Protein AF-0000000077516133 (afdb_homodimer)

InterPro domains:
  IPR029069 HotDog domain superfamily [SSF54637] (91-229)
  IPR029069 HotDog domain superfamily [SSF54637] (254-393)
  IPR033120 Hotdog acyl-CoA thioesterase (ACOT)-type domain [PS51770] (81-203)
  IPR033120 Hotdog acyl-CoA thioesterase (ACOT)-type domain [PS51770] (257-369)

Secondary structure (DSSP, 8-state):
-GGGSTTGGGTTHHHHTTTTTTGGG--------------EEEHHHHHHHHHHHHHHTTS---TTGGG---EE-GGGG-EEEEE-TTT-HHHHHHHB-TTSSB-HHHHHHHHHHHHHHHHHHHT-S-TT--S----SS-EEEEEEEE--EE-GGGGG--TTS-EEEEEEEEEE-SSEEEEEEEEEETTEEEEEEEEEEEEEESS-TTSB---PEE--SSHHHHHHHHHHHHHHHSPPPPPPPP----PPPPTTEEEGGGG-EEEEEEPPGGGB-TTSBB-HHHHHHHHHHHHHHHHHHHHTS-EEEEEE--EEE-S--BTT-EEEEEEEEEEEETTEEEEEEEEEEEETTTTEEEEEEEEEEEEEES-S---EEE--SHHHHHHHHHHHHHHHHHHHT-/-TTSSTTSTTTTHHHHTTTTTTGGG--------------EEEHHHHHHHHHHHHHHTTS---GGGSS---EE-GGGG-EEEEE-TTT-HHHHHHHB-TTSSB-HHHHHHHHHHHHHHHHHHHT-S-TT--S----SS-EEEEEEEE--EE-GGGGG--TTS-EEEEEEEEEE-SSEEEEEEEEEETTEEEEEEEEEEEEEESS-TTSB---PEE--SSHHHHHHHHHHHHHHHSPPPPPPPP----PPP-TTEEEGGGG-EEEEEEPPGGGB-TTSBB-HHHHHHHHHHHHHHHHHHHHTS-EEEEEE--EEE-S--BTT-EEEEEEEEEEEETTEEEEEEEEEEEETTTTEEEEEEEEEEEEEES-S---EEE--SHHHHHHHHHHHHHHHHHHHH-

Organism: NCBI:txid2777116

Solvent-accessible surface area (backbone atoms only — not comparable to full-atom values): 42366 Å² total; per-residue (Å²): 132,84,82,72,65,80,71,62,73,70,63,63,69,64,59,65,70,58,60,74,67,62,74,80,69,68,81,66,72,82,70,76,74,65,76,68,70,77,60,78,33,45,60,67,55,50,48,50,30,48,44,52,36,38,61,48,45,75,43,83,61,67,84,76,62,80,77,71,76,47,82,35,47,43,76,59,9,53,45,38,33,44,47,58,26,59,81,29,67,67,60,29,37,58,32,28,32,68,85,64,26,57,25,60,46,51,52,49,27,54,48,53,58,49,32,52,52,15,52,44,41,50,49,27,74,54,84,79,55,76,60,55,67,52,37,68,63,48,66,35,70,43,70,37,35,34,49,58,26,62,41,60,51,38,68,71,48,58,62,68,42,51,38,36,40,41,28,24,38,62,39,50,48,64,40,32,41,29,21,38,35,33,33,30,45,96,87,40,78,36,35,55,41,42,39,29,28,37,28,19,31,62,90,43,72,86,40,73,36,76,46,41,36,67,44,66,89,47,70,67,48,42,50,50,33,51,52,48,49,54,46,66,74,54,63,85,75,78,71,76,79,64,94,75,72,83,68,83,77,51,91,63,39,40,55,23,74,78,42,55,33,46,33,38,37,54,39,44,46,65,47,45,36,64,82,62,28,50,29,61,33,56,53,52,25,51,39,49,45,34,28,49,45,26,49,24,63,74,65,70,42,77,63,41,70,38,31,42,35,60,28,40,44,76,50,90,49,56,53,50,36,43,37,37,33,42,11,25,49,36,38,62,52,85,35,34,41,28,27,36,22,40,30,24,37,56,35,77,90,77,70,43,73,40,81,25,33,42,38,34,36,33,27,38,40,83,60,64,86,67,61,43,54,40,56,81,48,58,70,44,42,39,45,24,54,52,50,54,52,51,50,54,52,55,54,66,73,100,132,87,84,71,71,78,72,61,75,69,62,63,69,63,61,64,68,59,61,74,64,62,74,79,68,69,83,67,71,82,71,77,74,64,76,70,72,78,61,78,33,44,61,66,54,50,49,50,30,48,43,53,34,38,62,47,46,75,44,83,64,68,85,76,57,76,80,75,74,47,82,36,48,43,78,59,8,53,45,39,32,43,47,59,26,58,80,29,66,68,60,29,36,57,32,29,32,67,85,63,27,57,26,61,45,50,52,48,27,53,47,54,57,48,33,51,50,14,53,40,42,50,47,28,72,53,81,78,53,76,62,54,68,46,32,65,58,50,64,34,68,41,70,38,34,32,49,59,25,63,42,60,52,38,67,70,48,58,62,68,42,52,38,36,38,40,28,23,39,61,40,51,48,64,42,32,40,29,20,39,34,33,34,30,44,97,87,39,78,35,36,55,42,42,40,30,27,37,29,19,30,62,89,43,72,87,39,72,36,76,45,43,36,68,45,64,89,48,69,66,49,41,51,51,33,51,52,48,51,50,48,65,74,54,62,84,73,76,72,77,78,63,93,76,72,83,68,83,77,51,94,64,38,40,54,23,75,78,41,55,33,45,33,38,38,55,39,43,46,64,47,45,35,65,83,61,29,49,30,60,33,58,52,51,25,52,40,50,43,33,28,48,45,25,51,25,64,74,66,72,43,76,62,40,69,39,30,44,35,60,28,40,44,75,51,89,49,56,53,51,36,43,36,35,34,43,12,26,48,35,38,61,52,84,36,34,41,28,28,37,22,40,30,25,37,55,35,77,90,77,70,43,72,38,83,26,34,42,39,33,36,33,29,38,40,82,58,64,88,65,59,42,55,39,55,81,49,56,70,43,43,40,45,22,52,50,50,55,52,50,52,55,52,56,55,65,75,98

Foldseek 3Di:
DPPPPPPPPVPPVVPPVVPVVPPVPPCPPPPPPPVPPQDEAEVVLLVVLQLLLLVCLPPDQDPPQQPDAAEDAQVLLKHKYKDALQPDVVSLVVQADPVGFGLVLVVLLSQLSSAVLSQQSQFAPDSPCPNSNGHRASKDWDWFKKAKWFQVLRRVDHSNGMKMKIKTWLEFDQFKTKMKIFIDDPRDTRIIIITMIGIARLVDRVHTGGGHGYDYPDDVSVVSHVVVVVCVVDPDDQDDFDDDDADDADPLEDEQVVLKFKDKDQAAQVQAGSSQFGRVSVVQSVLVVSQLVSVCVQLVHHKAWGMKHMKGFADIHHHRWMKMKMKTFLFDDFQKTKIKIWIWTQDPVVRDTDTGMITMTMIGHPDRRGGGYDYRDRVSVSSNVVNVVRVVVVVVVD/DPPPDPPPPVPPVVPVVVVVVPPVPPCPPPPPPPVPPQDEAEVVLLVVLQLLLLVCLPPDQDPPDAPDAAEDAQVLLKHKYKDALQPDVVSLVVQADPVGFGLVLVVLLSQLSSAVLSQQSQFAPDSPPPSSNGHRASKDWDWFKKAKWFQVLRRVDHSNGMKMKIKTWLEFDQFKTKMKIFIDDPRDTRIIIIIMIGIARLVDRVHTGGGHGYDYPDDVSVVSHVVVVVCVVDPDDQDDFDDDDADDADPLEDEQVVLKFKDKDQAAQVQAGSSQFGRVSVVQSVLVVSQLVSVCVQLVHHKAWGMKHMKGFADIHHHRWMKMKMKTFLFDDFQKTKIKIWIWTQDPVVRDTDTGMITMTMIGHPDRRGGTYDYRDRVSVSSNVVNVVRVVVVVVVD

Sequence (796 aa):
MSLNRTASSAVNAAKSSRGLIQQTKQYRPMKKTIEKEQLLRSMNDIYSCFHGYARNLNAPTPKYFADVLHQRESSDSELNVVLPLSTDPVLRQQMINERGHVRVGRLLEHMDIVAPCCGYMLNRADVNDIQFQTGSLPRMLVTSRIHSMDVRKCSSIDMTQDISLHGKVTWTGMFSTEVTVSVHQHGDCKLEGQFVFISLDAKNPRKKYAVNQLIPTNDLEEQTIEMRQRQYLEPRVPPTPTVLEQPLIKENQVKMSSTRVEHTMVVQPENENPYGTTFGGFLLRQGLETAEACARLFAKGPVKLSSVDDSQFINIVDIGSIIRFSSVVSDVVPGKIQVFSLAEVFDQALQKFKPCDKFYFSFDAQTEKLPEVIPCNVQEYIAQKTSRESRKLGLSRQMSLNRTASSAVNAAKSSRGLIQQTKQYRPMKKTIEKEQLLRSMNDIYSCFHGYARNLNAPTPKYFADVLHQRESSDSELNVVLPLSTDPVLRQQMINERGHVRVGRLLEHMDIVAPCCGYMLNRADVNDIQFQTGSLPRMLVTSRIHSMDVRKCSSIDMTQDISLHGKVTWTGMFSTEVTVSVHQHGDCKLEGQFVFISLDAKNPRKKYAVNQLIPTNDLEEQTIEMRQRQYLEPRVPPTPTVLEQPLIKENQVKMSSTRVEHTMVVQPENENPYGTTFGGFLLRQGLETAEACARLFAKGPVKLSSVDDSQFINIVDIGSIIRFSSVVSDVVPGKIQVFSLAEVFDQALQKFKPCDKFYFSFDAQTEKLPEVIPCNVQEYIAQKTSRESRKLGLSRQ

Radius of gyration: 31.38 Å; Cα contacts (8 Å, |Δi|>4): 1616; chains: 2; bounding box: 67×146×59 Å

Nearest PDB structures (foldseek):
  4moc-assembly1_A  TM=7.856E-01  e=2.771E-18  Homo sapiens
  5egl-assembly1_A  TM=9.221E-01  e=8.022E-12  Staphylococcus aureus subsp. aureus Mu50
  5egk-assembly1_C  TM=9.367E-01  e=3.019E-11  Staphylococcus aureus subsp. aureus Mu50
  5hz4-assembly1_B  TM=9.426E-01  e=3.617E-11  Staphylococcus aureus subsp. aureus Mu50
  5egj-assembly1_A  TM=9.210E-01  e=3.841E-11  Staphylococcus aureus subsp. aureus Mu50

Structure (mmCIF, N/CA/C/O backbone):
data_AF-0000000077516133-model_v1
#
loop_
_entity.id
_entity.type
_entity.pdbx_description
1 polymer 'HotDog ACOT-type domain-containing protein'
#
loop_
_atom_site.group_PDB
_atom_site.id
_atom_site.type_symbol
_atom_site.label_atom_id
_atom_site.label_alt_id
_atom_site.label_comp_id
_atom_site.label_asym_id
_atom_site.label_entity_id
_atom_site.label_seq_id
_atom_site.pdbx_PDB_ins_code
_atom_site.Cartn_x
_atom_site.Cartn_y
_atom_site.Cartn_z
_atom_site.occupancy
_atom_site.B_iso_or_equiv
_atom_site.auth_seq_id
_atom_site.auth_comp_id
_atom_site.auth_asym_id
_atom_site.auth_atom_id
_atom_site.pdbx_PDB_model_num
ATOM 1 N N . MET A 1 1 ? 11.398 74 -4.738 1 19.95 1 MET A N 1
ATOM 2 C CA . MET A 1 1 ? 10.648 74.188 -3.5 1 19.95 1 MET A CA 1
ATOM 3 C C . MET A 1 1 ? 9.562 73.125 -3.35 1 19.95 1 MET A C 1
ATOM 5 O O . MET A 1 1 ? 9.07 72.875 -2.244 1 19.95 1 MET A O 1
ATOM 9 N N . SER A 1 2 ? 8.938 72.625 -4.473 1 21.95 2 SER A N 1
ATOM 10 C CA . SER A 1 2 ? 7.543 72.188 -4.543 1 21.95 2 SER A CA 1
ATOM 11 C C . SER A 1 2 ? 7.387 70.812 -4.023 1 21.95 2 SER A C 1
ATOM 13 O O . SER A 1 2 ? 6.363 70.125 -4.266 1 21.95 2 SER A O 1
ATOM 15 N N . LEU A 1 3 ? 8.477 70.125 -3.592 1 23.89 3 LEU A N 1
ATOM 16 C CA . LEU A 1 3 ? 8.656 68.688 -3.27 1 23.89 3 LEU A CA 1
ATOM 17 C C . LEU A 1 3 ? 7.855 68.312 -2.031 1 23.89 3 LEU A C 1
ATOM 19 O O . LEU A 1 3 ? 7.848 67.125 -1.627 1 23.89 3 LEU A O 1
ATOM 23 N N . ASN A 1 4 ? 7.379 69.312 -1.154 1 21.25 4 ASN A N 1
ATOM 24 C CA . ASN A 1 4 ? 7.062 69.125 0.256 1 21.25 4 ASN A CA 1
ATOM 25 C C . ASN A 1 4 ? 5.625 68.625 0.445 1 21.25 4 ASN A C 1
ATOM 27 O O . ASN A 1 4 ? 5.121 68.625 1.569 1 21.25 4 ASN A O 1
ATOM 31 N N . ARG A 1 5 ? 4.723 68.812 -0.647 1 24.33 5 ARG A N 1
ATOM 32 C CA . ARG A 1 5 ? 3.297 68.875 -0.339 1 24.33 5 ARG A CA 1
ATOM 33 C C . ARG A 1 5 ? 2.76 67.438 0.023 1 24.33 5 ARG A C 1
ATOM 35 O O . ARG A 1 5 ? 1.673 67.375 0.591 1 24.33 5 ARG A O 1
ATOM 42 N N . THR A 1 6 ? 3.311 66.438 -0.678 1 25.59 6 THR A N 1
ATOM 43 C CA . THR A 1 6 ? 2.438 65.25 -0.875 1 25.59 6 THR A CA 1
ATOM 44 C C . THR A 1 6 ? 2.348 64.438 0.4 1 25.59 6 THR A C 1
ATOM 46 O O . THR A 1 6 ? 1.699 63.406 0.418 1 25.59 6 THR A O 1
ATOM 49 N N . ALA A 1 7 ? 3.127 64.75 1.523 1 27.62 7 ALA A N 1
ATOM 50 C CA . ALA A 1 7 ? 3.287 64 2.756 1 27.62 7 ALA A CA 1
ATOM 51 C C . ALA A 1 7 ? 2.041 64.125 3.631 1 27.62 7 ALA A C 1
ATOM 53 O O . ALA A 1 7 ? 1.814 63.25 4.5 1 27.62 7 ALA A O 1
ATOM 54 N N . SER A 1 8 ? 1.251 65.25 3.477 1 28.2 8 SER A N 1
ATOM 55 C CA . SER A 1 8 ? 0.364 65.625 4.551 1 28.2 8 SER A CA 1
ATOM 56 C C . SER A 1 8 ? -0.913 64.812 4.582 1 28.2 8 SER A C 1
ATOM 58 O O . SER A 1 8 ? -1.528 64.625 5.637 1 28.2 8 SER A O 1
ATOM 60 N N . SER A 1 9 ? -1.443 64.438 3.326 1 27.78 9 SER A N 1
ATOM 61 C CA . SER A 1 9 ? -2.828 64 3.283 1 27.78 9 SER A CA 1
ATOM 62 C C . SER A 1 9 ? -2.965 62.594 3.855 1 27.78 9 SER A C 1
ATOM 64 O O . SER A 1 9 ? -4.074 62.062 3.984 1 27.78 9 SER A O 1
ATOM 66 N N . ALA A 1 10 ? -1.783 61.812 3.98 1 26.89 10 ALA A N 1
ATOM 67 C CA . ALA A 1 10 ? -1.806 60.406 4.383 1 26.89 10 ALA A CA 1
ATOM 68 C C . ALA A 1 10 ? -2.201 60.25 5.852 1 26.89 10 ALA A C 1
ATOM 70 O O . ALA A 1 10 ? -2.637 59.188 6.281 1 26.89 10 ALA A O 1
ATOM 71 N N . VAL A 1 11 ? -1.985 61.344 6.695 1 29.56 11 VAL A N 1
ATOM 72 C CA . VAL A 1 11 ? -2.09 61.25 8.148 1 29.56 11 VAL A CA 1
ATOM 73 C C . VAL A 1 11 ? -3.559 61.281 8.562 1 29.56 11 VAL A C 1
ATOM 75 O O . VAL A 1 11 ? -3.941 60.656 9.555 1 29.56 11 VAL A O 1
ATOM 78 N N . ASN A 1 12 ? -4.418 62.031 7.809 1 26.92 12 ASN A N 1
ATOM 79 C CA . ASN A 1 12 ? -5.734 62.344 8.352 1 26.92 12 ASN A CA 1
ATOM 80 C C . ASN A 1 12 ? -6.664 61.156 8.289 1 26.92 12 ASN A C 1
ATOM 82 O O . ASN A 1 12 ? -7.727 61.125 8.914 1 26.92 12 ASN A O 1
ATOM 86 N N . ALA A 1 13 ? -6.496 60.25 7.141 1 27.25 13 ALA A N 1
ATOM 87 C CA . ALA A 1 13 ? -7.461 59.156 6.965 1 27.25 13 ALA A CA 1
ATOM 88 C C . ALA A 1 13 ? -7.328 58.125 8.078 1 27.25 13 ALA A C 1
ATOM 90 O O . ALA A 1 13 ? -8.148 57.219 8.18 1 27.25 13 ALA A O 1
ATOM 91 N N . ALA A 1 14 ? -6.25 58.094 8.922 1 29.31 14 ALA A N 1
ATOM 92 C CA . ALA A 1 14 ? -6.004 57.156 10.039 1 29.31 14 ALA A CA 1
ATOM 93 C C . ALA A 1 14 ? -6.988 57.406 11.18 1 29.31 14 ALA A C 1
ATOM 95 O O . ALA A 1 14 ? -7.344 56.5 11.914 1 29.31 14 ALA A O 1
ATOM 96 N N . LYS A 1 15 ? -7.465 58.656 11.336 1 31.48 15 LYS A N 1
ATOM 97 C CA . LYS A 1 15 ? -8.188 59.062 12.539 1 31.48 15 LYS A CA 1
ATOM 98 C C . LYS A 1 15 ? -9.633 58.562 12.5 1 31.48 15 LYS A C 1
ATOM 100 O O . LYS A 1 15 ? -10.227 58.281 13.539 1 31.48 15 LYS A O 1
ATOM 105 N N . SER A 1 16 ? -10.25 58.688 11.219 1 30.3 16 SER A N 1
ATOM 106 C CA . SER A 1 16 ? -11.695 58.5 11.227 1 30.3 16 SER A CA 1
ATOM 107 C C . SER A 1 16 ? -12.055 57.031 11.492 1 30.3 16 SER A C 1
ATOM 109 O O . SER A 1 16 ? -13.156 56.75 11.961 1 30.3 16 SER A O 1
ATOM 111 N N . SER A 1 17 ? -11.203 56.031 11.07 1 26.75 17 SER A N 1
ATOM 112 C CA . SER A 1 17 ? -11.578 54.656 11.203 1 26.75 17 SER A CA 1
ATOM 113 C C . SER A 1 17 ? -11.57 54.188 12.664 1 26.75 17 SER A C 1
ATOM 115 O O . SER A 1 17 ? -11.953 53.062 12.977 1 26.75 17 SER A O 1
ATOM 117 N N . ARG A 1 18 ? -11.109 55.031 13.672 1 30.77 18 ARG A N 1
ATOM 118 C CA . ARG A 1 18 ? -11.055 54.75 15.102 1 30.77 18 ARG A CA 1
ATOM 119 C C . ARG A 1 18 ? -12.445 54.812 15.727 1 30.77 18 ARG A C 1
ATOM 121 O O . ARG A 1 18 ? -12.711 54.125 16.719 1 30.77 18 ARG A O 1
ATOM 128 N N . GLY A 1 19 ? -13.32 55.75 15.195 1 28.95 19 GLY A N 1
ATOM 129 C CA . GLY A 1 19 ? -14.578 56.031 15.875 1 28.95 19 GLY A CA 1
ATOM 130 C C . GLY A 1 19 ? -15.57 54.906 15.805 1 28.95 19 GLY A C 1
ATOM 131 O O . GLY A 1 19 ? -16.359 54.688 16.734 1 28.95 19 GLY A O 1
ATOM 132 N N . LEU A 1 20 ? -15.758 54.375 14.562 1 28.2 20 LEU A N 1
ATOM 133 C CA . LEU A 1 20 ? -16.812 53.406 14.391 1 28.2 20 LEU A CA 1
ATOM 134 C C . LEU A 1 20 ? -16.5 52.125 15.18 1 28.2 20 LEU A C 1
ATOM 136 O O . LEU A 1 20 ? -17.359 51.25 15.305 1 28.2 20 LEU A O 1
ATOM 140 N N . ILE A 1 21 ? -15.281 51.906 15.742 1 29.03 21 ILE A N 1
ATOM 141 C CA . ILE A 1 21 ? -14.891 50.688 16.469 1 29.03 21 ILE A CA 1
ATOM 142 C C . ILE A 1 21 ? -15.547 50.688 17.844 1 29.03 21 ILE A C 1
ATOM 144 O O . ILE A 1 21 ? -15.656 49.625 18.484 1 29.03 21 ILE A O 1
ATOM 148 N N . GLN A 1 22 ? -15.969 51.844 18.422 1 29.61 22 GLN A N 1
ATOM 149 C CA . GLN A 1 22 ? -16.359 51.906 19.828 1 29.61 22 GLN A CA 1
ATOM 150 C C . GLN A 1 22 ? -17.766 51.312 20.031 1 29.61 22 GLN A C 1
ATOM 152 O O . GLN A 1 22 ? -18.031 50.688 21.062 1 29.61 22 GLN A O 1
ATOM 157 N N . GLN A 1 23 ? -18.812 51.719 19.203 1 28.69 23 GLN A N 1
ATOM 158 C CA . GLN A 1 23 ? -20.188 51.5 19.594 1 28.69 23 GLN A CA 1
ATOM 159 C C . GLN A 1 23 ? -20.562 50.031 19.469 1 28.69 23 GLN A C 1
ATOM 161 O O . GLN A 1 23 ? -21.641 49.594 19.906 1 28.69 23 GLN A O 1
ATOM 166 N N . THR A 1 24 ? -20.031 49.25 18.562 1 30.11 24 THR A N 1
ATOM 167 C CA . THR A 1 24 ? -20.562 47.938 18.312 1 30.11 24 THR A CA 1
ATOM 168 C C . THR A 1 24 ? -20.219 47 19.469 1 30.11 24 THR A C 1
ATOM 170 O O . THR A 1 24 ? -20.406 45.781 19.375 1 30.11 24 THR A O 1
ATOM 173 N N . LYS A 1 25 ? -19.859 47.469 20.703 1 30.38 25 LYS A N 1
ATOM 174 C CA . LYS A 1 25 ? -19.406 46.656 21.844 1 30.38 25 LYS A CA 1
ATOM 175 C C . LYS A 1 25 ? -20.547 45.875 22.453 1 30.38 25 LYS A C 1
ATOM 177 O O . LYS A 1 25 ? -20.328 44.844 23.109 1 30.38 25 LYS A O 1
ATOM 182 N N . GLN A 1 26 ? -21.797 46.469 22.734 1 29.92 26 GLN A N 1
ATOM 183 C CA . GLN A 1 26 ? -22.578 46.031 23.875 1 29.92 26 GLN A CA 1
ATOM 184 C C . GLN A 1 26 ? -23.484 44.875 23.516 1 29.92 26 GLN A C 1
ATOM 186 O O . GLN A 1 26 ? -24.172 44.312 24.375 1 29.92 26 GLN A O 1
ATOM 191 N N . TYR A 1 27 ? -24.078 44.844 22.359 1 29.89 27 TYR A N 1
ATOM 192 C CA . TYR A 1 27 ? -25.172 43.875 22.266 1 29.89 27 TYR A CA 1
ATOM 193 C C . TYR A 1 27 ? -24.625 42.469 22.281 1 29.89 27 TYR A C 1
ATOM 195 O O . TYR A 1 27 ? -24.016 42 21.312 1 29.89 27 TYR A O 1
ATOM 203 N N . ARG A 1 28 ? -24.375 41.906 23.547 1 30.47 28 ARG A N 1
ATOM 204 C CA . ARG A 1 28 ? -24.078 40.5 23.641 1 30.47 28 ARG A CA 1
ATOM 205 C C . ARG A 1 28 ? -25.328 39.656 23.406 1 30.47 28 ARG A C 1
ATOM 207 O O . ARG A 1 28 ? -26.266 39.688 24.203 1 30.47 28 ARG A O 1
ATOM 214 N N . PRO A 1 29 ? -25.812 39.469 22.219 1 31.59 29 PRO A N 1
ATOM 215 C CA . PRO A 1 29 ? -26.984 38.594 22.203 1 31.59 29 PRO A CA 1
ATOM 216 C C . PRO A 1 29 ? -26.844 37.375 23.125 1 31.59 29 PRO A C 1
ATOM 218 O O . PRO A 1 29 ? -25.719 36.938 23.391 1 31.59 29 PRO A O 1
ATOM 221 N N . MET A 1 30 ? -27.797 37.219 24.062 1 30.25 30 MET A N 1
ATOM 222 C CA . MET A 1 30 ? -27.906 36 24.891 1 30.25 30 MET A CA 1
ATOM 223 C C . MET A 1 30 ? -27.719 34.75 24.031 1 30.25 30 MET A C 1
ATOM 225 O O . MET A 1 30 ? -28.516 34.5 23.125 1 30.25 30 MET A O 1
ATOM 229 N N . LYS A 1 31 ? -26.609 34.281 23.844 1 32.03 31 LYS A N 1
ATOM 230 C CA . LYS A 1 31 ? -26.344 33.062 23.109 1 32.03 31 LYS A CA 1
ATOM 231 C C . LYS A 1 31 ? -27.125 31.891 23.719 1 32.03 31 LYS A C 1
ATOM 233 O O . LYS A 1 31 ? -26.938 31.547 24.891 1 32.03 31 LYS A O 1
ATOM 238 N N . LYS A 1 32 ? -28.375 31.672 23.312 1 33.62 32 LYS A N 1
ATOM 239 C CA . LYS A 1 32 ? -28.953 30.375 23.625 1 33.62 32 LYS A CA 1
ATOM 240 C C . LYS A 1 32 ? -27.891 29.266 23.531 1 33.62 32 LYS A C 1
ATOM 242 O O . LYS A 1 32 ? -27.266 29.094 22.5 1 33.62 32 LYS A O 1
ATOM 247 N N . THR A 1 33 ? -27.297 28.953 24.672 1 32.59 33 THR A N 1
ATOM 248 C CA . THR A 1 33 ? -26.453 27.766 24.797 1 32.59 33 THR A CA 1
ATOM 249 C C . THR A 1 33 ? -27.156 26.547 24.188 1 32.59 33 THR A C 1
ATOM 251 O O . THR A 1 33 ? -28.031 25.969 24.812 1 32.59 33 THR A O 1
ATOM 254 N N . ILE A 1 34 ? -27.781 26.547 23.125 1 34.41 34 ILE A N 1
ATOM 255 C CA . ILE A 1 34 ? -28.125 25.219 22.625 1 34.41 34 ILE A CA 1
ATOM 256 C C . ILE A 1 34 ? -27 24.25 22.906 1 34.41 34 ILE A C 1
ATOM 258 O O . ILE A 1 34 ? -25.859 24.453 22.453 1 34.41 34 ILE A O 1
ATOM 262 N N . GLU A 1 35 ? -27.016 23.672 24.062 1 37.62 35 GLU A N 1
ATOM 263 C CA . GLU A 1 35 ? -26.141 22.516 24.297 1 37.62 35 GLU A CA 1
ATOM 264 C C . GLU A 1 35 ? -25.875 21.766 22.984 1 37.62 35 GLU A C 1
ATOM 266 O O . GLU A 1 35 ? -26.766 21.109 22.453 1 37.62 35 GLU A O 1
ATOM 271 N N . LYS A 1 36 ? -25.234 22.312 22.141 1 43.19 36 LYS A N 1
ATOM 272 C CA . LYS A 1 36 ? -24.828 21.672 20.906 1 43.19 36 LYS A CA 1
ATOM 273 C C . LYS A 1 36 ? -24.375 20.234 21.141 1 43.19 36 LYS A C 1
ATOM 275 O O . LYS A 1 36 ? -23.359 20 21.797 1 43.19 36 LYS A O 1
ATOM 280 N N . GLU A 1 37 ? -25.281 19.328 21.656 1 46.03 37 GLU A N 1
ATOM 281 C CA . GLU A 1 37 ? -24.969 17.891 21.719 1 46.03 37 GLU A CA 1
ATOM 282 C C . GLU A 1 37 ? -24.016 17.5 20.609 1 46.03 37 GLU A C 1
ATOM 284 O O . GLU A 1 37 ? -24.297 17.703 19.422 1 46.03 37 GLU A O 1
ATOM 289 N N . GLN A 1 38 ? -22.797 17.516 20.984 1 60.69 38 GLN A N 1
ATOM 290 C CA . GLN A 1 38 ? -21.75 17.125 20.062 1 60.69 38 GLN A CA 1
ATOM 291 C C . GLN A 1 38 ? -22.109 15.844 19.312 1 60.69 38 GLN A C 1
ATOM 293 O O . GLN A 1 38 ? -22.328 14.805 19.938 1 60.69 38 GLN A O 1
ATOM 298 N N . LEU A 1 39 ? -22.594 15.992 18.125 1 69.31 39 LEU A N 1
ATOM 299 C CA . LEU A 1 39 ? -22.969 14.906 17.219 1 69.31 39 LEU A CA 1
ATOM 300 C C . LEU A 1 39 ? -21.781 13.977 16.969 1 69.31 39 LEU A C 1
ATOM 302 O O . LEU A 1 39 ? -20.719 14.422 16.562 1 69.31 39 LEU A O 1
ATOM 306 N N . LEU A 1 40 ? -21.984 12.828 17.578 1 75 40 LEU A N 1
ATOM 307 C CA . LEU A 1 40 ? -21.031 11.773 17.25 1 75 40 LEU A CA 1
ATOM 308 C C . LEU A 1 40 ? -21.219 11.289 15.82 1 75 40 LEU A C 1
ATOM 310 O O . LEU A 1 40 ? -22.344 10.984 15.406 1 75 40 LEU A O 1
ATOM 314 N N . ARG A 1 41 ? -20.125 11.375 15.086 1 80.62 41 ARG A N 1
ATOM 315 C CA . ARG A 1 41 ? -20.172 11.008 13.672 1 80.62 41 ARG A CA 1
ATOM 316 C C . ARG A 1 41 ? -19.359 9.75 13.398 1 80.62 41 ARG A C 1
ATOM 318 O O . ARG A 1 41 ? -18.453 9.414 14.164 1 80.62 41 ARG A O 1
ATOM 325 N N . SER A 1 42 ? -19.812 9.078 12.375 1 82.12 42 SER A N 1
ATOM 326 C CA . SER A 1 42 ? -19 7.988 11.836 1 82.12 42 SER A CA 1
ATOM 327 C C . SER A 1 42 ? -18.062 8.484 10.758 1 82.12 42 SER A C 1
ATOM 329 O O . SER A 1 42 ? -18.203 9.602 10.25 1 82.12 42 SER A O 1
ATOM 331 N N . MET A 1 43 ? -17.094 7.664 10.445 1 82.44 43 MET A N 1
ATOM 332 C CA . MET A 1 43 ? -16.188 8.016 9.352 1 82.44 43 MET A CA 1
ATOM 333 C C . MET A 1 43 ? -16.953 8.117 8.031 1 82.44 43 MET A C 1
ATOM 335 O O . MET A 1 43 ? -16.609 8.938 7.18 1 82.44 43 MET A O 1
ATOM 339 N N . ASN A 1 44 ? -17.906 7.293 7.895 1 76.56 44 ASN A N 1
ATOM 340 C CA . ASN A 1 44 ? -18.734 7.375 6.699 1 76.56 44 ASN A CA 1
ATOM 341 C C . ASN A 1 44 ? -19.406 8.742 6.57 1 76.56 44 ASN A C 1
ATOM 343 O O . ASN A 1 44 ? -19.547 9.266 5.465 1 76.56 44 ASN A O 1
ATOM 347 N N . ASP A 1 45 ? -19.797 9.258 7.676 1 77.12 45 ASP A N 1
ATOM 348 C CA . ASP A 1 45 ? -20.359 10.602 7.676 1 77.12 45 ASP A CA 1
ATOM 349 C C . ASP A 1 45 ? -19.328 11.633 7.211 1 77.12 45 ASP A C 1
ATOM 351 O O . ASP A 1 45 ? -19.656 12.531 6.438 1 77.12 45 ASP A O 1
ATOM 355 N N . ILE A 1 46 ? -18.172 11.438 7.645 1 77.75 46 ILE A N 1
ATOM 356 C CA . ILE A 1 46 ? -17.094 12.359 7.32 1 77.75 46 ILE A CA 1
ATOM 357 C C . ILE A 1 46 ? -16.75 12.25 5.836 1 77.75 46 ILE A C 1
ATOM 359 O O . ILE A 1 46 ? -16.625 13.266 5.148 1 77.75 46 ILE A O 1
ATOM 363 N N . TYR A 1 47 ? -16.688 11.016 5.367 1 74.81 47 TYR A N 1
ATOM 364 C CA . TYR A 1 47 ? -16.406 10.797 3.957 1 74.81 47 TYR A CA 1
ATOM 365 C C . TYR A 1 47 ? -17.484 11.398 3.074 1 74.81 47 TYR A C 1
ATOM 367 O O . TYR A 1 47 ? -17.188 12.039 2.061 1 74.81 47 TYR A O 1
ATOM 375 N N . SER A 1 48 ? -18.641 11.148 3.465 1 70 48 SER A N 1
ATOM 376 C CA . SER A 1 48 ? -19.766 11.68 2.697 1 70 48 SER A CA 1
ATOM 377 C C . SER A 1 48 ? -19.719 13.203 2.629 1 70 48 SER A C 1
ATOM 379 O O . SER A 1 48 ? -20 13.797 1.586 1 70 48 SER A O 1
ATOM 381 N N . CYS A 1 49 ? -19.375 13.727 3.67 1 66.81 49 CYS A N 1
ATOM 382 C CA . CYS A 1 49 ? -19.234 15.18 3.721 1 66.81 49 CYS A CA 1
ATOM 383 C C . CYS A 1 49 ? -18.109 15.656 2.795 1 66.81 49 CYS A C 1
ATOM 385 O O . CYS A 1 49 ? -18.312 16.578 2.002 1 66.81 49 CYS A O 1
ATOM 387 N N . PHE A 1 50 ? -17.078 14.969 2.961 1 71.12 50 PHE A N 1
ATOM 388 C CA . PHE A 1 50 ? -15.891 15.328 2.189 1 71.12 50 PHE A CA 1
ATOM 389 C C . PHE A 1 50 ? -16.156 15.195 0.695 1 71.12 50 PHE A C 1
ATOM 391 O O . PHE A 1 50 ? -15.836 16.094 -0.08 1 71.12 50 PHE A O 1
ATOM 398 N N . HIS A 1 51 ? -16.844 14.172 0.323 1 67.69 51 HIS A N 1
ATOM 399 C CA . HIS A 1 51 ? -17.141 13.93 -1.084 1 67.69 51 HIS A CA 1
ATOM 400 C C . HIS A 1 51 ? -18.25 14.844 -1.578 1 67.69 51 HIS A C 1
ATOM 402 O O . HIS A 1 51 ? -18.234 15.281 -2.732 1 67.69 51 HIS A O 1
ATOM 408 N N . GLY A 1 52 ? -19.141 15.094 -0.786 1 65.12 52 GLY A N 1
ATOM 409 C CA . GLY A 1 52 ? -20.172 16.047 -1.134 1 65.12 52 GLY A CA 1
ATOM 410 C C . GLY A 1 52 ? -19.641 17.438 -1.42 1 65.12 52 GLY A C 1
ATOM 411 O O . GLY A 1 52 ? -20.078 18.094 -2.373 1 65.12 52 GLY A O 1
ATOM 412 N N . TYR A 1 53 ? -18.688 17.781 -0.7 1 64.94 53 TYR A N 1
ATOM 413 C CA . TYR A 1 53 ? -18.031 19.062 -0.907 1 64.94 53 TYR A CA 1
ATOM 414 C C . TYR A 1 53 ? -17.297 19.094 -2.238 1 64.94 53 TYR A C 1
ATOM 416 O O . TYR A 1 53 ? -17.422 20.062 -2.998 1 64.94 53 TYR A O 1
ATOM 424 N N . ALA A 1 54 ? -16.641 18.078 -2.461 1 64.12 54 ALA A N 1
ATOM 425 C CA . ALA A 1 54 ? -15.82 18.016 -3.666 1 64.12 54 ALA A CA 1
ATOM 426 C C . ALA A 1 54 ? -16.688 18.047 -4.922 1 64.12 54 ALA A C 1
ATOM 428 O O . ALA A 1 54 ? -16.297 18.672 -5.922 1 64.12 54 ALA A O 1
ATOM 429 N N . ARG A 1 55 ? -17.781 17.453 -4.836 1 62.22 55 ARG A N 1
ATOM 430 C CA . ARG A 1 55 ? -18.688 17.406 -5.984 1 62.22 55 ARG A CA 1
ATOM 431 C C . ARG A 1 55 ? -19.266 18.797 -6.277 1 62.22 55 ARG A C 1
ATOM 433 O O . ARG A 1 55 ? -19.547 19.125 -7.426 1 62.22 55 ARG A O 1
ATOM 440 N N . ASN A 1 56 ? -19.391 19.531 -5.285 1 61.84 56 ASN A N 1
ATOM 441 C CA . ASN A 1 56 ? -19.984 20.844 -5.453 1 61.84 56 ASN A CA 1
ATOM 442 C C . ASN A 1 56 ? -18.953 21.859 -5.941 1 61.84 56 ASN A C 1
ATOM 444 O O . ASN A 1 56 ? -19.297 23 -6.27 1 61.84 56 ASN A O 1
ATOM 448 N N . LEU A 1 57 ? -17.766 21.438 -5.883 1 62.25 57 LEU A N 1
ATOM 449 C CA . LEU A 1 57 ? -16.703 22.344 -6.332 1 62.25 57 LEU A CA 1
ATOM 450 C C . LEU A 1 57 ? -16.906 22.719 -7.793 1 62.25 57 LEU A C 1
ATOM 452 O O . LEU A 1 57 ? -16.484 23.797 -8.219 1 62.25 57 LEU A O 1
ATOM 456 N N . ASN A 1 58 ? -17.547 21.812 -8.516 1 58.03 58 ASN A N 1
ATOM 457 C CA . ASN A 1 58 ? -17.75 22.078 -9.93 1 58.03 58 ASN A CA 1
ATOM 458 C C . ASN A 1 58 ? -19.031 22.875 -10.164 1 58.03 58 ASN A C 1
ATOM 460 O O . ASN A 1 58 ? -19.328 23.25 -11.305 1 58.03 58 ASN A O 1
ATOM 464 N N . ALA A 1 59 ? -19.766 23.062 -9.047 1 56.84 59 ALA A N 1
ATOM 465 C CA . ALA A 1 59 ? -20.984 23.828 -9.211 1 56.84 59 ALA A CA 1
ATOM 466 C C . ALA A 1 59 ? -20.688 25.328 -9.328 1 56.84 59 ALA A C 1
ATOM 468 O O . ALA A 1 59 ? -19.703 25.797 -8.773 1 56.84 59 ALA A O 1
ATOM 469 N N . PRO A 1 60 ? -21.297 25.969 -10.336 1 53.25 60 PRO A N 1
ATOM 470 C CA . PRO A 1 60 ? -21.094 27.406 -10.477 1 53.25 60 PRO A CA 1
ATOM 471 C C . PRO A 1 60 ? -21.172 28.156 -9.148 1 53.25 60 PRO A C 1
ATOM 473 O O . PRO A 1 60 ? -22.062 27.875 -8.336 1 53.25 60 PRO A O 1
ATOM 476 N N . THR A 1 61 ? -20.094 28.562 -8.594 1 52.44 61 THR A N 1
ATOM 477 C CA . THR A 1 61 ? -19.969 29.312 -7.348 1 52.44 61 THR A CA 1
ATOM 478 C C . THR A 1 61 ? -20.969 30.469 -7.32 1 52.44 61 THR A C 1
ATOM 480 O O . THR A 1 61 ? -21.016 31.281 -8.242 1 52.44 61 THR A O 1
ATOM 483 N N . PRO A 1 62 ? -21.938 30.391 -6.48 1 46.75 62 PRO A N 1
ATOM 484 C CA . PRO A 1 62 ? -22.688 31.641 -6.41 1 46.75 62 PRO A CA 1
ATOM 485 C C . PRO A 1 62 ? -21.797 32.844 -6.156 1 46.75 62 PRO A C 1
ATOM 487 O O . PRO A 1 62 ? -20.766 32.75 -5.48 1 46.75 62 PRO A O 1
ATOM 490 N N . LYS A 1 63 ? -21.844 33.906 -6.941 1 44.97 63 LYS A N 1
ATOM 491 C CA . LYS A 1 63 ? -21.141 35.188 -6.895 1 44.97 63 LYS A CA 1
ATOM 492 C C . LYS A 1 63 ? -20.938 35.656 -5.453 1 44.97 63 LYS A C 1
ATOM 494 O O . LYS A 1 63 ? -19.938 36.281 -5.129 1 44.97 63 LYS A O 1
ATOM 499 N N . TYR A 1 64 ? -21.906 35.531 -4.57 1 43.06 64 TYR A N 1
ATOM 500 C CA . TYR A 1 64 ? -22.031 36.375 -3.373 1 43.06 64 TYR A CA 1
ATOM 501 C C . TYR A 1 64 ? -21.078 35.906 -2.283 1 43.06 64 TYR A C 1
ATOM 503 O O . TYR A 1 64 ? -20.781 36.625 -1.338 1 43.06 64 TYR A O 1
ATOM 511 N N . PHE A 1 65 ? -20.578 34.688 -2.205 1 48.59 65 PHE A N 1
ATOM 512 C CA . PHE A 1 65 ? -20.141 34.25 -0.893 1 48.59 65 PHE A CA 1
ATOM 513 C C . PHE A 1 65 ? -18.672 34.625 -0.652 1 48.59 65 PHE A C 1
ATOM 515 O O . PHE A 1 65 ? -18.188 34.531 0.469 1 48.59 65 PHE A O 1
ATOM 522 N N . ALA A 1 66 ? -17.891 34.844 -1.639 1 50.28 66 ALA A N 1
ATOM 523 C CA . ALA A 1 66 ? -16.438 34.844 -1.492 1 50.28 66 ALA A CA 1
ATOM 524 C C . ALA A 1 66 ? -15.984 35.969 -0.57 1 50.28 66 ALA A C 1
ATOM 526 O O . ALA A 1 66 ? -14.938 35.875 0.077 1 50.28 66 ALA A O 1
ATOM 527 N N . ASP A 1 67 ? -16.797 37.094 -0.423 1 56.03 67 ASP A N 1
ATOM 528 C CA . ASP A 1 67 ? -16.094 38.281 -0.038 1 56.03 67 ASP A CA 1
ATOM 529 C C . ASP A 1 67 ? -16.25 38.562 1.456 1 56.03 67 ASP A C 1
ATOM 531 O O . ASP A 1 67 ? -15.531 39.406 2.014 1 56.03 67 ASP A O 1
ATOM 535 N N . VAL A 1 68 ? -17.188 37.844 2.217 1 65.5 68 VAL A N 1
ATOM 536 C CA . VAL A 1 68 ? -17.281 38.344 3.588 1 65.5 68 VAL A CA 1
ATOM 537 C C . VAL A 1 68 ? -16.672 37.312 4.547 1 65.5 68 VAL A C 1
ATOM 539 O O . VAL A 1 68 ? -17.141 36.188 4.633 1 65.5 68 VAL A O 1
ATOM 542 N N . LEU A 1 69 ? -15.516 37.531 5.141 1 82.75 69 LEU A N 1
ATOM 543 C CA . LEU A 1 69 ? -14.883 36.719 6.18 1 82.75 69 LEU A CA 1
ATOM 544 C C . LEU A 1 69 ? -15.555 36.938 7.531 1 82.75 69 LEU A C 1
ATOM 546 O O . LEU A 1 69 ? -15.914 38.094 7.871 1 82.75 69 LEU A O 1
ATOM 550 N N . HIS A 1 70 ? -15.859 35.875 8.211 1 87 70 HIS A N 1
ATOM 551 C CA . HIS A 1 70 ? -16.5 35.906 9.516 1 87 70 HIS A CA 1
ATOM 552 C C . HIS A 1 70 ? -15.523 35.562 10.633 1 87 70 HIS A C 1
ATOM 554 O O . HIS A 1 70 ? -14.516 34.906 10.391 1 87 70 HIS A O 1
ATOM 560 N N . GLN A 1 71 ? -15.898 36.094 11.828 1 91.44 71 GLN A N 1
ATOM 561 C CA . GLN A 1 71 ? -15.242 35.625 13.047 1 91.44 71 GLN A CA 1
ATOM 562 C C . GLN A 1 71 ? -15.977 34.438 13.641 1 91.44 71 GLN A C 1
ATOM 564 O O . GLN A 1 71 ? -17.203 34.406 13.727 1 91.44 71 GLN A O 1
ATOM 569 N N . ARG A 1 72 ? -15.188 33.406 13.852 1 92.69 72 ARG A N 1
ATOM 570 C CA . ARG A 1 72 ? -15.758 32.156 14.344 1 92.69 72 ARG A CA 1
ATOM 571 C C . ARG A 1 72 ? -15.07 31.688 15.625 1 92.69 72 ARG A C 1
ATOM 573 O O . ARG A 1 72 ? -13.922 32.062 15.891 1 92.69 72 ARG A O 1
ATOM 580 N N . GLU A 1 73 ? -15.844 30.922 16.438 1 94.06 73 GLU A N 1
ATOM 581 C CA . GLU A 1 73 ? -15.266 30.266 17.609 1 94.06 73 GLU A CA 1
ATOM 582 C C . GLU A 1 73 ? -14.797 28.859 17.281 1 94.06 73 GLU A C 1
ATOM 584 O O . GLU A 1 73 ? -15.266 28.266 16.312 1 94.06 73 GLU A O 1
ATOM 589 N N . SER A 1 74 ? -13.844 28.406 18.109 1 93.94 74 SER A N 1
ATOM 590 C CA . SER A 1 74 ? -13.328 27.062 17.875 1 93.94 74 SER A CA 1
ATOM 591 C C . SER A 1 74 ? -14.453 26.031 17.906 1 93.94 74 SER A C 1
ATOM 593 O O . SER A 1 74 ? -14.422 25.047 17.156 1 93.94 74 SER A O 1
ATOM 595 N N . SER A 1 75 ? -15.453 26.25 18.703 1 91.81 75 SER A N 1
ATOM 596 C CA . SER A 1 75 ? -16.562 25.328 18.859 1 91.81 75 SER A CA 1
ATOM 597 C C . SER A 1 75 ? -17.375 25.203 17.562 1 91.81 75 SER A C 1
ATOM 599 O O . SER A 1 75 ? -18.031 24.188 17.328 1 91.81 75 SER A O 1
ATOM 601 N N . ASP A 1 76 ? -17.25 26.188 16.719 1 89.81 76 ASP A N 1
ATOM 602 C CA . ASP A 1 76 ? -17.969 26.188 15.438 1 89.81 76 ASP A CA 1
ATOM 603 C C . ASP A 1 76 ? -17.359 25.188 14.469 1 89.81 76 ASP A C 1
ATOM 605 O O . ASP A 1 76 ? -17.969 24.828 13.461 1 89.81 76 ASP A O 1
ATOM 609 N N . SER A 1 77 ? -16.188 24.734 14.773 1 91.25 77 SER A N 1
ATOM 610 C CA . SER A 1 77 ? -15.477 23.844 13.859 1 91.25 77 SER A CA 1
ATOM 611 C C . SER A 1 77 ? -15.352 22.438 14.445 1 91.25 77 SER A C 1
ATOM 613 O O . SER A 1 77 ? -14.766 21.547 13.828 1 91.25 77 SER A O 1
ATOM 615 N N . GLU A 1 78 ? -15.914 22.219 15.57 1 92.31 78 GLU A N 1
ATOM 616 C CA . GLU A 1 78 ? -15.656 21 16.344 1 92.31 78 GLU A CA 1
ATOM 617 C C . GLU A 1 78 ? -16.344 19.797 15.703 1 92.31 78 GLU A C 1
ATOM 619 O O . GLU A 1 78 ? -17.5 19.875 15.273 1 92.31 78 GLU A O 1
ATOM 624 N N . LEU A 1 79 ? -15.578 18.703 15.617 1 91.25 79 LEU A N 1
ATOM 625 C CA . LEU A 1 79 ? -16.094 17.406 15.148 1 91.25 79 LEU A CA 1
ATOM 626 C C . LEU A 1 79 ? -15.688 16.281 16.094 1 91.25 79 LEU A C 1
ATOM 628 O O . LEU A 1 79 ? -14.555 16.266 16.594 1 91.25 79 LEU A O 1
ATOM 632 N N . ASN A 1 80 ? -16.656 15.43 16.406 1 93.88 80 ASN A N 1
ATOM 633 C CA . ASN A 1 80 ? -16.422 14.188 17.141 1 93.88 80 ASN A CA 1
ATOM 634 C C . ASN A 1 80 ? -16.75 12.961 16.297 1 93.88 80 ASN A C 1
ATOM 636 O O . ASN A 1 80 ? -17.891 12.797 15.859 1 93.88 80 ASN A O 1
ATOM 640 N N . VAL A 1 81 ? -15.75 12.172 16.125 1 94.69 81 VAL A N 1
ATOM 641 C CA . VAL A 1 81 ? -15.891 11.039 15.219 1 94.69 81 VAL A CA 1
ATOM 642 C C . VAL A 1 81 ? -15.508 9.75 15.945 1 94.69 81 VAL A C 1
ATOM 644 O O . VAL A 1 81 ? -14.523 9.719 16.703 1 94.69 81 VAL A O 1
ATOM 647 N N . VAL A 1 82 ? -16.25 8.695 15.719 1 96 82 VAL A N 1
ATOM 648 C CA . VAL A 1 82 ? -15.953 7.418 16.359 1 96 82 VAL A CA 1
ATOM 649 C C . VAL A 1 82 ? -15.43 6.434 15.312 1 96 82 VAL A C 1
ATOM 651 O O . VAL A 1 82 ? -15.953 6.359 14.203 1 96 82 VAL A O 1
ATOM 654 N N . LEU A 1 83 ? -14.352 5.789 15.602 1 96.5 83 LEU A N 1
ATOM 655 C CA . LEU A 1 83 ? -13.914 4.602 14.883 1 96.5 83 LEU A CA 1
ATOM 656 C C . LEU A 1 83 ? -14.406 3.334 15.578 1 96.5 83 LEU A C 1
ATOM 658 O O . LEU A 1 83 ? -13.953 3.004 16.672 1 96.5 83 LEU A O 1
ATOM 662 N N . PRO A 1 84 ? -15.312 2.609 14.977 1 96.31 84 PRO A N 1
ATOM 663 C CA . PRO A 1 84 ? -15.977 1.488 15.633 1 96.31 84 PRO A CA 1
ATOM 664 C C . PRO A 1 84 ? -15.18 0.191 15.555 1 96.31 84 PRO A C 1
ATOM 666 O O . PRO A 1 84 ? -15.664 -0.807 15.016 1 96.31 84 PRO A O 1
ATOM 669 N N . LEU A 1 85 ? -14.07 0.158 16.188 1 96 85 LEU A N 1
ATOM 670 C CA . LEU A 1 85 ? -13.172 -0.996 16.156 1 96 85 LEU A CA 1
ATOM 671 C C . LEU A 1 85 ? -13.828 -2.211 16.797 1 96 85 LEU A C 1
ATOM 673 O O . LEU A 1 85 ? -13.562 -3.35 16.406 1 96 85 LEU A O 1
ATOM 677 N N . SER A 1 86 ? -14.664 -2.045 17.75 1 95.19 86 SER A N 1
ATOM 678 C CA . SER A 1 86 ? -15.297 -3.145 18.469 1 95.19 86 SER A CA 1
ATOM 679 C C . SER A 1 86 ? -16.297 -3.893 17.594 1 95.19 86 SER A C 1
ATOM 681 O O . SER A 1 86 ? -16.484 -5.102 17.75 1 95.19 86 SER A O 1
ATOM 683 N N . THR A 1 87 ? -16.875 -3.232 16.609 1 93.25 87 THR A N 1
ATOM 684 C CA . THR A 1 87 ? -17.953 -3.834 15.836 1 93.25 87 THR A CA 1
ATOM 685 C C . THR A 1 87 ? -17.578 -3.963 14.367 1 93.25 87 THR A C 1
ATOM 687 O O . THR A 1 87 ? -18.328 -4.531 13.57 1 93.25 87 THR A O 1
ATOM 690 N N . ASP A 1 88 ? -16.484 -3.453 14.008 1 92.38 88 ASP A N 1
ATOM 691 C CA . ASP A 1 88 ? -16.031 -3.512 12.625 1 92.38 88 ASP A CA 1
ATOM 692 C C . ASP A 1 88 ? -14.688 -4.25 12.516 1 92.38 88 ASP A C 1
ATOM 694 O O . ASP A 1 88 ? -13.625 -3.623 12.516 1 92.38 88 ASP A O 1
ATOM 698 N N . PRO A 1 89 ? -14.727 -5.543 12.266 1 87.56 89 PRO A N 1
ATOM 699 C CA . PRO A 1 89 ? -13.492 -6.328 12.227 1 87.56 89 PRO A CA 1
ATOM 700 C C . PRO A 1 89 ? -12.586 -5.953 11.055 1 87.56 89 PRO A C 1
ATOM 702 O O . PRO A 1 89 ? -11.367 -6.082 11.148 1 87.56 89 PRO A O 1
ATOM 705 N N . VAL A 1 90 ? -13.164 -5.512 9.938 1 86.5 90 VAL A N 1
ATOM 706 C CA . VAL A 1 90 ? -12.375 -5.113 8.773 1 86.5 90 VAL A CA 1
ATOM 707 C C . VAL A 1 90 ? -11.547 -3.875 9.117 1 86.5 90 VAL A C 1
ATOM 709 O O . VAL A 1 90 ? -10.344 -3.83 8.836 1 86.5 90 VAL A O 1
ATOM 712 N N . LEU A 1 91 ? -12.211 -2.895 9.734 1 92.62 91 LEU A N 1
ATOM 713 C CA . LEU A 1 91 ? -11.5 -1.701 10.18 1 92.62 91 LEU A CA 1
ATOM 714 C C . LEU A 1 91 ? -10.406 -2.062 11.18 1 92.62 91 LEU A C 1
ATOM 716 O O . LEU A 1 91 ? -9.297 -1.529 11.109 1 92.62 91 LEU A O 1
ATOM 720 N N . ARG A 1 92 ? -10.727 -2.941 12.086 1 94.56 92 ARG A N 1
ATOM 721 C CA . ARG A 1 92 ? -9.758 -3.373 13.086 1 94.56 92 ARG A CA 1
ATOM 722 C C . ARG A 1 92 ? -8.523 -3.977 12.422 1 94.56 92 ARG A C 1
ATOM 724 O O . ARG A 1 92 ? -7.391 -3.662 12.797 1 94.56 92 ARG A O 1
ATOM 731 N N . GLN A 1 93 ? -8.742 -4.762 11.461 1 91.75 93 GLN A N 1
ATOM 732 C CA . GLN A 1 93 ? -7.648 -5.422 10.758 1 91.75 93 GLN A CA 1
ATOM 733 C C . GLN A 1 93 ? -6.789 -4.414 10 1 91.75 93 GLN A C 1
ATOM 735 O O . GLN A 1 93 ? -5.574 -4.586 9.883 1 91.75 93 GLN A O 1
ATOM 740 N N . GLN A 1 94 ? -7.438 -3.416 9.539 1 94.44 94 GLN A N 1
ATOM 741 C CA . GLN A 1 94 ? -6.727 -2.369 8.812 1 94.44 94 GLN A CA 1
ATOM 742 C C . GLN A 1 94 ? -5.879 -1.522 9.758 1 94.44 94 GLN A C 1
ATOM 744 O O . GLN A 1 94 ? -4.848 -0.977 9.352 1 94.44 94 GLN A O 1
ATOM 749 N N . MET A 1 95 ? -6.266 -1.466 11.031 1 97.25 95 MET A N 1
ATOM 750 C CA . MET A 1 95 ? -5.672 -0.491 11.938 1 97.25 95 MET A CA 1
ATOM 751 C C . MET A 1 95 ? -4.754 -1.175 12.945 1 97.25 95 MET A C 1
ATOM 753 O O . MET A 1 95 ? -4.203 -0.52 13.836 1 97.25 95 MET A O 1
ATOM 757 N N . ILE A 1 96 ? -4.613 -2.467 12.836 1 96.75 96 ILE A N 1
ATOM 758 C CA . ILE A 1 96 ? -3.773 -3.199 13.773 1 96.75 96 ILE A CA 1
ATOM 759 C C . ILE A 1 96 ? -2.447 -3.561 13.109 1 96.75 96 ILE A C 1
ATOM 761 O O . ILE A 1 96 ? -2.402 -3.834 11.906 1 96.75 96 ILE A O 1
ATOM 765 N N . ASN A 1 97 ? -1.387 -3.449 13.844 1 95.56 97 ASN A N 1
ATOM 766 C CA . ASN A 1 97 ? -0.098 -3.877 13.312 1 95.56 97 ASN A CA 1
ATOM 767 C C . ASN A 1 97 ? 0.228 -5.312 13.719 1 95.56 97 ASN A C 1
ATOM 769 O O . ASN A 1 97 ? -0.593 -5.984 14.344 1 95.56 97 ASN A O 1
ATOM 773 N N . GLU A 1 98 ? 1.358 -5.809 13.328 1 93.25 98 GLU A N 1
ATOM 774 C CA . GLU A 1 98 ? 1.722 -7.215 13.5 1 93.25 98 GLU A CA 1
ATOM 775 C C . GLU A 1 98 ? 1.895 -7.559 14.977 1 93.25 98 GLU A C 1
ATOM 777 O O . GLU A 1 98 ? 1.841 -8.734 15.359 1 93.25 98 GLU A O 1
ATOM 782 N N . ARG A 1 99 ? 2.07 -6.566 15.797 1 92.88 99 ARG A N 1
ATOM 783 C CA . ARG A 1 99 ? 2.283 -6.801 17.219 1 92.88 99 ARG A CA 1
ATOM 784 C C . ARG A 1 99 ? 0.979 -6.656 18 1 92.88 99 ARG A C 1
ATOM 786 O O . ARG A 1 99 ? 0.979 -6.699 19.234 1 92.88 99 ARG A O 1
ATOM 793 N N . GLY A 1 100 ? -0.03 -6.344 17.312 1 94 100 GLY A N 1
ATOM 794 C CA . GLY A 1 100 ? -1.322 -6.211 17.969 1 94 100 GLY A CA 1
ATOM 795 C C . GLY A 1 100 ? -1.602 -4.801 18.469 1 94 100 GLY A C 1
ATOM 796 O O . GLY A 1 100 ? -2.578 -4.57 19.172 1 94 100 GLY A O 1
ATOM 797 N N . HIS A 1 101 ? -0.792 -3.887 18.109 1 96.38 101 HIS A N 1
ATOM 798 C CA . HIS A 1 101 ? -0.99 -2.484 18.453 1 96.38 101 HIS A CA 1
ATOM 799 C C . HIS A 1 101 ? -1.567 -1.704 17.281 1 96.38 101 HIS A C 1
ATOM 801 O O . HIS A 1 101 ? -1.665 -2.229 16.172 1 96.38 101 HIS A O 1
ATOM 807 N N . VAL A 1 102 ? -1.915 -0.469 17.609 1 97.88 102 VAL A N 1
ATOM 808 C CA . VAL A 1 102 ? -2.477 0.373 16.562 1 97.88 102 VAL A CA 1
ATOM 809 C C . VAL A 1 102 ? -1.425 0.624 15.477 1 97.88 102 VAL A C 1
ATOM 811 O O . VAL A 1 102 ? -0.253 0.854 15.789 1 97.88 102 VAL A O 1
ATOM 814 N N . ARG A 1 103 ? -1.823 0.444 14.281 1 98 103 ARG A N 1
ATOM 815 C CA . ARG A 1 103 ? -1.025 0.905 13.148 1 98 103 ARG A CA 1
ATOM 816 C C . ARG A 1 103 ? -1.069 2.424 13.031 1 98 103 ARG A C 1
ATOM 818 O O . ARG A 1 103 ? -2.008 2.98 12.453 1 98 103 ARG A O 1
ATOM 825 N N . VAL A 1 104 ? -0.053 3.076 13.484 1 97.94 104 VAL A N 1
ATOM 826 C CA . VAL A 1 104 ? -0.06 4.523 13.672 1 97.94 104 VAL A CA 1
ATOM 827 C C . VAL A 1 104 ? -0.284 5.215 12.328 1 97.94 104 VAL A C 1
ATOM 829 O O . VAL A 1 104 ? -0.973 6.234 12.25 1 97.94 104 VAL A O 1
ATOM 832 N N . GLY A 1 105 ? 0.336 4.672 11.25 1 97.5 105 GLY A N 1
ATOM 833 C CA . GLY A 1 105 ? 0.117 5.254 9.938 1 97.5 105 GLY A CA 1
ATOM 834 C C . GLY A 1 105 ? -1.352 5.371 9.578 1 97.5 105 GLY A C 1
ATOM 835 O O . GLY A 1 105 ? -1.785 6.391 9.039 1 97.5 105 GLY A O 1
ATOM 836 N N . ARG A 1 106 ? -2.107 4.363 9.836 1 97.81 106 ARG A N 1
ATOM 837 C CA . ARG A 1 106 ? -3.535 4.367 9.547 1 97.81 106 ARG A CA 1
ATOM 838 C C . ARG A 1 106 ? -4.281 5.336 10.453 1 97.81 106 ARG A C 1
ATOM 840 O O . ARG A 1 106 ? -5.234 5.992 10.023 1 97.81 106 ARG A O 1
ATOM 847 N N . LEU A 1 107 ? -3.898 5.383 11.664 1 97.75 107 LEU A N 1
ATOM 848 C CA . LEU A 1 107 ? -4.496 6.332 12.594 1 97.75 107 LEU A CA 1
ATOM 849 C C . LEU A 1 107 ? -4.293 7.766 12.117 1 97.75 107 LEU A C 1
ATOM 851 O O . LEU A 1 107 ? -5.23 8.562 12.125 1 97.75 107 LEU A O 1
ATOM 855 N N . LEU A 1 108 ? -3.105 8.078 11.688 1 97.56 108 LEU A N 1
ATOM 856 C CA . LEU A 1 108 ? -2.791 9.406 11.18 1 97.56 108 LEU A CA 1
ATOM 857 C C . LEU A 1 108 ? -3.619 9.727 9.945 1 97.56 108 LEU A C 1
ATOM 859 O O . LEU A 1 108 ? -4.023 10.875 9.742 1 97.56 108 LEU A O 1
ATOM 863 N N . GLU A 1 109 ? -3.859 8.75 9.125 1 95.81 109 GLU A N 1
ATOM 864 C CA . GLU A 1 109 ? -4.727 8.945 7.969 1 95.81 109 GLU A CA 1
ATOM 865 C C . GLU A 1 109 ? -6.125 9.375 8.391 1 95.81 109 GLU A C 1
ATOM 867 O O . GLU A 1 109 ? -6.707 10.289 7.801 1 95.81 109 GLU A O 1
ATOM 872 N N . HIS A 1 110 ? -6.668 8.703 9.359 1 95.81 110 HIS A N 1
ATOM 873 C CA . HIS A 1 110 ? -8 9.047 9.836 1 95.81 110 HIS A CA 1
ATOM 874 C C . HIS A 1 110 ? -8.023 10.461 10.422 1 95.81 110 HIS A C 1
ATOM 876 O O . HIS A 1 110 ? -8.984 11.203 10.219 1 95.81 110 HIS A O 1
ATOM 882 N N . MET A 1 111 ? -6.996 10.758 11.148 1 96.75 111 MET A N 1
ATOM 883 C CA . MET A 1 111 ? -6.895 12.117 11.688 1 96.75 111 MET A CA 1
ATOM 884 C C . MET A 1 111 ? -6.863 13.141 10.555 1 96.75 111 MET A C 1
ATOM 886 O O . MET A 1 111 ? -7.523 14.18 10.641 1 96.75 111 MET A O 1
ATOM 890 N N . ASP A 1 112 ? -6.148 12.812 9.492 1 95.31 112 ASP A N 1
ATOM 891 C CA . ASP A 1 112 ? -5.977 13.719 8.367 1 95.31 112 ASP A CA 1
ATOM 892 C C . ASP A 1 112 ? -7.258 13.82 7.543 1 95.31 112 ASP A C 1
ATOM 894 O O . ASP A 1 112 ? -7.41 14.742 6.738 1 95.31 112 ASP A O 1
ATOM 898 N N . ILE A 1 113 ? -8.102 12.914 7.68 1 92.06 113 ILE A N 1
ATOM 899 C CA . ILE A 1 113 ? -9.414 13 7.039 1 92.06 113 ILE A CA 1
ATOM 900 C C . ILE A 1 113 ? -10.328 13.906 7.859 1 92.06 113 ILE A C 1
ATOM 902 O O . ILE A 1 113 ? -11.062 14.727 7.301 1 92.06 113 ILE A O 1
ATOM 906 N N . VAL A 1 114 ? -10.281 13.82 9.156 1 93.06 114 VAL A N 1
ATOM 907 C CA . VAL A 1 114 ? -11.141 14.586 10.055 1 93.06 114 VAL A CA 1
ATOM 908 C C . VAL A 1 114 ? -10.711 16.047 10.07 1 93.06 114 VAL A C 1
ATOM 910 O O . VAL A 1 114 ? -11.555 16.953 10.094 1 93.06 114 VAL A O 1
ATOM 913 N N . ALA A 1 115 ? -9.453 16.281 9.992 1 94.88 115 ALA A N 1
ATOM 914 C CA . ALA A 1 115 ? -8.883 17.609 10.203 1 94.88 115 ALA A CA 1
ATOM 915 C C . ALA A 1 115 ? -9.422 18.594 9.172 1 94.88 115 ALA A C 1
ATOM 917 O O . ALA A 1 115 ? -9.977 19.641 9.531 1 94.88 115 ALA A O 1
ATOM 918 N N . PRO A 1 116 ? -9.281 18.312 7.895 1 91.25 116 PRO A N 1
ATOM 919 C CA . PRO A 1 116 ? -9.797 19.297 6.945 1 91.25 116 PRO A CA 1
ATOM 920 C C . PRO A 1 116 ? -11.297 19.516 7.07 1 91.25 116 PRO A C 1
ATOM 922 O O . PRO A 1 116 ? -11.797 20.609 6.777 1 91.25 116 PRO A O 1
ATOM 925 N N . CYS A 1 117 ? -11.992 18.562 7.516 1 88.69 117 CYS A N 1
ATOM 926 C CA . CYS A 1 117 ? -13.43 18.719 7.715 1 88.69 117 CYS A CA 1
ATOM 927 C C . CYS A 1 117 ? -13.719 19.766 8.789 1 88.69 117 CYS A C 1
ATOM 929 O O . CYS A 1 117 ? -14.703 20.5 8.688 1 88.69 117 CYS A O 1
ATOM 931 N N . CYS A 1 118 ? -12.93 19.797 9.805 1 91.19 118 CYS A N 1
ATOM 932 C CA . CYS A 1 118 ? -13.047 20.859 10.797 1 91.19 118 CYS A CA 1
ATOM 933 C C . CYS A 1 118 ? -12.828 22.234 10.156 1 91.19 118 CYS A C 1
ATOM 935 O O . CYS A 1 118 ? -13.508 23.203 10.5 1 91.19 118 CYS A O 1
ATOM 937 N N . GLY A 1 119 ? -11.82 22.266 9.258 1 90.19 119 GLY A N 1
ATOM 938 C CA . GLY A 1 119 ? -11.602 23.5 8.516 1 90.19 119 GLY A CA 1
ATOM 939 C C . GLY A 1 119 ? -12.805 23.922 7.695 1 90.19 119 GLY A C 1
ATOM 940 O O . GLY A 1 119 ? -13.133 25.109 7.637 1 90.19 119 GLY A O 1
ATOM 941 N N . TYR A 1 120 ? -13.398 23 7.137 1 85.56 120 TYR A N 1
ATOM 942 C CA . TYR A 1 120 ? -14.602 23.281 6.367 1 85.56 120 TYR A CA 1
ATOM 943 C C . TYR A 1 120 ? -15.734 23.734 7.281 1 85.56 120 TYR A C 1
ATOM 945 O O . TYR A 1 120 ? -16.516 24.625 6.93 1 85.56 120 TYR A O 1
ATOM 953 N N . MET A 1 121 ? -15.859 23.109 8.43 1 86.19 121 MET A N 1
ATOM 954 C CA . MET A 1 121 ? -16.875 23.516 9.398 1 86.19 121 MET A CA 1
ATOM 955 C C . MET A 1 121 ? -16.703 24.984 9.773 1 86.19 121 MET A C 1
ATOM 957 O O . MET A 1 121 ? -17.688 25.719 9.906 1 86.19 121 MET A O 1
ATOM 961 N N . LEU A 1 122 ? -15.508 25.391 9.938 1 88.56 122 LEU A N 1
ATOM 962 C CA . LEU A 1 122 ? -15.234 26.781 10.305 1 88.56 122 LEU A CA 1
ATOM 963 C C . LEU A 1 122 ? -15.656 27.734 9.195 1 88.56 122 LEU A C 1
ATOM 965 O O . LEU A 1 122 ? -16.031 28.875 9.461 1 88.56 122 LEU A O 1
ATOM 969 N N . ASN A 1 123 ? -15.602 27.234 7.965 1 86.38 123 ASN A N 1
ATOM 970 C CA . ASN A 1 123 ? -15.766 28.141 6.82 1 86.38 123 ASN A CA 1
ATOM 971 C C . ASN A 1 123 ? -17.141 27.969 6.172 1 86.38 123 ASN A C 1
ATOM 973 O O . ASN A 1 123 ? -17.359 28.438 5.055 1 86.38 123 ASN A O 1
ATOM 977 N N . ARG A 1 124 ? -17.969 27.344 6.867 1 79.69 124 ARG A N 1
ATOM 978 C CA . ARG A 1 124 ? -19.328 27.234 6.363 1 79.69 124 ARG A CA 1
ATOM 979 C C . ARG A 1 124 ? -20 28.594 6.305 1 79.69 124 ARG A C 1
ATOM 981 O O . ARG A 1 124 ? -19.719 29.484 7.121 1 79.69 124 ARG A O 1
ATOM 988 N N . ALA A 1 125 ? -20.906 28.656 5.371 1 74.81 125 ALA A N 1
ATOM 989 C CA . ALA A 1 125 ? -21.656 29.906 5.242 1 74.81 125 ALA A CA 1
ATOM 990 C C . ALA A 1 125 ? -22.578 30.125 6.438 1 74.81 125 ALA A C 1
ATOM 992 O O . ALA A 1 125 ? -22.578 31.203 7.047 1 74.81 125 ALA A O 1
ATOM 993 N N . ASP A 1 126 ? -23.375 29.141 6.66 1 74.69 126 ASP A N 1
ATOM 994 C CA . ASP A 1 126 ? -24.281 29.156 7.805 1 74.69 126 ASP A CA 1
ATOM 995 C C . ASP A 1 126 ? -23.75 28.312 8.953 1 74.69 126 ASP A C 1
ATOM 997 O O . ASP A 1 126 ? -23.703 27.078 8.852 1 74.69 126 ASP A O 1
ATOM 1001 N N . VAL A 1 127 ? -23.422 28.938 10.016 1 76.31 127 VAL A N 1
ATOM 1002 C CA . VAL A 1 127 ? -22.812 28.266 11.156 1 76.31 127 VAL A CA 1
ATOM 1003 C C . VAL A 1 127 ? -23.797 27.266 11.766 1 76.31 127 VAL A C 1
ATOM 1005 O O . VAL A 1 127 ? -23.406 26.344 12.477 1 76.31 127 VAL A O 1
ATOM 1008 N N . ASN A 1 128 ? -25.094 27.469 11.477 1 71.88 128 ASN A N 1
ATOM 1009 C CA . ASN A 1 128 ? -26.125 26.609 12.055 1 71.88 128 ASN A CA 1
ATOM 1010 C C . ASN A 1 128 ? -26.344 25.344 11.211 1 71.88 128 ASN A C 1
ATOM 1012 O O . ASN A 1 128 ? -27.047 24.422 11.633 1 71.88 128 ASN A O 1
ATOM 1016 N N . ASP A 1 129 ? -25.781 25.359 10.062 1 67.06 129 ASP A N 1
ATOM 1017 C CA . ASP A 1 129 ? -25.875 24.172 9.219 1 67.06 129 ASP A CA 1
ATOM 1018 C C . ASP A 1 129 ? -25 23.047 9.766 1 67.06 129 ASP A C 1
ATOM 1020 O O . ASP A 1 129 ? -23.766 23.141 9.719 1 67.06 129 ASP A O 1
ATOM 1024 N N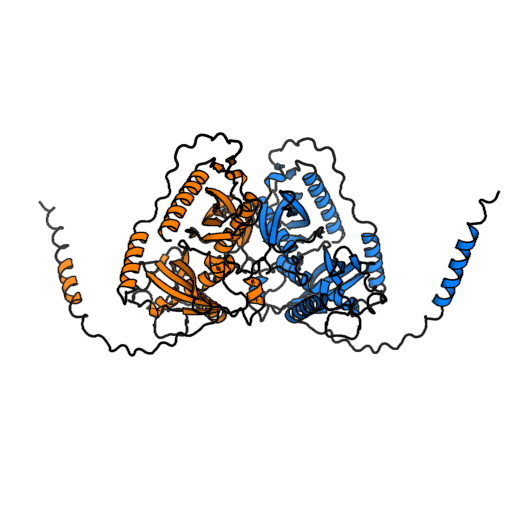 . ILE A 1 130 ? -25.781 22.25 10.531 1 59.84 130 ILE A N 1
ATOM 1025 C CA . ILE A 1 130 ? -25.047 21.172 11.172 1 59.84 130 ILE A CA 1
ATOM 1026 C C . ILE A 1 130 ? -24.703 20.094 10.133 1 59.84 130 ILE A C 1
ATOM 1028 O O . ILE A 1 130 ? -23.828 19.25 10.375 1 59.84 130 ILE A O 1
ATOM 1032 N N . GLN A 1 131 ? -25.625 20.156 9.086 1 53.56 131 GLN A N 1
ATOM 1033 C CA . GLN A 1 131 ? -25.344 19.141 8.07 1 53.56 131 GLN A CA 1
ATOM 1034 C C . GLN A 1 131 ? -24.109 19.5 7.262 1 53.56 131 GLN A C 1
ATOM 1036 O O . GLN A 1 131 ? -23.828 20.688 7.031 1 53.56 131 GLN A O 1
ATOM 1041 N N . PHE A 1 132 ? -23.125 19.062 7.586 1 52.81 132 PHE A N 1
ATOM 1042 C CA . PHE A 1 132 ? -21.812 19.297 7.012 1 52.81 132 PHE A CA 1
ATOM 1043 C C . PHE A 1 132 ? -21.906 19.531 5.508 1 52.81 132 PHE A C 1
ATOM 1045 O O . PHE A 1 132 ? -21.062 19.078 4.742 1 52.81 132 PHE A O 1
ATOM 1052 N N . GLN A 1 133 ? -23.203 19.812 5.199 1 48.97 133 GLN A N 1
ATOM 1053 C CA . GLN A 1 133 ? -23.172 20.125 3.777 1 48.97 133 GLN A CA 1
ATOM 1054 C C . GLN A 1 133 ? -22.203 21.281 3.492 1 48.97 133 GLN A C 1
ATOM 1056 O O . GLN A 1 133 ? -22.172 22.266 4.23 1 48.97 133 GLN A O 1
ATOM 1061 N N . THR A 1 134 ? -21.062 20.922 3.207 1 47.19 134 THR A N 1
ATOM 1062 C CA . THR A 1 134 ? -19.922 21.781 2.891 1 47.19 134 THR A CA 1
ATOM 1063 C C . THR A 1 134 ? -20.406 23.141 2.395 1 47.19 134 THR A C 1
ATOM 1065 O O . THR A 1 134 ? -21.484 23.25 1.806 1 47.19 134 THR A O 1
ATOM 1068 N N . GLY A 1 135 ? -19.984 24.078 2.986 1 46.72 135 GLY A N 1
ATOM 1069 C CA . GLY A 1 135 ? -20.141 25.5 2.752 1 46.72 135 GLY A CA 1
ATOM 1070 C C . GLY A 1 135 ? -20.156 25.875 1.278 1 46.72 135 GLY A C 1
ATOM 1071 O O . GLY A 1 135 ? -19.953 25.016 0.419 1 46.72 135 GLY A O 1
ATOM 1072 N N . SER A 1 136 ? -20.531 27.125 0.96 1 48.66 136 SER A N 1
ATOM 1073 C CA . SER A 1 136 ? -20.828 28 -0.181 1 48.66 136 SER A CA 1
ATOM 1074 C C . SER A 1 136 ? -19.609 28.141 -1.09 1 48.66 136 SER A C 1
ATOM 1076 O O . SER A 1 136 ? -19.75 28.375 -2.291 1 48.66 136 SER A O 1
ATOM 1078 N N . LEU A 1 137 ? -18.281 28.141 -0.491 1 57.81 137 LEU A N 1
ATOM 1079 C CA . LEU A 1 137 ? -17.219 28.484 -1.433 1 57.81 137 LEU A CA 1
ATOM 1080 C C . LEU A 1 137 ? -16.453 27.25 -1.864 1 57.81 137 LEU A C 1
ATOM 1082 O O . LEU A 1 137 ? -16.281 26.312 -1.075 1 57.81 137 LEU A O 1
ATOM 1086 N N . PRO A 1 138 ? -16.156 27.188 -3.098 1 72.06 138 PRO A N 1
ATOM 1087 C CA . PRO A 1 138 ? -15.406 26.094 -3.717 1 72.06 138 PRO A CA 1
ATOM 1088 C C . PRO A 1 138 ? -13.938 26.078 -3.307 1 72.06 138 PRO A C 1
ATOM 1090 O O . PRO A 1 138 ? -13.055 26.219 -4.156 1 72.06 138 PRO A O 1
ATOM 1093 N N . ARG A 1 139 ? -13.633 26 -1.877 1 81.12 139 ARG A N 1
ATOM 1094 C CA . ARG A 1 139 ? -12.242 25.969 -1.429 1 81.12 139 ARG A CA 1
ATOM 1095 C C . ARG A 1 139 ? -11.758 24.531 -1.247 1 81.12 139 ARG A C 1
ATOM 1097 O O . ARG A 1 139 ? -12.555 23.641 -0.96 1 81.12 139 ARG A O 1
ATOM 1104 N N . MET A 1 140 ? -10.508 24.406 -1.477 1 84 140 MET A N 1
ATOM 1105 C CA . MET A 1 140 ? -9.805 23.156 -1.177 1 84 140 MET A CA 1
ATOM 1106 C C . MET A 1 140 ? -8.812 23.359 -0.038 1 84 140 MET A C 1
ATOM 1108 O O . MET A 1 140 ? -8.031 24.312 -0.047 1 84 140 MET A O 1
ATOM 1112 N N . LEU A 1 141 ? -8.953 22.578 0.938 1 89.38 141 LEU A N 1
ATOM 1113 C CA . LEU A 1 141 ? -7.961 22.594 2.006 1 89.38 141 LEU A CA 1
ATOM 1114 C C . LEU A 1 141 ? -6.91 21.516 1.792 1 89.38 141 LEU A C 1
ATOM 1116 O O . LEU A 1 141 ? -7.211 20.328 1.886 1 89.38 141 LEU A O 1
ATOM 1120 N N . VAL A 1 142 ? -5.703 21.922 1.515 1 92 142 VAL A N 1
ATOM 1121 C CA . VAL A 1 142 ? -4.609 21 1.229 1 92 142 VAL A CA 1
ATOM 1122 C C . VAL A 1 142 ? -3.625 20.984 2.395 1 92 142 VAL A C 1
ATOM 1124 O O . VAL A 1 142 ? -3.266 22.047 2.924 1 92 142 VAL A O 1
ATOM 1127 N N . THR A 1 143 ? -3.229 19.812 2.756 1 94.62 143 THR A N 1
ATOM 1128 C CA . THR A 1 143 ? -2.283 19.703 3.861 1 94.62 143 THR A CA 1
ATOM 1129 C C . THR A 1 143 ? -0.953 20.359 3.508 1 94.62 143 THR A C 1
ATOM 1131 O O . THR A 1 143 ? -0.361 20.062 2.471 1 94.62 143 THR A O 1
ATOM 1134 N N . SER A 1 144 ? -0.464 21.203 4.348 1 94.69 144 SER A N 1
ATOM 1135 C CA . SER A 1 144 ? 0.823 21.859 4.125 1 94.69 144 SER A CA 1
ATOM 1136 C C . SER A 1 144 ? 1.867 21.375 5.125 1 94.69 144 SER A C 1
ATOM 1138 O O . SER A 1 144 ? 3.039 21.219 4.781 1 94.69 144 SER A O 1
ATOM 1140 N N . ARG A 1 145 ? 1.389 21.188 6.332 1 94.12 145 ARG A N 1
ATOM 1141 C CA . ARG A 1 145 ? 2.312 20.812 7.395 1 94.12 145 ARG A CA 1
ATOM 1142 C C . ARG A 1 145 ? 1.601 20 8.477 1 94.12 145 ARG A C 1
ATOM 1144 O O . ARG A 1 145 ? 0.415 20.219 8.742 1 94.12 145 ARG A O 1
ATOM 1151 N N . ILE A 1 146 ? 2.291 19.109 9.031 1 94.56 146 ILE A N 1
ATOM 1152 C CA . ILE A 1 146 ? 1.888 18.438 10.258 1 94.56 146 ILE A CA 1
ATOM 1153 C C . ILE A 1 146 ? 2.963 18.625 11.328 1 94.56 146 ILE A C 1
ATOM 1155 O O . ILE A 1 146 ? 4.125 18.266 11.117 1 94.56 146 ILE A O 1
ATOM 1159 N N . HIS A 1 147 ? 2.594 19.156 12.414 1 91.75 147 HIS A N 1
ATOM 1160 C CA . HIS A 1 147 ? 3.555 19.453 13.477 1 91.75 147 HIS A CA 1
ATOM 1161 C C . HIS A 1 147 ? 3.949 18.188 14.227 1 91.75 147 HIS A C 1
ATOM 1163 O O . HIS A 1 147 ? 3.279 17.156 14.109 1 91.75 147 HIS A O 1
ATOM 1169 N N . SER A 1 148 ? 5 18.328 15 1 91.69 148 SER A N 1
ATOM 1170 C CA . SER A 1 148 ? 5.547 17.188 15.742 1 91.69 148 SER A CA 1
ATOM 1171 C C . SER A 1 148 ? 4.527 16.641 16.734 1 91.69 148 SER A C 1
ATOM 1173 O O . SER A 1 148 ? 3.775 17.406 17.344 1 91.69 148 SER A O 1
ATOM 1175 N N . MET A 1 149 ? 4.555 15.32 16.828 1 93.81 149 MET A N 1
ATOM 1176 C CA . MET A 1 149 ? 3.639 14.625 17.734 1 93.81 149 MET A CA 1
ATOM 1177 C C . MET A 1 149 ? 4.352 13.492 18.469 1 93.81 149 MET A C 1
ATOM 1179 O O . MET A 1 149 ? 5.156 12.773 17.875 1 93.81 149 MET A O 1
ATOM 1183 N N . ASP A 1 150 ? 4.027 13.406 19.688 1 94.06 150 ASP A N 1
ATOM 1184 C CA . ASP A 1 150 ? 4.461 12.266 20.484 1 94.06 150 ASP A CA 1
ATOM 1185 C C . ASP A 1 150 ? 3.473 11.102 20.359 1 94.06 150 ASP A C 1
ATOM 1187 O O . ASP A 1 150 ? 2.301 11.242 20.703 1 94.06 150 ASP A O 1
ATOM 1191 N N . VAL A 1 151 ? 3.953 10 19.938 1 96.19 151 VAL A N 1
ATOM 1192 C CA . VAL A 1 151 ? 3.016 8.922 19.641 1 96.19 151 VAL A CA 1
ATOM 1193 C C . VAL A 1 151 ? 3.232 7.758 20.609 1 96.19 151 VAL A C 1
ATOM 1195 O O . VAL A 1 151 ? 2.73 6.656 20.391 1 96.19 151 VAL A O 1
ATOM 1198 N N . ARG A 1 152 ? 3.912 7.828 21.734 1 92.44 152 ARG A N 1
ATOM 1199 C CA . ARG A 1 152 ? 4.289 6.75 22.641 1 92.44 152 ARG A CA 1
ATOM 1200 C C . ARG A 1 152 ? 3.066 6.168 23.344 1 92.44 152 ARG A C 1
ATOM 1202 O O . ARG A 1 152 ? 3.004 4.965 23.594 1 92.44 152 ARG A O 1
ATOM 1209 N N . LYS A 1 153 ? 2.078 7.023 23.516 1 94.62 153 LYS A N 1
ATOM 1210 C CA . LYS A 1 153 ? 0.895 6.566 24.234 1 94.62 153 LYS A CA 1
ATOM 1211 C C . LYS A 1 153 ? 0.002 5.711 23.328 1 94.62 153 LYS A C 1
ATOM 1213 O O . LYS A 1 153 ? -0.905 5.031 23.812 1 94.62 153 LYS A O 1
ATOM 1218 N N . CYS A 1 154 ? 0.268 5.691 22.078 1 95.62 154 CYS A N 1
ATOM 1219 C CA . CYS A 1 154 ? -0.575 4.961 21.141 1 95.62 154 CYS A CA 1
ATOM 1220 C C . CYS A 1 154 ? -0.509 3.461 21.391 1 95.62 154 CYS A C 1
ATOM 1222 O O . CYS A 1 154 ? -1.446 2.729 21.062 1 95.62 154 CYS A O 1
ATOM 1224 N N . SER A 1 155 ? 0.583 2.961 21.969 1 93.69 155 SER A N 1
ATOM 1225 C CA . SER A 1 155 ? 0.754 1.532 22.203 1 93.69 155 SER A CA 1
ATOM 1226 C C . SER A 1 155 ? -0.257 1.017 23.219 1 93.69 155 SER A C 1
ATOM 1228 O O . SER A 1 155 ? -0.498 -0.189 23.312 1 93.69 155 SER A O 1
ATOM 1230 N N . SER A 1 156 ? -0.867 1.929 23.953 1 95.81 156 SER A N 1
ATOM 1231 C CA . SER A 1 156 ? -1.812 1.534 25 1 95.81 156 SER A CA 1
ATOM 1232 C C . SER A 1 156 ? -3.232 1.447 24.453 1 95.81 156 SER A C 1
ATOM 1234 O O . SER A 1 156 ? -4.16 1.069 25.172 1 95.81 156 SER A O 1
ATOM 1236 N N . ILE A 1 157 ? -3.408 1.777 23.25 1 97.88 157 ILE A N 1
ATOM 1237 C CA . ILE A 1 157 ? -4.738 1.72 22.656 1 97.88 157 ILE A CA 1
ATOM 1238 C C . ILE A 1 157 ? -5.188 0.265 22.531 1 97.88 157 ILE A C 1
ATOM 1240 O O . ILE A 1 157 ? -4.461 -0.573 22 1 97.88 157 ILE A O 1
ATOM 1244 N N . ASP A 1 158 ? -6.332 -0.003 23.078 1 97.75 158 ASP A N 1
ATOM 1245 C CA . ASP A 1 158 ? -6.965 -1.312 22.953 1 97.75 158 ASP A CA 1
ATOM 1246 C C . ASP A 1 158 ? -7.699 -1.443 21.625 1 97.75 158 ASP A C 1
ATOM 1248 O O . ASP A 1 158 ? -8.727 -0.799 21.406 1 97.75 158 ASP A O 1
ATOM 1252 N N . MET A 1 159 ? -7.254 -2.312 20.812 1 96.81 159 MET A N 1
ATOM 1253 C CA . MET A 1 159 ? -7.754 -2.42 19.453 1 96.81 159 MET A CA 1
ATOM 1254 C C . MET A 1 159 ? -9.109 -3.121 19.422 1 96.81 159 MET A C 1
ATOM 1256 O O . MET A 1 159 ? -9.766 -3.166 18.375 1 96.81 159 MET A O 1
ATOM 1260 N N . THR A 1 160 ? -9.602 -3.602 20.5 1 96.19 160 THR A N 1
ATOM 1261 C CA . THR A 1 160 ? -10.898 -4.27 20.562 1 96.19 160 THR A CA 1
ATOM 1262 C C . THR A 1 160 ? -11.977 -3.301 21.031 1 96.19 160 THR A C 1
ATOM 1264 O O . THR A 1 160 ? -13.148 -3.672 21.141 1 96.19 160 THR A O 1
ATOM 1267 N N . GLN A 1 161 ? -11.547 -2.121 21.297 1 97.31 161 GLN A N 1
ATOM 1268 C CA . GLN A 1 161 ? -12.477 -1.101 21.766 1 97.31 161 GLN A CA 1
ATOM 1269 C C . GLN A 1 161 ? -12.484 0.108 20.828 1 97.31 161 GLN A C 1
ATOM 1271 O O . GLN A 1 161 ? -11.484 0.401 20.172 1 97.31 161 GLN A O 1
ATOM 1276 N N . ASP A 1 162 ? -13.594 0.772 20.828 1 97.12 162 ASP A N 1
ATOM 1277 C CA . ASP A 1 162 ? -13.734 1.934 19.953 1 97.12 162 ASP A CA 1
ATOM 1278 C C . ASP A 1 162 ? -12.812 3.068 20.391 1 97.12 162 ASP A C 1
ATOM 1280 O O . ASP A 1 162 ? -12.445 3.156 21.562 1 97.12 162 ASP A O 1
ATOM 1284 N N . ILE A 1 163 ? -12.445 3.912 19.438 1 97.38 163 ILE A N 1
ATOM 1285 C CA . ILE A 1 163 ? -11.727 5.141 19.734 1 97.38 163 ILE A CA 1
ATOM 1286 C C . ILE A 1 163 ? -12.477 6.34 19.156 1 97.38 163 ILE A C 1
ATOM 1288 O O . ILE A 1 163 ? -13.273 6.191 18.234 1 97.38 163 ILE A O 1
ATOM 1292 N N . SER A 1 164 ? -12.242 7.465 19.781 1 96.94 164 SER A N 1
ATOM 1293 C CA . SER A 1 164 ? -12.891 8.695 19.344 1 96.94 164 SER A CA 1
ATOM 1294 C C . SER A 1 164 ? -11.867 9.734 18.906 1 96.94 164 SER A C 1
ATOM 1296 O O . SER A 1 164 ? -10.812 9.891 19.531 1 96.94 164 SER A O 1
ATOM 1298 N N . LEU A 1 165 ? -12.148 10.359 17.812 1 97.5 165 LEU A N 1
ATOM 1299 C CA . LEU A 1 165 ? -11.367 11.484 17.328 1 97.5 165 LEU A CA 1
ATOM 1300 C C . LEU A 1 165 ? -12.094 12.805 17.547 1 97.5 165 LEU A C 1
ATOM 1302 O O . LEU A 1 165 ? -13.266 12.9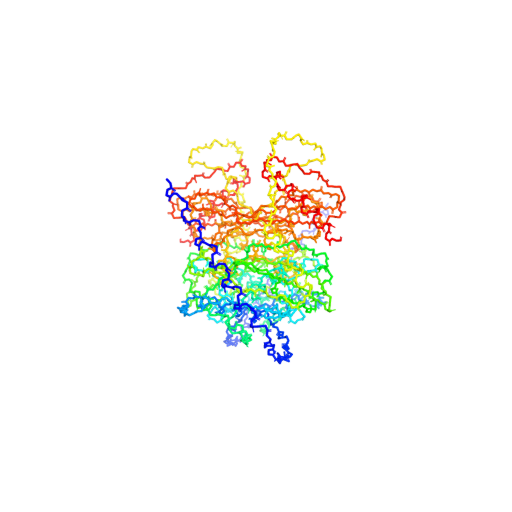45 17.172 1 97.5 165 LEU A O 1
ATOM 1306 N N . HIS A 1 166 ? -11.406 13.711 18.156 1 96.88 166 HIS A N 1
ATOM 1307 C CA . HIS A 1 166 ? -11.938 15.047 18.391 1 96.88 166 HIS A CA 1
ATOM 1308 C C . HIS A 1 166 ? -11.109 16.094 17.656 1 96.88 166 HIS A C 1
ATOM 1310 O O . HIS A 1 166 ? -9.914 16.25 17.906 1 96.88 166 HIS A O 1
ATOM 1316 N N . GLY A 1 167 ? -11.789 16.781 16.781 1 96.38 167 GLY A N 1
ATOM 1317 C CA . GLY A 1 167 ? -11.078 17.797 16.016 1 96.38 167 GLY A CA 1
ATOM 1318 C C . GLY A 1 167 ? -11.664 19.188 16.188 1 96.38 167 GLY A C 1
ATOM 1319 O O . GLY A 1 167 ? -12.867 19.328 16.422 1 96.38 167 GLY A O 1
ATOM 1320 N N . LYS A 1 168 ? -10.812 20.203 16.062 1 96.19 168 LYS A N 1
ATOM 1321 C CA . LYS A 1 168 ? -11.258 21.594 16.031 1 96.19 168 LYS A CA 1
ATOM 1322 C C . LYS A 1 168 ? -10.164 22.5 15.469 1 96.19 168 LYS A C 1
ATOM 1324 O O . LYS A 1 168 ? -8.977 22.188 15.578 1 96.19 168 LYS A O 1
ATOM 1329 N N . VAL A 1 169 ? -10.586 23.547 14.93 1 96.56 169 VAL A N 1
ATOM 1330 C CA . VAL A 1 169 ? -9.633 24.547 14.477 1 96.56 169 VAL A CA 1
ATOM 1331 C C . VAL A 1 169 ? -9.047 25.281 15.68 1 96.56 169 VAL A C 1
ATOM 1333 O O . VAL A 1 169 ? -9.781 25.703 16.578 1 96.56 169 VAL A O 1
ATOM 1336 N N . THR A 1 170 ? -7.723 25.422 15.695 1 96.5 170 THR A N 1
ATOM 1337 C CA . THR A 1 170 ? -7.074 26.016 16.859 1 96.5 170 THR A CA 1
ATOM 1338 C C . THR A 1 170 ? -6.27 27.25 16.469 1 96.5 170 THR A C 1
ATOM 1340 O O . THR A 1 170 ? -5.82 28 17.328 1 96.5 170 THR A O 1
ATOM 1343 N N . TRP A 1 171 ? -6.117 27.469 15.219 1 96.12 171 TRP A N 1
ATOM 1344 C CA . TRP A 1 171 ? -5.434 28.656 14.734 1 96.12 171 TRP A CA 1
ATOM 1345 C C . TRP A 1 171 ? -5.789 28.938 13.281 1 96.12 171 TRP A C 1
ATOM 1347 O O . TRP A 1 171 ? -6.02 28 12.5 1 96.12 171 TRP A O 1
ATOM 1357 N N . THR A 1 172 ? -5.867 30.203 12.93 1 95.31 172 THR A N 1
ATOM 1358 C CA . THR A 1 172 ? -6.07 30.594 11.539 1 95.31 172 THR A CA 1
ATOM 1359 C C . THR A 1 172 ? -5.109 31.703 11.141 1 95.31 172 THR A C 1
ATOM 1361 O O . THR A 1 172 ? -4.84 32.625 11.93 1 95.31 172 THR A O 1
ATOM 1364 N N . GLY A 1 173 ? -4.492 31.547 10.047 1 92.06 173 GLY A N 1
ATOM 1365 C CA . GLY A 1 173 ? -3.896 32.656 9.32 1 92.06 173 GLY A CA 1
ATOM 1366 C C . GLY A 1 173 ? -4.82 33.219 8.266 1 92.06 173 GLY A C 1
ATOM 1367 O O . GLY A 1 173 ? -6.027 33 8.289 1 92.06 173 GLY A O 1
ATOM 1368 N N . MET A 1 174 ? -4.289 34.062 7.414 1 89.88 174 MET A N 1
ATOM 1369 C CA . MET A 1 174 ? -5.133 34.625 6.367 1 89.88 174 MET A CA 1
ATOM 1370 C C . MET A 1 174 ? -5.621 33.562 5.41 1 89.88 174 MET A C 1
ATOM 1372 O O . MET A 1 174 ? -6.793 33.531 5.039 1 89.88 174 MET A O 1
ATOM 1376 N N . PHE A 1 175 ? -4.656 32.625 5.035 1 93 175 PHE A N 1
ATOM 1377 C CA . PHE A 1 175 ? -4.98 31.641 4.031 1 93 175 PHE A CA 1
ATOM 1378 C C . PHE A 1 175 ? -4.758 30.234 4.578 1 93 175 PHE A C 1
ATOM 1380 O O . PHE A 1 175 ? -4.672 29.266 3.812 1 93 175 PHE A O 1
ATOM 1387 N N . SER A 1 176 ? -4.598 30.125 5.879 1 94.31 176 SER A N 1
ATOM 1388 C CA . SER A 1 176 ? -4.258 28.828 6.469 1 94.31 176 SER A CA 1
ATOM 1389 C C . SER A 1 176 ? -5.098 28.547 7.711 1 94.31 176 SER A C 1
ATOM 1391 O O . SER A 1 176 ? -5.59 29.484 8.359 1 94.31 176 SER A O 1
ATOM 1393 N N . THR A 1 177 ? -5.277 27.359 7.93 1 95.25 177 THR A N 1
ATOM 1394 C CA . THR A 1 177 ? -5.988 26.906 9.117 1 95.25 177 THR A CA 1
ATOM 1395 C C . THR A 1 177 ? -5.238 25.766 9.789 1 95.25 177 THR A C 1
ATOM 1397 O O . THR A 1 177 ? -4.773 24.844 9.117 1 95.25 177 THR A O 1
ATOM 1400 N N . GLU A 1 178 ? -5.074 25.859 11.047 1 97.06 178 GLU A N 1
ATOM 1401 C CA . GLU A 1 178 ? -4.523 24.766 11.836 1 97.06 178 GLU A CA 1
ATOM 1402 C C . GLU A 1 178 ? -5.617 24.031 12.609 1 97.06 178 GLU A C 1
ATOM 1404 O O . GLU A 1 178 ? -6.434 24.656 13.289 1 97.06 178 GLU A O 1
ATOM 1409 N N . VAL A 1 179 ? -5.617 22.766 12.484 1 97.38 179 VAL A N 1
ATOM 1410 C CA . VAL A 1 179 ? -6.609 21.922 13.164 1 97.38 179 VAL A CA 1
ATOM 1411 C C . VAL A 1 179 ? -5.906 20.969 14.125 1 97.38 179 VAL A C 1
ATOM 1413 O O . VAL A 1 179 ? -4.941 20.312 13.758 1 97.38 179 VAL A O 1
ATOM 1416 N N . THR A 1 180 ? -6.387 20.969 15.344 1 97.44 180 THR A N 1
ATOM 1417 C CA . THR A 1 180 ? -5.926 19.984 16.328 1 97.44 180 THR A CA 1
ATOM 1418 C C . THR A 1 180 ? -6.887 18.812 16.391 1 97.44 180 THR A C 1
ATOM 1420 O O . THR A 1 180 ? -8.094 18.984 16.547 1 97.44 180 THR A O 1
ATOM 1423 N N . VAL A 1 181 ? -6.371 17.641 16.188 1 98 181 VAL A N 1
ATOM 1424 C CA . VAL A 1 181 ? -7.148 16.422 16.312 1 98 181 VAL A CA 1
ATOM 1425 C C . VAL A 1 181 ? -6.566 15.562 17.438 1 98 181 VAL A C 1
ATOM 1427 O O . VAL A 1 181 ? -5.359 15.312 17.484 1 98 181 VAL A O 1
ATOM 1430 N N . SER A 1 182 ? -7.395 15.164 18.359 1 98 182 SER A N 1
ATOM 1431 C CA . SER A 1 182 ? -6.984 14.289 19.453 1 98 182 SER A CA 1
ATOM 1432 C C . SER A 1 182 ? -7.703 12.945 19.391 1 98 182 SER A C 1
ATOM 1434 O O . SER A 1 182 ? -8.836 12.867 18.906 1 98 182 SER A O 1
ATOM 1436 N N . VAL A 1 183 ? -6.98 11.945 19.797 1 98.38 183 VAL A N 1
ATOM 1437 C CA . VAL A 1 183 ? -7.496 10.578 19.844 1 98.38 183 VAL A CA 1
ATOM 1438 C C . VAL A 1 183 ? -7.738 10.164 21.297 1 98.38 183 VAL A C 1
ATOM 1440 O O . VAL A 1 183 ? -6.832 10.242 22.141 1 98.38 183 VAL A O 1
ATOM 1443 N N . HIS A 1 184 ? -8.945 9.672 21.531 1 97.88 184 HIS A N 1
ATOM 1444 C CA . HIS A 1 184 ? -9.305 9.336 22.891 1 97.88 184 HIS A CA 1
ATOM 1445 C C . HIS A 1 184 ? -9.836 7.906 22.984 1 97.88 184 HIS A C 1
ATOM 1447 O O . HIS A 1 184 ? -10.484 7.418 22.047 1 97.88 184 HIS A O 1
ATOM 1453 N N . GLN A 1 185 ? -9.5 7.305 23.984 1 97.5 185 GLN A N 1
ATOM 1454 C CA . GLN A 1 185 ? -10.094 6.031 24.375 1 97.5 185 GLN A CA 1
ATOM 1455 C C . GLN A 1 185 ? -10.328 5.98 25.891 1 97.5 185 GLN A C 1
ATOM 1457 O O . GLN A 1 185 ? -9.438 6.305 26.672 1 97.5 185 GLN A O 1
ATOM 1462 N N . HIS A 1 186 ? -11.562 5.609 26.359 1 93.62 186 HIS A N 1
ATOM 1463 C CA . HIS A 1 186 ? -11.961 5.543 27.75 1 93.62 186 HIS A CA 1
ATOM 1464 C C . HIS A 1 186 ? -11.633 6.844 28.484 1 93.62 186 HIS A C 1
ATOM 1466 O O . HIS A 1 186 ? -11.07 6.816 29.578 1 93.62 186 HIS A O 1
ATOM 1472 N N . GLY A 1 187 ? -11.719 7.926 27.797 1 91.94 187 GLY A N 1
ATOM 1473 C CA . GLY A 1 187 ? -11.555 9.234 28.406 1 91.94 187 GLY A CA 1
ATOM 1474 C C . GLY A 1 187 ? -10.117 9.719 28.391 1 91.94 187 GLY A C 1
ATOM 1475 O O . GLY A 1 187 ? -9.844 10.883 28.703 1 91.94 187 GLY A O 1
ATOM 1476 N N . ASP A 1 188 ? -9.18 8.914 28.016 1 96.25 188 ASP A N 1
ATOM 1477 C CA . ASP A 1 188 ? -7.766 9.273 27.969 1 96.25 188 ASP A CA 1
ATOM 1478 C C . ASP A 1 188 ? -7.344 9.703 26.562 1 96.25 188 ASP A C 1
ATOM 1480 O O . ASP A 1 188 ? -7.738 9.086 25.578 1 96.25 188 ASP A O 1
ATOM 1484 N N . CYS A 1 189 ? -6.598 10.758 26.531 1 97.38 189 CYS A N 1
ATOM 1485 C CA . CYS A 1 189 ? -6.004 11.172 25.266 1 97.38 189 CYS A CA 1
ATOM 1486 C C . CYS A 1 189 ? -4.785 10.32 24.938 1 97.38 189 CYS A C 1
ATOM 1488 O O . CYS A 1 189 ? -3.822 10.281 25.703 1 97.38 189 CYS A O 1
ATOM 1490 N N . LYS A 1 190 ? -4.844 9.695 23.812 1 98 190 LYS A N 1
ATOM 1491 C CA . LYS A 1 190 ? -3.793 8.766 23.422 1 98 190 LYS A CA 1
ATOM 1492 C C . LYS A 1 190 ? -2.838 9.398 22.422 1 98 190 LYS A C 1
ATOM 1494 O O . LYS A 1 190 ? -1.7 8.953 22.266 1 98 190 LYS A O 1
ATOM 1499 N N . LEU A 1 191 ? -3.316 10.383 21.734 1 97.88 191 LEU A N 1
ATOM 1500 C CA . LEU A 1 191 ? -2.559 11.07 20.703 1 97.88 191 LEU A CA 1
ATOM 1501 C C . LEU A 1 191 ? -3.188 12.414 20.375 1 97.88 191 LEU A C 1
ATOM 1503 O O . LEU A 1 191 ? -4.414 12.555 20.359 1 97.88 191 LEU A O 1
ATOM 1507 N N . GLU A 1 192 ? -2.385 13.383 20.141 1 97.44 192 GLU A N 1
ATOM 1508 C CA . GLU A 1 192 ? -2.828 14.688 19.656 1 97.44 192 GLU A CA 1
ATOM 1509 C C . GLU A 1 192 ? -1.913 15.203 18.562 1 97.44 192 GLU A C 1
ATOM 1511 O O . GLU A 1 192 ? -0.688 15.125 18.672 1 97.44 192 GLU A O 1
ATOM 1516 N N . GLY A 1 193 ? -2.51 15.641 17.5 1 96.62 193 GLY A N 1
ATOM 1517 C CA . GLY A 1 193 ? -1.751 16.172 16.375 1 96.62 193 GLY A CA 1
ATOM 1518 C C . GLY A 1 193 ? -2.314 17.469 15.836 1 96.62 193 GLY A C 1
ATOM 1519 O O . GLY A 1 193 ? -3.521 17.703 15.914 1 96.62 193 GLY A O 1
ATOM 1520 N N . GLN A 1 194 ? -1.424 18.328 15.32 1 95.94 194 GLN A N 1
ATOM 1521 C CA . GLN A 1 194 ? -1.797 19.578 14.688 1 95.94 194 GLN A CA 1
ATOM 1522 C C . GLN A 1 194 ? -1.514 19.547 13.188 1 95.94 194 GLN A C 1
ATOM 1524 O O . GLN A 1 194 ? -0.375 19.328 12.766 1 95.94 194 GLN A O 1
ATOM 1529 N N . PHE A 1 195 ? -2.508 19.75 12.453 1 97.19 195 PHE A N 1
ATOM 1530 C CA . PHE A 1 195 ? -2.463 19.734 10.992 1 97.19 195 PHE A CA 1
ATOM 1531 C C . PHE A 1 195 ? -2.689 21.141 10.43 1 97.19 195 PHE A C 1
ATOM 1533 O O . PHE A 1 195 ? -3.643 21.812 10.812 1 97.19 195 PHE A O 1
ATOM 1540 N N . VAL A 1 196 ? -1.835 21.531 9.523 1 96.19 196 VAL A N 1
ATOM 1541 C CA . VAL A 1 196 ? -1.971 22.844 8.914 1 96.19 196 VAL A CA 1
ATOM 1542 C C . VAL A 1 196 ? -2.398 22.703 7.453 1 96.19 196 VAL A C 1
ATOM 1544 O O . VAL A 1 196 ? -1.787 21.938 6.695 1 96.19 196 VAL A O 1
ATOM 1547 N N . PHE A 1 197 ? -3.414 23.422 7.109 1 95.38 197 PHE A N 1
ATOM 1548 C CA . PHE A 1 197 ? -3.951 23.375 5.754 1 95.38 197 PHE A CA 1
ATOM 1549 C C . PHE A 1 197 ? -3.893 24.75 5.105 1 95.38 197 PHE A C 1
ATOM 1551 O O . PHE A 1 197 ? -4.059 25.766 5.781 1 95.38 197 PHE A O 1
ATOM 1558 N N . ILE A 1 198 ? -3.684 24.75 3.82 1 94.19 198 ILE A N 1
ATOM 1559 C CA . ILE A 1 198 ? -3.801 25.953 3.012 1 94.19 198 ILE A CA 1
ATOM 1560 C C . ILE A 1 198 ? -5.113 25.922 2.23 1 94.19 198 ILE A C 1
ATOM 1562 O O . ILE A 1 198 ? -5.512 24.875 1.711 1 94.19 198 ILE A O 1
ATOM 1566 N N . SER A 1 199 ? -5.723 27.031 2.174 1 91.81 199 SER A N 1
ATOM 1567 C CA . SER A 1 199 ? -6.988 27.188 1.465 1 91.81 199 SER A CA 1
ATOM 1568 C C . SER A 1 199 ? -6.766 27.656 0.032 1 91.81 199 SER A C 1
ATOM 1570 O O . SER A 1 199 ? -6.293 28.766 -0.193 1 91.81 199 SER A O 1
ATOM 1572 N N . LEU A 1 200 ? -7.176 26.766 -0.861 1 88.56 200 LEU A N 1
ATOM 1573 C CA . LEU A 1 200 ? -6.961 27.062 -2.275 1 88.56 200 LEU A CA 1
ATOM 1574 C C . LEU A 1 200 ? -8.281 27.078 -3.035 1 88.56 200 LEU A C 1
ATOM 1576 O O . LEU A 1 200 ? -9.266 26.5 -2.588 1 88.56 200 LEU A O 1
ATOM 1580 N N . ASP A 1 201 ? -8.18 27.797 -4.164 1 82.69 201 ASP A N 1
ATOM 1581 C CA . ASP A 1 201 ? -9.297 27.734 -5.102 1 82.69 201 ASP A CA 1
ATOM 1582 C C . ASP A 1 201 ? -9.359 26.359 -5.781 1 82.69 201 ASP A C 1
ATOM 1584 O O . ASP A 1 201 ? -8.359 25.891 -6.32 1 82.69 201 ASP A O 1
ATOM 1588 N N . ALA A 1 202 ? -10.5 25.766 -5.793 1 75.94 202 ALA A N 1
ATOM 1589 C CA . ALA A 1 202 ? -10.641 24.422 -6.32 1 75.94 202 ALA A CA 1
ATOM 1590 C C . ALA A 1 202 ? -10.414 24.391 -7.828 1 75.94 202 ALA A C 1
ATOM 1592 O O . ALA A 1 202 ? -9.938 23.391 -8.375 1 75.94 202 ALA A O 1
ATOM 1593 N N . LYS A 1 203 ? -10.719 25.438 -8.516 1 74.44 203 LYS A N 1
ATOM 1594 C CA . LYS A 1 203 ? -10.602 25.5 -9.969 1 74.44 203 LYS A CA 1
ATOM 1595 C C . LYS A 1 203 ? -9.211 25.953 -10.398 1 74.44 203 LYS A C 1
ATOM 1597 O O . LYS A 1 203 ? -8.703 25.516 -11.43 1 74.44 203 LYS A O 1
ATOM 1602 N N . ASN A 1 204 ? -8.672 26.859 -9.562 1 81.19 204 ASN A N 1
ATOM 1603 C CA . ASN A 1 204 ? -7.328 27.359 -9.812 1 81.19 204 ASN A CA 1
ATOM 1604 C C . ASN A 1 204 ? -6.449 27.25 -8.57 1 81.19 204 ASN A C 1
ATOM 1606 O O . ASN A 1 204 ? -6.312 28.219 -7.82 1 81.19 204 ASN A O 1
ATOM 1610 N N . PRO A 1 205 ? -5.762 26.219 -8.469 1 80.12 205 PRO A N 1
ATOM 1611 C CA . PRO A 1 205 ? -5.02 25.969 -7.23 1 80.12 205 PRO A CA 1
ATOM 1612 C C . PRO A 1 205 ? -3.873 26.953 -7.023 1 80.12 205 PRO A C 1
ATOM 1614 O O . PRO A 1 205 ? -3.191 26.906 -5.996 1 80.12 205 PRO A O 1
ATOM 1617 N N . ARG A 1 206 ? -3.639 27.844 -7.914 1 84.31 206 ARG A N 1
ATOM 1618 C CA . ARG A 1 206 ? -2.646 28.891 -7.711 1 84.31 206 ARG A CA 1
ATOM 1619 C C . ARG A 1 206 ? -3.223 30.031 -6.887 1 84.31 206 ARG A C 1
ATOM 1621 O O . ARG A 1 206 ? -2.477 30.844 -6.344 1 84.31 206 ARG A O 1
ATOM 1628 N N . LYS A 1 207 ? -4.508 30.047 -6.871 1 88 207 LYS A N 1
ATOM 1629 C CA . LYS A 1 207 ? -5.195 31.094 -6.121 1 88 207 LYS A CA 1
ATOM 1630 C C . LYS A 1 207 ? -5.547 30.625 -4.715 1 88 207 LYS A C 1
ATOM 1632 O O . LYS A 1 207 ? -6.07 29.531 -4.535 1 88 207 LYS A O 1
ATOM 1637 N N . LYS A 1 208 ? -5.238 31.5 -3.727 1 90.81 208 LYS A N 1
ATOM 1638 C CA . LYS A 1 208 ? -5.57 31.203 -2.336 1 90.81 208 LYS A CA 1
ATOM 1639 C C . LYS A 1 208 ? -6.863 31.891 -1.917 1 90.81 208 LYS A C 1
ATOM 1641 O O . LYS A 1 208 ? -7.203 32.969 -2.438 1 90.81 208 LYS A O 1
ATOM 1646 N N . TYR A 1 209 ? -7.559 31.281 -1.003 1 88.25 209 TYR A N 1
ATOM 1647 C CA . TYR A 1 209 ? -8.758 31.859 -0.416 1 88.25 209 TYR A CA 1
ATOM 1648 C C . TYR A 1 209 ? -8.555 32.156 1.066 1 88.25 209 TYR A C 1
ATOM 1650 O O . TYR A 1 209 ? -8.031 31.312 1.803 1 88.25 209 TYR A O 1
ATOM 1658 N N . ALA A 1 210 ? -8.969 33.344 1.397 1 90.56 210 ALA A N 1
ATOM 1659 C CA . ALA A 1 210 ? -8.938 33.688 2.818 1 90.56 210 ALA A CA 1
ATOM 1660 C C . ALA A 1 210 ? -9.906 32.812 3.611 1 90.56 210 ALA A C 1
ATOM 1662 O O . ALA A 1 210 ? -10.93 32.375 3.078 1 90.56 210 ALA A O 1
ATOM 1663 N N . VAL A 1 211 ? -9.578 32.562 4.844 1 92 211 VAL A N 1
ATOM 1664 C CA . VAL A 1 211 ? -10.422 31.719 5.691 1 92 211 VAL A CA 1
ATOM 1665 C C . VAL A 1 211 ? -11.055 32.562 6.793 1 92 211 VAL A C 1
ATOM 1667 O O . VAL A 1 211 ? -10.539 33.625 7.141 1 92 211 VAL A O 1
ATOM 1670 N N . ASN A 1 212 ? -12.234 32.062 7.273 1 91.69 212 ASN A N 1
ATOM 1671 C CA . ASN A 1 212 ? -12.812 32.688 8.453 1 91.69 212 ASN A CA 1
ATOM 1672 C C . ASN A 1 212 ? -11.836 32.688 9.625 1 91.69 212 ASN A C 1
ATOM 1674 O O . ASN A 1 212 ? -11.078 31.734 9.812 1 91.69 212 ASN A O 1
ATOM 1678 N N . GLN A 1 213 ? -11.906 33.781 10.398 1 93.31 213 GLN A N 1
ATOM 1679 C CA . GLN A 1 213 ? -10.898 34 11.438 1 93.31 213 GLN A CA 1
ATOM 1680 C C . GLN A 1 213 ? -11.383 33.469 12.789 1 93.31 213 GLN A C 1
ATOM 1682 O O . GLN A 1 213 ? -12.555 33.625 13.133 1 93.31 213 GLN A O 1
ATOM 1687 N N . LEU A 1 214 ? -10.453 32.844 13.43 1 94.12 214 LEU A N 1
ATOM 1688 C CA . LEU A 1 214 ? -10.758 32.281 14.75 1 94.12 214 LEU A CA 1
ATOM 1689 C C . LEU A 1 214 ? -10.641 33.375 15.82 1 94.12 214 LEU A C 1
ATOM 1691 O O . LEU A 1 214 ? -9.656 34.125 15.852 1 94.12 214 LEU A O 1
ATOM 1695 N N . ILE A 1 215 ? -11.648 33.438 16.703 1 93.69 215 ILE A N 1
ATOM 1696 C CA . ILE A 1 215 ? -11.617 34.344 17.844 1 93.69 215 ILE A CA 1
ATOM 1697 C C . ILE A 1 215 ? -11.555 33.531 19.141 1 93.69 215 ILE A C 1
ATOM 1699 O O . ILE A 1 215 ? -12.336 32.594 19.344 1 93.69 215 ILE A O 1
ATOM 1703 N N . PRO A 1 216 ? -10.594 33.875 19.984 1 93.75 216 PRO A N 1
ATOM 1704 C CA . PRO A 1 216 ? -10.492 33.125 21.25 1 93.75 216 PRO A CA 1
ATOM 1705 C C . PRO A 1 216 ? -11.672 33.406 22.188 1 93.75 216 PRO A C 1
ATOM 1707 O O . PRO A 1 216 ? -12.188 34.531 22.234 1 93.75 216 PRO A O 1
ATOM 1710 N N . THR A 1 217 ? -12.062 32.375 22.875 1 92.94 217 THR A N 1
ATOM 1711 C CA . THR A 1 217 ? -13.172 32.531 23.812 1 92.94 217 THR A CA 1
ATOM 1712 C C . THR A 1 217 ? -12.672 32.5 25.25 1 92.94 217 THR A C 1
ATOM 1714 O O . THR A 1 217 ? -13.43 32.781 26.188 1 92.94 217 THR A O 1
ATOM 1717 N N . ASN A 1 218 ? -11.438 32.094 25.422 1 93.5 218 ASN A N 1
ATOM 1718 C CA . ASN A 1 218 ? -10.812 32.094 26.75 1 93.5 218 ASN A CA 1
ATOM 1719 C C . ASN A 1 218 ? -9.312 32.375 26.672 1 93.5 218 ASN A C 1
ATOM 1721 O O . ASN A 1 218 ? -8.758 32.5 25.578 1 93.5 218 ASN A O 1
ATOM 1725 N N . ASP A 1 219 ? -8.711 32.5 27.812 1 93.25 219 ASP A N 1
ATOM 1726 C CA . ASP A 1 219 ? -7.312 32.906 27.891 1 93.25 219 ASP A CA 1
ATOM 1727 C C . ASP A 1 219 ? -6.395 31.844 27.281 1 93.25 219 ASP A C 1
ATOM 1729 O O . ASP A 1 219 ? -5.398 32.188 26.641 1 93.25 219 ASP A O 1
ATOM 1733 N N . LEU A 1 220 ? -6.746 30.688 27.531 1 91.38 220 LEU A N 1
ATOM 1734 C CA . LEU A 1 220 ? -5.918 29.609 27.031 1 91.38 220 LEU A CA 1
ATOM 1735 C C . LEU A 1 220 ? -5.891 29.609 25.5 1 91.38 220 LEU A C 1
ATOM 1737 O O . LEU A 1 220 ? -4.828 29.453 24.891 1 91.38 220 LEU A O 1
ATOM 1741 N N . GLU A 1 221 ? -7.008 29.75 24.891 1 92.44 221 GLU A N 1
ATOM 1742 C CA . GLU A 1 221 ? -7.094 29.828 23.438 1 92.44 221 GLU A CA 1
ATOM 1743 C C . GLU A 1 221 ? -6.324 31.031 22.891 1 92.44 221 GLU A C 1
ATOM 1745 O O . GLU A 1 221 ? -5.66 30.938 21.859 1 92.44 221 GLU A O 1
ATOM 1750 N N . GLU A 1 222 ? -6.441 32.125 23.625 1 93.62 222 GLU A N 1
ATOM 1751 C CA . GLU A 1 222 ? -5.734 33.312 23.219 1 93.62 222 GLU A CA 1
ATOM 1752 C C . GLU A 1 222 ? -4.223 33.094 23.219 1 93.62 222 GLU A C 1
ATOM 1754 O O . GLU A 1 222 ? -3.535 33.469 22.266 1 93.62 222 GLU A O 1
ATOM 1759 N N . GLN A 1 223 ? -3.818 32.5 24.234 1 92.75 223 GLN A N 1
ATOM 1760 C CA . GLN A 1 223 ? -2.391 32.219 24.328 1 92.75 223 GLN A CA 1
ATOM 1761 C C . GLN A 1 223 ? -1.939 31.281 23.219 1 92.75 223 GLN A C 1
ATOM 1763 O O . GLN A 1 223 ? -0.875 31.469 22.625 1 92.75 223 GLN A O 1
ATOM 1768 N N . THR A 1 224 ? -2.715 30.266 22.969 1 90.06 224 THR A N 1
ATOM 1769 C CA . THR A 1 224 ? -2.395 29.281 21.938 1 90.06 224 THR A CA 1
ATOM 1770 C C . THR A 1 224 ? -2.33 29.953 20.562 1 90.06 224 THR A C 1
ATOM 1772 O O . THR A 1 224 ? -1.402 29.703 19.781 1 90.06 224 THR A O 1
ATOM 1775 N N . ILE A 1 225 ? -3.232 30.766 20.297 1 91.31 225 ILE A N 1
ATOM 1776 C CA . ILE A 1 225 ? -3.311 31.453 19 1 91.31 225 ILE A CA 1
ATOM 1777 C C . ILE A 1 225 ? -2.098 32.375 18.844 1 91.31 225 ILE A C 1
ATOM 1779 O O . ILE A 1 225 ? -1.48 32.406 17.766 1 91.31 225 ILE A O 1
ATOM 1783 N N . GLU A 1 226 ? -1.782 33.062 19.938 1 90.75 226 GLU A N 1
ATOM 1784 C CA . GLU A 1 226 ? -0.643 33.969 19.875 1 90.75 226 GLU A CA 1
ATOM 1785 C C . GLU A 1 226 ? 0.662 33.188 19.656 1 90.75 226 GLU A C 1
ATOM 1787 O O . GLU A 1 226 ? 1.513 33.625 18.875 1 90.75 226 GLU A O 1
ATOM 1792 N N . MET A 1 227 ? 0.751 32.188 20.375 1 88.06 227 MET A N 1
ATOM 1793 C CA . MET A 1 227 ? 1.95 31.359 20.234 1 88.06 227 MET A CA 1
ATOM 1794 C C . MET A 1 227 ? 2.098 30.828 18.812 1 88.06 227 MET A C 1
ATOM 1796 O O . MET A 1 227 ? 3.18 30.906 18.234 1 88.06 227 MET A O 1
ATOM 1800 N N . ARG A 1 228 ? 1.079 30.391 18.281 1 87.69 228 ARG A N 1
ATOM 1801 C CA . ARG A 1 228 ? 1.113 29.828 16.938 1 87.69 228 ARG A CA 1
ATOM 1802 C C . ARG A 1 228 ? 1.351 30.906 15.898 1 87.69 228 ARG A C 1
ATOM 1804 O O . ARG A 1 228 ? 2.029 30.672 14.898 1 87.69 228 ARG A O 1
ATOM 1811 N N . GLN A 1 229 ? 0.808 31.969 16.141 1 87.69 229 GLN A N 1
ATOM 1812 C CA . GLN A 1 229 ? 1.029 33.094 15.234 1 87.69 229 GLN A CA 1
ATOM 1813 C C . GLN A 1 229 ? 2.508 33.469 15.18 1 87.69 229 GLN A C 1
ATOM 1815 O O . GLN A 1 229 ? 3.045 33.719 14.102 1 87.69 229 GLN A O 1
ATOM 1820 N N . ARG A 1 230 ? 3.102 33.438 16.312 1 85.31 230 ARG A N 1
ATOM 1821 C CA . ARG A 1 230 ? 4.527 33.75 16.375 1 85.31 230 ARG A CA 1
ATOM 1822 C C . ARG A 1 230 ? 5.344 32.688 15.617 1 85.31 230 ARG A C 1
ATOM 1824 O O . ARG A 1 230 ? 6.27 33.031 14.875 1 85.31 230 ARG A O 1
ATOM 1831 N N . GLN A 1 231 ? 4.949 31.484 15.773 1 81.81 231 GLN A N 1
ATOM 1832 C CA . GLN A 1 231 ? 5.648 30.391 15.117 1 81.81 231 GLN A CA 1
ATOM 1833 C C . GLN A 1 231 ? 5.465 30.438 13.602 1 81.81 231 GLN A C 1
ATOM 1835 O O . GLN A 1 231 ? 6.375 30.094 12.852 1 81.81 231 GLN A O 1
ATOM 1840 N N . TYR A 1 232 ? 4.332 30.828 13.273 1 80.25 232 TYR A N 1
ATOM 1841 C CA . TYR A 1 232 ? 4.012 30.938 11.852 1 80.25 232 TYR A CA 1
ATOM 1842 C C . TYR A 1 232 ? 4.809 32.062 11.188 1 80.25 232 TYR A C 1
ATOM 1844 O O . TYR A 1 232 ? 5.262 31.906 10.047 1 80.25 232 TYR A O 1
ATOM 1852 N N . LEU A 1 233 ? 5.012 33.062 11.844 1 76.06 233 LEU A N 1
ATOM 1853 C CA . LEU A 1 233 ? 5.691 34.219 11.305 1 76.06 233 LEU A CA 1
ATOM 1854 C C . LEU A 1 233 ? 7.203 34.031 11.32 1 76.06 233 LEU A C 1
ATOM 1856 O O . LEU A 1 233 ? 7.926 34.688 10.562 1 76.06 233 LEU A O 1
ATOM 1860 N N . GLU A 1 234 ? 7.691 33.125 12.156 1 76.81 234 GLU A N 1
ATOM 1861 C CA . GLU A 1 234 ? 9.125 32.844 12.266 1 76.81 234 GLU A CA 1
ATOM 1862 C C . GLU A 1 234 ? 9.422 31.375 12.047 1 76.81 234 GLU A C 1
ATOM 1864 O O . GLU A 1 234 ? 9.789 30.656 12.984 1 76.81 234 GLU A O 1
ATOM 1869 N N . PRO A 1 235 ? 9.25 31.078 10.789 1 69.94 235 PRO A N 1
ATOM 1870 C CA . PRO A 1 235 ? 9.508 29.656 10.539 1 69.94 235 PRO A CA 1
ATOM 1871 C C . PRO A 1 235 ? 10.977 29.281 10.75 1 69.94 235 PRO A C 1
ATOM 1873 O O . PRO A 1 235 ? 11.859 30.125 10.609 1 69.94 235 PRO A O 1
ATOM 1876 N N . ARG A 1 236 ? 11.234 28.094 11.125 1 67.94 236 ARG A N 1
ATOM 1877 C CA . ARG A 1 236 ? 12.594 27.594 11.305 1 67.94 236 ARG A CA 1
ATOM 1878 C C . ARG A 1 236 ? 13.375 27.641 9.992 1 67.94 236 ARG A C 1
ATOM 1880 O O . ARG A 1 236 ? 12.844 27.312 8.93 1 67.94 236 ARG A O 1
ATOM 1887 N N . VAL A 1 237 ? 14.617 28.141 10.086 1 68.12 237 VAL A N 1
ATOM 1888 C CA . VAL A 1 237 ? 15.5 28.219 8.93 1 68.12 237 VAL A CA 1
ATOM 1889 C C . VAL A 1 237 ? 16.297 26.922 8.805 1 68.12 237 VAL A C 1
ATOM 1891 O O . VAL A 1 237 ? 16.844 26.422 9.797 1 68.12 237 VAL A O 1
ATOM 1894 N N . PRO A 1 238 ? 16.141 26.422 7.613 1 70.88 238 PRO A N 1
ATOM 1895 C CA . PRO A 1 238 ? 17 25.234 7.43 1 70.88 238 PRO A CA 1
ATOM 1896 C C . PRO A 1 238 ? 18.484 25.531 7.66 1 70.88 238 PRO A C 1
ATOM 1898 O O . PRO A 1 238 ? 18.938 26.656 7.406 1 70.88 238 PRO A O 1
ATOM 1901 N N . PRO A 1 239 ? 19.125 24.547 8.172 1 73.88 239 PRO A N 1
ATOM 1902 C CA . PRO A 1 239 ? 20.547 24.75 8.414 1 73.88 239 PRO A CA 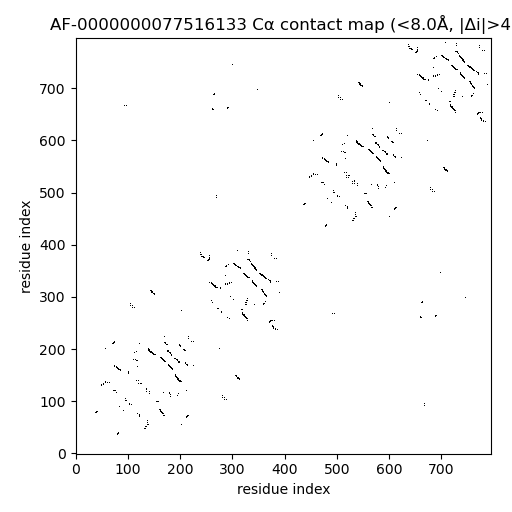1
ATOM 1903 C C . PRO A 1 239 ? 21.328 25.031 7.125 1 73.88 239 PRO A C 1
ATOM 1905 O O . PRO A 1 239 ? 20.969 24.516 6.066 1 73.88 239 PRO A O 1
ATOM 1908 N N . THR A 1 240 ? 22.281 25.906 7.137 1 72.25 240 THR A N 1
ATOM 1909 C CA . THR A 1 240 ? 23.141 26.234 6 1 72.25 240 THR A CA 1
ATOM 1910 C C . THR A 1 240 ? 24.188 25.141 5.801 1 72.25 240 THR A C 1
ATOM 1912 O O . THR A 1 240 ? 24.844 24.719 6.754 1 72.25 240 THR A O 1
ATOM 1915 N N . PRO A 1 241 ? 24.219 24.734 4.488 1 68.12 241 PRO A N 1
ATOM 1916 C CA . PRO A 1 241 ? 25.203 23.703 4.219 1 68.12 241 PRO A CA 1
ATOM 1917 C C . PRO A 1 241 ? 26.641 24.172 4.488 1 68.12 241 PRO A C 1
ATOM 1919 O O . PRO A 1 241 ? 26.969 25.328 4.234 1 68.12 241 PRO A O 1
ATOM 1922 N N . THR A 1 242 ? 27.359 23.5 5.371 1 65.44 242 THR A N 1
ATOM 1923 C CA . THR A 1 242 ? 28.781 23.75 5.539 1 65.44 242 THR A CA 1
ATOM 1924 C C . THR A 1 242 ? 29.609 22.844 4.613 1 65.44 242 THR A C 1
ATOM 1926 O O . THR A 1 242 ? 29.125 21.812 4.152 1 65.44 242 THR A O 1
ATOM 1929 N N . VAL A 1 243 ? 30.75 23.359 4.098 1 62.34 243 VAL A N 1
ATOM 1930 C CA . VAL A 1 243 ? 31.656 22.609 3.25 1 62.34 243 VAL A CA 1
ATOM 1931 C C . VAL A 1 243 ? 31.953 21.25 3.896 1 62.34 243 VAL A C 1
ATOM 1933 O O . VAL A 1 243 ? 32.375 21.188 5.051 1 62.34 243 VAL A O 1
ATOM 1936 N N . LEU A 1 244 ? 31.406 20.203 3.166 1 65.94 244 LEU A N 1
ATOM 1937 C CA . LEU A 1 244 ? 31.609 18.891 3.736 1 65.94 244 LEU A CA 1
ATOM 1938 C C . LEU A 1 244 ? 32.844 18.219 3.135 1 65.94 244 LEU A C 1
ATOM 1940 O O . LEU A 1 244 ? 33 18.156 1.912 1 65.94 244 LEU A O 1
ATOM 1944 N N . GLU A 1 245 ? 33.938 18.109 3.842 1 67.88 245 GLU A N 1
ATOM 1945 C CA . GLU A 1 245 ? 35 17.219 3.439 1 67.88 245 GLU A CA 1
ATOM 1946 C C . GLU A 1 245 ? 34.562 15.758 3.525 1 67.88 245 GLU A C 1
ATOM 1948 O O . GLU A 1 245 ? 33.688 15.414 4.332 1 67.88 245 GLU A O 1
ATOM 1953 N N . GLN A 1 246 ? 34.969 14.953 2.568 1 74.5 246 GLN A N 1
ATOM 1954 C CA . GLN A 1 246 ? 34.625 13.531 2.604 1 74.5 246 GLN A CA 1
ATOM 1955 C C . GLN A 1 246 ? 35.125 12.891 3.904 1 74.5 246 GLN A C 1
ATOM 1957 O O . GLN A 1 246 ? 36.312 12.805 4.152 1 74.5 246 GLN A O 1
ATOM 1962 N N . PRO A 1 247 ? 34.156 12.484 4.645 1 75.94 247 PRO A N 1
ATOM 1963 C CA . PRO A 1 247 ? 34.531 11.977 5.961 1 75.94 247 PRO A CA 1
ATOM 1964 C C . PRO A 1 247 ? 35.156 10.57 5.898 1 75.94 247 PRO A C 1
ATOM 1966 O O . PRO A 1 247 ? 34.781 9.781 5.016 1 75.94 247 PRO A O 1
ATOM 1969 N N . LEU A 1 248 ? 36.188 10.305 6.633 1 84.62 248 LEU A N 1
ATOM 1970 C CA . LEU A 1 248 ? 36.688 8.945 6.867 1 84.62 248 LEU A CA 1
ATOM 1971 C C . LEU A 1 248 ? 35.719 8.18 7.785 1 84.62 248 LEU A C 1
ATOM 1973 O O . LEU A 1 248 ? 35.312 8.695 8.828 1 84.62 248 LEU A O 1
ATOM 1977 N N . ILE A 1 249 ? 35.281 7.031 7.262 1 89.44 249 ILE A N 1
ATOM 1978 C CA . ILE A 1 249 ? 34.375 6.223 8.031 1 89.44 249 ILE A CA 1
ATOM 1979 C C . ILE A 1 249 ? 35.125 5.285 8.961 1 89.44 249 ILE A C 1
ATOM 1981 O O . ILE A 1 249 ? 35.938 4.48 8.5 1 89.44 249 ILE A O 1
ATOM 1985 N N . LYS A 1 250 ? 34.906 5.426 10.188 1 91.31 250 LYS A N 1
ATOM 1986 C CA . LYS A 1 250 ? 35.531 4.582 11.195 1 91.31 250 LYS A CA 1
ATOM 1987 C C . LYS A 1 250 ? 34.75 3.289 11.406 1 91.31 250 LYS A C 1
ATOM 1989 O O . LYS A 1 250 ? 33.688 3.098 10.805 1 91.31 250 LYS A O 1
ATOM 1994 N N . GLU A 1 251 ? 35.25 2.344 12.203 1 89.5 251 GLU A N 1
ATOM 1995 C CA . GLU A 1 251 ? 34.719 1.005 12.406 1 89.5 251 GLU A CA 1
ATOM 1996 C C . GLU A 1 251 ? 33.312 1.067 12.992 1 89.5 251 GLU A C 1
ATOM 1998 O O . GLU A 1 251 ? 32.438 0.278 12.617 1 89.5 251 GLU A O 1
ATOM 2003 N N . ASN A 1 252 ? 32.969 1.953 13.828 1 91.44 252 ASN A N 1
ATOM 2004 C CA . ASN A 1 252 ? 31.672 2.055 14.461 1 91.44 252 ASN A CA 1
ATOM 2005 C C . ASN A 1 252 ? 30.797 3.111 13.781 1 91.44 252 ASN A C 1
ATOM 2007 O O . ASN A 1 252 ? 29.922 3.689 14.414 1 91.44 252 ASN A O 1
ATOM 2011 N N . GLN A 1 253 ? 31.203 3.33 12.484 1 94.94 253 GLN A N 1
ATOM 2012 C CA . GLN A 1 253 ? 30.453 4.328 11.719 1 94.94 253 GLN A CA 1
ATOM 2013 C C . GLN A 1 253 ? 29.969 3.756 10.391 1 94.94 253 GLN A C 1
ATOM 2015 O O . GLN A 1 253 ? 30.562 2.809 9.867 1 94.94 253 GLN A O 1
ATOM 2020 N N . VAL A 1 254 ? 28.844 4.285 10 1 96.25 254 VAL A N 1
ATOM 2021 C CA . VAL A 1 254 ? 28.344 3.912 8.688 1 96.25 254 VAL A CA 1
ATOM 2022 C C . VAL A 1 254 ? 27.969 5.164 7.898 1 96.25 254 VAL A C 1
ATOM 2024 O O . VAL A 1 254 ? 27.609 6.188 8.484 1 96.25 254 VAL A O 1
ATOM 2027 N N . LYS A 1 255 ? 28.125 5.055 6.598 1 96.56 255 LYS A N 1
ATOM 2028 C CA . LYS A 1 255 ? 27.641 6.133 5.742 1 96.56 255 LYS A CA 1
ATOM 2029 C C . LYS A 1 255 ? 26.125 6.23 5.797 1 96.56 255 LYS A C 1
ATOM 2031 O O . LYS A 1 255 ? 25.422 5.215 5.754 1 96.56 255 LYS A O 1
ATOM 2036 N N . MET A 1 256 ? 25.609 7.434 5.848 1 97.06 256 MET A N 1
ATOM 2037 C CA . MET A 1 256 ? 24.156 7.629 5.863 1 97.06 256 MET A CA 1
ATOM 2038 C C . MET A 1 256 ? 23.516 7 4.633 1 97.06 256 MET A C 1
ATOM 2040 O O . MET A 1 256 ? 22.469 6.344 4.738 1 97.06 256 MET A O 1
ATOM 2044 N N . SER A 1 257 ? 24.172 7.141 3.521 1 95.69 257 SER A N 1
ATOM 2045 C CA . SER A 1 257 ? 23.641 6.637 2.262 1 95.69 257 SER A CA 1
ATOM 2046 C C . SER A 1 257 ? 23.5 5.117 2.289 1 95.69 257 SER A C 1
ATOM 2048 O O . SER A 1 257 ? 22.656 4.551 1.592 1 95.69 257 SER A O 1
ATOM 2050 N N . SER A 1 258 ? 24.297 4.461 3.051 1 96.19 258 SER A N 1
ATOM 2051 C CA . SER A 1 258 ? 24.266 3.002 3.115 1 96.19 258 SER A CA 1
ATOM 2052 C C . SER A 1 258 ? 23.031 2.506 3.861 1 96.19 258 SER A C 1
ATOM 2054 O O . SER A 1 258 ? 22.703 1.319 3.809 1 96.19 258 SER A O 1
ATOM 2056 N N . THR A 1 259 ? 22.281 3.379 4.543 1 97.94 259 THR A N 1
ATOM 2057 C CA . THR A 1 259 ? 21.109 3.002 5.309 1 97.94 259 THR A CA 1
ATOM 2058 C C . THR A 1 259 ? 19.844 3.205 4.484 1 97.94 259 THR A C 1
ATOM 2060 O O . THR A 1 259 ? 18.734 2.955 4.965 1 97.94 259 THR A O 1
ATOM 2063 N N . ARG A 1 260 ? 19.969 3.555 3.275 1 98.12 260 ARG A N 1
ATOM 2064 C CA . ARG A 1 260 ? 18.859 4.004 2.449 1 98.12 260 ARG A CA 1
ATOM 2065 C C . ARG A 1 260 ? 17.906 2.854 2.135 1 98.12 260 ARG A C 1
ATOM 2067 O O . ARG A 1 260 ? 18.344 1.757 1.783 1 98.12 260 ARG A O 1
ATOM 2074 N N . VAL A 1 261 ? 16.656 3.08 2.332 1 98.44 261 VAL A N 1
ATOM 2075 C CA . VAL A 1 261 ? 15.562 2.184 1.947 1 98.44 261 VAL A CA 1
ATOM 2076 C C . VAL A 1 261 ? 14.578 2.924 1.043 1 98.44 261 VAL A C 1
ATOM 2078 O O . VAL A 1 261 ? 14.195 4.059 1.329 1 98.44 261 VAL A O 1
ATOM 2081 N N . GLU A 1 262 ? 14.156 2.268 -0.037 1 98.38 262 GLU A N 1
ATOM 2082 C CA . GLU A 1 262 ? 13.297 2.949 -1.003 1 98.38 262 GLU A CA 1
ATOM 2083 C C . GLU A 1 262 ? 11.969 2.227 -1.168 1 98.38 262 GLU A C 1
ATOM 2085 O O . GLU A 1 262 ? 11.898 1.004 -1.027 1 98.38 262 GLU A O 1
ATOM 2090 N N . HIS A 1 263 ? 10.977 2.984 -1.398 1 98.5 263 HIS A N 1
ATOM 2091 C CA . HIS A 1 263 ? 9.617 2.562 -1.726 1 98.5 263 HIS A CA 1
ATOM 2092 C C . HIS A 1 263 ? 9.062 3.35 -2.91 1 98.5 263 HIS A C 1
ATOM 2094 O O . HIS A 1 263 ? 8.75 4.535 -2.781 1 98.5 263 HIS A O 1
ATOM 2100 N N . THR A 1 264 ? 8.969 2.701 -4.082 1 98.5 264 THR A N 1
ATOM 2101 C CA . THR A 1 264 ? 8.492 3.355 -5.297 1 98.5 264 THR A CA 1
ATOM 2102 C C . THR A 1 264 ? 7.152 2.764 -5.734 1 98.5 264 THR A C 1
ATOM 2104 O O . THR A 1 264 ? 6.957 1.548 -5.676 1 98.5 264 THR A O 1
ATOM 2107 N N . MET A 1 265 ? 6.266 3.629 -6.164 1 97.25 265 MET A N 1
ATOM 2108 C CA . MET A 1 265 ? 4.957 3.141 -6.594 1 97.25 265 MET A CA 1
ATOM 2109 C C . MET A 1 265 ? 4.297 4.125 -7.555 1 97.25 265 MET A C 1
ATOM 2111 O O . MET A 1 265 ? 4.707 5.281 -7.641 1 97.25 265 MET A O 1
ATOM 2115 N N . VAL A 1 266 ? 3.336 3.623 -8.297 1 96.94 266 VAL A N 1
ATOM 2116 C CA . VAL A 1 266 ? 2.395 4.461 -9.031 1 96.94 266 VAL A CA 1
ATOM 2117 C C . VAL A 1 266 ? 1.188 4.777 -8.148 1 96.94 266 VAL A C 1
ATOM 2119 O O . VAL A 1 266 ? 0.541 3.871 -7.621 1 96.94 266 VAL A O 1
ATOM 2122 N N . VAL A 1 267 ? 0.9 6.008 -7.992 1 97.69 267 VAL A N 1
ATOM 2123 C CA . VAL A 1 267 ? -0.215 6.391 -7.129 1 97.69 267 VAL A CA 1
ATOM 2124 C C . VAL A 1 267 ? -1.536 6.035 -7.809 1 97.69 267 VAL A C 1
ATOM 2126 O O . VAL A 1 267 ? -1.798 6.465 -8.938 1 97.69 267 VAL A O 1
ATOM 2129 N N . GLN A 1 268 ? -2.371 5.324 -7.086 1 97.31 268 GLN A N 1
ATOM 2130 C CA . GLN A 1 268 ? -3.631 4.844 -7.641 1 97.31 268 GLN A CA 1
ATOM 2131 C C . GLN A 1 268 ? -4.809 5.676 -7.141 1 97.31 268 GLN A C 1
ATOM 2133 O O . GLN A 1 268 ? -4.727 6.305 -6.086 1 97.31 268 GLN A O 1
ATOM 2138 N N . PRO A 1 269 ? -5.961 5.641 -7.832 1 94.81 269 PRO A N 1
ATOM 2139 C CA . PRO A 1 269 ? -7.156 6.398 -7.461 1 94.81 269 PRO A CA 1
ATOM 2140 C C . PRO A 1 269 ? -7.691 6.016 -6.082 1 94.81 269 PRO A C 1
ATOM 2142 O O . PRO A 1 269 ? -8.367 6.82 -5.434 1 94.81 269 PRO A O 1
ATOM 2145 N N . GLU A 1 270 ? -7.352 4.832 -5.664 1 93.19 270 GLU A N 1
ATOM 2146 C CA . GLU A 1 270 ? -7.762 4.395 -4.332 1 93.19 270 GLU A CA 1
ATOM 2147 C C . GLU A 1 270 ? -7.266 5.359 -3.26 1 93.19 270 GLU A C 1
ATOM 2149 O O . GLU A 1 270 ? -7.828 5.422 -2.166 1 93.19 270 GLU A O 1
ATOM 2154 N N . ASN A 1 271 ? -6.23 6.129 -3.57 1 93.69 271 ASN A N 1
ATOM 2155 C CA . ASN A 1 271 ? -5.598 7.023 -2.605 1 93.69 271 ASN A CA 1
ATOM 2156 C C . ASN A 1 271 ? -5.859 8.492 -2.943 1 93.69 271 ASN A C 1
ATOM 2158 O O . ASN A 1 271 ? -5.07 9.367 -2.574 1 93.69 271 ASN A O 1
ATOM 2162 N N . GLU A 1 272 ? -6.922 8.711 -3.629 1 90.94 272 GLU A N 1
ATOM 2163 C CA . GLU A 1 272 ? -7.293 10.055 -4.062 1 90.94 272 GLU A CA 1
ATOM 2164 C C . GLU A 1 272 ? -8.016 10.812 -2.955 1 90.94 272 GLU A C 1
ATOM 2166 O O . GLU A 1 272 ? -8.781 10.227 -2.188 1 90.94 272 GLU A O 1
ATOM 2171 N N . ASN A 1 273 ? -7.723 12.094 -2.859 1 85.31 273 ASN A N 1
ATOM 2172 C CA . ASN A 1 273 ? -8.547 12.953 -2.021 1 85.31 273 ASN A CA 1
ATOM 2173 C C . ASN A 1 273 ? -9.758 13.477 -2.785 1 85.31 273 ASN A C 1
ATOM 2175 O O . ASN A 1 273 ? -9.922 13.195 -3.975 1 85.31 273 ASN A O 1
ATOM 2179 N N . PRO A 1 274 ? -10.641 14.102 -2.174 1 78.81 274 PRO A N 1
ATOM 2180 C CA . PRO A 1 274 ? -11.867 14.539 -2.838 1 78.81 274 PRO A CA 1
ATOM 2181 C C . PRO A 1 274 ? -11.609 15.508 -3.99 1 78.81 274 PRO A C 1
ATOM 2183 O O . PRO A 1 274 ? -12.492 15.75 -4.809 1 78.81 274 PRO A O 1
ATOM 2186 N N . TYR A 1 275 ? -10.383 16 -4.113 1 79.69 275 TYR A N 1
ATOM 2187 C CA . TYR A 1 275 ? -10.07 16.984 -5.141 1 79.69 275 TYR A CA 1
ATOM 2188 C C . TYR A 1 275 ? -9.398 16.328 -6.344 1 79.69 275 TYR A C 1
ATOM 2190 O O . TYR A 1 275 ? -9.055 17 -7.316 1 79.69 275 TYR A O 1
ATOM 2198 N N . GLY A 1 276 ? -9.164 15.078 -6.207 1 84 276 GLY A N 1
ATOM 2199 C CA . GLY A 1 276 ? -8.633 14.352 -7.348 1 84 276 GLY A CA 1
ATOM 2200 C C . GLY A 1 276 ? -7.117 14.227 -7.316 1 84 276 GLY A C 1
ATOM 2201 O O . GLY A 1 276 ? -6.504 13.844 -8.312 1 84 276 GLY A O 1
ATOM 2202 N N . THR A 1 277 ? -6.551 14.672 -6.242 1 90.88 277 THR A N 1
ATOM 2203 C CA . THR A 1 277 ? -5.109 14.516 -6.07 1 90.88 277 THR A CA 1
ATOM 2204 C C . THR A 1 277 ? -4.805 13.523 -4.953 1 90.88 277 THR A C 1
ATOM 2206 O O . THR A 1 277 ? -5.719 12.93 -4.375 1 90.88 277 THR A O 1
ATOM 2209 N N . THR A 1 278 ? -3.559 13.297 -4.734 1 94.81 278 THR A N 1
ATOM 2210 C CA . THR A 1 278 ? -3.172 12.281 -3.76 1 94.81 278 THR A CA 1
ATOM 2211 C C . THR A 1 278 ? -3.48 12.75 -2.34 1 94.81 278 THR A C 1
ATOM 2213 O O . THR A 1 278 ? -3.232 13.906 -1.995 1 94.81 278 THR A O 1
ATOM 2216 N N . PHE A 1 279 ? -3.988 11.875 -1.542 1 93.81 279 PHE A N 1
ATOM 2217 C CA . PHE A 1 279 ? -4.312 12.133 -0.144 1 93.81 279 PHE A CA 1
ATOM 2218 C C . PHE A 1 279 ? -3.045 12.289 0.687 1 93.81 279 PHE A C 1
ATOM 2220 O O . PHE A 1 279 ? -2.191 11.398 0.694 1 93.81 279 PHE A O 1
ATOM 2227 N N . GLY A 1 280 ? -2.928 13.305 1.427 1 95 280 GLY A N 1
ATOM 2228 C CA . GLY A 1 280 ? -1.74 13.578 2.223 1 95 280 GLY A CA 1
ATOM 2229 C C . GLY A 1 280 ? -1.486 12.523 3.287 1 95 280 GLY A C 1
ATOM 2230 O O . GLY A 1 280 ? -0.336 12.172 3.559 1 95 280 GLY A O 1
ATOM 2231 N N . GLY A 1 281 ? -2.561 12.148 3.912 1 96.12 281 GLY A N 1
ATOM 2232 C CA . GLY A 1 281 ? -2.43 11.117 4.93 1 96.12 281 GLY A CA 1
ATOM 2233 C C . GLY A 1 281 ? -1.819 9.836 4.398 1 96.12 281 GLY A C 1
ATOM 2234 O O . GLY A 1 281 ? -1.094 9.141 5.117 1 96.12 281 GLY A O 1
ATOM 2235 N N . PHE A 1 282 ? -2.133 9.539 3.168 1 97 282 PHE A N 1
ATOM 2236 C CA . PHE A 1 282 ? -1.537 8.383 2.512 1 97 282 PHE A CA 1
ATOM 2237 C C . PHE A 1 282 ? -0.035 8.57 2.336 1 97 282 PHE A C 1
ATOM 2239 O O . PHE A 1 282 ? 0.748 7.66 2.607 1 97 282 PHE A O 1
ATOM 2246 N N . LEU A 1 283 ? 0.367 9.719 1.904 1 98.06 283 LEU A N 1
ATOM 2247 C CA . LEU A 1 283 ? 1.782 10.023 1.725 1 98.06 283 LEU A CA 1
ATOM 2248 C C . LEU A 1 283 ? 2.531 9.922 3.049 1 98.06 283 LEU A C 1
ATOM 2250 O O . LEU A 1 283 ? 3.623 9.352 3.107 1 98.06 283 LEU A O 1
ATOM 2254 N N . LEU A 1 284 ? 1.959 10.469 4.074 1 98 284 LEU A N 1
ATOM 2255 C CA . LEU A 1 284 ? 2.564 10.406 5.398 1 98 284 LEU A CA 1
ATOM 2256 C C . LEU A 1 284 ? 2.74 8.961 5.855 1 98 284 LEU A C 1
ATOM 2258 O O . LEU A 1 284 ? 3.799 8.594 6.367 1 98 284 LEU A O 1
ATOM 2262 N N . ARG A 1 285 ? 1.703 8.164 5.66 1 98.06 285 ARG A N 1
ATOM 2263 C CA . ARG A 1 285 ? 1.782 6.758 6.055 1 98.06 285 ARG A CA 1
ATOM 2264 C C . ARG A 1 285 ? 2.879 6.031 5.285 1 98.06 285 ARG A C 1
ATOM 2266 O O . ARG A 1 285 ? 3.656 5.273 5.867 1 98.06 285 ARG A O 1
ATOM 2273 N N . GLN A 1 286 ? 2.916 6.27 4.016 1 98.31 286 GLN A N 1
ATOM 2274 C CA . GLN A 1 286 ? 3.941 5.621 3.207 1 98.31 286 GLN A CA 1
ATOM 2275 C C . GLN A 1 286 ? 5.34 6.02 3.67 1 98.31 286 GLN A C 1
ATOM 2277 O O . GLN A 1 286 ? 6.227 5.172 3.781 1 98.31 286 GLN A O 1
ATOM 2282 N N . GLY A 1 287 ? 5.527 7.328 3.908 1 98.5 287 GLY A N 1
ATOM 2283 C CA . GLY A 1 287 ? 6.805 7.781 4.438 1 98.5 287 GLY A CA 1
ATOM 2284 C C . GLY A 1 287 ? 7.164 7.133 5.762 1 98.5 287 GLY A C 1
ATOM 2285 O O . GLY A 1 287 ? 8.297 6.695 5.957 1 98.5 287 GLY A O 1
ATOM 2286 N N . LEU A 1 288 ? 6.215 7.062 6.641 1 98.5 288 LEU A N 1
ATOM 2287 C CA . LEU A 1 288 ? 6.414 6.496 7.973 1 98.5 288 LEU A CA 1
ATOM 2288 C C . LEU A 1 288 ? 6.781 5.02 7.887 1 98.5 288 LEU A C 1
ATOM 2290 O O . LEU A 1 288 ? 7.727 4.57 8.531 1 98.5 288 LEU A O 1
ATOM 2294 N N . GLU A 1 289 ? 6.051 4.324 7.105 1 98.06 289 GLU A N 1
ATOM 2295 C CA . GLU A 1 289 ? 6.254 2.879 7.062 1 98.06 289 GLU A CA 1
ATOM 2296 C C . GLU A 1 289 ? 7.551 2.525 6.344 1 98.06 289 GLU A C 1
ATOM 2298 O O . GLU A 1 289 ? 8.211 1.543 6.688 1 98.06 289 GLU A O 1
ATOM 2303 N N . THR A 1 290 ? 7.918 3.289 5.344 1 98.62 290 THR A N 1
ATOM 2304 C CA . THR A 1 290 ? 9.242 3.133 4.758 1 98.62 290 THR A CA 1
ATOM 2305 C C . THR A 1 290 ? 10.328 3.416 5.793 1 98.62 290 THR A C 1
ATOM 2307 O O . THR A 1 290 ? 11.328 2.693 5.871 1 98.62 290 THR A O 1
ATOM 2310 N N . ALA A 1 291 ? 10.133 4.461 6.59 1 98.69 291 ALA A N 1
ATOM 2311 C CA . ALA A 1 291 ? 11.07 4.82 7.648 1 98.69 291 ALA A CA 1
ATOM 2312 C C . ALA A 1 291 ? 11.188 3.707 8.688 1 98.69 291 ALA A C 1
ATOM 2314 O O . ALA A 1 291 ? 12.273 3.449 9.211 1 98.69 291 ALA A O 1
ATOM 2315 N N . GLU A 1 292 ? 10.078 3.146 9.008 1 98.25 292 GLU A N 1
ATOM 2316 C CA . GLU A 1 292 ? 10.102 2.047 9.961 1 98.25 292 GLU A CA 1
ATOM 2317 C C . GLU A 1 292 ? 10.953 0.889 9.453 1 98.25 292 GLU A C 1
ATOM 2319 O O . GLU A 1 292 ? 11.75 0.319 10.211 1 98.25 292 GLU A O 1
ATOM 2324 N N . ALA A 1 293 ? 10.719 0.5 8.195 1 98.31 293 ALA A N 1
ATOM 2325 C CA . ALA A 1 293 ? 11.562 -0.536 7.602 1 98.31 293 ALA A CA 1
ATOM 2326 C C . ALA A 1 293 ? 13.039 -0.161 7.688 1 98.31 293 ALA A C 1
ATOM 2328 O O . ALA A 1 293 ? 13.875 -0.993 8.039 1 98.31 293 ALA A O 1
ATOM 2329 N N . CYS A 1 294 ? 13.344 1.077 7.387 1 98.56 294 CYS A N 1
ATOM 2330 C CA . CYS A 1 294 ? 14.703 1.603 7.438 1 98.56 294 CYS A CA 1
ATOM 2331 C C . CYS A 1 294 ? 15.297 1.459 8.836 1 98.56 294 CYS A C 1
ATOM 2333 O O . CYS A 1 294 ? 16.406 0.956 8.992 1 98.56 294 CYS A O 1
ATOM 2335 N N . ALA A 1 295 ? 14.547 1.864 9.82 1 98.12 295 ALA A N 1
ATOM 2336 C CA . ALA A 1 295 ? 15 1.81 11.211 1 98.12 295 ALA A CA 1
ATOM 2337 C C . ALA A 1 295 ? 15.211 0.368 11.656 1 98.12 295 ALA A C 1
ATOM 2339 O O . ALA A 1 295 ? 16.203 0.061 12.328 1 98.12 295 ALA A O 1
ATOM 2340 N N . ARG A 1 296 ? 14.328 -0.503 11.32 1 96.94 296 ARG A N 1
ATOM 2341 C CA . ARG A 1 296 ? 14.43 -1.905 11.711 1 96.94 296 ARG A CA 1
ATOM 2342 C C . ARG A 1 296 ? 15.656 -2.564 11.086 1 96.94 296 ARG A C 1
ATOM 2344 O O . ARG A 1 296 ? 16.344 -3.352 11.742 1 96.94 296 ARG A O 1
ATOM 2351 N N . LEU A 1 297 ? 15.867 -2.312 9.797 1 97.06 297 LEU A N 1
ATOM 2352 C CA . LEU A 1 297 ? 17.031 -2.871 9.117 1 97.06 297 LEU A CA 1
ATOM 2353 C C . LEU A 1 297 ? 18.328 -2.361 9.75 1 97.06 297 LEU A C 1
ATOM 2355 O O . LEU A 1 297 ? 19.281 -3.121 9.906 1 97.06 297 LEU A O 1
ATOM 2359 N N . PHE A 1 298 ? 18.359 -1.083 10.086 1 96.62 298 PHE A N 1
ATOM 2360 C CA . PHE A 1 298 ? 19.531 -0.47 10.703 1 96.62 298 PHE A CA 1
ATOM 2361 C C . PHE A 1 298 ? 19.781 -1.054 12.086 1 96.62 298 PHE A C 1
ATOM 2363 O O . PHE A 1 298 ? 20.922 -1.367 12.438 1 96.62 298 PHE A O 1
ATOM 2370 N N . ALA A 1 299 ? 18.688 -1.217 12.844 1 95.38 299 ALA A N 1
ATOM 2371 C CA . ALA A 1 299 ? 18.781 -1.698 14.219 1 95.38 299 ALA A CA 1
ATOM 2372 C C . ALA A 1 299 ? 18.984 -3.211 14.258 1 95.38 299 ALA A C 1
ATOM 2374 O O . ALA A 1 299 ? 19.312 -3.773 15.305 1 95.38 299 ALA A O 1
ATOM 2375 N N . LYS A 1 300 ? 18.734 -3.875 13.109 1 92.38 300 LYS A N 1
ATOM 2376 C CA . LYS A 1 300 ? 18.75 -5.332 13.031 1 92.38 300 LYS A CA 1
ATOM 2377 C C . LYS A 1 300 ? 17.844 -5.949 14.086 1 92.38 300 LYS A C 1
ATOM 2379 O O . LYS A 1 300 ? 18.234 -6.891 14.781 1 92.38 300 LYS A O 1
ATOM 2384 N N . GLY A 1 301 ? 16.672 -5.309 14.227 1 90 301 GLY A N 1
ATOM 2385 C CA . GLY A 1 301 ? 15.711 -5.734 15.227 1 90 301 GLY A CA 1
ATOM 2386 C C . GLY A 1 301 ? 14.492 -4.836 15.305 1 90 301 GLY A C 1
ATOM 2387 O O . GLY A 1 301 ? 14.32 -3.938 14.477 1 90 301 GLY A O 1
ATOM 2388 N N . PRO A 1 302 ? 13.672 -5.133 16.25 1 91 302 PRO A N 1
ATOM 2389 C CA . PRO A 1 302 ? 12.438 -4.348 16.391 1 91 302 PRO A CA 1
ATOM 2390 C C . PRO A 1 302 ? 12.695 -2.924 16.875 1 91 302 PRO A C 1
ATOM 2392 O O . PRO A 1 302 ? 13.656 -2.686 17.609 1 91 302 PRO A O 1
ATOM 2395 N N . VAL A 1 303 ? 11.898 -1.995 16.438 1 95.56 303 VAL A N 1
ATOM 2396 C CA . VAL A 1 303 ? 11.906 -0.607 16.875 1 95.56 303 VAL A CA 1
ATOM 2397 C C . VAL A 1 303 ? 10.484 -0.152 17.203 1 95.56 303 VAL A C 1
ATOM 2399 O O . VAL A 1 303 ? 9.516 -0.793 16.797 1 95.56 303 VAL A O 1
ATOM 2402 N N . LYS A 1 304 ? 10.375 0.898 17.984 1 95.88 304 LYS A N 1
ATOM 2403 C CA . LYS A 1 304 ? 9.086 1.496 18.328 1 95.88 304 LYS A CA 1
ATOM 2404 C C . LYS A 1 304 ? 9.047 2.975 17.953 1 95.88 304 LYS A C 1
ATOM 2406 O O . LYS A 1 304 ? 9.953 3.734 18.312 1 95.88 304 LYS A O 1
ATOM 2411 N N . LEU A 1 305 ? 8.055 3.35 17.203 1 97.31 305 LEU A N 1
ATOM 2412 C CA . LEU A 1 305 ? 7.891 4.754 16.844 1 97.31 305 LEU A CA 1
ATOM 2413 C C . LEU A 1 305 ? 7.641 5.602 18.094 1 97.31 305 LEU A C 1
ATOM 2415 O O . LEU A 1 305 ? 6.754 5.293 18.891 1 97.31 305 LEU A O 1
ATOM 2419 N N . SER A 1 306 ? 8.398 6.625 18.266 1 95.5 306 SER A N 1
ATOM 2420 C CA . SER A 1 306 ? 8.242 7.484 19.438 1 95.5 306 SER A CA 1
ATOM 2421 C C . SER A 1 306 ? 7.625 8.828 19.062 1 95.5 306 SER A C 1
ATOM 2423 O O . SER A 1 306 ? 6.816 9.375 19.812 1 95.5 306 SER A O 1
ATOM 2425 N N . SER A 1 307 ? 8.023 9.312 17.859 1 94.94 307 SER A N 1
ATOM 2426 C CA . SER A 1 307 ? 7.477 10.609 17.469 1 94.94 307 SER A CA 1
ATOM 2427 C C . SER A 1 307 ? 7.406 10.75 15.953 1 94.94 307 SER A C 1
ATOM 2429 O O . SER A 1 307 ? 8.195 10.133 15.227 1 94.94 307 SER A O 1
ATOM 2431 N N . VAL A 1 308 ? 6.426 11.414 15.5 1 95.69 308 VAL A N 1
ATOM 2432 C CA . VAL A 1 308 ? 6.34 11.984 14.156 1 95.69 308 VAL A CA 1
ATOM 2433 C C . VAL A 1 308 ? 6.73 13.461 14.195 1 95.69 308 VAL A C 1
ATOM 2435 O O . VAL A 1 308 ? 5.992 14.297 14.727 1 95.69 308 VAL A O 1
ATOM 2438 N N . ASP A 1 309 ? 7.84 13.68 13.617 1 91.25 309 ASP A N 1
ATOM 2439 C CA . ASP A 1 309 ? 8.344 15.047 13.672 1 91.25 309 ASP A CA 1
ATOM 2440 C C . ASP A 1 309 ? 7.75 15.891 12.547 1 91.25 309 ASP A C 1
ATOM 2442 O O . ASP A 1 309 ? 6.883 15.43 11.805 1 91.25 309 ASP A O 1
ATOM 2446 N N . ASP A 1 310 ? 8.188 17.125 12.484 1 88.38 310 ASP A N 1
ATOM 2447 C CA . ASP A 1 310 ? 7.578 18.062 11.555 1 88.38 310 ASP A CA 1
ATOM 2448 C C . ASP A 1 310 ? 7.609 17.531 10.125 1 88.38 310 ASP A C 1
ATOM 2450 O O . ASP A 1 310 ? 8.672 17.172 9.609 1 88.38 310 ASP A O 1
ATOM 2454 N N . SER A 1 311 ? 6.453 17.438 9.562 1 91.19 311 SER A N 1
ATOM 2455 C CA . SER A 1 311 ? 6.273 16.984 8.188 1 91.19 311 SER A CA 1
ATOM 2456 C C . SER A 1 311 ? 5.891 18.125 7.266 1 91.19 311 SER A C 1
ATOM 2458 O O . SER A 1 311 ? 5.094 19 7.641 1 91.19 311 SER A O 1
ATOM 2460 N N . GLN A 1 312 ? 6.426 18.109 6.109 1 94.06 312 GLN A N 1
ATOM 2461 C CA . GLN A 1 312 ? 6.168 19.172 5.145 1 94.06 312 GLN A CA 1
ATOM 2462 C C . GLN A 1 312 ? 5.637 18.609 3.832 1 94.06 312 GLN A C 1
ATOM 2464 O O . GLN A 1 312 ? 6.219 17.672 3.271 1 94.06 312 GLN A O 1
ATOM 2469 N N . PHE A 1 313 ? 4.57 19.125 3.41 1 95.44 313 PHE A N 1
ATOM 2470 C CA . PHE A 1 313 ? 3.99 18.828 2.104 1 95.44 313 PHE A CA 1
ATOM 2471 C C . PHE A 1 313 ? 4.203 20 1.146 1 95.44 313 PHE A C 1
ATOM 2473 O O . PHE A 1 313 ? 3.484 21 1.211 1 95.44 313 PHE A O 1
ATOM 2480 N N . ILE A 1 314 ? 5.074 19.812 0.216 1 92.31 314 ILE A N 1
ATOM 2481 C CA . ILE A 1 314 ? 5.605 20.906 -0.572 1 92.31 314 ILE A CA 1
ATOM 2482 C C . ILE A 1 314 ? 4.805 21.047 -1.865 1 92.31 314 ILE A C 1
ATOM 2484 O O . ILE A 1 314 ? 4.453 22.172 -2.266 1 92.31 314 ILE A O 1
ATOM 2488 N N . ASN A 1 315 ? 4.57 19.922 -2.539 1 91.19 315 ASN A N 1
ATOM 2489 C CA . ASN A 1 315 ? 3.873 19.953 -3.82 1 91.19 315 ASN A CA 1
ATOM 2490 C C . ASN A 1 315 ? 2.754 18.906 -3.873 1 91.19 315 ASN A C 1
ATOM 2492 O O . ASN A 1 315 ? 2.863 17.844 -3.273 1 91.19 315 ASN A O 1
ATOM 2496 N N . ILE A 1 316 ? 1.78 19.328 -4.645 1 90.56 316 ILE A N 1
ATOM 2497 C CA . ILE A 1 316 ? 0.666 18.422 -4.891 1 90.56 316 ILE A CA 1
ATOM 2498 C C . ILE A 1 316 ? 1.136 17.234 -5.742 1 90.56 316 ILE A C 1
ATOM 2500 O O . ILE A 1 316 ? 1.94 17.422 -6.66 1 90.56 316 ILE A O 1
ATOM 2504 N N . VAL A 1 317 ? 0.704 16.062 -5.422 1 94.5 317 VAL A N 1
ATOM 2505 C CA . VAL A 1 317 ? 1.035 14.867 -6.18 1 94.5 317 VAL A CA 1
ATOM 2506 C C . VAL A 1 317 ? -0.198 14.375 -6.934 1 94.5 317 VAL A C 1
ATOM 2508 O O . VAL A 1 317 ? -1.226 14.07 -6.32 1 94.5 317 VAL A O 1
ATOM 2511 N N . ASP A 1 318 ? -0.092 14.227 -8.227 1 94.31 318 ASP A N 1
ATOM 2512 C CA . ASP A 1 318 ? -1.214 13.789 -9.055 1 94.31 318 ASP A CA 1
ATOM 2513 C C . ASP A 1 318 ? -1.396 12.273 -8.977 1 94.31 318 ASP A C 1
ATOM 2515 O O . ASP A 1 318 ? -0.422 11.531 -8.812 1 94.31 318 ASP A O 1
ATOM 2519 N N . ILE A 1 319 ? -2.66 11.891 -9.133 1 95.62 319 ILE A N 1
ATOM 2520 C CA . ILE A 1 319 ? -2.936 10.469 -9.297 1 95.62 319 ILE A CA 1
ATOM 2521 C C . ILE A 1 319 ? -2.271 9.961 -10.578 1 95.62 319 ILE A C 1
ATOM 2523 O O . ILE A 1 319 ? -2.295 10.633 -11.609 1 95.62 319 ILE A O 1
ATOM 2527 N N . GLY A 1 320 ? -1.646 8.781 -10.5 1 95.69 320 GLY A N 1
ATOM 2528 C CA . GLY A 1 320 ? -0.957 8.219 -11.648 1 95.69 320 GLY A CA 1
ATOM 2529 C C . GLY A 1 320 ? 0.526 8.539 -11.672 1 95.69 320 GLY A C 1
ATOM 2530 O O . GLY A 1 320 ? 1.285 7.938 -12.43 1 95.69 320 GLY A O 1
ATOM 2531 N N . SER A 1 321 ? 0.959 9.422 -10.797 1 96.56 321 SER A N 1
ATOM 2532 C CA . SER A 1 321 ? 2.377 9.758 -10.719 1 96.56 321 SER A CA 1
ATOM 2533 C C . SER A 1 321 ? 3.182 8.609 -10.117 1 96.56 321 SER A C 1
ATOM 2535 O O . SER A 1 321 ? 2.652 7.812 -9.336 1 96.56 321 SER A O 1
ATOM 2537 N N . ILE A 1 322 ? 4.414 8.523 -10.586 1 97.94 322 ILE A N 1
ATOM 2538 C CA . ILE A 1 322 ? 5.363 7.656 -9.898 1 97.94 322 ILE A CA 1
ATOM 2539 C C . ILE A 1 322 ? 6.004 8.406 -8.734 1 97.94 322 ILE A C 1
ATOM 2541 O O . ILE A 1 322 ? 6.586 9.477 -8.922 1 97.94 322 ILE A O 1
ATOM 2545 N N . ILE A 1 323 ? 5.848 7.867 -7.574 1 98.38 323 ILE A N 1
ATOM 2546 C CA . ILE A 1 323 ? 6.418 8.484 -6.379 1 98.38 323 ILE A CA 1
ATOM 2547 C C . ILE A 1 323 ? 7.43 7.539 -5.742 1 98.38 323 ILE A C 1
ATOM 2549 O O . ILE A 1 323 ? 7.23 6.32 -5.727 1 98.38 323 ILE A O 1
ATOM 2553 N N . ARG A 1 324 ? 8.508 8.086 -5.246 1 98.56 324 ARG A N 1
ATOM 2554 C CA . ARG A 1 324 ? 9.555 7.344 -4.551 1 98.56 324 ARG A CA 1
ATOM 2555 C C . ARG A 1 324 ? 9.789 7.91 -3.154 1 98.56 324 ARG A C 1
ATOM 2557 O O . ARG A 1 324 ? 10.047 9.109 -3 1 98.56 324 ARG A O 1
ATOM 2564 N N . PHE A 1 325 ? 9.672 7.078 -2.186 1 98.62 325 PHE A N 1
ATOM 2565 C CA . PHE A 1 325 ? 10.086 7.402 -0.824 1 98.62 325 PHE A CA 1
ATOM 2566 C C . PHE A 1 325 ? 11.492 6.883 -0.547 1 98.62 325 PHE A C 1
ATOM 2568 O O . PHE A 1 325 ? 11.773 5.703 -0.769 1 98.62 325 PHE A O 1
ATOM 2575 N N . SER A 1 326 ? 12.344 7.742 -0.169 1 98.44 326 SER A N 1
ATOM 2576 C CA . SER A 1 326 ? 13.695 7.387 0.232 1 98.44 326 SER A CA 1
ATOM 2577 C C . SER A 1 326 ? 13.945 7.711 1.702 1 98.44 326 SER A C 1
ATOM 2579 O O . SER A 1 326 ? 13.984 8.883 2.086 1 98.44 326 SER A O 1
ATOM 2581 N N . SER A 1 327 ? 14.117 6.684 2.469 1 98.62 327 SER A N 1
ATOM 2582 C CA . SER A 1 327 ? 14.352 6.871 3.896 1 98.62 327 SER A CA 1
ATOM 2583 C C . SER A 1 327 ? 15.797 6.547 4.266 1 98.62 327 SER A C 1
ATOM 2585 O O . SER A 1 327 ? 16.359 5.578 3.762 1 98.62 327 SER A O 1
ATOM 2587 N N . VAL A 1 328 ? 16.422 7.375 5.082 1 98.62 328 VAL A N 1
ATOM 2588 C CA . VAL A 1 328 ? 17.766 7.156 5.598 1 98.62 328 VAL A CA 1
ATOM 2589 C C . VAL A 1 328 ? 17.797 7.43 7.102 1 98.62 328 VAL A C 1
ATOM 2591 O O . VAL A 1 328 ? 17.047 8.281 7.598 1 98.62 328 VAL A O 1
ATOM 2594 N N . VAL A 1 329 ? 18.609 6.695 7.762 1 98.62 329 VAL A N 1
ATOM 2595 C CA . VAL A 1 329 ? 18.875 7.055 9.148 1 98.62 329 VAL A CA 1
ATOM 2596 C C . VAL A 1 329 ? 19.656 8.359 9.211 1 98.62 329 VAL A C 1
ATOM 2598 O O . VAL A 1 329 ? 20.828 8.406 8.82 1 98.62 329 VAL A O 1
ATOM 2601 N N . SER A 1 330 ? 19.031 9.375 9.711 1 97.75 330 SER A N 1
ATOM 2602 C CA . SER A 1 330 ? 19.625 10.703 9.656 1 97.75 330 SER A CA 1
ATOM 2603 C C . SER A 1 330 ? 20.453 10.992 10.906 1 97.75 330 SER A C 1
ATOM 2605 O O . SER A 1 330 ? 21.359 11.828 10.883 1 97.75 330 SER A O 1
ATOM 2607 N N . ASP A 1 331 ? 20.094 10.352 11.977 1 96.19 331 ASP A N 1
ATOM 2608 C CA . ASP A 1 331 ? 20.859 10.531 13.211 1 96.19 331 ASP A CA 1
ATOM 2609 C C . ASP A 1 331 ? 20.609 9.383 14.188 1 96.19 331 ASP A C 1
ATOM 2611 O O . ASP A 1 331 ? 19.594 8.688 14.086 1 96.19 331 ASP A O 1
ATOM 2615 N N . VAL A 1 332 ? 21.594 9.164 15.078 1 95.88 332 VAL A N 1
ATOM 2616 C CA . VAL A 1 332 ? 21.484 8.117 16.094 1 95.88 332 VAL A CA 1
ATOM 2617 C C . VAL A 1 332 ? 22 8.641 17.438 1 95.88 332 VAL A C 1
ATOM 2619 O O . VAL A 1 332 ? 23.062 9.242 17.5 1 95.88 332 VAL A O 1
ATOM 2622 N N . VAL A 1 333 ? 21.234 8.5 18.406 1 90 333 VAL A N 1
ATOM 2623 C CA . VAL A 1 333 ? 21.656 8.68 19.797 1 90 333 VAL A CA 1
ATOM 2624 C C . VAL A 1 333 ? 21.344 7.426 20.594 1 90 333 VAL A C 1
ATOM 2626 O O . VAL A 1 333 ? 20.594 6.555 20.141 1 90 333 VAL A O 1
ATOM 2629 N N . PRO A 1 334 ? 21.938 7.227 21.672 1 87.06 334 PRO A N 1
ATOM 2630 C CA . PRO A 1 334 ? 21.703 5.996 22.422 1 87.06 334 PRO A CA 1
ATOM 2631 C C . PRO A 1 334 ? 20.203 5.703 22.609 1 87.06 334 PRO A C 1
ATOM 2633 O O . PRO A 1 334 ? 19.484 6.531 23.172 1 87.06 334 PRO A O 1
ATOM 2636 N N . GLY A 1 335 ? 19.828 4.637 22.047 1 89.25 335 GLY A N 1
ATOM 2637 C CA . GLY A 1 335 ? 18.469 4.141 22.219 1 89.25 335 GLY A CA 1
ATOM 2638 C C . GLY A 1 335 ? 17.469 4.762 21.25 1 89.25 335 GLY A C 1
ATOM 2639 O O . GLY A 1 335 ? 16.281 4.473 21.312 1 89.25 335 GLY A O 1
ATOM 2640 N N . LYS A 1 336 ? 17.969 5.656 20.422 1 93.25 336 LYS A N 1
ATOM 2641 C CA . LYS A 1 336 ? 17.031 6.355 19.531 1 93.25 336 LYS A CA 1
ATOM 2642 C C . LYS A 1 336 ? 17.594 6.453 18.109 1 93.25 336 LYS A C 1
ATOM 2644 O O . LYS A 1 336 ? 18.781 6.73 17.922 1 93.25 336 LYS A O 1
ATOM 2649 N N . ILE A 1 337 ? 16.766 6.184 17.203 1 97.19 337 ILE A N 1
ATOM 2650 C CA . ILE A 1 337 ? 17.078 6.285 15.789 1 97.19 337 ILE A CA 1
ATOM 2651 C C . ILE A 1 337 ? 16.172 7.328 15.133 1 97.19 337 ILE A C 1
ATOM 2653 O O . ILE A 1 337 ? 14.953 7.273 15.266 1 97.19 337 ILE A O 1
ATOM 2657 N N . GLN A 1 338 ? 16.781 8.242 14.461 1 97.5 338 GLN A N 1
ATOM 2658 C CA . GLN A 1 338 ? 16.016 9.211 13.672 1 97.5 338 GLN A CA 1
ATOM 2659 C C . GLN A 1 338 ? 16.125 8.922 12.18 1 97.5 338 GLN A C 1
ATOM 2661 O O . GLN A 1 338 ? 17.203 8.586 11.688 1 97.5 338 GLN A O 1
ATOM 2666 N N . VAL A 1 339 ? 15.008 8.984 11.531 1 98.44 339 VAL A N 1
ATOM 2667 C CA . VAL A 1 339 ? 14.961 8.656 10.109 1 98.44 339 VAL A CA 1
ATOM 2668 C C . VAL A 1 339 ? 14.367 9.828 9.328 1 98.44 339 VAL A C 1
ATOM 2670 O O . VAL A 1 339 ? 13.352 10.398 9.734 1 98.44 339 VAL A O 1
ATOM 2673 N N . PHE A 1 340 ? 15.102 10.234 8.32 1 97.75 340 PHE A N 1
ATOM 2674 C CA . PHE A 1 340 ? 14.609 11.195 7.34 1 97.75 340 PHE A CA 1
ATOM 2675 C C . PHE A 1 340 ? 14.047 10.484 6.117 1 97.75 340 PHE A C 1
ATOM 2677 O O . PHE A 1 340 ? 14.711 9.617 5.535 1 97.75 340 PHE A O 1
ATOM 2684 N N . SER A 1 341 ? 12.797 10.789 5.723 1 98.25 341 SER A N 1
ATOM 2685 C CA . SER A 1 341 ? 12.164 10.234 4.531 1 98.25 341 SER A CA 1
ATOM 2686 C C . SER A 1 341 ? 11.82 11.336 3.527 1 98.25 341 SER A C 1
ATOM 2688 O O . SER A 1 341 ? 11.07 12.266 3.844 1 98.25 341 SER A O 1
ATOM 2690 N N . LEU A 1 342 ? 12.383 11.234 2.369 1 97.94 342 LEU A N 1
ATOM 2691 C CA . LEU A 1 342 ? 12.117 12.156 1.272 1 97.94 342 LEU A CA 1
ATOM 2692 C C . LEU A 1 342 ? 11.211 11.516 0.227 1 97.94 342 LEU A C 1
ATOM 2694 O O . LEU A 1 342 ? 11.492 10.422 -0.258 1 97.94 342 LEU A O 1
ATOM 2698 N N . ALA A 1 343 ? 10.094 12.148 -0.032 1 98.44 343 ALA A N 1
ATOM 2699 C CA . ALA A 1 343 ? 9.234 11.734 -1.141 1 98.44 343 ALA A CA 1
ATOM 2700 C C . ALA A 1 343 ? 9.516 12.562 -2.391 1 98.44 343 ALA A C 1
ATOM 2702 O O . ALA A 1 343 ? 9.625 13.789 -2.316 1 98.44 343 ALA A O 1
ATOM 2703 N N . GLU A 1 344 ? 9.656 11.891 -3.486 1 98.31 344 GLU A N 1
ATOM 2704 C CA . GLU A 1 344 ? 9.914 12.547 -4.766 1 98.31 344 GLU A CA 1
ATOM 2705 C C . GLU A 1 344 ? 8.977 12.031 -5.848 1 98.31 344 GLU A C 1
ATOM 2707 O O . GLU A 1 344 ? 8.648 10.844 -5.879 1 98.31 344 GLU A O 1
ATOM 2712 N N . VAL A 1 345 ? 8.531 12.891 -6.672 1 97.69 345 VAL A N 1
ATOM 2713 C CA . VAL A 1 345 ? 7.664 12.531 -7.793 1 97.69 345 VAL A CA 1
ATOM 2714 C C . VAL A 1 345 ? 8.453 12.609 -9.094 1 97.69 345 VAL A C 1
ATOM 2716 O O . VAL A 1 345 ? 9.25 13.523 -9.297 1 97.69 345 VAL A O 1
ATOM 2719 N N . PHE A 1 346 ? 8.219 11.641 -9.953 1 96.94 346 PHE A N 1
ATOM 2720 C CA . PHE A 1 346 ? 8.898 11.633 -11.242 1 96.94 346 PHE A CA 1
ATOM 2721 C C . PHE A 1 346 ? 8.281 12.648 -12.195 1 96.94 346 PHE A C 1
ATOM 2723 O O . PHE A 1 346 ? 7.082 12.586 -12.477 1 96.94 346 PHE A O 1
ATOM 2730 N N . ASP A 1 347 ? 9.094 13.531 -12.625 1 93.31 347 ASP A N 1
ATOM 2731 C CA . ASP A 1 347 ? 8.695 14.523 -13.625 1 93.31 347 ASP A CA 1
ATOM 2732 C C . ASP A 1 347 ? 8.938 14.008 -15.039 1 93.31 347 ASP A C 1
ATOM 2734 O O . ASP A 1 347 ? 10.086 13.914 -15.477 1 93.31 347 ASP A O 1
ATOM 2738 N N . GLN A 1 348 ? 7.934 13.805 -15.75 1 88.62 348 GLN A N 1
ATOM 2739 C CA . GLN A 1 348 ? 8.039 13.211 -17.078 1 88.62 348 GLN A CA 1
ATOM 2740 C C . GLN A 1 348 ? 8.766 14.148 -18.047 1 88.62 348 GLN A C 1
ATOM 2742 O O . GLN A 1 348 ? 9.531 13.695 -18.906 1 88.62 348 GLN A O 1
ATOM 2747 N N . ALA A 1 349 ? 8.5 15.398 -17.953 1 89.12 349 ALA A N 1
ATOM 2748 C CA . ALA A 1 349 ? 9.094 16.391 -18.859 1 89.12 349 ALA A CA 1
ATOM 2749 C C . ALA A 1 349 ? 10.594 16.516 -18.609 1 89.12 349 ALA A C 1
ATOM 2751 O O . ALA A 1 349 ? 11.383 16.516 -19.562 1 89.12 349 ALA A O 1
ATOM 2752 N N . LEU A 1 350 ? 10.984 16.5 -17.391 1 91.88 350 LEU A N 1
ATOM 2753 C CA . LEU A 1 350 ? 12.391 16.688 -17.047 1 91.88 350 LEU A CA 1
ATOM 2754 C C . LEU A 1 350 ? 13.094 15.344 -16.891 1 91.88 350 LEU A C 1
ATOM 2756 O O . LEU A 1 350 ? 14.328 15.289 -16.844 1 91.88 350 LEU A O 1
ATOM 2760 N N . GLN A 1 351 ? 12.336 14.242 -16.797 1 91.25 351 GLN A N 1
ATOM 2761 C CA . GLN A 1 351 ? 12.844 12.883 -16.641 1 91.25 351 GLN A CA 1
ATOM 2762 C C . GLN A 1 351 ? 13.719 12.766 -15.391 1 91.25 351 GLN A C 1
ATOM 2764 O O . GLN A 1 351 ? 14.82 12.219 -15.453 1 91.25 351 GLN A O 1
ATOM 2769 N N . LYS A 1 352 ? 13.266 13.391 -14.328 1 94.81 352 LYS A N 1
ATOM 2770 C CA . LYS A 1 352 ? 13.938 13.312 -13.031 1 94.81 352 LYS A CA 1
ATOM 2771 C C . LYS A 1 352 ? 12.922 13.344 -11.891 1 94.81 352 LYS A C 1
ATOM 2773 O O . LYS A 1 352 ? 11.781 13.758 -12.078 1 94.81 352 LYS A O 1
ATOM 2778 N N . PHE A 1 353 ? 13.375 12.906 -10.805 1 96.25 353 PHE A N 1
ATOM 2779 C CA . PHE A 1 353 ? 12.562 12.977 -9.594 1 96.25 353 PHE A CA 1
ATOM 2780 C C . PHE A 1 353 ? 12.703 14.344 -8.93 1 96.25 353 PHE A C 1
ATOM 2782 O O . PHE A 1 353 ? 13.805 14.898 -8.852 1 96.25 353 PHE A O 1
ATOM 2789 N N . LYS A 1 354 ? 11.555 14.859 -8.469 1 96.38 354 LYS A N 1
ATOM 2790 C CA . LYS A 1 354 ? 11.516 16.125 -7.742 1 96.38 354 LYS A CA 1
ATOM 2791 C C . LYS A 1 354 ? 10.906 15.938 -6.359 1 96.38 354 LYS A C 1
ATOM 2793 O O . LYS A 1 354 ? 9.914 15.219 -6.199 1 96.38 354 LYS A O 1
ATOM 2798 N N . PRO A 1 355 ? 11.492 16.625 -5.375 1 95.94 355 PRO A N 1
ATOM 2799 C CA . PRO A 1 355 ? 10.945 16.5 -4.023 1 95.94 355 PRO A CA 1
ATOM 2800 C C . PRO A 1 355 ? 9.508 17.016 -3.924 1 95.94 355 PRO A C 1
ATOM 2802 O O . PRO A 1 355 ? 9.164 18.031 -4.539 1 95.94 355 PRO A O 1
ATOM 2805 N N . CYS A 1 356 ? 8.664 16.281 -3.152 1 96.38 356 CYS A N 1
ATOM 2806 C CA . CYS A 1 356 ? 7.293 16.75 -2.945 1 96.38 356 CYS A CA 1
ATOM 2807 C C . CYS A 1 356 ? 6.934 16.734 -1.465 1 96.38 356 CYS A C 1
ATOM 2809 O O . CYS A 1 356 ? 6.066 17.5 -1.027 1 96.38 356 CYS A O 1
ATOM 2811 N N . ASP A 1 357 ? 7.543 15.898 -0.671 1 97.25 357 ASP A N 1
ATOM 2812 C CA . ASP A 1 357 ? 7.281 15.852 0.765 1 97.25 357 ASP A CA 1
ATOM 2813 C C . ASP A 1 357 ? 8.547 15.492 1.544 1 97.25 357 ASP A C 1
ATOM 2815 O O . ASP A 1 357 ? 9.414 14.781 1.034 1 97.25 357 ASP A O 1
ATOM 2819 N N . LYS A 1 358 ? 8.656 15.984 2.781 1 96.12 358 LYS A N 1
ATOM 2820 C CA . LYS A 1 358 ? 9.727 15.68 3.727 1 96.12 358 LYS A CA 1
ATOM 2821 C C . LYS A 1 358 ? 9.156 15.242 5.074 1 96.12 358 LYS A C 1
ATOM 2823 O O . LYS A 1 358 ? 8.305 15.922 5.641 1 96.12 358 LYS A O 1
ATOM 2828 N N . PHE A 1 359 ? 9.656 14.156 5.516 1 97.06 359 PHE A N 1
ATOM 2829 C CA . PHE A 1 359 ? 9.172 13.602 6.777 1 97.06 359 PHE A CA 1
ATOM 2830 C C . PHE A 1 359 ? 10.344 13.258 7.699 1 97.06 359 PHE A C 1
ATOM 2832 O O . PHE A 1 359 ? 11.398 12.828 7.234 1 97.06 359 PHE A O 1
ATOM 2839 N N . TYR A 1 360 ? 10.188 13.469 9.008 1 96.19 360 TYR A N 1
ATOM 2840 C CA . TYR A 1 360 ? 11.133 13.07 10.047 1 96.19 360 TYR A CA 1
ATOM 2841 C C . TYR A 1 360 ? 10.445 12.227 11.117 1 96.19 360 TYR A C 1
ATOM 2843 O O . TYR A 1 360 ? 9.359 12.562 11.578 1 96.19 360 TYR A O 1
ATOM 2851 N N . PHE A 1 361 ? 11.086 11.172 11.43 1 97.44 361 PHE A N 1
ATOM 2852 C CA . PHE A 1 361 ? 10.531 10.258 12.422 1 97.44 361 PHE A CA 1
ATOM 2853 C C . PHE A 1 361 ? 11.586 9.852 13.438 1 97.44 361 PHE A C 1
ATOM 2855 O O . PHE A 1 361 ? 12.781 9.797 13.117 1 97.44 361 PHE A O 1
ATOM 2862 N N . SER A 1 362 ? 11.148 9.539 14.641 1 96.75 362 SER A N 1
ATOM 2863 C CA . SER A 1 362 ? 12.031 9.016 15.672 1 96.75 362 SER A CA 1
ATOM 2864 C C . SER A 1 362 ? 11.539 7.664 16.188 1 96.75 362 SER A C 1
ATOM 2866 O O . SER A 1 362 ? 10.352 7.484 16.438 1 96.75 362 SER A O 1
ATOM 2868 N N . PHE A 1 363 ? 12.461 6.781 16.359 1 96.94 363 PHE A N 1
ATOM 2869 C CA . PHE A 1 363 ? 12.164 5.43 16.812 1 96.94 363 PHE A CA 1
ATOM 2870 C C . PHE A 1 363 ? 13 5.074 18.031 1 96.94 363 PHE A C 1
ATOM 2872 O O . PHE A 1 363 ? 14.18 5.43 18.109 1 96.94 363 PHE A O 1
ATOM 2879 N N . ASP A 1 364 ? 12.398 4.387 18.953 1 95.81 364 ASP A N 1
ATOM 2880 C CA . ASP A 1 364 ? 13.125 3.793 20.078 1 95.81 364 ASP A CA 1
ATOM 2881 C C . ASP A 1 364 ? 13.641 2.4 19.719 1 95.81 364 ASP A C 1
ATOM 2883 O O . ASP A 1 364 ? 12.875 1.546 19.266 1 95.81 364 ASP A O 1
ATOM 2887 N N . ALA A 1 365 ? 14.922 2.207 19.891 1 94.31 365 ALA A N 1
ATOM 2888 C CA . ALA A 1 365 ? 15.539 0.907 19.641 1 94.31 365 ALA A CA 1
ATOM 2889 C C . ALA A 1 365 ? 15.797 0.155 20.938 1 94.31 365 ALA A C 1
ATOM 2891 O O . ALA A 1 365 ? 15.984 0.77 21.984 1 94.31 365 ALA A O 1
ATOM 2892 N N . GLN A 1 366 ? 15.812 -1.134 20.875 1 88.19 366 GLN A N 1
ATOM 2893 C CA . GLN A 1 366 ? 16.062 -1.953 22.062 1 88.19 366 GLN A CA 1
ATOM 2894 C C . GLN A 1 366 ? 17.562 -2.078 22.344 1 88.19 366 GLN A C 1
ATOM 2896 O O . GLN A 1 366 ? 17.969 -2.32 23.469 1 88.19 366 GLN A O 1
ATOM 2901 N N . THR A 1 367 ? 18.281 -1.999 21.281 1 83.69 367 THR A N 1
ATOM 2902 C CA . THR A 1 367 ? 19.734 -2.115 21.453 1 83.69 367 THR A CA 1
ATOM 2903 C C . THR A 1 367 ? 20.359 -0.739 21.609 1 83.69 367 THR A C 1
ATOM 2905 O O . THR A 1 367 ? 19.891 0.243 21.031 1 83.69 367 THR A O 1
ATOM 2908 N N . GLU A 1 368 ? 21.406 -0.745 22.484 1 77.62 368 GLU A N 1
ATOM 2909 C CA . GLU A 1 368 ? 22.125 0.507 22.688 1 77.62 368 GLU A CA 1
ATOM 2910 C C . GLU A 1 368 ? 23.375 0.572 21.797 1 77.62 368 GLU A C 1
ATOM 2912 O O . GLU A 1 368 ? 23.938 1.645 21.609 1 77.62 368 GLU A O 1
ATOM 2917 N N . LYS A 1 369 ? 23.719 -0.455 21.266 1 85.62 369 LYS A N 1
ATOM 2918 C CA 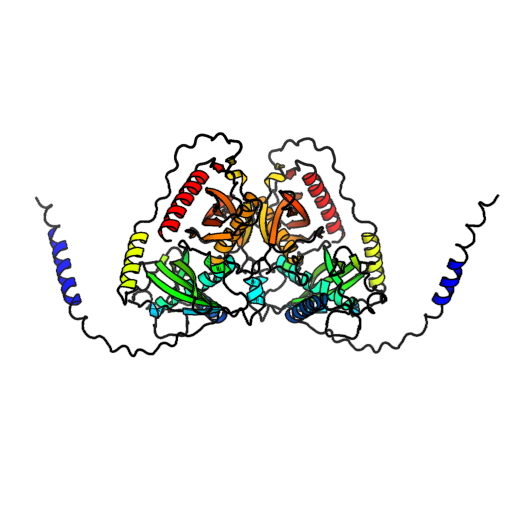. LYS A 1 369 ? 24.922 -0.486 20.438 1 85.62 369 LYS A CA 1
ATOM 2919 C C . LYS A 1 369 ? 24.578 -0.259 18.969 1 85.62 369 LYS A C 1
ATOM 2921 O O . LYS A 1 369 ? 24.422 -1.216 18.203 1 85.62 369 LYS A O 1
ATOM 2926 N N . LEU A 1 370 ? 24.422 0.981 18.562 1 93 370 LEU A N 1
ATOM 2927 C CA . LEU A 1 370 ? 24.141 1.355 17.188 1 93 370 LEU A CA 1
ATOM 2928 C C . LEU A 1 370 ? 25.297 2.146 16.594 1 93 370 LEU A C 1
ATOM 2930 O O . LEU A 1 370 ? 25.906 2.973 17.281 1 93 370 LEU A O 1
ATOM 2934 N N . PRO A 1 371 ? 25.609 1.855 15.414 1 94.38 371 PRO A N 1
ATOM 2935 C CA . PRO A 1 371 ? 26.688 2.631 14.789 1 94.38 371 PRO A CA 1
ATOM 2936 C C . PRO A 1 371 ? 26.312 4.098 14.586 1 94.38 371 PRO A C 1
ATOM 2938 O O . PRO A 1 371 ? 25.141 4.426 14.469 1 94.38 371 PRO A O 1
ATOM 2941 N N . GLU A 1 372 ? 27.344 4.922 14.562 1 94.94 372 GLU A N 1
ATOM 2942 C CA . GLU A 1 372 ? 27.141 6.324 14.219 1 94.94 372 GLU A CA 1
ATOM 2943 C C . GLU A 1 372 ? 26.922 6.492 12.711 1 94.94 372 GLU A C 1
ATOM 2945 O O . GLU A 1 372 ? 27.562 5.805 11.914 1 94.94 372 GLU A O 1
ATOM 2950 N N . VAL A 1 373 ? 26.078 7.41 12.398 1 96.5 373 VAL A N 1
ATOM 2951 C CA . VAL A 1 373 ? 25.797 7.648 10.992 1 96.5 373 VAL A CA 1
ATOM 2952 C C . VAL A 1 373 ? 26.484 8.938 10.531 1 96.5 373 VAL A C 1
ATOM 2954 O O . VAL A 1 373 ? 26.328 9.984 11.164 1 96.5 373 VAL A O 1
ATOM 2957 N N . ILE A 1 374 ? 27.172 8.859 9.375 1 95.12 374 ILE A N 1
ATOM 2958 C CA . ILE A 1 374 ? 27.969 9.977 8.883 1 95.12 374 ILE A CA 1
ATOM 2959 C C . ILE A 1 374 ? 27.391 10.477 7.559 1 95.12 374 ILE A C 1
ATOM 2961 O O . ILE A 1 374 ? 27.312 9.719 6.586 1 95.12 374 ILE A O 1
ATOM 2965 N N . PRO A 1 375 ? 26.969 11.742 7.555 1 94.12 375 PRO A N 1
ATOM 2966 C CA . PRO A 1 375 ? 26.531 12.281 6.266 1 94.12 375 PRO A CA 1
ATOM 2967 C C . PRO A 1 375 ? 27.672 12.43 5.27 1 94.12 375 PRO A C 1
ATOM 2969 O O . PRO A 1 375 ? 28.797 12.758 5.656 1 94.12 375 PRO A O 1
ATOM 2972 N N . CYS A 1 376 ? 27.328 12.234 3.965 1 90.81 376 CYS A N 1
ATOM 2973 C CA . CYS A 1 376 ? 28.391 12.242 2.961 1 90.81 376 CYS A CA 1
ATOM 2974 C C . CYS A 1 376 ? 28.141 13.336 1.924 1 90.81 376 CYS A C 1
ATOM 2976 O O . CYS A 1 376 ? 28.969 13.555 1.04 1 90.81 376 CYS A O 1
ATOM 2978 N N . ASN A 1 377 ? 27.062 14.008 1.963 1 89.25 377 ASN A N 1
ATOM 2979 C CA . ASN A 1 377 ? 26.75 15.133 1.09 1 89.25 377 ASN A CA 1
ATOM 2980 C C . ASN A 1 377 ? 25.938 16.203 1.817 1 89.25 377 ASN A C 1
ATOM 2982 O O . ASN A 1 377 ? 25.547 16.016 2.975 1 89.25 377 ASN A O 1
ATOM 2986 N N . VAL A 1 378 ? 25.688 17.234 1.163 1 87.44 378 VAL A N 1
ATOM 2987 C CA . VAL A 1 378 ? 25.062 18.406 1.766 1 87.44 378 VAL A CA 1
ATOM 2988 C C . VAL A 1 378 ? 23.625 18.062 2.195 1 87.44 378 VAL A C 1
ATOM 2990 O O . VAL A 1 378 ? 23.203 18.438 3.283 1 87.44 378 VAL A O 1
ATOM 2993 N N . GLN A 1 379 ? 22.906 17.391 1.384 1 88.62 379 GLN A N 1
ATOM 2994 C CA . GLN A 1 379 ? 21.531 17.031 1.695 1 88.62 379 GLN A CA 1
ATOM 2995 C C . GLN A 1 379 ? 21.453 16.172 2.963 1 88.62 379 GLN A C 1
ATOM 2997 O O . GLN A 1 379 ? 20.594 16.391 3.812 1 88.62 379 GLN A O 1
ATOM 3002 N N . GLU A 1 380 ? 22.344 15.312 3.076 1 93.25 380 GLU A N 1
ATOM 3003 C CA . GLU A 1 380 ? 22.422 14.461 4.258 1 93.25 380 GLU A CA 1
ATOM 3004 C C . GLU A 1 380 ? 22.797 15.258 5.5 1 93.25 380 GLU A C 1
ATOM 3006 O O . GLU A 1 380 ? 22.266 15.008 6.586 1 93.25 380 GLU A O 1
ATOM 3011 N N . TYR A 1 381 ? 23.688 16.172 5.305 1 91.94 381 TYR A N 1
ATOM 3012 C CA . TYR A 1 381 ? 24.078 17.031 6.418 1 91.94 381 TYR A CA 1
ATOM 3013 C C . TYR A 1 381 ? 22.891 17.812 6.941 1 91.94 381 TYR A C 1
ATOM 3015 O O . TYR A 1 381 ? 22.672 17.891 8.148 1 91.94 381 TYR A O 1
ATOM 3023 N N . ILE A 1 382 ? 22.156 18.344 6.074 1 90.75 382 ILE A N 1
ATOM 3024 C CA . ILE A 1 382 ? 20.969 19.109 6.445 1 90.75 382 ILE A CA 1
ATOM 3025 C C . ILE A 1 382 ? 19.984 18.203 7.176 1 90.75 382 ILE A C 1
ATOM 3027 O O . ILE A 1 382 ? 19.422 18.594 8.203 1 90.75 382 ILE A O 1
ATOM 3031 N N . ALA A 1 383 ? 19.781 17.047 6.648 1 92.94 383 ALA A N 1
ATOM 3032 C CA . ALA A 1 383 ? 18.875 16.094 7.27 1 92.94 383 ALA A CA 1
ATOM 3033 C C . ALA A 1 383 ? 19.312 15.773 8.695 1 92.94 383 ALA A C 1
ATOM 3035 O O . ALA A 1 383 ? 18.469 15.703 9.602 1 92.94 383 ALA A O 1
ATOM 3036 N N . GLN A 1 384 ? 20.547 15.578 8.906 1 94.19 384 GLN A N 1
ATOM 3037 C CA . GLN A 1 384 ? 21.062 15.25 10.234 1 94.19 384 GLN A CA 1
ATOM 3038 C C . GLN A 1 384 ? 20.891 16.422 11.203 1 94.19 384 GLN A C 1
ATOM 3040 O O . GLN A 1 384 ? 20.422 16.234 12.328 1 94.19 384 GLN A O 1
ATOM 3045 N N . LYS A 1 385 ? 21.234 17.578 10.727 1 91.69 385 LYS A N 1
ATOM 3046 C CA . LYS A 1 385 ? 21.109 18.766 11.57 1 91.69 385 LYS A CA 1
ATOM 3047 C C . LYS A 1 385 ? 19.641 19.016 11.938 1 91.69 385 LYS A C 1
ATOM 3049 O O . LYS A 1 385 ? 19.328 19.359 13.078 1 91.69 385 LYS A O 1
ATOM 3054 N N . THR A 1 386 ? 18.812 18.875 10.953 1 89.69 386 THR A N 1
ATOM 3055 C CA . THR A 1 386 ? 17.391 19.062 11.18 1 89.69 386 THR A CA 1
ATOM 3056 C C . THR A 1 386 ? 16.875 18.047 12.203 1 89.69 386 THR A C 1
ATOM 3058 O O . THR A 1 386 ? 16.094 18.406 13.094 1 89.69 386 THR A O 1
ATOM 3061 N N . SER A 1 387 ? 17.312 16.875 12.055 1 90.44 387 SER A N 1
ATOM 3062 C CA . SER A 1 387 ? 16.922 15.82 12.992 1 90.44 387 SER A CA 1
ATOM 3063 C C . SER A 1 387 ? 17.359 16.156 14.406 1 90.44 387 SER A C 1
ATOM 3065 O O . SER A 1 387 ? 16.594 15.984 15.359 1 90.44 387 SER A O 1
ATOM 3067 N N . ARG A 1 388 ? 18.516 16.625 14.555 1 88.38 388 ARG A N 1
ATOM 3068 C CA . ARG A 1 388 ? 19.062 16.984 15.859 1 88.38 388 ARG A CA 1
ATOM 3069 C C . ARG A 1 388 ? 18.297 18.125 16.484 1 88.38 388 ARG A C 1
ATOM 3071 O O . ARG A 1 388 ? 18.016 18.109 17.688 1 88.38 388 ARG A O 1
ATOM 3078 N N . GLU A 1 389 ? 17.922 19.031 15.656 1 84.25 389 GLU A N 1
ATOM 3079 C CA . GLU A 1 389 ? 17.156 20.172 16.156 1 84.25 389 GLU A CA 1
ATOM 3080 C C . GLU A 1 389 ? 15.758 19.766 16.578 1 84.25 389 GLU A C 1
ATOM 3082 O O . GLU A 1 389 ? 15.234 20.266 17.578 1 84.25 389 GLU A O 1
ATOM 3087 N N . SER A 1 390 ? 15.195 18.922 15.812 1 80.56 390 SER A N 1
ATOM 3088 C CA . SER A 1 390 ? 13.844 18.453 16.125 1 80.56 390 SER A CA 1
ATOM 3089 C C . SER A 1 390 ? 13.812 17.688 17.453 1 80.56 390 SER A C 1
ATOM 3091 O O . SER A 1 390 ? 12.844 17.781 18.203 1 80.56 390 SER A O 1
ATOM 3093 N N . ARG A 1 391 ? 14.789 16.984 17.734 1 77.94 391 ARG A N 1
ATOM 3094 C CA . ARG A 1 391 ? 14.875 16.219 18.969 1 77.94 391 ARG A CA 1
ATOM 3095 C C . ARG A 1 391 ? 14.953 17.141 20.172 1 77.94 391 ARG A C 1
ATOM 3097 O O . ARG A 1 391 ? 14.336 16.875 21.219 1 77.94 391 ARG A O 1
ATOM 3104 N N . LYS A 1 392 ? 15.648 18.172 19.984 1 71.81 392 LYS A N 1
ATOM 3105 C CA . LYS A 1 392 ? 15.789 19.125 21.078 1 71.81 392 LYS A CA 1
ATOM 3106 C C . LYS A 1 392 ? 14.453 19.781 21.422 1 71.81 392 LYS A C 1
ATOM 3108 O O . LYS A 1 392 ? 14.141 20 22.594 1 71.81 392 LYS A O 1
ATOM 3113 N N . LEU A 1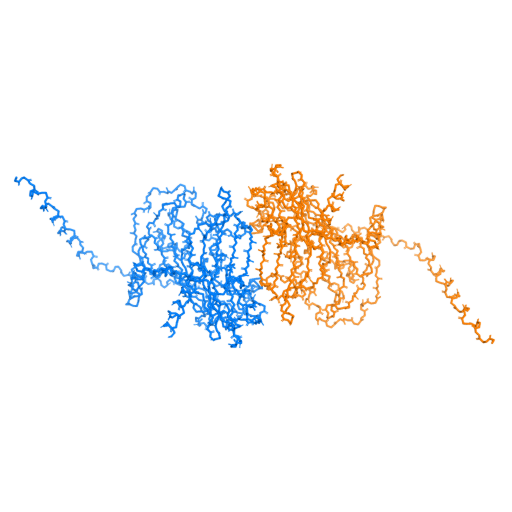 393 ? 13.711 19.969 20.406 1 65.81 393 LEU A N 1
ATOM 3114 C CA . LEU A 1 393 ? 12.406 20.609 20.594 1 65.81 393 LEU A CA 1
ATOM 3115 C C . LEU A 1 393 ? 11.422 19.625 21.234 1 65.81 393 LEU A C 1
ATOM 3117 O O . LEU A 1 393 ? 10.602 20.031 22.062 1 65.81 393 LEU A O 1
ATOM 3121 N N . GLY A 1 394 ? 11.492 18.391 20.797 1 60.88 394 GLY A N 1
ATOM 3122 C CA . GLY A 1 394 ? 10.609 17.391 21.375 1 60.88 394 GLY A CA 1
ATOM 3123 C C . GLY A 1 394 ? 10.883 17.141 22.844 1 60.88 394 GLY A C 1
ATOM 3124 O O . GLY A 1 394 ? 9.961 16.906 23.625 1 60.88 394 GLY A O 1
ATOM 3125 N N . LEU A 1 395 ? 12.117 17.234 23.188 1 50.19 395 LEU A N 1
ATOM 3126 C CA . LEU A 1 395 ? 12.523 17.047 24.578 1 50.19 395 LEU A CA 1
ATOM 3127 C C . LEU A 1 395 ? 12.094 18.234 25.422 1 50.19 395 LEU A C 1
ATOM 3129 O O . LEU A 1 395 ? 11.781 18.078 26.609 1 50.19 395 LEU A O 1
ATOM 3133 N N . SER A 1 396 ? 12.07 19.344 24.781 1 43.31 396 SER A N 1
ATOM 3134 C CA . SER A 1 396 ? 11.68 20.531 25.531 1 43.31 396 SER A CA 1
ATOM 3135 C C . SER A 1 396 ? 10.172 20.547 25.797 1 43.31 396 SER A C 1
ATOM 3137 O O . SER A 1 396 ? 9.711 21.203 26.734 1 43.31 396 SER A O 1
ATOM 3139 N N . ARG A 1 397 ? 9.422 19.859 25.047 1 44.06 397 ARG A N 1
ATOM 3140 C CA . ARG A 1 397 ? 7.977 19.828 25.234 1 44.06 397 ARG A CA 1
ATOM 3141 C C . ARG A 1 397 ? 7.574 18.75 26.234 1 44.06 397 ARG A C 1
ATOM 3143 O O . ARG A 1 397 ? 6.402 18.656 26.609 1 44.06 397 ARG A O 1
ATOM 3150 N N . GLN A 1 398 ? 8.477 17.734 26.516 1 39.78 398 GLN A N 1
ATOM 3151 C CA . GLN A 1 398 ? 8.227 16.797 27.594 1 39.78 398 GLN A CA 1
ATOM 3152 C C . GLN A 1 398 ? 8.539 17.422 28.953 1 39.78 398 GLN A C 1
ATOM 3154 O O . GLN A 1 398 ? 9.484 18.203 29.078 1 39.78 398 GLN A O 1
ATOM 3159 N N . MET B 1 1 ? 23.891 -71.25 -1.113 1 20.31 1 MET B N 1
ATOM 3160 C CA . MET B 1 1 ? 22.703 -71.75 -1.775 1 20.31 1 MET B CA 1
ATOM 3161 C C . MET B 1 1 ? 21.516 -70.812 -1.572 1 20.31 1 MET B C 1
ATOM 3163 O O . MET B 1 1 ? 20.547 -70.875 -2.332 1 20.31 1 MET B O 1
ATOM 3167 N N . SER B 1 2 ? 21.375 -70.188 -0.355 1 22.11 2 SER B N 1
ATOM 3168 C CA . SER B 1 2 ? 20.141 -69.75 0.302 1 22.11 2 SER B CA 1
ATOM 3169 C C . SER B 1 2 ? 19.609 -68.438 -0.273 1 22.11 2 SER B C 1
ATOM 3171 O O . SER B 1 2 ? 18.766 -67.812 0.34 1 22.11 2 SER B O 1
ATOM 3173 N N . LEU B 1 3 ? 20.234 -67.875 -1.329 1 24.3 3 LEU B N 1
ATOM 3174 C CA . LEU B 1 3 ? 20.109 -66.562 -1.954 1 24.3 3 LEU B CA 1
ATOM 3175 C C . LEU B 1 3 ? 18.766 -66.438 -2.656 1 24.3 3 LEU B C 1
ATOM 3177 O O . LEU B 1 3 ? 18.391 -65.312 -3.082 1 24.3 3 LEU B O 1
ATOM 3181 N N . ASN B 1 4 ? 18.031 -67.562 -3.104 1 21.22 4 ASN B N 1
ATOM 3182 C CA . ASN B 1 4 ? 17.141 -67.562 -4.25 1 21.22 4 ASN B CA 1
ATOM 3183 C C . ASN B 1 4 ? 15.711 -67.188 -3.844 1 21.22 4 ASN B C 1
ATOM 3185 O O . ASN B 1 4 ? 14.781 -67.312 -4.652 1 21.22 4 ASN B O 1
ATOM 3189 N N . ARG B 1 5 ? 15.352 -67.375 -2.518 1 25.78 5 ARG B N 1
ATOM 3190 C CA . ARG B 1 5 ? 13.93 -67.562 -2.244 1 25.78 5 ARG B CA 1
ATOM 3191 C C . ARG B 1 5 ? 13.172 -66.25 -2.369 1 25.78 5 ARG B C 1
ATOM 3193 O O . ARG B 1 5 ? 11.953 -66.188 -2.232 1 25.78 5 ARG B O 1
ATOM 3200 N N . THR B 1 6 ? 13.906 -65.125 -2.174 1 25.56 6 THR B N 1
ATOM 3201 C CA . THR B 1 6 ? 13.18 -63.938 -1.729 1 25.56 6 THR B CA 1
ATOM 3202 C C . THR B 1 6 ? 12.414 -63.281 -2.891 1 25.56 6 THR B C 1
ATOM 3204 O O . THR B 1 6 ? 11.703 -62.312 -2.705 1 25.56 6 THR B O 1
ATOM 3207 N N . ALA B 1 7 ? 12.641 -63.719 -4.188 1 28.09 7 ALA B N 1
ATOM 3208 C CA . ALA B 1 7 ? 12.188 -63.062 -5.414 1 28.09 7 ALA B CA 1
ATOM 3209 C C . ALA B 1 7 ? 10.719 -63.344 -5.688 1 28.09 7 ALA B C 1
ATOM 3211 O O . ALA B 1 7 ? 10.078 -62.656 -6.484 1 28.09 7 ALA B O 1
ATOM 3212 N N . SER B 1 8 ? 10.18 -64.5 -5.102 1 28.95 8 SER B N 1
ATOM 3213 C CA . SER B 1 8 ? 8.953 -65.062 -5.629 1 28.95 8 SER B CA 1
ATOM 3214 C C . SER B 1 8 ? 7.727 -64.312 -5.199 1 28.95 8 SER B C 1
ATOM 3216 O O . SER B 1 8 ? 6.703 -64.312 -5.891 1 28.95 8 SER B O 1
ATOM 3218 N N . SER B 1 9 ? 7.723 -63.781 -3.887 1 28.66 9 SER B N 1
ATOM 3219 C CA . SER B 1 9 ? 6.453 -63.375 -3.293 1 28.66 9 SER B CA 1
ATOM 3220 C C . SER B 1 9 ? 5.953 -62.062 -3.889 1 28.66 9 SER B C 1
ATOM 3222 O O . SER B 1 9 ? 4.848 -61.625 -3.574 1 28.66 9 SER B O 1
ATOM 3224 N N . ALA B 1 10 ? 6.785 -61.312 -4.629 1 29.08 10 ALA B N 1
ATOM 3225 C CA . ALA B 1 10 ? 6.453 -60 -5.168 1 29.08 10 ALA B CA 1
ATOM 3226 C C . ALA B 1 10 ? 5.449 -60.094 -6.309 1 29.08 10 ALA B C 1
ATOM 3228 O O . ALA B 1 10 ? 4.688 -59.156 -6.57 1 29.08 10 ALA B O 1
ATOM 3229 N N . VAL B 1 11 ? 5.52 -61.25 -7.055 1 31.12 11 VAL B N 1
ATOM 3230 C CA . VAL B 1 11 ? 4.824 -61.375 -8.328 1 31.12 11 VAL B CA 1
ATOM 3231 C C . VAL B 1 11 ? 3.336 -61.625 -8.094 1 31.12 11 VAL B C 1
ATOM 3233 O O . VAL B 1 11 ? 2.498 -61.188 -8.891 1 31.12 11 VAL B O 1
ATOM 3236 N N . ASN B 1 12 ? 2.992 -62.344 -7.008 1 29.3 12 ASN B N 1
ATOM 3237 C CA . ASN B 1 12 ? 1.614 -62.812 -6.914 1 29.3 12 ASN B CA 1
ATOM 3238 C C . ASN B 1 12 ? 0.66 -61.656 -6.547 1 29.3 12 ASN B C 1
ATOM 3240 O O . ASN B 1 12 ? -0.557 -61.812 -6.68 1 29.3 12 ASN B O 1
ATOM 3244 N N . ALA B 1 13 ? 1.119 -60.625 -5.711 1 28.47 13 ALA B N 1
ATOM 3245 C CA . ALA B 1 13 ? 0.212 -59.625 -5.203 1 28.47 13 ALA B CA 1
ATOM 3246 C C . ALA B 1 13 ? -0.252 -58.688 -6.32 1 28.47 13 ALA B C 1
ATOM 3248 O O . ALA B 1 13 ? -1.188 -57.906 -6.141 1 28.47 13 ALA B O 1
ATOM 3249 N N . ALA B 1 14 ? 0.36 -58.625 -7.539 1 32.16 14 ALA B N 1
ATOM 3250 C CA . ALA B 1 14 ? 0.002 -57.844 -8.711 1 32.16 14 ALA B CA 1
ATOM 3251 C C . ALA B 1 14 ? -1.307 -58.312 -9.328 1 32.16 14 ALA B C 1
ATOM 3253 O O . ALA B 1 14 ? -2.074 -57.531 -9.875 1 32.16 14 ALA B O 1
ATOM 3254 N N . LYS B 1 15 ? -1.589 -59.656 -9.258 1 32.72 15 LYS B N 1
ATOM 3255 C CA . LYS B 1 15 ? -2.656 -60.281 -10.031 1 32.72 15 LYS B CA 1
ATOM 3256 C C . LYS B 1 15 ? -4.023 -59.969 -9.422 1 32.72 15 LYS B C 1
ATOM 3258 O O . LYS B 1 15 ? -5.02 -59.875 -10.141 1 32.72 15 LYS B O 1
ATOM 3263 N N . SER B 1 16 ? -4.051 -60 -8.023 1 29.89 16 SER B N 1
ATOM 3264 C CA . SER B 1 16 ? -5.391 -59.938 -7.445 1 29.89 16 SER B CA 1
ATOM 3265 C C . SER B 1 16 ? -5.992 -58.531 -7.602 1 29.89 16 SER B C 1
ATOM 3267 O O . SER B 1 16 ? -7.211 -58.375 -7.516 1 29.89 16 SER B O 1
ATOM 3269 N N . SER B 1 17 ? -5.156 -57.438 -7.699 1 27.23 17 SER B N 1
ATOM 3270 C CA . SER B 1 17 ? -5.691 -56.094 -7.746 1 27.23 17 SER B CA 1
ATOM 3271 C C . SER B 1 17 ? -6.383 -55.812 -9.078 1 27.23 17 SER B C 1
ATOM 3273 O O . SER B 1 17 ? -7.023 -54.781 -9.242 1 27.23 17 SER B O 1
ATOM 3275 N N . ARG B 1 18 ? -6.258 -56.688 -10.156 1 31 18 ARG B N 1
ATOM 3276 C CA . ARG B 1 18 ? -6.852 -56.531 -11.477 1 31 18 ARG B CA 1
ATOM 3277 C C . ARG B 1 18 ? -8.344 -56.812 -11.453 1 31 18 ARG B C 1
ATOM 3279 O O . ARG B 1 18 ? -9.109 -56.25 -12.242 1 31 18 ARG B O 1
ATOM 3286 N N . GLY B 1 19 ? -8.766 -57.844 -10.617 1 29.52 19 GLY B N 1
ATOM 3287 C CA . GLY B 1 19 ? -10.133 -58.344 -10.68 1 29.52 19 GLY B CA 1
ATOM 3288 C C . GLY B 1 19 ? -11.148 -57.344 -10.172 1 29.52 19 GLY B C 1
ATOM 3289 O O . GLY B 1 19 ? -12.297 -57.344 -10.617 1 29.52 19 GLY B O 1
ATOM 3290 N N . LEU B 1 20 ? -10.836 -56.781 -8.961 1 27.67 20 LEU B N 1
ATOM 3291 C CA . LEU B 1 20 ? -11.828 -55.906 -8.359 1 27.67 20 LEU B CA 1
ATOM 3292 C C . LEU B 1 20 ? -12.078 -54.688 -9.234 1 27.67 20 LEU B C 1
ATOM 3294 O O . LEU B 1 20 ? -13 -53.906 -8.977 1 27.67 20 LEU B O 1
ATOM 3298 N N . ILE B 1 21 ? -11.266 -54.344 -10.281 1 29.97 21 ILE B N 1
ATOM 3299 C CA . ILE B 1 21 ? -11.422 -53.188 -11.148 1 29.97 21 ILE B CA 1
ATOM 3300 C C . ILE B 1 21 ? -12.625 -53.406 -12.07 1 29.97 21 ILE B C 1
ATOM 3302 O O . ILE B 1 21 ? -13.227 -52.438 -12.539 1 29.97 21 ILE B O 1
ATOM 3306 N N . GLN B 1 22 ? -13.023 -54.656 -12.422 1 30.41 22 GLN B N 1
ATOM 3307 C CA . GLN B 1 22 ? -13.984 -54.906 -13.492 1 30.41 22 GLN B CA 1
ATOM 3308 C C . GLN B 1 22 ? -15.406 -54.562 -13.031 1 30.41 22 GLN B C 1
ATOM 3310 O O . GLN B 1 22 ? -16.234 -54.125 -13.82 1 30.41 22 GLN B O 1
ATOM 3315 N N . GLN B 1 23 ? -15.859 -55.094 -11.812 1 29.44 23 GLN B N 1
ATOM 3316 C CA . GLN B 1 23 ? -17.297 -55.125 -11.531 1 29.44 23 GLN B CA 1
ATOM 3317 C C . GLN B 1 23 ? -17.812 -53.719 -11.234 1 29.44 23 GLN B C 1
ATOM 3319 O O . GLN B 1 23 ? -19.016 -53.5 -11.109 1 29.44 23 GLN B O 1
ATOM 3324 N N . THR B 1 24 ? -17.062 -52.812 -10.656 1 30.42 24 THR B N 1
ATOM 3325 C CA . THR B 1 24 ? -17.641 -51.562 -10.211 1 30.42 24 THR B CA 1
ATOM 3326 C C . THR B 1 24 ? -18.016 -50.688 -11.398 1 30.42 24 THR B C 1
ATOM 3328 O O . THR B 1 24 ? -18.328 -49.5 -11.234 1 30.42 24 THR B O 1
ATOM 3331 N N . LYS B 1 25 ? -18.156 -51.188 -12.672 1 30.61 25 LYS B N 1
ATOM 3332 C CA . LYS B 1 25 ? -18.406 -50.438 -13.906 1 30.61 25 LYS B CA 1
ATOM 3333 C C . LYS B 1 25 ? -19.828 -49.875 -13.922 1 30.61 25 LYS B C 1
ATOM 3335 O O . LYS B 1 25 ? -20.078 -48.875 -14.562 1 30.61 25 LYS B O 1
ATOM 3340 N N . GLN B 1 26 ? -20.953 -50.719 -13.625 1 30.62 26 GLN B N 1
ATOM 3341 C CA . GLN B 1 26 ? -22.219 -50.469 -14.305 1 30.62 26 GLN B CA 1
ATOM 3342 C C . GLN B 1 26 ? -23.094 -49.5 -13.516 1 30.62 26 GLN B C 1
ATOM 3344 O O . GLN B 1 26 ? -24.188 -49.156 -13.938 1 30.62 26 GLN B O 1
ATOM 3349 N N . TYR B 1 27 ? -23.062 -49.5 -12.211 1 30.44 27 TYR B N 1
ATOM 3350 C CA . TYR B 1 27 ? -24.156 -48.75 -11.602 1 30.44 27 TYR B CA 1
ATOM 3351 C C . TYR B 1 27 ? -24 -47.25 -11.867 1 30.44 27 TYR B C 1
ATOM 3353 O O . TYR B 1 27 ? -23.109 -46.594 -11.305 1 30.44 27 TYR B O 1
ATOM 3361 N N . ARG B 1 28 ? -24.516 -46.781 -13.078 1 30.91 28 ARG B N 1
ATOM 3362 C CA . ARG B 1 28 ? -24.609 -45.344 -13.312 1 30.91 28 ARG B CA 1
ATOM 3363 C C . ARG B 1 28 ? -25.734 -44.719 -12.492 1 30.91 28 ARG B C 1
ATOM 3365 O O . ARG B 1 28 ? -26.906 -44.969 -12.75 1 30.91 28 ARG B O 1
ATOM 3372 N N . PRO B 1 29 ? -25.609 -44.531 -11.227 1 32.62 29 PRO B N 1
ATOM 3373 C CA . PRO B 1 29 ? -26.797 -43.906 -10.641 1 32.62 29 PRO B CA 1
ATOM 3374 C C . PRO B 1 29 ? -27.344 -42.75 -11.492 1 32.62 29 PRO B C 1
ATOM 3376 O O . PRO B 1 29 ? -26.578 -42.125 -12.234 1 32.62 29 PRO B O 1
ATOM 3379 N N . MET B 1 30 ? -28.641 -42.812 -11.859 1 31.98 30 MET B N 1
ATOM 3380 C CA . MET B 1 30 ? -29.344 -41.719 -12.508 1 31.98 30 MET B CA 1
ATOM 3381 C C . MET B 1 30 ? -29.031 -40.406 -11.812 1 31.98 30 MET B C 1
ATOM 3383 O O . MET B 1 30 ? -29.312 -40.219 -10.625 1 31.98 30 MET B O 1
ATOM 3387 N N . LYS B 1 31 ? -28.047 -39.719 -12.211 1 31.47 31 LYS B N 1
ATOM 3388 C CA . LYS B 1 31 ? -27.688 -38.406 -11.672 1 31.47 31 LYS B CA 1
ATOM 3389 C C . LYS B 1 31 ? -28.859 -37.438 -11.797 1 31.47 31 LYS B C 1
ATOM 3391 O O . LYS B 1 31 ? -29.312 -37.125 -12.898 1 31.47 31 LYS B O 1
ATOM 3396 N N . LYS B 1 32 ? -29.812 -37.438 -10.875 1 36.66 32 LYS B N 1
ATOM 3397 C CA . LYS B 1 32 ? -30.688 -36.281 -10.805 1 36.66 32 LYS B CA 1
ATOM 3398 C C . LYS B 1 32 ? -29.922 -35 -11.141 1 36.66 32 LYS B C 1
ATOM 3400 O O . LYS B 1 32 ? -28.953 -34.656 -10.461 1 36.66 32 LYS B O 1
ATOM 3405 N N . THR B 1 33 ? -29.875 -34.594 -12.43 1 32.66 33 THR B N 1
ATOM 3406 C CA . THR B 1 33 ? -29.375 -33.312 -12.852 1 32.66 33 THR B CA 1
ATOM 3407 C C . THR B 1 33 ? -29.953 -32.188 -11.969 1 32.66 33 THR B C 1
ATOM 3409 O O . THR B 1 33 ? -31.094 -31.781 -12.148 1 32.66 33 THR B O 1
ATOM 3412 N N . ILE B 1 34 ? -30 -32.219 -10.797 1 34.72 34 ILE B N 1
ATOM 3413 C CA . ILE B 1 34 ? -30.359 -30.969 -10.125 1 34.72 34 ILE B CA 1
ATOM 3414 C C . ILE B 1 34 ? -29.672 -29.797 -10.812 1 34.72 34 ILE B C 1
ATOM 3416 O O . ILE B 1 34 ? -28.438 -29.766 -10.898 1 34.72 34 ILE B O 1
ATOM 3420 N N . GLU B 1 35 ? -30.25 -29.266 -11.812 1 37.59 35 GLU B N 1
ATOM 3421 C CA . GLU B 1 35 ? -29.797 -27.984 -12.328 1 37.59 35 GLU B CA 1
ATOM 3422 C C . GLU B 1 35 ? -29.156 -27.141 -11.227 1 37.59 35 GLU B C 1
ATOM 3424 O O . GLU B 1 35 ? -29.844 -26.656 -10.336 1 37.59 35 GLU B O 1
ATOM 3429 N N . LYS B 1 36 ? -28.125 -27.5 -10.719 1 43.5 36 LYS B N 1
ATOM 3430 C CA . LYS B 1 36 ? -27.375 -26.766 -9.719 1 43.5 36 LYS B CA 1
ATOM 3431 C C . LYS B 1 36 ? -27.328 -25.266 -10.055 1 43.5 36 LYS B C 1
ATOM 3433 O O . LYS B 1 36 ? -26.734 -24.875 -11.062 1 43.5 36 LYS B O 1
ATOM 3438 N N . GLU B 1 37 ? -28.484 -24.562 -10.109 1 46.28 37 GLU B N 1
ATOM 3439 C CA . GLU B 1 37 ? -28.484 -23.109 -10.242 1 46.28 37 GLU B CA 1
ATOM 3440 C C . GLU B 1 37 ? -27.234 -22.5 -9.617 1 46.28 37 GLU B C 1
ATOM 3442 O O . GLU B 1 37 ? -26.938 -22.719 -8.438 1 46.28 37 GLU B O 1
ATOM 3447 N N . GLN B 1 38 ? -26.312 -22.281 -10.484 1 61.03 38 GLN B N 1
ATOM 3448 C CA . GLN B 1 38 ? -25.047 -21.688 -10.078 1 61.03 38 GLN B CA 1
ATOM 3449 C C . GLN B 1 38 ? -25.281 -20.453 -9.203 1 61.03 38 GLN B C 1
ATOM 3451 O O . GLN B 1 38 ? -25.922 -19.5 -9.625 1 61.03 38 GLN B O 1
ATOM 3456 N N . LEU B 1 39 ? -25.188 -20.656 -7.934 1 69.88 39 LEU B N 1
ATOM 3457 C CA . LEU B 1 39 ? -25.328 -19.609 -6.922 1 69.88 39 LEU B CA 1
ATOM 3458 C C . LEU B 1 39 ? -24.328 -18.484 -7.156 1 69.88 39 LEU B C 1
ATOM 3460 O O . LEU B 1 39 ? -23.125 -18.719 -7.27 1 69.88 39 LEU B O 1
ATOM 3464 N N . LEU B 1 40 ? -24.969 -17.406 -7.586 1 74.75 40 LEU B N 1
ATOM 3465 C CA . LEU B 1 40 ? -24.156 -16.188 -7.66 1 74.75 40 LEU B CA 1
ATOM 3466 C C . LEU B 1 40 ? -23.797 -15.695 -6.266 1 74.75 40 LEU B C 1
ATOM 3468 O O . LEU B 1 40 ? -24.672 -15.57 -5.398 1 74.75 40 LEU B O 1
ATOM 3472 N N . ARG B 1 41 ? -22.484 -15.547 -6.066 1 80.69 41 ARG B N 1
ATOM 3473 C CA . ARG B 1 41 ? -22 -15.141 -4.754 1 80.69 41 ARG B CA 1
ATOM 3474 C C . ARG B 1 41 ? -21.375 -13.758 -4.809 1 80.69 41 ARG B C 1
ATOM 3476 O O . ARG B 1 41 ? -20.953 -13.297 -5.875 1 80.69 41 ARG B O 1
ATOM 3483 N N . SER B 1 42 ? -21.453 -13.133 -3.666 1 81.94 42 SER B N 1
ATOM 3484 C CA . SER B 1 42 ? -20.688 -11.906 -3.486 1 81.94 42 SER B CA 1
ATOM 3485 C C . SER B 1 42 ? -19.297 -12.195 -2.926 1 81.94 42 SER B C 1
ATOM 3487 O O . SER B 1 42 ? -19.031 -13.305 -2.447 1 81.94 42 SER B O 1
ATOM 3489 N N . MET B 1 43 ? -18.438 -11.211 -3.029 1 82.5 43 MET B N 1
ATOM 3490 C CA . MET B 1 43 ? -17.109 -11.367 -2.436 1 82.5 43 MET B CA 1
ATOM 3491 C C . MET B 1 43 ? -17.219 -11.547 -0.925 1 82.5 43 MET B C 1
ATOM 3493 O O . MET B 1 43 ? -16.422 -12.273 -0.328 1 82.5 43 MET B O 1
ATOM 3497 N N . ASN B 1 44 ? -18.156 -10.898 -0.354 1 76.44 44 ASN B N 1
ATOM 3498 C CA . ASN B 1 44 ? -18.375 -11.07 1.077 1 76.44 44 ASN B CA 1
ATOM 3499 C C . ASN B 1 44 ? -18.672 -12.523 1.423 1 76.44 44 ASN B C 1
ATOM 3501 O O . ASN B 1 44 ? -18.25 -13.023 2.465 1 76.44 44 ASN B O 1
ATOM 3505 N N . ASP B 1 45 ? -19.406 -13.133 0.561 1 77 45 ASP B N 1
ATOM 3506 C CA . ASP B 1 45 ? -19.688 -14.555 0.748 1 77 45 ASP B CA 1
ATOM 3507 C C . ASP B 1 45 ? -18.406 -15.375 0.696 1 77 45 ASP B C 1
ATOM 3509 O O . ASP B 1 45 ? -18.219 -16.297 1.499 1 77 45 ASP B O 1
ATOM 3513 N N . ILE B 1 46 ? -17.594 -15.016 -0.18 1 77.62 46 ILE B N 1
ATOM 3514 C CA . ILE B 1 46 ? -16.344 -15.734 -0.375 1 77.62 46 ILE B CA 1
ATOM 3515 C C . ILE B 1 46 ? -15.43 -15.516 0.833 1 77.62 46 ILE B C 1
ATOM 3517 O O . ILE B 1 46 ? -14.859 -16.469 1.367 1 77.62 46 ILE B O 1
ATOM 3521 N N . TYR B 1 47 ? -15.375 -14.266 1.274 1 74.81 47 TYR B N 1
ATOM 3522 C CA . TYR B 1 47 ? -14.562 -13.945 2.439 1 74.81 47 TYR B CA 1
ATOM 3523 C C . TYR B 1 47 ? -15.055 -14.695 3.674 1 74.81 47 TYR B C 1
ATOM 3525 O O . TYR B 1 47 ? -14.25 -15.227 4.445 1 74.81 47 TYR B O 1
ATOM 3533 N N . SER B 1 48 ? -16.297 -14.656 3.83 1 69.88 48 SER B N 1
ATOM 3534 C CA . SER B 1 48 ? -16.875 -15.344 4.98 1 69.88 48 SER B CA 1
ATOM 3535 C C . SER B 1 48 ? -16.531 -16.828 4.965 1 69.88 48 SER B C 1
ATOM 3537 O O . SER B 1 48 ? -16.25 -17.422 6.012 1 69.88 48 SER B O 1
ATOM 3539 N N . CYS B 1 49 ? -16.594 -17.328 3.854 1 66.94 49 CYS B N 1
ATOM 3540 C CA . CYS B 1 49 ? -16.25 -18.734 3.699 1 66.94 49 CYS B CA 1
ATOM 3541 C C . CYS B 1 49 ? -14.781 -18.984 4.051 1 66.94 49 CYS B C 1
ATOM 3543 O O . CYS B 1 49 ? -14.469 -19.906 4.809 1 66.94 49 CYS B O 1
ATOM 3545 N N . PHE B 1 50 ? -14.047 -18.125 3.5 1 71.06 50 PHE B N 1
ATOM 3546 C CA . PHE B 1 50 ? -12.609 -18.25 3.686 1 71.06 50 PHE B CA 1
ATOM 3547 C C . PHE B 1 50 ? -12.234 -18.094 5.156 1 71.06 50 PHE B C 1
ATOM 3549 O O . PHE B 1 50 ? -11.469 -18.906 5.691 1 71.06 50 PHE B O 1
ATOM 3556 N N . HIS B 1 51 ? -12.852 -17.203 5.805 1 67.56 51 HIS B N 1
ATOM 3557 C CA . HIS B 1 51 ? -12.562 -16.953 7.215 1 67.56 51 HIS B CA 1
ATOM 3558 C C . HIS B 1 51 ? -13.18 -18.031 8.094 1 67.56 51 HIS B C 1
ATOM 3560 O O . HIS B 1 51 ? -12.602 -18.422 9.117 1 67.56 51 HIS B O 1
ATOM 3566 N N . GLY B 1 52 ? -14.273 -18.453 7.754 1 65.12 52 GLY B N 1
ATOM 3567 C CA . GLY B 1 52 ? -14.875 -19.562 8.469 1 65.12 52 GLY B CA 1
ATOM 3568 C C . GLY B 1 52 ? -14.031 -20.828 8.445 1 65.12 52 GLY B C 1
ATOM 3569 O O . GLY B 1 52 ? -13.898 -21.5 9.469 1 65.12 52 GLY B O 1
ATOM 3570 N N . TYR B 1 53 ? -13.43 -21.016 7.371 1 65.06 53 TYR B N 1
ATOM 3571 C CA . TYR B 1 53 ? -12.539 -22.156 7.234 1 65.06 53 TYR B CA 1
ATOM 3572 C C . TYR B 1 53 ? -11.312 -22 8.125 1 65.06 53 TYR B C 1
ATOM 3574 O O . TYR B 1 53 ? -10.922 -22.938 8.828 1 65.06 53 TYR B O 1
ATOM 3582 N N . ALA B 1 54 ? -10.805 -20.875 8.07 1 64.44 54 ALA B N 1
ATOM 3583 C CA . ALA B 1 54 ? -9.57 -20.609 8.812 1 64.44 54 ALA B CA 1
ATOM 3584 C C . ALA B 1 54 ? -9.797 -20.75 10.312 1 64.44 54 ALA B C 1
ATOM 3586 O O . ALA B 1 54 ? -8.93 -21.25 11.039 1 64.44 54 ALA B O 1
ATOM 3587 N N . ARG B 1 55 ? -10.914 -20.344 10.734 1 62.38 55 ARG B N 1
ATOM 3588 C CA . ARG B 1 55 ? -11.234 -20.422 12.156 1 62.38 55 ARG B CA 1
ATOM 3589 C C . ARG B 1 55 ? -11.383 -21.875 12.609 1 62.38 55 ARG B C 1
ATOM 3591 O O . ARG B 1 55 ? -11.086 -22.203 13.758 1 62.38 55 ARG B O 1
ATOM 3598 N N . ASN B 1 56 ? -11.789 -22.656 11.727 1 62.06 56 ASN B N 1
ATOM 3599 C CA . ASN B 1 56 ? -12.008 -24.062 12.078 1 62.06 56 ASN B CA 1
ATOM 3600 C C . ASN B 1 56 ? -10.711 -24.859 12.039 1 62.06 56 ASN B C 1
ATOM 3602 O O . ASN B 1 56 ? -10.68 -26.016 12.445 1 62.06 56 ASN B O 1
ATOM 3606 N N . LEU B 1 57 ? -9.758 -24.219 11.469 1 62.62 57 LEU B N 1
ATOM 3607 C CA . LEU B 1 57 ? -8.469 -24.906 11.391 1 62.62 57 LEU B CA 1
ATOM 3608 C C . LEU B 1 57 ? -7.949 -25.25 12.781 1 62.62 57 LEU B C 1
ATOM 3610 O O . LEU B 1 57 ? -7.211 -26.219 12.953 1 62.62 57 LEU B O 1
ATOM 3614 N N . ASN B 1 58 ? -8.352 -24.422 13.75 1 58.25 58 ASN B N 1
ATOM 3615 C CA . ASN B 1 58 ? -7.875 -24.656 15.109 1 58.25 58 ASN B CA 1
ATOM 3616 C C . ASN B 1 58 ? -8.766 -25.641 15.852 1 58.25 58 ASN B C 1
ATOM 3618 O O . ASN B 1 58 ? -8.477 -26.016 16.984 1 58.25 58 ASN B O 1
ATOM 3622 N N . ALA B 1 59 ? -9.891 -25.984 15.164 1 56.72 59 ALA B N 1
ATOM 3623 C CA . ALA B 1 59 ? -10.773 -26.953 15.82 1 56.72 59 ALA B CA 1
ATOM 3624 C C . ALA B 1 59 ? -10.195 -28.359 15.75 1 56.72 59 ALA B C 1
ATOM 3626 O O . ALA B 1 59 ? -9.477 -28.703 14.797 1 56.72 59 ALA B O 1
ATOM 3627 N N . PRO B 1 60 ? -10.172 -29.031 16.906 1 53.19 60 PRO B N 1
ATOM 3628 C CA . PRO B 1 60 ? -9.672 -30.406 16.891 1 53.19 60 PRO B CA 1
ATOM 3629 C C . PRO B 1 60 ? -10.188 -31.219 15.711 1 53.19 60 PRO B C 1
ATOM 3631 O O . PRO B 1 60 ? -11.375 -31.125 15.367 1 53.19 60 PRO B O 1
ATOM 3634 N N . THR B 1 61 ? -9.398 -31.453 14.727 1 52.47 61 THR B N 1
ATOM 3635 C CA . THR B 1 61 ? -9.703 -32.25 13.539 1 52.47 61 THR B CA 1
ATOM 3636 C C . THR B 1 61 ? -10.414 -33.562 13.93 1 52.47 61 THR B C 1
ATOM 3638 O O . THR B 1 61 ? -9.938 -34.312 14.781 1 52.47 61 THR B O 1
ATOM 3641 N N . PRO B 1 62 ? -11.648 -33.656 13.594 1 46.34 62 PRO B N 1
ATOM 3642 C CA . PRO B 1 62 ? -12.141 -35.031 13.844 1 46.34 62 PRO B CA 1
ATOM 3643 C C . PRO B 1 62 ? -11.25 -36.094 13.211 1 46.34 62 PRO B C 1
ATOM 3645 O O . PRO B 1 62 ? -10.648 -35.844 12.164 1 46.34 62 PRO B O 1
ATOM 3648 N N . LYS B 1 63 ? -10.742 -37.062 13.922 1 44.72 63 LYS B N 1
ATOM 3649 C CA . LYS B 1 63 ? -9.906 -38.188 13.555 1 44.72 63 LYS B CA 1
ATOM 3650 C C . LYS B 1 63 ? -10.266 -38.719 12.164 1 44.72 63 LYS B C 1
ATOM 3652 O O . LYS B 1 63 ? -9.398 -39.188 11.438 1 44.72 63 LYS B O 1
ATOM 3657 N N . TYR B 1 64 ? -11.523 -38.75 11.742 1 42.81 64 TYR B N 1
ATOM 3658 C CA . TYR B 1 64 ? -12.008 -39.625 10.703 1 42.81 64 TYR B CA 1
ATOM 3659 C C . TYR B 1 64 ? -11.711 -39.094 9.312 1 42.81 64 TYR B C 1
ATOM 3661 O O . TYR B 1 64 ? -11.805 -39.812 8.32 1 42.81 64 TYR B O 1
ATOM 3669 N N . PHE B 1 65 ? -11.531 -37.812 9.055 1 48.28 65 PHE B N 1
ATOM 3670 C CA . PHE B 1 65 ? -11.789 -37.375 7.684 1 48.28 65 PHE B CA 1
ATOM 3671 C C . PHE B 1 65 ? -10.539 -37.531 6.82 1 48.28 65 PHE B C 1
ATOM 3673 O O . PHE B 1 65 ? -10.547 -37.188 5.641 1 48.28 65 PHE B O 1
ATOM 3680 N N . ALA B 1 66 ? -9.438 -37.625 7.352 1 49.41 66 ALA B N 1
ATOM 3681 C CA . ALA B 1 66 ? -8.258 -37.406 6.508 1 49.41 66 ALA B CA 1
ATOM 3682 C C . ALA B 1 66 ? -8.25 -38.406 5.34 1 49.41 66 ALA B C 1
ATOM 3684 O O . ALA B 1 66 ? -7.75 -38.062 4.258 1 49.41 66 ALA B O 1
ATOM 3685 N N . ASP B 1 67 ? -8.508 -39.75 5.586 1 55.12 67 ASP B N 1
ATOM 3686 C CA . ASP B 1 67 ? -7.828 -40.781 4.82 1 55.12 67 ASP B CA 1
ATOM 3687 C C . ASP B 1 67 ? -8.57 -41.094 3.518 1 55.12 67 ASP B C 1
ATOM 3689 O O . ASP B 1 67 ? -8.008 -41.688 2.607 1 55.12 67 ASP B O 1
ATOM 3693 N N . VAL B 1 68 ? -9.883 -40.656 3.307 1 65.56 68 VAL B N 1
ATOM 3694 C CA . VAL B 1 68 ? -10.477 -41.188 2.088 1 65.56 68 VAL B CA 1
ATOM 3695 C C . VAL B 1 68 ? -10.5 -40.125 1.002 1 65.56 68 VAL B C 1
ATOM 3697 O O . VAL B 1 68 ? -11.125 -39.062 1.175 1 65.56 68 VAL B O 1
ATOM 3700 N N . LEU B 1 69 ? -9.719 -40.156 -0.033 1 82.56 69 LEU B N 1
ATOM 3701 C CA . LEU B 1 69 ? -9.727 -39.312 -1.21 1 82.56 69 LEU B CA 1
ATOM 3702 C C . LEU B 1 69 ? -10.867 -39.688 -2.152 1 82.56 69 LEU B C 1
ATOM 3704 O O . LEU B 1 69 ? -11.141 -40.875 -2.354 1 82.56 69 LEU B O 1
ATOM 3708 N N . HIS B 1 70 ? -11.617 -38.719 -2.588 1 86.62 70 HIS B N 1
ATOM 3709 C CA . HIS B 1 70 ? -12.742 -38.906 -3.494 1 86.62 70 HIS B CA 1
ATOM 3710 C C . HIS B 1 70 ? -12.406 -38.438 -4.902 1 86.62 70 HIS B C 1
ATOM 3712 O O . HIS B 1 70 ? -11.516 -37.594 -5.086 1 86.62 70 HIS B O 1
ATOM 3718 N N . GLN B 1 71 ? -13.164 -39.062 -5.84 1 91.31 71 GLN B N 1
ATOM 3719 C CA . GLN B 1 71 ? -13.18 -38.562 -7.207 1 91.31 71 GLN B CA 1
ATOM 3720 C C . GLN B 1 71 ? -14.281 -37.5 -7.387 1 91.31 71 GLN B C 1
ATOM 3722 O O . GLN B 1 71 ? -15.414 -37.719 -6.941 1 91.31 71 GLN B O 1
ATOM 3727 N N . ARG B 1 72 ? -13.852 -36.375 -7.883 1 92.56 72 ARG B N 1
ATOM 3728 C CA . ARG B 1 72 ? -14.781 -35.25 -8.031 1 92.56 72 ARG B CA 1
ATOM 3729 C C . ARG B 1 72 ? -14.797 -34.75 -9.477 1 92.56 72 ARG B C 1
ATOM 3731 O O . ARG B 1 72 ? -13.828 -34.938 -10.211 1 92.56 72 ARG B O 1
ATOM 3738 N N . GLU B 1 73 ? -15.953 -34.156 -9.844 1 93.88 73 GLU B N 1
ATOM 3739 C CA . GLU B 1 73 ? -16.047 -33.469 -11.125 1 93.88 73 GLU B CA 1
ATOM 3740 C C . GLU B 1 73 ? -15.734 -31.969 -10.969 1 93.88 73 GLU B C 1
ATOM 3742 O O . GLU B 1 73 ? -15.82 -31.422 -9.867 1 93.88 73 GLU B O 1
ATOM 3747 N N . SER B 1 74 ? -15.312 -31.406 -12.102 1 93.75 74 SER B N 1
ATOM 3748 C CA . SER B 1 74 ? -14.992 -29.984 -12.062 1 93.75 74 SER B CA 1
ATOM 3749 C C . SER B 1 74 ? -16.172 -29.156 -11.57 1 93.75 74 SER B C 1
ATOM 3751 O O . SER B 1 74 ? -15.992 -28.156 -10.875 1 93.75 74 SER B O 1
ATOM 3753 N N . SER B 1 75 ? -17.375 -29.562 -11.883 1 91.75 75 SER B N 1
ATOM 3754 C CA . SER B 1 75 ? -18.578 -28.844 -11.508 1 91.75 75 SER B CA 1
ATOM 3755 C C . SER B 1 75 ? -18.766 -28.828 -9.992 1 91.75 75 SER B C 1
ATOM 3757 O O . SER B 1 75 ? -19.422 -27.922 -9.453 1 91.75 75 SER B O 1
ATOM 3759 N N . ASP B 1 76 ? -18.125 -29.734 -9.305 1 89.88 76 ASP B N 1
ATOM 3760 C CA . ASP B 1 76 ? -18.219 -29.812 -7.852 1 89.88 76 ASP B CA 1
ATOM 3761 C C . ASP B 1 76 ? -17.422 -28.672 -7.199 1 89.88 76 ASP B C 1
ATOM 3763 O O . ASP B 1 76 ? -17.609 -28.391 -6.012 1 89.88 76 ASP B O 1
ATOM 3767 N N . SER B 1 77 ? -16.594 -28.047 -7.957 1 91.31 77 SER B N 1
ATOM 3768 C CA . SER B 1 77 ? -15.727 -27 -7.402 1 91.31 77 SER B CA 1
ATOM 3769 C C . SER B 1 77 ? -16.109 -25.625 -7.938 1 91.31 77 SER B C 1
ATOM 3771 O O . SER B 1 77 ? -15.469 -24.625 -7.598 1 91.31 77 SER B O 1
ATOM 3773 N N . GLU B 1 78 ? -17.125 -25.547 -8.711 1 92.25 78 GLU B N 1
ATOM 3774 C CA . GLU B 1 78 ? -17.438 -24.328 -9.461 1 92.25 78 GLU B CA 1
ATOM 3775 C C . GLU B 1 78 ? -17.969 -23.234 -8.555 1 92.25 78 GLU B C 1
ATOM 3777 O O . GLU B 1 78 ? -18.797 -23.5 -7.676 1 92.25 78 GLU B O 1
ATOM 3782 N N . LEU B 1 79 ? -17.438 -22.031 -8.766 1 91.38 79 LEU B N 1
ATOM 3783 C CA . LEU B 1 79 ? -17.922 -20.844 -8.07 1 91.38 79 LEU B CA 1
ATOM 3784 C C . LEU B 1 79 ? -18.141 -19.688 -9.062 1 91.38 79 LEU B C 1
ATOM 3786 O O . LEU B 1 79 ? -17.359 -19.5 -9.984 1 91.38 79 LEU B O 1
ATOM 3790 N N . ASN B 1 80 ? -19.297 -19.031 -8.898 1 93.81 80 ASN B N 1
ATOM 3791 C CA . ASN B 1 80 ? -19.609 -17.797 -9.609 1 93.81 80 ASN B CA 1
ATOM 3792 C C . ASN B 1 80 ? -19.75 -16.609 -8.656 1 93.81 80 ASN B C 1
ATOM 3794 O O . ASN B 1 80 ? -20.594 -16.625 -7.766 1 93.81 80 ASN B O 1
ATOM 3798 N N . VAL B 1 81 ? -18.906 -15.664 -8.898 1 94.75 81 VAL B N 1
ATOM 3799 C CA . VAL B 1 81 ? -18.844 -14.531 -7.977 1 94.75 81 VAL B CA 1
ATOM 3800 C C . VAL B 1 81 ? -19.031 -13.227 -8.75 1 94.75 81 VAL B C 1
ATOM 3802 O O . VAL B 1 81 ? -18.484 -13.062 -9.844 1 94.75 81 VAL B O 1
ATOM 3805 N N . VAL B 1 82 ? -19.766 -12.297 -8.188 1 96 82 VAL B N 1
ATOM 3806 C CA . VAL B 1 82 ? -20 -11.016 -8.844 1 96 82 VAL B CA 1
ATOM 3807 C C . VAL B 1 82 ? -19.25 -9.914 -8.086 1 96 82 VAL B C 1
ATOM 3809 O O . VAL B 1 82 ? -19.266 -9.883 -6.855 1 96 82 VAL B O 1
ATOM 3812 N N . LEU B 1 83 ? -18.531 -9.117 -8.789 1 96.5 83 LEU B N 1
ATOM 3813 C CA . LEU B 1 83 ? -18.031 -7.844 -8.281 1 96.5 83 LEU B CA 1
ATOM 3814 C C . LEU B 1 83 ? -18.984 -6.707 -8.648 1 96.5 83 LEU B C 1
ATOM 3816 O O . LEU B 1 83 ? -19.109 -6.348 -9.82 1 96.5 83 LEU B O 1
ATOM 3820 N N . PRO B 1 84 ? -19.656 -6.117 -7.691 1 96.25 84 PRO B N 1
ATOM 3821 C CA . PRO B 1 84 ? -20.719 -5.148 -7.965 1 96.25 84 PRO B CA 1
ATOM 3822 C C . PRO B 1 84 ? -20.188 -3.736 -8.188 1 96.25 84 PRO B C 1
ATOM 3824 O O . PRO B 1 84 ? -20.547 -2.814 -7.445 1 96.25 84 PRO B O 1
ATOM 3827 N N . LEU B 1 85 ? -19.484 -3.541 -9.234 1 96 85 LEU B N 1
ATOM 3828 C CA . LEU B 1 85 ? -18.859 -2.254 -9.539 1 96 85 LEU B CA 1
ATOM 3829 C C . LEU B 1 85 ? -19.922 -1.191 -9.797 1 96 85 LEU B C 1
ATOM 3831 O O . LEU B 1 85 ? -19.703 -0.01 -9.516 1 96 85 LEU B O 1
ATOM 3835 N N . SER B 1 86 ? -21.047 -1.521 -10.305 1 95.06 86 SER B N 1
ATOM 3836 C CA . SER B 1 86 ? -22.094 -0.574 -10.648 1 95.06 86 SER B CA 1
ATOM 3837 C C . SER B 1 86 ? -22.734 0.03 -9.398 1 95.06 86 SER B C 1
ATOM 3839 O O . SER B 1 86 ? -23.172 1.184 -9.414 1 95.06 86 SER B O 1
ATOM 3841 N N . THR B 1 87 ? -22.719 -0.687 -8.273 1 93.25 87 THR B N 1
ATOM 3842 C CA . THR B 1 87 ? -23.453 -0.246 -7.098 1 93.25 87 THR B CA 1
ATOM 3843 C C . THR B 1 87 ? -22.516 0.004 -5.926 1 93.25 87 THR B C 1
ATOM 3845 O O . THR B 1 87 ? -22.938 0.479 -4.871 1 93.25 87 THR B O 1
ATOM 3848 N N . ASP B 1 88 ? -21.297 -0.307 -6.09 1 92.44 88 ASP B N 1
ATOM 3849 C CA . ASP B 1 88 ? -20.312 -0.116 -5.031 1 92.44 88 ASP B CA 1
ATOM 3850 C C . ASP B 1 88 ? -19.203 0.837 -5.477 1 92.44 88 ASP B C 1
ATOM 3852 O O . ASP B 1 88 ? -18.156 0.4 -5.949 1 92.44 88 ASP B O 1
ATOM 3856 N N . PRO B 1 89 ? -19.344 2.113 -5.184 1 87.44 89 PRO B N 1
ATOM 3857 C CA . PRO B 1 89 ? -18.359 3.096 -5.645 1 87.44 89 PRO B CA 1
ATOM 3858 C C . PRO B 1 89 ? -17 2.924 -4.98 1 87.44 89 PRO B C 1
ATOM 3860 O O . PRO B 1 89 ? -15.977 3.252 -5.578 1 87.44 89 PRO B O 1
ATOM 3863 N N . VAL B 1 90 ? -16.969 2.434 -3.744 1 86.62 90 VAL B N 1
ATOM 3864 C CA . VAL B 1 90 ? -15.703 2.215 -3.041 1 86.62 90 VAL B CA 1
ATOM 3865 C C . VAL B 1 90 ? -14.898 1.122 -3.746 1 86.62 90 VAL B C 1
ATOM 3867 O O . VAL B 1 90 ? -13.703 1.29 -4.008 1 86.62 90 VAL B O 1
ATOM 3870 N N . LEU B 1 91 ? -15.594 0.028 -4.055 1 92.5 91 LEU B N 1
ATOM 3871 C CA . LEU B 1 91 ? -14.953 -1.045 -4.805 1 92.5 91 LEU B CA 1
ATOM 3872 C C . LEU B 1 91 ? -14.461 -0.546 -6.16 1 92.5 91 LEU B C 1
ATOM 3874 O O . LEU B 1 91 ? -13.359 -0.881 -6.594 1 92.5 91 LEU B O 1
ATOM 3878 N N . ARG B 1 92 ? -15.289 0.231 -6.82 1 94.5 92 ARG B N 1
ATOM 3879 C CA . ARG B 1 92 ? -14.922 0.78 -8.117 1 94.5 92 ARG B CA 1
ATOM 3880 C C . ARG B 1 92 ? -13.641 1.608 -8.023 1 94.5 92 ARG B C 1
ATOM 3882 O O . ARG B 1 92 ? -12.742 1.473 -8.852 1 94.5 92 ARG B O 1
ATOM 3889 N N . GLN B 1 93 ? -13.562 2.385 -7.023 1 91.56 93 GLN B N 1
ATOM 3890 C CA . GLN B 1 93 ? -12.406 3.246 -6.832 1 91.56 93 GLN B CA 1
ATOM 3891 C C . GLN B 1 93 ? -11.148 2.426 -6.555 1 91.56 93 GLN B C 1
ATOM 3893 O O . GLN B 1 93 ? -10.047 2.805 -6.961 1 91.56 93 GLN B O 1
ATOM 3898 N N . GLN B 1 94 ? -11.352 1.356 -5.91 1 94.44 94 GLN B N 1
ATOM 3899 C CA . GLN B 1 94 ? -10.234 0.474 -5.598 1 94.44 94 GLN B CA 1
ATOM 3900 C C . GLN B 1 94 ? -9.742 -0.255 -6.844 1 94.44 94 GLN B C 1
ATOM 3902 O O . GLN B 1 94 ? -8.562 -0.6 -6.941 1 94.44 94 GLN B O 1
ATOM 3907 N N . MET B 1 95 ? -10.617 -0.429 -7.832 1 97.19 95 MET B N 1
ATOM 3908 C CA . MET B 1 95 ? -10.32 -1.325 -8.945 1 97.19 95 MET B CA 1
ATOM 3909 C C . MET B 1 95 ? -10.047 -0.535 -10.219 1 97.19 95 MET B C 1
ATOM 3911 O O . MET B 1 95 ? -9.82 -1.119 -11.281 1 97.19 95 MET B O 1
ATOM 3915 N N . ILE B 1 96 ? -10.094 0.771 -10.125 1 96.62 96 ILE B N 1
ATOM 3916 C CA . ILE B 1 96 ? -9.875 1.598 -11.305 1 96.62 96 ILE B CA 1
ATOM 3917 C C . ILE B 1 96 ? -8.469 2.201 -11.25 1 96.62 96 ILE B C 1
ATOM 3919 O O . ILE B 1 96 ? -7.965 2.521 -10.18 1 96.62 96 ILE B O 1
ATOM 3923 N N . ASN B 1 97 ? -7.82 2.248 -12.383 1 95.44 97 ASN B N 1
ATOM 3924 C CA . ASN B 1 97 ? -6.52 2.908 -12.438 1 95.44 97 ASN B CA 1
ATOM 3925 C C . ASN B 1 97 ? -6.648 4.359 -12.891 1 95.44 97 ASN B C 1
ATOM 3927 O O . ASN B 1 97 ? -7.758 4.859 -13.078 1 95.44 97 ASN B O 1
ATOM 3931 N N . GLU B 1 98 ? -5.566 5.051 -13 1 93.12 98 GLU B N 1
ATOM 3932 C CA . GLU B 1 98 ? -5.555 6.484 -13.258 1 93.12 98 GLU B CA 1
ATOM 3933 C C . GLU B 1 98 ? -6.09 6.797 -14.656 1 93.12 98 GLU B C 1
ATOM 3935 O O . GLU B 1 98 ? -6.5 7.926 -14.93 1 93.12 98 GLU B O 1
ATOM 3940 N N . ARG B 1 99 ? -6.121 5.824 -15.516 1 92.75 99 ARG B N 1
ATOM 3941 C CA . ARG B 1 99 ? -6.578 6.031 -16.891 1 92.75 99 ARG B CA 1
ATOM 3942 C C . ARG B 1 99 ? -8.039 5.641 -17.031 1 92.75 99 ARG B C 1
ATOM 3944 O O . ARG B 1 99 ? -8.578 5.633 -18.156 1 92.75 99 ARG B O 1
ATOM 3951 N N . GLY B 1 100 ? -8.586 5.184 -15.992 1 93.81 100 GLY B N 1
ATOM 3952 C CA . GLY B 1 100 ? -9.992 4.812 -16.031 1 93.81 100 GLY B CA 1
ATOM 3953 C C . GLY B 1 100 ? -10.211 3.359 -16.406 1 93.81 100 GLY B C 1
ATOM 3954 O O . GLY B 1 100 ? -11.344 2.938 -16.656 1 93.81 100 GLY B O 1
ATOM 3955 N N . HIS B 1 101 ? -9.188 2.605 -16.469 1 96.25 101 HIS B N 1
ATOM 3956 C CA . HIS B 1 101 ? -9.281 1.177 -16.75 1 96.25 101 HIS B CA 1
ATOM 3957 C C . HIS B 1 101 ? -9.156 0.357 -15.469 1 96.25 101 HIS B C 1
ATOM 3959 O O . HIS B 1 101 ? -8.852 0.902 -14.406 1 96.25 101 HIS B O 1
ATOM 3965 N N . VAL B 1 102 ? -9.398 -0.93 -15.672 1 97.81 102 VAL B N 1
ATOM 3966 C CA . VAL B 1 102 ? -9.305 -1.812 -14.508 1 97.81 102 VAL B CA 1
ATOM 3967 C C . VAL B 1 102 ? -7.867 -1.84 -13.992 1 97.81 102 VAL B C 1
ATOM 3969 O O . VAL B 1 102 ? -6.918 -1.88 -14.781 1 97.81 102 VAL B O 1
ATOM 3972 N N . ARG B 1 103 ? -7.746 -1.68 -12.727 1 98 103 ARG B N 1
ATOM 3973 C CA . ARG B 1 103 ? -6.473 -1.955 -12.07 1 98 103 ARG B CA 1
ATOM 3974 C C . ARG B 1 103 ? -6.207 -3.455 -12 1 98 103 ARG B C 1
ATOM 3976 O O . ARG B 1 103 ? -6.703 -4.141 -11.102 1 98 103 ARG B O 1
ATOM 3983 N N . VAL B 1 104 ? -5.383 -3.945 -12.875 1 97.88 104 VAL B N 1
ATOM 3984 C CA . VAL B 1 104 ? -5.219 -5.379 -13.086 1 97.88 104 VAL B CA 1
ATOM 3985 C C . VAL B 1 104 ? -4.73 -6.043 -11.805 1 97.88 104 VAL B C 1
ATOM 3987 O O . VAL B 1 104 ? -5.137 -7.164 -11.484 1 97.88 104 VAL B O 1
ATOM 3990 N N . GLY B 1 105 ? -3.818 -5.367 -11.078 1 97.5 105 GLY B N 1
ATOM 3991 C CA . GLY B 1 105 ? -3.355 -5.93 -9.82 1 97.5 105 GLY B CA 1
ATOM 3992 C C . GLY B 1 105 ? -4.488 -6.277 -8.867 1 97.5 105 GLY B C 1
ATOM 3993 O O . GLY B 1 105 ? -4.473 -7.336 -8.242 1 97.5 105 GLY B O 1
ATOM 3994 N N . ARG B 1 106 ? -5.441 -5.422 -8.75 1 97.81 106 ARG B N 1
ATOM 3995 C CA . ARG B 1 106 ? -6.586 -5.656 -7.875 1 97.81 106 ARG B CA 1
ATOM 3996 C C . ARG B 1 106 ? -7.469 -6.773 -8.422 1 97.81 106 ARG B C 1
ATOM 3998 O O . ARG B 1 106 ? -8.016 -7.566 -7.648 1 97.81 106 ARG B O 1
ATOM 4005 N N . LEU B 1 107 ? -7.637 -6.801 -9.672 1 97.69 107 LEU B N 1
ATOM 4006 C CA . LEU B 1 107 ? -8.398 -7.875 -10.297 1 97.69 107 LEU B CA 1
ATOM 4007 C C . LEU B 1 107 ? -7.773 -9.234 -10.008 1 97.69 107 LEU B C 1
ATOM 4009 O O . LEU B 1 107 ? -8.477 -10.18 -9.641 1 97.69 107 LEU B O 1
ATOM 4013 N N . LEU B 1 108 ? -6.484 -9.32 -10.133 1 97.5 108 LEU B N 1
ATOM 4014 C CA . LEU B 1 108 ? -5.762 -10.562 -9.859 1 97.5 108 LEU B CA 1
ATOM 4015 C C . LEU B 1 108 ? -5.918 -10.969 -8.398 1 97.5 108 LEU B C 1
ATOM 4017 O O . LEU B 1 108 ? -5.996 -12.156 -8.086 1 97.5 108 LEU B O 1
ATOM 4021 N N . GLU B 1 109 ? -5.945 -10.008 -7.52 1 95.75 109 GLU B N 1
ATOM 4022 C CA . GLU B 1 109 ? -6.191 -10.305 -6.109 1 95.75 109 GLU B CA 1
ATOM 4023 C C . GLU B 1 109 ? -7.543 -10.977 -5.914 1 95.75 109 GLU B C 1
ATOM 4025 O O . GLU B 1 109 ? -7.652 -11.953 -5.168 1 95.75 109 GLU B O 1
ATOM 4030 N N . HIS B 1 110 ? -8.547 -10.445 -6.531 1 95.81 110 HIS B N 1
ATOM 4031 C CA . HIS B 1 110 ? -9.883 -11.031 -6.41 1 95.81 110 HIS B CA 1
ATOM 4032 C C . HIS B 1 110 ? -9.914 -12.445 -6.98 1 95.81 110 HIS B C 1
ATOM 4034 O O . HIS B 1 110 ? -10.547 -13.336 -6.414 1 95.81 110 HIS B O 1
ATOM 4040 N N . MET B 1 111 ? -9.25 -12.594 -8.086 1 96.69 111 MET B N 1
ATOM 4041 C CA . MET B 1 111 ? -9.164 -13.938 -8.664 1 96.69 111 MET B CA 1
ATOM 4042 C C . MET B 1 111 ? -8.484 -14.898 -7.699 1 96.69 111 MET B C 1
ATOM 4044 O O . MET B 1 111 ? -8.93 -16.031 -7.535 1 96.69 111 MET B O 1
ATOM 4048 N N . ASP B 1 112 ? -7.441 -14.406 -7.039 1 95.19 112 ASP B N 1
ATOM 4049 C CA . ASP B 1 112 ? -6.652 -15.234 -6.129 1 95.19 112 ASP B CA 1
ATOM 4050 C C . ASP B 1 112 ? -7.426 -15.523 -4.844 1 95.19 112 ASP B C 1
ATOM 4052 O O . ASP B 1 112 ? -7.066 -16.422 -4.086 1 95.19 112 ASP B O 1
ATOM 4056 N N . ILE B 1 113 ? -8.398 -14.773 -4.555 1 92.19 113 ILE B N 1
ATOM 4057 C CA . ILE B 1 113 ? -9.273 -15.062 -3.424 1 92.19 113 ILE B CA 1
ATOM 4058 C C . ILE B 1 113 ? -10.281 -16.141 -3.811 1 92.19 113 ILE B C 1
ATOM 4060 O O . ILE B 1 113 ? -10.562 -17.047 -3.025 1 92.19 113 ILE B O 1
ATOM 4064 N N . VAL B 1 114 ? -10.82 -16.094 -5.012 1 93.06 114 VAL B N 1
ATOM 4065 C CA . VAL B 1 114 ? -11.836 -17.031 -5.484 1 93.06 114 VAL B CA 1
ATOM 4066 C C . VAL B 1 114 ? -11.211 -18.391 -5.734 1 93.06 114 VAL B C 1
ATOM 4068 O O . VAL B 1 114 ? -11.812 -19.422 -5.418 1 93.06 114 VAL B O 1
ATOM 4071 N N . ALA B 1 115 ? -10.016 -18.406 -6.211 1 94.88 115 ALA B N 1
ATOM 4072 C CA . ALA B 1 115 ? -9.375 -19.641 -6.688 1 94.88 115 ALA B CA 1
ATOM 4073 C C . ALA B 1 115 ? -9.25 -20.656 -5.562 1 94.88 115 ALA B C 1
ATOM 4075 O O . ALA B 1 115 ? -9.727 -21.781 -5.684 1 94.88 115 ALA B O 1
ATOM 4076 N N . PRO B 1 116 ? -8.625 -20.297 -4.465 1 91.38 116 PRO B N 1
ATOM 4077 C CA . PRO B 1 116 ? -8.508 -21.312 -3.424 1 91.38 116 PRO B CA 1
ATOM 4078 C C . PRO B 1 116 ? -9.859 -21.781 -2.898 1 91.38 116 PRO B C 1
ATOM 4080 O O . PRO B 1 116 ? -9.992 -22.938 -2.465 1 91.38 116 PRO B O 1
ATOM 4083 N N . CYS B 1 117 ? -10.828 -20.969 -2.959 1 88.81 117 CYS B N 1
ATOM 4084 C CA . CYS B 1 117 ? -12.156 -21.391 -2.531 1 88.81 117 CYS B CA 1
ATOM 4085 C C . CYS B 1 117 ? -12.695 -22.5 -3.414 1 88.81 117 CYS B C 1
ATOM 4087 O O . CYS B 1 117 ? -13.406 -23.391 -2.934 1 88.81 117 CYS B O 1
ATOM 4089 N N . CYS B 1 118 ? -12.422 -22.438 -4.68 1 91.25 118 CYS B N 1
ATOM 4090 C CA . CYS B 1 118 ? -12.766 -23.547 -5.562 1 91.25 118 CYS B CA 1
ATOM 4091 C C . CYS B 1 118 ? -12.078 -24.828 -5.129 1 91.25 118 CYS B C 1
ATOM 4093 O O . CYS B 1 118 ? -12.664 -25.906 -5.184 1 91.25 118 CYS B O 1
ATOM 4095 N N . GLY B 1 119 ? -10.781 -24.656 -4.754 1 90.25 119 GLY B N 1
ATOM 4096 C CA . GLY B 1 119 ? -10.062 -25.812 -4.223 1 90.25 119 GLY B CA 1
ATOM 4097 C C . GLY B 1 119 ? -10.719 -26.391 -2.982 1 90.25 119 GLY B C 1
ATOM 4098 O O . GLY B 1 119 ? -10.781 -27.609 -2.832 1 90.25 119 GLY B O 1
ATOM 4099 N N . TYR B 1 120 ? -11.156 -25.562 -2.18 1 85.88 120 TYR B N 1
ATOM 4100 C CA . TYR B 1 120 ? -11.852 -26.016 -0.98 1 85.88 120 TYR B CA 1
ATOM 4101 C C . TYR B 1 120 ? -13.172 -26.688 -1.338 1 85.88 120 TYR B C 1
ATOM 4103 O O . TYR B 1 120 ? -13.555 -27.688 -0.722 1 85.88 120 TYR B O 1
ATOM 4111 N N . MET B 1 121 ? -13.883 -26.125 -2.305 1 86.19 121 MET B N 1
ATOM 4112 C CA . MET B 1 121 ? -15.125 -26.734 -2.768 1 86.19 121 MET B CA 1
ATOM 4113 C C . MET B 1 121 ? -14.891 -28.172 -3.229 1 86.19 121 MET B C 1
ATOM 4115 O O . MET B 1 121 ? -15.695 -29.062 -2.945 1 86.19 121 MET B O 1
ATOM 4119 N N . LEU B 1 122 ? -13.82 -28.375 -3.904 1 88.62 122 LEU B N 1
ATOM 4120 C CA . LEU B 1 122 ? -13.508 -29.719 -4.406 1 88.62 122 LEU B CA 1
ATOM 4121 C C . LEU B 1 122 ? -13.25 -30.688 -3.256 1 88.62 122 LEU B C 1
ATOM 4123 O O . LEU B 1 122 ? -13.492 -31.891 -3.383 1 88.62 122 LEU B O 1
ATOM 4127 N N . ASN B 1 123 ? -12.766 -30.141 -2.148 1 86.44 123 ASN B N 1
ATOM 4128 C CA . ASN B 1 123 ? -12.281 -31 -1.076 1 86.44 123 ASN B CA 1
ATOM 4129 C C . ASN B 1 123 ? -13.25 -31.031 0.1 1 86.44 123 ASN B C 1
ATOM 4131 O O . ASN B 1 123 ? -12.891 -31.484 1.192 1 86.44 123 ASN B O 1
ATOM 4135 N N . ARG B 1 124 ? -14.383 -30.594 -0.153 1 79.75 124 ARG B N 1
ATOM 4136 C CA . ARG B 1 124 ? -15.406 -30.688 0.889 1 79.75 124 ARG B CA 1
ATOM 4137 C C . ARG B 1 124 ? -15.75 -32.156 1.185 1 79.75 124 ARG B C 1
ATOM 4139 O O . ARG B 1 124 ? -15.703 -33 0.292 1 79.75 124 ARG B O 1
ATOM 4146 N N . ALA B 1 125 ? -16.141 -32.312 2.406 1 74.81 125 ALA B N 1
ATOM 4147 C CA . ALA B 1 125 ? -16.547 -33.656 2.791 1 74.81 125 ALA B CA 1
ATOM 4148 C C . ALA B 1 125 ? -17.844 -34.062 2.1 1 74.81 125 ALA B C 1
ATOM 4150 O O . ALA B 1 125 ? -17.922 -35.156 1.506 1 74.81 125 ALA B O 1
ATOM 4151 N N . ASP B 1 126 ? -18.812 -33.25 2.262 1 74.5 126 ASP B N 1
ATOM 4152 C CA . ASP B 1 126 ? -20.094 -33.469 1.613 1 74.5 126 ASP B CA 1
ATOM 4153 C C . ASP B 1 126 ? -20.25 -32.562 0.385 1 74.5 126 ASP B C 1
ATOM 4155 O O . ASP B 1 126 ? -20.375 -31.344 0.512 1 74.5 126 ASP B O 1
ATOM 4159 N N . VAL B 1 127 ? -20.328 -33.156 -0.733 1 76.31 127 VAL B N 1
ATOM 4160 C CA . VAL B 1 127 ? -20.375 -32.438 -1.997 1 76.31 127 VAL B CA 1
ATOM 4161 C C . VAL B 1 127 ? -21.688 -31.656 -2.086 1 76.31 127 VAL B C 1
ATOM 4163 O O . VAL B 1 127 ? -21.781 -30.703 -2.854 1 76.31 127 VAL B O 1
ATOM 4166 N N . ASN B 1 128 ? -22.672 -32.031 -1.273 1 71.56 128 ASN B N 1
ATOM 4167 C CA . ASN B 1 128 ? -23.969 -31.391 -1.317 1 71.56 128 ASN B CA 1
ATOM 4168 C C . ASN B 1 128 ? -24.016 -30.156 -0.417 1 71.56 128 ASN B C 1
ATOM 4170 O O . ASN B 1 128 ? -24.969 -29.375 -0.465 1 71.56 128 ASN B O 1
ATOM 4174 N N . ASP B 1 129 ? -23 -30.031 0.387 1 66.81 129 ASP B N 1
ATOM 4175 C CA . ASP B 1 129 ? -22.906 -28.844 1.231 1 66.81 129 ASP B CA 1
ATOM 4176 C C . ASP B 1 129 ? -22.547 -27.609 0.409 1 66.81 129 ASP B C 1
ATOM 4178 O O . ASP B 1 129 ? -21.438 -27.484 -0.09 1 66.81 129 ASP B O 1
ATOM 4182 N N . ILE B 1 130 ? -23.703 -26.938 0.107 1 59.69 130 ILE B N 1
ATOM 4183 C CA . ILE B 1 130 ? -23.5 -25.766 -0.75 1 59.69 130 ILE B CA 1
ATOM 4184 C C . ILE B 1 130 ? -22.891 -24.625 0.059 1 59.69 130 ILE B C 1
ATOM 4186 O O . ILE B 1 130 ? -22.344 -23.688 -0.509 1 59.69 130 ILE B O 1
ATOM 4190 N N . GLN B 1 131 ? -23.203 -24.75 1.407 1 54.06 131 GLN B N 1
ATOM 4191 C CA . GLN B 1 131 ? -22.641 -23.672 2.221 1 54.06 131 GLN B CA 1
ATOM 4192 C C . GLN B 1 131 ? -21.141 -23.875 2.408 1 54.06 131 GLN B C 1
ATOM 4194 O O . GLN B 1 131 ? -20.656 -25 2.545 1 54.06 131 GLN B O 1
ATOM 4199 N N . PHE B 1 132 ? -20.453 -23.438 1.625 1 52.56 132 PHE B N 1
ATOM 4200 C CA . PHE B 1 132 ? -19 -23.578 1.534 1 52.56 132 PHE B CA 1
ATOM 4201 C C . PHE B 1 132 ? -18.375 -23.656 2.922 1 52.56 132 PHE B C 1
ATOM 4203 O O . PHE B 1 132 ? -17.344 -23.016 3.182 1 52.56 132 PHE B O 1
ATOM 4210 N N . GLN B 1 133 ? -19.328 -24 3.828 1 49.56 133 GLN B N 1
ATOM 4211 C CA . GLN B 1 133 ? -18.594 -24.203 5.07 1 49.56 133 GLN B CA 1
ATOM 4212 C C . GLN B 1 133 ? -17.453 -25.188 4.867 1 49.56 133 GLN B C 1
ATOM 4214 O O . GLN B 1 133 ? -17.609 -26.188 4.168 1 49.56 133 GLN B O 1
ATOM 4219 N N . THR B 1 134 ? -16.375 -24.688 4.656 1 47.97 134 THR B N 1
ATOM 4220 C CA . THR B 1 134 ? -15.117 -25.359 4.375 1 47.97 134 THR B CA 1
ATOM 4221 C C . THR B 1 134 ? -15.125 -26.781 4.926 1 47.97 134 THR B C 1
ATOM 4223 O O . THR B 1 134 ? -15.836 -27.078 5.891 1 47.97 134 THR B O 1
ATOM 4226 N N . GLY B 1 135 ? -14.75 -27.609 4.172 1 48.47 135 GLY B N 1
ATOM 4227 C CA . GLY B 1 135 ? -14.547 -29.031 4.312 1 48.47 135 GLY B CA 1
ATOM 4228 C C . GLY B 1 135 ? -14.008 -29.438 5.676 1 48.47 135 GLY B C 1
ATOM 4229 O O . GLY B 1 135 ? -13.719 -28.562 6.508 1 48.47 135 GLY B O 1
ATOM 4230 N N . SER B 1 136 ? -14.047 -30.719 5.965 1 49.94 136 SER B N 1
ATOM 4231 C CA . SER B 1 136 ? -13.758 -31.578 7.109 1 49.94 136 SER B CA 1
ATOM 4232 C C . SER B 1 136 ? -12.289 -31.484 7.512 1 49.94 136 SER B C 1
ATOM 4234 O O . SER B 1 136 ? -11.953 -31.688 8.68 1 49.94 136 SER B O 1
ATOM 4236 N N . LEU B 1 137 ? -11.305 -31.234 6.453 1 58.56 137 LEU B N 1
ATOM 4237 C CA . LEU B 1 137 ? -9.922 -31.344 6.887 1 58.56 137 LEU B CA 1
ATOM 4238 C C . LEU B 1 137 ? -9.281 -29.969 7.008 1 58.56 137 LEU B C 1
ATOM 4240 O O . LEU B 1 137 ? -9.602 -29.062 6.23 1 58.56 137 LEU B O 1
ATOM 4244 N N . PRO B 1 138 ? -8.539 -29.797 8.023 1 72.38 138 PRO B N 1
ATOM 4245 C CA . PRO B 1 138 ? -7.824 -28.547 8.297 1 72.38 138 PRO B CA 1
ATOM 4246 C C . PRO B 1 138 ? -6.688 -28.281 7.316 1 72.38 138 PRO B C 1
ATOM 4248 O O . PRO B 1 138 ? -5.523 -28.203 7.719 1 72.38 138 PRO B O 1
ATOM 4251 N N . ARG B 1 139 ? -7.008 -28.219 5.918 1 81.56 139 ARG B N 1
ATOM 4252 C CA . ARG B 1 139 ? -5.961 -27.969 4.934 1 81.56 139 ARG B CA 1
ATOM 4253 C C . ARG B 1 139 ? -5.859 -26.484 4.609 1 81.56 139 ARG B C 1
ATOM 4255 O O . ARG B 1 139 ? -6.848 -25.75 4.711 1 81.56 139 ARG B O 1
ATOM 4262 N N . MET B 1 140 ? -4.688 -26.141 4.305 1 84.31 140 MET B N 1
ATOM 4263 C CA . MET B 1 140 ? -4.402 -24.797 3.773 1 84.31 140 MET B CA 1
ATOM 4264 C C . MET B 1 140 ? -3.969 -24.875 2.312 1 84.31 140 MET B C 1
ATOM 4266 O O . MET B 1 140 ? -3.113 -25.688 1.957 1 84.31 140 MET B O 1
ATOM 4270 N N . LEU B 1 141 ? -4.652 -24.172 1.529 1 89.5 141 LEU B N 1
ATOM 4271 C CA . LEU B 1 141 ? -4.219 -24.062 0.14 1 89.5 141 LEU B CA 1
ATOM 4272 C C . LEU B 1 141 ? -3.379 -22.812 -0.078 1 89.5 141 LEU B C 1
ATOM 4274 O O . LEU B 1 141 ? -3.891 -21.688 0.006 1 89.5 141 LEU B O 1
ATOM 4278 N N . VAL B 1 142 ? -2.105 -23 -0.354 1 92.06 142 VAL B N 1
ATOM 4279 C CA . VAL B 1 142 ? -1.171 -21.891 -0.527 1 92.06 142 VAL B CA 1
ATOM 4280 C C . VAL B 1 142 ? -0.791 -21.766 -2 1 92.06 142 VAL B C 1
ATOM 4282 O O . VAL B 1 142 ? -0.515 -22.766 -2.668 1 92.06 142 VAL B O 1
ATOM 4285 N N . THR B 1 143 ? -0.803 -20.562 -2.461 1 94.38 143 THR B N 1
ATOM 4286 C CA . THR B 1 143 ? -0.455 -20.328 -3.857 1 94.38 143 THR B CA 1
ATOM 4287 C C . THR B 1 143 ? 0.988 -20.734 -4.133 1 94.38 143 THR B C 1
ATOM 4289 O O . THR B 1 143 ? 1.907 -20.312 -3.432 1 94.38 143 THR B O 1
ATOM 4292 N N . SER B 1 144 ? 1.214 -21.516 -5.121 1 94.62 144 SER B N 1
ATOM 4293 C CA . SER B 1 144 ? 2.562 -21.922 -5.496 1 94.62 144 SER B CA 1
ATOM 4294 C C . SER B 1 144 ? 2.982 -21.312 -6.828 1 94.62 144 SER B C 1
ATOM 4296 O O . SER B 1 144 ? 4.148 -20.969 -7.012 1 94.62 144 SER B O 1
ATOM 4298 N N . ARG B 1 145 ? 2.006 -21.25 -7.703 1 94 145 ARG B N 1
ATOM 4299 C CA . ARG B 1 145 ? 2.312 -20.781 -9.047 1 94 145 ARG B CA 1
ATOM 4300 C C . ARG B 1 145 ? 1.085 -20.141 -9.695 1 94 145 ARG B C 1
ATOM 4302 O O . ARG B 1 145 ? -0.044 -20.578 -9.445 1 94 145 ARG B O 1
ATOM 4309 N N . ILE B 1 146 ? 1.31 -19.188 -10.461 1 94.44 146 ILE B N 1
ATOM 4310 C CA . ILE B 1 146 ? 0.312 -18.625 -11.375 1 94.44 146 ILE B CA 1
ATOM 4311 C C . ILE B 1 146 ? 0.842 -18.672 -12.805 1 94.44 146 ILE B C 1
ATOM 4313 O O . ILE B 1 146 ? 1.901 -18.109 -13.102 1 94.44 146 ILE B O 1
ATOM 4317 N N . HIS B 1 147 ? 0.146 -19.297 -13.641 1 91.62 147 HIS B N 1
ATOM 4318 C CA . HIS B 1 147 ? 0.596 -19.469 -15.023 1 91.62 147 HIS B CA 1
ATOM 4319 C C . HIS B 1 147 ? 0.415 -18.172 -15.82 1 91.62 147 HIS B C 1
ATOM 4321 O O . HIS B 1 147 ? -0.304 -17.266 -15.391 1 91.62 147 HIS B O 1
ATOM 4327 N N . SER B 1 148 ? 1.04 -18.172 -16.984 1 91.69 148 SER B N 1
ATOM 4328 C CA . SER B 1 148 ? 1.013 -17 -17.844 1 91.69 148 SER B CA 1
ATOM 4329 C C . SER B 1 148 ? -0.41 -16.656 -18.281 1 91.69 148 SER B C 1
ATOM 4331 O O . SER B 1 148 ? -1.209 -17.562 -18.547 1 91.69 148 SER B O 1
ATOM 4333 N N . MET B 1 149 ? -0.653 -15.367 -18.328 1 93.69 149 MET B N 1
ATOM 4334 C CA . MET B 1 149 ? -1.97 -14.875 -18.719 1 93.69 149 MET B CA 1
ATOM 4335 C C . MET B 1 149 ? -1.845 -13.664 -19.641 1 93.69 149 MET B C 1
ATOM 4337 O O . MET B 1 149 ? -1.002 -12.789 -19.422 1 93.69 149 MET B O 1
ATOM 4341 N N . ASP B 1 150 ? -2.662 -13.672 -20.609 1 93.94 150 ASP B N 1
ATOM 4342 C CA . ASP B 1 150 ? -2.809 -12.5 -21.469 1 93.94 150 ASP B CA 1
ATOM 4343 C C . ASP B 1 150 ? -3.826 -11.523 -20.891 1 93.94 150 ASP B C 1
ATOM 4345 O O . ASP B 1 150 ? -4.996 -11.867 -20.703 1 93.94 150 ASP B O 1
ATOM 4349 N N . VAL B 1 151 ? -3.408 -10.32 -20.688 1 96.06 151 VAL B N 1
ATOM 4350 C CA . VAL B 1 151 ? -4.293 -9.414 -19.969 1 96.06 151 VAL B CA 1
ATOM 4351 C C . VAL B 1 151 ? -4.711 -8.266 -20.891 1 96.06 151 VAL B C 1
ATOM 4353 O O . VAL B 1 151 ? -5.25 -7.258 -20.438 1 96.06 151 VAL B O 1
ATOM 4356 N N . ARG B 1 152 ? -4.582 -8.266 -22.188 1 92.25 152 ARG B N 1
ATOM 4357 C CA . ARG B 1 152 ? -4.816 -7.176 -23.125 1 92.25 152 ARG B CA 1
ATOM 4358 C C . ARG B 1 152 ? -6.301 -6.84 -23.219 1 92.25 152 ARG B C 1
ATOM 4360 O O . ARG B 1 152 ? -6.672 -5.676 -23.375 1 92.25 152 ARG B O 1
ATOM 4367 N N . LYS B 1 153 ? -7.109 -7.855 -22.984 1 94.56 153 LYS B N 1
ATOM 4368 C CA . LYS B 1 153 ? -8.547 -7.637 -23.125 1 94.56 153 LYS B CA 1
ATOM 4369 C C . LYS B 1 153 ? -9.102 -6.914 -21.891 1 94.56 153 LYS B C 1
ATOM 4371 O O . LYS B 1 153 ? -10.234 -6.418 -21.922 1 94.56 153 LYS B O 1
ATOM 4376 N N . CYS B 1 154 ? -8.328 -6.801 -20.875 1 95.5 154 CYS B N 1
ATOM 4377 C CA . CYS B 1 154 ? -8.797 -6.191 -19.641 1 95.5 154 CYS B CA 1
ATOM 4378 C C . CYS B 1 154 ? -9.102 -4.711 -19.844 1 95.5 154 CYS B C 1
ATOM 4380 O O . CYS B 1 154 ? -9.914 -4.133 -19.125 1 95.5 154 CYS B O 1
ATOM 4382 N N . SER B 1 155 ? -8.461 -4.043 -20.797 1 93.56 155 SER B N 1
ATOM 4383 C CA . SER B 1 155 ? -8.648 -2.615 -21.031 1 93.56 155 SER B CA 1
ATOM 4384 C C . SER B 1 155 ? -10.07 -2.316 -21.516 1 93.56 155 SER B C 1
ATOM 4386 O O . SER B 1 155 ? -10.523 -1.172 -21.438 1 93.56 155 SER B O 1
ATOM 4388 N N . SER B 1 156 ? -10.766 -3.354 -21.938 1 95.69 156 SER B N 1
ATOM 4389 C CA . SER B 1 156 ? -12.117 -3.162 -22.453 1 95.69 156 SER B CA 1
ATOM 4390 C C . SER B 1 156 ? -13.164 -3.295 -21.359 1 95.69 156 SER B C 1
ATOM 4392 O O . SER B 1 156 ? -14.352 -3.102 -21.594 1 95.69 156 SER B O 1
ATOM 4394 N N . ILE B 1 157 ? -12.75 -3.613 -20.219 1 97.81 157 ILE B N 1
ATOM 4395 C CA . ILE B 1 157 ? -13.688 -3.758 -19.109 1 97.81 157 ILE B CA 1
ATOM 4396 C C . ILE B 1 157 ? -14.281 -2.398 -18.75 1 97.81 157 ILE B C 1
ATOM 4398 O O . ILE B 1 157 ? -13.547 -1.429 -18.531 1 97.81 157 ILE B O 1
ATOM 4402 N N . ASP B 1 158 ? -15.586 -2.342 -18.734 1 97.69 158 ASP B N 1
ATOM 4403 C CA . ASP B 1 158 ? -16.312 -1.154 -18.312 1 97.69 158 ASP B CA 1
ATOM 4404 C C . ASP B 1 158 ? -16.422 -1.098 -16.781 1 97.69 158 ASP B C 1
ATOM 4406 O O . ASP B 1 158 ? -17.125 -1.9 -16.172 1 97.69 158 ASP B O 1
ATOM 4410 N N . MET B 1 159 ? -15.828 -0.136 -16.219 1 96.81 159 MET B N 1
ATOM 4411 C CA . MET B 1 159 ? -15.703 -0.062 -14.773 1 96.81 159 MET B CA 1
ATOM 4412 C C . MET B 1 159 ? -17.016 0.399 -14.141 1 96.81 159 MET B C 1
ATOM 4414 O O . MET B 1 159 ? -17.156 0.373 -12.914 1 96.81 159 MET B O 1
ATOM 4418 N N . THR B 1 160 ? -18 0.746 -14.883 1 96.19 160 THR B N 1
ATOM 4419 C CA . THR B 1 160 ? -19.297 1.18 -14.367 1 96.19 160 THR B CA 1
ATOM 4420 C C . THR B 1 160 ? -20.297 0.026 -14.375 1 96.19 160 THR B C 1
ATOM 4422 O O . THR B 1 160 ? -21.438 0.188 -13.953 1 96.19 160 THR B O 1
ATOM 4425 N N . GLN B 1 161 ? -19.812 -1.078 -14.828 1 97.31 161 GLN B N 1
ATOM 4426 C CA . GLN B 1 161 ? -20.672 -2.258 -14.898 1 97.31 161 GLN B CA 1
ATOM 4427 C C . GLN B 1 161 ? -20.078 -3.412 -14.094 1 97.31 161 GLN B C 1
ATOM 4429 O O . GLN B 1 161 ? -18.859 -3.506 -13.938 1 97.31 161 GLN B O 1
ATOM 4434 N N . ASP B 1 162 ? -20.938 -4.246 -13.648 1 97.06 162 ASP B N 1
ATOM 4435 C CA . ASP B 1 162 ? -20.5 -5.383 -12.844 1 97.06 162 ASP B CA 1
ATOM 4436 C C . ASP B 1 162 ? -19.672 -6.359 -13.672 1 97.06 162 ASP B C 1
ATOM 4438 O O . ASP B 1 162 ? -19.828 -6.43 -14.898 1 97.06 162 ASP B O 1
ATOM 4442 N N . ILE B 1 163 ? -18.797 -7.09 -12.984 1 97.38 163 ILE B N 1
ATOM 4443 C CA . ILE B 1 163 ? -18.062 -8.188 -13.617 1 97.38 163 ILE B CA 1
ATOM 4444 C C . ILE B 1 163 ? -18.281 -9.477 -12.82 1 97.38 163 ILE B C 1
ATOM 4446 O O . ILE B 1 163 ? -18.609 -9.43 -11.633 1 97.38 163 ILE B O 1
ATOM 4450 N N . SER B 1 164 ? -18.156 -10.562 -13.531 1 96.88 164 SER B N 1
ATOM 4451 C CA . SER B 1 164 ? -18.344 -11.875 -12.914 1 96.88 164 SER B CA 1
ATOM 4452 C C . SER B 1 164 ? -17.062 -12.695 -12.984 1 96.88 164 SER B C 1
ATOM 4454 O O . SER B 1 164 ? -16.375 -12.695 -14.008 1 96.88 164 SER B O 1
ATOM 4456 N N . LEU B 1 165 ? -16.75 -13.328 -11.898 1 97.5 165 LEU B N 1
ATOM 4457 C CA . LEU B 1 165 ? -15.648 -14.281 -11.828 1 97.5 165 LEU B CA 1
ATOM 4458 C C . LEU B 1 165 ? -16.172 -15.711 -11.766 1 97.5 165 LEU B C 1
ATOM 4460 O O . LEU B 1 165 ? -17.031 -16.031 -10.938 1 97.5 165 LEU B O 1
ATOM 4464 N N . HIS B 1 166 ? -15.672 -16.516 -12.656 1 96.88 166 HIS B N 1
ATOM 4465 C CA . HIS B 1 166 ? -16.016 -17.922 -12.688 1 96.88 166 HIS B CA 1
ATOM 4466 C C . HIS B 1 166 ? -14.789 -18.797 -12.414 1 96.88 166 HIS B C 1
ATOM 4468 O O . HIS B 1 166 ? -13.805 -18.734 -13.156 1 96.88 166 HIS B O 1
ATOM 4474 N N . GLY B 1 167 ? -14.898 -19.562 -11.352 1 96.38 167 GLY B N 1
ATOM 4475 C CA . GLY B 1 167 ? -13.773 -20.406 -11.008 1 96.38 167 GLY B CA 1
ATOM 4476 C C . GLY B 1 167 ? -14.133 -21.875 -10.961 1 96.38 167 GLY B C 1
ATOM 4477 O O . GLY B 1 167 ? -15.273 -22.234 -10.664 1 96.38 167 GLY B O 1
ATOM 4478 N N . LYS B 1 168 ? -13.156 -22.734 -11.258 1 96.12 168 LYS B N 1
ATOM 4479 C CA . LYS B 1 168 ? -13.297 -24.172 -11.086 1 96.12 168 LYS B CA 1
ATOM 4480 C C . LYS B 1 168 ? -11.93 -24.859 -11.078 1 96.12 168 LYS B C 1
ATOM 4482 O O . LYS B 1 168 ? -10.977 -24.359 -11.672 1 96.12 168 LYS B O 1
ATOM 4487 N N . VAL B 1 169 ? -11.898 -25.938 -10.445 1 96.62 169 VAL B N 1
ATOM 4488 C CA . VAL B 1 169 ? -10.688 -26.75 -10.477 1 96.62 169 VAL B CA 1
ATOM 4489 C C . VAL B 1 169 ? -10.555 -27.406 -11.844 1 96.62 169 VAL B C 1
ATOM 4491 O O . VAL B 1 169 ? -11.516 -27.984 -12.359 1 96.62 169 VAL B O 1
ATOM 4494 N N . THR B 1 170 ? -9.359 -27.328 -12.43 1 96.44 170 THR B N 1
ATOM 4495 C CA . THR B 1 170 ? -9.188 -27.844 -13.781 1 96.44 170 THR B CA 1
ATOM 4496 C C . THR B 1 170 ? -8.094 -28.906 -13.812 1 96.44 170 THR B C 1
ATOM 4498 O O . THR B 1 170 ? -7.938 -29.609 -14.82 1 96.44 170 THR B O 1
ATOM 4501 N N . TRP B 1 171 ? -7.395 -29.062 -12.758 1 96 171 TRP B N 1
ATOM 4502 C CA . TRP B 1 171 ? -6.379 -30.094 -12.656 1 96 171 TRP B CA 1
ATOM 4503 C C . TRP B 1 171 ? -6.023 -30.375 -11.195 1 96 171 TRP B C 1
ATOM 4505 O O . TRP B 1 171 ? -6.059 -29.469 -10.367 1 96 171 TRP B O 1
ATOM 4515 N N . THR B 1 172 ? -5.734 -31.609 -10.891 1 95.31 172 THR B N 1
ATOM 4516 C CA . THR B 1 172 ? -5.254 -31.984 -9.562 1 95.31 172 THR B CA 1
ATOM 4517 C C . THR B 1 172 ? -4.043 -32.906 -9.656 1 95.31 172 THR B C 1
ATOM 4519 O O . THR B 1 172 ? -3.992 -33.781 -10.516 1 95.31 172 THR B O 1
ATOM 4522 N N . GLY B 1 173 ? -3.057 -32.594 -8.945 1 91.88 173 GLY B N 1
ATOM 4523 C CA . GLY B 1 173 ? -2.031 -33.562 -8.578 1 91.88 173 GLY B CA 1
ATOM 4524 C C . GLY B 1 173 ? -2.299 -34.25 -7.25 1 91.88 173 GLY B C 1
ATOM 4525 O O . GLY B 1 173 ? -3.424 -34.219 -6.746 1 91.88 173 GLY B O 1
ATOM 4526 N N . MET B 1 174 ? -1.33 -34.938 -6.734 1 89.88 174 MET B N 1
ATOM 4527 C CA . MET B 1 174 ? -1.535 -35.594 -5.449 1 89.88 174 MET B CA 1
ATOM 4528 C C . MET B 1 174 ? -1.741 -34.562 -4.336 1 89.88 174 MET B C 1
ATOM 4530 O O . MET B 1 174 ? -2.625 -34.75 -3.492 1 89.88 174 MET B O 1
ATOM 4534 N N . PHE B 1 175 ? -0.873 -33.5 -4.375 1 93.06 175 PHE B N 1
ATOM 4535 C CA . PHE B 1 175 ? -0.902 -32.531 -3.293 1 93.06 175 PHE B CA 1
ATOM 4536 C C . PHE B 1 175 ? -1.174 -31.125 -3.83 1 93.06 175 PHE B C 1
ATOM 4538 O O . PHE B 1 175 ? -0.933 -30.141 -3.143 1 93.06 175 PHE B O 1
ATOM 4545 N N . SER B 1 176 ? -1.609 -31.047 -5.074 1 94.25 176 SER B N 1
ATOM 4546 C CA . SER B 1 176 ? -1.775 -29.734 -5.707 1 94.25 176 SER B CA 1
ATOM 4547 C C . SER B 1 176 ? -3.1 -29.656 -6.461 1 94.25 176 SER B C 1
ATOM 4549 O O . SER B 1 176 ? -3.656 -30.672 -6.863 1 94.25 176 SER B O 1
ATOM 4551 N N . THR B 1 177 ? -3.551 -28.516 -6.539 1 95.19 177 THR B N 1
ATOM 4552 C CA . THR B 1 177 ? -4.77 -28.234 -7.293 1 95.19 177 THR B CA 1
ATOM 4553 C C . THR B 1 177 ? -4.582 -27.016 -8.18 1 95.19 177 THR B C 1
ATOM 4555 O O . THR B 1 177 ? -4.043 -26 -7.738 1 95.19 177 THR B O 1
ATOM 4558 N N . GLU B 1 178 ? -4.953 -27.141 -9.383 1 97 178 GLU B N 1
ATOM 4559 C CA . GLU B 1 178 ? -4.984 -26 -10.297 1 97 178 GLU B CA 1
ATOM 4560 C C . GLU B 1 178 ? -6.414 -25.5 -10.492 1 97 178 GLU B C 1
ATOM 4562 O O . GLU B 1 178 ? -7.316 -26.281 -10.789 1 97 178 GLU B O 1
ATOM 4567 N N . VAL B 1 179 ? -6.574 -24.234 -10.328 1 97.31 179 VAL B N 1
ATOM 4568 C CA . VAL B 1 179 ? -7.887 -23.609 -10.484 1 97.31 179 VAL B CA 1
ATOM 4569 C C . VAL B 1 179 ? -7.84 -22.578 -11.617 1 97.31 179 VAL B C 1
ATOM 4571 O O . VAL B 1 179 ? -6.934 -21.75 -11.672 1 97.31 179 VAL B O 1
ATOM 4574 N N . THR B 1 180 ? -8.789 -22.719 -12.516 1 97.38 180 THR B N 1
ATOM 4575 C CA . THR B 1 180 ? -8.961 -21.703 -13.562 1 97.38 180 THR B CA 1
ATOM 4576 C C . THR B 1 180 ? -10.039 -20.703 -13.164 1 97.38 180 THR B C 1
ATOM 4578 O O . THR B 1 180 ? -11.156 -21.094 -12.797 1 97.38 180 THR B O 1
ATOM 4581 N N . VAL B 1 181 ? -9.688 -19.453 -13.156 1 97.94 181 VAL B N 1
ATOM 4582 C CA . VAL B 1 181 ? -10.641 -18.391 -12.906 1 97.94 181 VAL B CA 1
ATOM 4583 C C . VAL B 1 181 ? -10.75 -17.484 -14.141 1 97.94 181 VAL B C 1
ATOM 4585 O O . VAL B 1 181 ? -9.734 -17.047 -14.68 1 97.94 181 VAL B O 1
ATOM 4588 N N . SER B 1 182 ? -11.945 -17.281 -14.586 1 98 182 SER B N 1
ATOM 4589 C CA . SER B 1 182 ? -12.195 -16.391 -15.719 1 98 182 SER B CA 1
ATOM 4590 C C . SER B 1 182 ? -13.031 -15.18 -15.305 1 98 182 SER B C 1
ATOM 4592 O O . SER B 1 182 ? -13.844 -15.273 -14.391 1 98 182 SER B O 1
ATOM 4594 N N . VAL B 1 183 ? -12.734 -14.094 -15.953 1 98.38 183 VAL B N 1
ATOM 4595 C CA . VAL B 1 183 ? -13.438 -12.836 -15.727 1 98.38 183 VAL B CA 1
ATOM 4596 C C . VAL B 1 183 ? -14.344 -12.531 -16.922 1 98.38 183 VAL B C 1
ATOM 4598 O O . VAL B 1 183 ? -13.883 -12.484 -18.062 1 98.38 183 VAL B O 1
ATOM 4601 N N . HIS B 1 184 ? -15.602 -12.25 -16.594 1 97.88 184 HIS B N 1
ATOM 4602 C CA . HIS B 1 184 ? -16.562 -12.023 -17.656 1 97.88 184 HIS B CA 1
ATOM 4603 C C . HIS B 1 184 ? -17.312 -10.719 -17.453 1 97.88 184 HIS B C 1
ATOM 4605 O O . HIS B 1 184 ? -17.578 -10.312 -16.328 1 97.88 184 HIS B O 1
ATOM 4611 N N . GLN B 1 185 ? -17.547 -10.109 -18.484 1 97.5 185 GLN B N 1
ATOM 4612 C CA . GLN B 1 185 ? -18.469 -8.969 -18.547 1 97.5 185 GLN B CA 1
ATOM 4613 C C . GLN B 1 185 ? -19.312 -9.016 -19.812 1 97.5 185 GLN B C 1
ATOM 4615 O O . GLN B 1 185 ? -18.797 -9.219 -20.906 1 97.5 185 GLN B O 1
ATOM 4620 N N . HIS B 1 186 ? -20.672 -8.883 -19.688 1 93.56 186 HIS B N 1
ATOM 4621 C CA . HIS B 1 186 ? -21.641 -8.938 -20.781 1 93.56 186 HIS B CA 1
ATOM 4622 C C . HIS B 1 186 ? -21.438 -10.188 -21.641 1 93.56 186 HIS B C 1
ATOM 4624 O O . HIS B 1 186 ? -21.391 -10.109 -22.859 1 93.56 186 HIS B O 1
ATOM 4630 N N . GLY B 1 187 ? -21.031 -11.25 -21.016 1 91.75 187 GLY B N 1
ATOM 4631 C CA . GLY B 1 187 ? -20.922 -12.531 -21.703 1 91.75 187 GLY B CA 1
ATOM 4632 C C . GLY B 1 187 ? -19.562 -12.773 -22.312 1 91.75 187 GLY B C 1
ATOM 4633 O O . GLY B 1 187 ? -19.25 -13.883 -22.734 1 91.75 187 GLY B O 1
ATOM 4634 N N . ASP B 1 188 ? -18.703 -11.797 -22.328 1 96.19 188 ASP B N 1
ATOM 4635 C CA . ASP B 1 188 ? -17.375 -11.914 -22.906 1 96.19 188 ASP B CA 1
ATOM 4636 C C . ASP B 1 188 ? -16.328 -12.211 -21.828 1 96.19 188 ASP B C 1
ATOM 4638 O O . ASP B 1 188 ? -16.375 -11.633 -20.75 1 96.19 188 ASP B O 1
ATOM 4642 N N . CYS B 1 189 ? -15.469 -13.125 -22.172 1 97.38 189 CYS B N 1
ATOM 4643 C CA . CYS B 1 189 ? -14.328 -13.383 -21.297 1 97.38 189 CYS B CA 1
ATOM 4644 C C . CYS B 1 189 ? -13.25 -12.328 -21.484 1 97.38 189 CYS B C 1
ATOM 4646 O O . CYS B 1 189 ? -12.734 -12.148 -22.578 1 97.38 189 CYS B O 1
ATOM 4648 N N . LYS B 1 190 ? -12.93 -11.672 -20.422 1 97.94 190 LYS B N 1
ATOM 4649 C CA . LYS B 1 190 ? -11.984 -10.562 -20.484 1 97.94 190 LYS B CA 1
ATOM 4650 C C . LYS B 1 190 ? -10.602 -10.984 -20 1 97.94 190 LYS B C 1
ATOM 4652 O O . LYS B 1 190 ? -9.602 -10.352 -20.344 1 97.94 190 LYS B O 1
ATOM 4657 N N . LEU B 1 191 ? -10.57 -12.008 -19.203 1 97.81 191 LEU B N 1
ATOM 4658 C CA . LEU B 1 191 ? -9.336 -12.516 -18.625 1 97.81 191 LEU B CA 1
ATOM 4659 C C . LEU B 1 191 ? -9.531 -13.945 -18.109 1 97.81 191 LEU B C 1
ATOM 4661 O O . LEU B 1 191 ? -10.602 -14.281 -17.594 1 97.81 191 LEU B O 1
ATOM 4665 N N . GLU B 1 192 ? -8.555 -14.758 -18.297 1 97.38 192 GLU B N 1
ATOM 4666 C CA . GLU B 1 192 ? -8.523 -16.094 -17.719 1 97.38 192 GLU B CA 1
ATOM 4667 C C . GLU B 1 192 ? -7.152 -16.406 -17.125 1 97.38 192 GLU B C 1
ATOM 4669 O O . GLU B 1 192 ? -6.125 -16.125 -17.75 1 97.38 192 GLU B O 1
ATOM 4674 N N . GLY B 1 193 ? -7.16 -16.906 -15.93 1 96.56 193 GLY B N 1
ATOM 4675 C CA . GLY B 1 193 ? -5.918 -17.25 -15.258 1 96.56 193 GLY B CA 1
ATOM 4676 C C . GLY B 1 193 ? -5.965 -18.609 -14.57 1 96.56 193 GLY B C 1
ATOM 4677 O O . GLY B 1 193 ? -7.027 -19.047 -14.133 1 96.56 193 GLY B O 1
ATOM 4678 N N . GLN B 1 194 ? -4.809 -19.281 -14.516 1 95.94 194 GLN B N 1
ATOM 4679 C CA . GLN B 1 194 ? -4.656 -20.547 -13.828 1 95.94 194 GLN B CA 1
ATOM 4680 C C . GLN B 1 194 ? -3.771 -20.406 -12.594 1 95.94 194 GLN B C 1
ATOM 4682 O O . GLN B 1 194 ? -2.617 -19.984 -12.695 1 95.94 194 GLN B O 1
ATOM 4687 N N . PHE B 1 195 ? -4.301 -20.75 -11.516 1 97.12 195 PHE B N 1
ATOM 4688 C CA . PHE B 1 195 ? -3.643 -20.672 -10.219 1 97.12 195 PHE B CA 1
ATOM 4689 C C . PHE B 1 195 ? -3.365 -22.062 -9.664 1 97.12 195 PHE B C 1
ATOM 4691 O O . PHE B 1 195 ? -4.258 -22.906 -9.625 1 97.12 195 PHE B O 1
ATOM 4698 N N . VAL B 1 196 ? -2.152 -22.266 -9.227 1 96.12 196 VAL B N 1
ATOM 4699 C CA . VAL B 1 196 ? -1.787 -23.562 -8.656 1 96.12 196 VAL B CA 1
ATOM 4700 C C . VAL B 1 196 ? -1.573 -23.422 -7.152 1 96.12 196 VAL B C 1
ATOM 4702 O O . VAL B 1 196 ? -0.841 -22.547 -6.703 1 96.12 196 VAL B O 1
ATOM 4705 N N . PHE B 1 197 ? -2.209 -24.297 -6.441 1 95.38 197 PHE B N 1
ATOM 4706 C CA . PHE B 1 197 ? -2.115 -24.297 -4.984 1 95.38 197 PHE B CA 1
ATOM 4707 C C . PHE B 1 197 ? -1.556 -25.609 -4.473 1 95.38 197 PHE B C 1
ATOM 4709 O O . PHE B 1 197 ? -1.826 -26.672 -5.043 1 95.38 197 PHE B O 1
ATOM 4716 N N . ILE B 1 198 ? -0.821 -25.516 -3.406 1 94.19 198 ILE B N 1
ATOM 4717 C CA . ILE B 1 198 ? -0.375 -26.688 -2.67 1 94.19 198 ILE B CA 1
ATOM 4718 C C . ILE B 1 198 ? -1.211 -26.859 -1.402 1 94.19 198 ILE B C 1
ATOM 4720 O O . ILE B 1 198 ? -1.519 -25.875 -0.723 1 94.19 198 ILE B O 1
ATOM 4724 N N . SER B 1 199 ? -1.544 -28.047 -1.134 1 92 199 SER B N 1
ATOM 4725 C CA . SER B 1 199 ? -2.338 -28.391 0.043 1 92 199 SER B CA 1
ATOM 4726 C C . SER B 1 199 ? -1.445 -28.75 1.224 1 92 199 SER B C 1
ATOM 4728 O O . SER B 1 199 ? -0.739 -29.766 1.184 1 92 199 SER B O 1
ATOM 4730 N N . LEU B 1 200 ? -1.584 -27.922 2.236 1 88.75 200 LEU B N 1
ATOM 4731 C CA . LEU B 1 200 ? -0.738 -28.109 3.41 1 88.75 200 LEU B CA 1
ATOM 4732 C C . LEU B 1 200 ? -1.585 -28.312 4.66 1 88.75 200 LEU B C 1
ATOM 4734 O O . LEU B 1 200 ? -2.75 -27.922 4.703 1 88.75 200 LEU B O 1
ATOM 4738 N N . ASP B 1 201 ? -0.896 -28.953 5.621 1 83.06 201 ASP B N 1
ATOM 4739 C CA . ASP B 1 201 ? -1.499 -29.047 6.949 1 83.06 201 ASP B CA 1
ATOM 4740 C C . ASP B 1 201 ? -1.499 -27.688 7.641 1 83.06 201 ASP B C 1
ATOM 4742 O O . ASP B 1 201 ? -0.459 -27.016 7.73 1 83.06 201 ASP B O 1
ATOM 4746 N N . ALA B 1 202 ? -2.607 -27.297 8.141 1 76.25 202 ALA B N 1
ATOM 4747 C CA . ALA B 1 202 ? -2.74 -25.969 8.734 1 76.25 202 ALA B CA 1
ATOM 4748 C C . ALA B 1 202 ? -1.9 -25.844 10 1 76.25 202 ALA B C 1
ATOM 4750 O O . ALA B 1 202 ? -1.417 -24.75 10.328 1 76.25 202 ALA B O 1
ATOM 4751 N N . LYS B 1 203 ? -1.688 -26.906 10.719 1 74.81 203 LYS B N 1
ATOM 4752 C CA . LYS B 1 203 ? -0.958 -26.891 11.984 1 74.81 203 LYS B CA 1
ATOM 4753 C C . LYS B 1 203 ? 0.539 -27.078 11.758 1 74.81 203 LYS B C 1
ATOM 4755 O O . LYS B 1 203 ? 1.359 -26.531 12.5 1 74.81 203 LYS B O 1
ATOM 4760 N N . ASN B 1 204 ? 0.815 -27.891 10.742 1 81.25 204 ASN B N 1
ATOM 4761 C CA . ASN B 1 204 ? 2.203 -28.156 10.375 1 81.25 204 ASN B CA 1
ATOM 4762 C C . ASN B 1 204 ? 2.434 -27.953 8.875 1 81.25 204 ASN B C 1
ATOM 4764 O O . ASN B 1 204 ? 2.393 -28.922 8.102 1 81.25 204 ASN B O 1
ATOM 4768 N N . PRO B 1 205 ? 2.826 -26.828 8.531 1 80.12 205 PRO B N 1
ATOM 4769 C CA . PRO B 1 205 ? 2.914 -26.5 7.102 1 80.12 205 PRO B CA 1
ATOM 4770 C C . PRO B 1 205 ? 4.008 -27.297 6.387 1 80.12 205 PRO B C 1
ATOM 4772 O O . PRO B 1 205 ? 4.164 -27.188 5.168 1 80.12 205 PRO B O 1
ATOM 4775 N N . ARG B 1 206 ? 4.75 -28.094 7.055 1 84.31 206 ARG B N 1
ATOM 4776 C CA . ARG B 1 206 ? 5.723 -28.969 6.41 1 84.31 206 ARG B CA 1
ATOM 4777 C C . ARG B 1 206 ? 5.055 -30.219 5.871 1 84.31 206 ARG B C 1
ATOM 4779 O O . ARG B 1 206 ? 5.625 -30.922 5.031 1 84.31 206 ARG B O 1
ATOM 4786 N N . LYS B 1 207 ? 3.912 -30.453 6.406 1 88.12 207 LYS B N 1
ATOM 4787 C CA . LYS B 1 207 ? 3.158 -31.625 5.984 1 88.12 207 LYS B CA 1
ATOM 4788 C C . LYS B 1 207 ? 2.166 -31.281 4.883 1 88.12 207 LYS B C 1
ATOM 4790 O O . LYS B 1 207 ? 1.443 -30.281 4.98 1 88.12 207 LYS B O 1
ATOM 4795 N N . LYS B 1 208 ? 2.154 -32.125 3.826 1 90.88 208 LYS B N 1
ATOM 4796 C CA . LYS B 1 208 ? 1.216 -31.953 2.725 1 90.88 208 LYS B CA 1
ATOM 4797 C C . LYS B 1 208 ? 0.001 -32.844 2.877 1 90.88 208 LYS B C 1
ATOM 4799 O O . LYS B 1 208 ? 0.099 -33.938 3.457 1 90.88 208 LYS B O 1
ATOM 4804 N N . TYR B 1 209 ? -1.107 -32.406 2.373 1 88.44 209 TYR B N 1
ATOM 4805 C CA . TYR B 1 209 ? -2.33 -33.188 2.334 1 88.44 209 TYR B CA 1
ATOM 4806 C C . TYR B 1 209 ? -2.734 -33.5 0.898 1 88.44 209 TYR B C 1
ATOM 4808 O O . TYR B 1 209 ? -2.717 -32.625 0.038 1 88.44 209 TYR B O 1
ATOM 4816 N N . ALA B 1 210 ? -3.049 -34.781 0.733 1 90.5 210 ALA B N 1
ATOM 4817 C CA . ALA B 1 210 ? -3.564 -35.156 -0.578 1 90.5 210 ALA B CA 1
ATOM 4818 C C . ALA B 1 210 ? -4.91 -34.5 -0.852 1 90.5 210 ALA B C 1
ATOM 4820 O O . ALA B 1 210 ? -5.668 -34.188 0.078 1 90.5 210 ALA B O 1
ATOM 4821 N N . VAL B 1 211 ? -5.184 -34.25 -2.094 1 91.88 211 VAL B N 1
ATOM 4822 C CA . VAL B 1 211 ? -6.434 -33.594 -2.475 1 91.88 211 VAL B CA 1
ATOM 4823 C C . VAL B 1 211 ? -7.32 -34.562 -3.23 1 91.88 211 VAL B C 1
ATOM 4825 O O . VAL B 1 211 ? -6.832 -35.562 -3.799 1 91.88 211 VAL B O 1
ATOM 4828 N N . ASN B 1 212 ? -8.656 -34.281 -3.148 1 91.62 212 ASN B N 1
ATOM 4829 C CA . ASN B 1 212 ? -9.562 -35.062 -3.99 1 91.62 212 ASN B CA 1
ATOM 4830 C C . ASN B 1 212 ? -9.195 -34.938 -5.465 1 91.62 212 ASN B C 1
ATOM 4832 O O . ASN B 1 212 ? -8.766 -33.875 -5.926 1 91.62 212 ASN B O 1
ATOM 4836 N N . GLN B 1 213 ? -9.406 -36.062 -6.172 1 93.19 213 GLN B N 1
ATOM 4837 C CA . GLN B 1 213 ? -8.922 -36.125 -7.547 1 93.19 213 GLN B CA 1
ATOM 4838 C C . GLN B 1 213 ? -10.016 -35.75 -8.539 1 93.19 213 GLN B C 1
ATOM 4840 O O . GLN B 1 213 ? -11.18 -36.125 -8.359 1 93.19 213 GLN B O 1
ATOM 4845 N N . LEU B 1 214 ? -9.57 -35 -9.484 1 94.06 214 LEU B N 1
ATOM 4846 C CA . LEU B 1 214 ? -10.492 -34.562 -10.531 1 94.06 214 LEU B CA 1
ATOM 4847 C C . LEU B 1 214 ? -10.656 -35.656 -11.594 1 94.06 214 LEU B C 1
ATOM 4849 O O . LEU B 1 214 ? -9.672 -36.219 -12.07 1 94.06 214 LEU B O 1
ATOM 4853 N N . ILE B 1 215 ? -11.922 -35.906 -11.961 1 93.5 215 ILE B N 1
ATOM 4854 C CA . ILE B 1 215 ? -12.219 -36.844 -13.047 1 93.5 215 ILE B CA 1
ATOM 4855 C C . ILE B 1 215 ? -12.852 -36.094 -14.211 1 93.5 215 ILE B C 1
ATOM 4857 O O . ILE B 1 215 ? -13.797 -35.312 -14.023 1 93.5 215 ILE B O 1
ATOM 4861 N N . PRO B 1 216 ? -12.305 -36.312 -15.391 1 93.56 216 PRO B N 1
ATOM 4862 C CA . PRO B 1 216 ? -12.883 -35.625 -16.547 1 93.56 216 PRO B CA 1
ATOM 4863 C C . PRO B 1 216 ? -14.289 -36.094 -16.891 1 93.56 216 PRO B C 1
ATOM 4865 O O . PRO B 1 216 ? -14.578 -37.312 -16.766 1 93.56 216 PRO B O 1
ATOM 4868 N N . THR B 1 217 ? -15.102 -35.219 -17.312 1 92.81 217 THR B N 1
ATOM 4869 C CA . THR B 1 217 ? -16.469 -35.562 -17.688 1 92.81 217 THR B CA 1
ATOM 4870 C C . THR B 1 217 ? -16.641 -35.5 -19.203 1 92.81 217 THR B C 1
ATOM 4872 O O . THR B 1 217 ? -17.672 -35.938 -19.734 1 92.81 217 THR B O 1
ATOM 4875 N N . ASN B 1 218 ? -15.688 -34.906 -19.875 1 93.31 218 ASN B N 1
ATOM 4876 C CA . ASN B 1 218 ? -15.703 -34.844 -21.344 1 93.31 218 ASN B CA 1
ATOM 4877 C C . ASN B 1 218 ? -14.289 -34.875 -21.922 1 93.31 218 ASN B C 1
ATOM 4879 O O . ASN B 1 218 ? -13.305 -34.844 -21.172 1 93.31 218 ASN B O 1
ATOM 4883 N N . ASP B 1 219 ? -14.227 -34.938 -23.219 1 93.12 219 ASP B N 1
ATOM 4884 C CA . ASP B 1 219 ? -12.953 -35.094 -23.906 1 93.12 219 ASP B CA 1
ATOM 4885 C C . ASP B 1 219 ? -12.055 -33.875 -23.719 1 93.12 219 ASP B C 1
ATOM 4887 O O . ASP B 1 219 ? -10.844 -34 -23.562 1 93.12 219 ASP B O 1
ATOM 4891 N N . LEU B 1 220 ? -12.672 -32.812 -23.734 1 91.19 220 LEU B N 1
ATOM 4892 C CA . LEU B 1 220 ? -11.898 -31.594 -23.594 1 91.19 220 LEU B CA 1
ATOM 4893 C C . LEU B 1 220 ? -11.219 -31.531 -22.234 1 91.19 220 LEU B C 1
ATOM 4895 O O . LEU B 1 220 ? -10.047 -31.172 -22.125 1 91.19 220 LEU B O 1
ATOM 4899 N N . GLU B 1 221 ? -11.938 -31.844 -21.203 1 92.38 221 GLU B N 1
ATOM 4900 C CA . GLU B 1 221 ? -11.375 -31.875 -19.859 1 92.38 221 GLU B CA 1
ATOM 4901 C C . GLU B 1 221 ? -10.258 -32.906 -19.734 1 92.38 221 GLU B C 1
ATOM 4903 O O . GLU B 1 221 ? -9.242 -32.656 -19.078 1 92.38 221 GLU B O 1
ATOM 4908 N N . GLU B 1 222 ? -10.484 -34 -20.391 1 93.38 222 GLU B N 1
ATOM 4909 C CA . GLU B 1 222 ? -9.477 -35.062 -20.359 1 93.38 222 GLU B CA 1
ATOM 4910 C C . GLU B 1 222 ? -8.172 -34.594 -21 1 93.38 222 GLU B C 1
ATOM 4912 O O . GLU B 1 222 ? -7.09 -34.812 -20.453 1 93.38 222 GLU B O 1
ATOM 4917 N N . GLN B 1 223 ? -8.344 -33.969 -22.078 1 92.56 223 GLN B N 1
ATOM 4918 C CA . GLN B 1 223 ? -7.168 -33.469 -22.766 1 92.56 223 GLN B CA 1
ATOM 4919 C C . GLN B 1 223 ? -6.453 -32.406 -21.922 1 92.56 223 GLN B C 1
ATOM 4921 O O . GLN B 1 223 ? -5.223 -32.406 -21.844 1 92.56 223 GLN B O 1
ATOM 4926 N N . THR B 1 224 ? -7.195 -31.516 -21.312 1 89.81 224 THR B N 1
ATOM 4927 C CA . THR B 1 224 ? -6.637 -30.469 -20.484 1 89.81 224 THR B CA 1
ATOM 4928 C C . THR B 1 224 ? -5.879 -31.062 -19.297 1 89.81 224 THR B C 1
ATOM 4930 O O . THR B 1 224 ? -4.766 -30.625 -18.984 1 89.81 224 THR B O 1
ATOM 4933 N N . ILE B 1 225 ? -6.438 -32 -18.703 1 91.06 225 ILE B N 1
ATOM 4934 C CA . ILE B 1 225 ? -5.84 -32.656 -17.547 1 91.06 225 ILE B CA 1
ATOM 4935 C C . ILE B 1 225 ? -4.539 -33.344 -17.938 1 91.06 225 ILE B C 1
ATOM 4937 O O . ILE B 1 225 ? -3.527 -33.219 -17.25 1 91.06 225 ILE B O 1
ATOM 4941 N N . GLU B 1 226 ? -4.605 -34 -19.078 1 90.5 226 GLU B N 1
ATOM 4942 C CA . GLU B 1 226 ? -3.414 -34.688 -19.547 1 90.5 226 GLU B CA 1
ATOM 4943 C C . GLU B 1 226 ? -2.291 -33.719 -19.875 1 90.5 226 GLU B C 1
ATOM 4945 O O . GLU B 1 226 ? -1.128 -33.969 -19.547 1 90.5 226 GLU B O 1
ATOM 4950 N N . MET B 1 227 ? -2.689 -32.719 -20.531 1 87.75 227 MET B N 1
ATOM 4951 C CA . MET B 1 227 ? -1.704 -31.719 -20.891 1 87.75 227 MET B CA 1
ATOM 4952 C C . MET B 1 227 ? -1.055 -31.125 -19.641 1 87.75 227 MET B C 1
ATOM 4954 O O . MET B 1 227 ? 0.169 -31 -19.578 1 87.75 227 MET B O 1
ATOM 4958 N N . ARG B 1 228 ? -1.811 -30.828 -18.719 1 87.44 228 ARG B N 1
ATOM 4959 C CA . ARG B 1 228 ? -1.304 -30.219 -17.5 1 87.44 228 ARG B CA 1
ATOM 4960 C C . ARG B 1 228 ? -0.464 -31.203 -16.703 1 87.44 228 ARG B C 1
ATOM 4962 O O . ARG B 1 228 ? 0.53 -30.828 -16.078 1 87.44 228 ARG B O 1
ATOM 4969 N N . GLN B 1 229 ? -0.871 -32.375 -16.734 1 87.38 229 GLN B N 1
ATOM 4970 C CA . GLN B 1 229 ? -0.1 -33.406 -16.047 1 87.38 229 GLN B CA 1
ATOM 4971 C C . GLN B 1 229 ? 1.302 -33.531 -16.641 1 87.38 229 GLN B C 1
ATOM 4973 O O . GLN B 1 229 ? 2.283 -33.656 -15.906 1 87.38 229 GLN B O 1
ATOM 4978 N N . ARG B 1 230 ? 1.341 -33.406 -17.906 1 84.94 230 ARG B N 1
ATOM 4979 C CA . ARG B 1 230 ? 2.633 -33.469 -18.578 1 84.94 230 ARG B CA 1
ATOM 4980 C C . ARG B 1 230 ? 3.504 -32.281 -18.219 1 84.94 230 ARG B C 1
ATOM 4982 O O . ARG B 1 230 ? 4.695 -32.438 -17.953 1 84.94 230 ARG B O 1
ATOM 4989 N N . GLN B 1 231 ? 2.877 -31.172 -18.141 1 81.56 231 GLN B N 1
ATOM 4990 C CA . GLN B 1 231 ? 3.596 -29.938 -17.812 1 81.56 231 GLN B CA 1
ATOM 4991 C C . GLN B 1 231 ? 4.086 -29.969 -16.359 1 81.56 231 GLN B C 1
ATOM 4993 O O . GLN B 1 231 ? 5.164 -29.453 -16.062 1 81.56 231 GLN B O 1
ATOM 4998 N N . TYR B 1 232 ? 3.295 -30.547 -15.586 1 80.06 232 TYR B N 1
ATOM 4999 C CA . TYR B 1 232 ? 3.631 -30.641 -14.172 1 80.06 232 TYR B CA 1
ATOM 5000 C C . TYR B 1 232 ? 4.809 -31.578 -13.953 1 80.06 232 TYR B C 1
ATOM 5002 O O . TYR B 1 232 ? 5.68 -31.328 -13.125 1 80.06 232 TYR B O 1
ATOM 5010 N N . LEU B 1 233 ? 4.883 -32.562 -14.68 1 76.31 233 LEU B N 1
ATOM 5011 C CA . LEU B 1 233 ? 5.914 -33.594 -14.531 1 76.31 233 LEU B CA 1
ATOM 5012 C C . LEU B 1 233 ? 7.215 -33.156 -15.188 1 76.31 233 LEU B C 1
ATOM 5014 O O . LEU B 1 233 ? 8.289 -33.625 -14.836 1 76.31 233 LEU B O 1
ATOM 5018 N N . GLU B 1 234 ? 7.133 -32.188 -16.125 1 76.62 234 GLU B N 1
ATOM 5019 C CA . GLU B 1 234 ? 8.312 -31.688 -16.812 1 76.62 234 GLU B CA 1
ATOM 5020 C C . GLU B 1 234 ? 8.422 -30.172 -16.703 1 76.62 234 GLU B C 1
ATOM 5022 O O . GLU B 1 234 ? 8.227 -29.453 -17.672 1 76.62 234 GLU B O 1
ATOM 5027 N N . PRO B 1 235 ? 8.773 -29.859 -15.469 1 69.94 235 PRO B N 1
ATOM 5028 C CA . PRO B 1 235 ? 8.867 -28.406 -15.312 1 69.94 235 PRO B CA 1
ATOM 5029 C C . PRO B 1 235 ? 10.023 -27.797 -16.109 1 69.94 235 PRO B C 1
ATOM 5031 O O . PRO B 1 235 ? 11.008 -28.469 -16.391 1 69.94 235 PRO B O 1
ATOM 5034 N N . ARG B 1 236 ? 9.883 -26.594 -16.516 1 67.94 236 ARG B N 1
ATOM 5035 C CA . ARG B 1 236 ? 10.93 -25.875 -17.25 1 67.94 236 ARG B CA 1
ATOM 5036 C C . ARG B 1 236 ? 12.188 -25.75 -16.406 1 67.94 236 ARG B C 1
ATOM 5038 O O . ARG B 1 236 ? 12.117 -25.469 -15.203 1 67.94 236 ARG B O 1
ATOM 5045 N N . VAL B 1 237 ? 13.328 -26.047 -17.031 1 67.75 237 VAL B N 1
ATOM 5046 C CA . VAL B 1 237 ? 14.625 -25.922 -16.359 1 67.75 237 VAL B CA 1
ATOM 5047 C C . VAL B 1 237 ? 15.164 -24.5 -16.547 1 67.75 237 VAL B C 1
ATOM 5049 O O . VAL B 1 237 ? 15.148 -23.953 -17.641 1 67.75 237 VAL B O 1
ATOM 5052 N N . PRO B 1 238 ? 15.453 -24 -15.367 1 70.81 238 PRO B N 1
ATOM 5053 C CA . PRO B 1 238 ? 16.094 -22.688 -15.508 1 70.81 238 PRO B CA 1
ATOM 5054 C C . PRO B 1 238 ? 17.359 -22.734 -16.359 1 70.81 238 PRO B C 1
ATOM 5056 O O . PRO B 1 238 ? 18.062 -23.75 -16.375 1 70.81 238 PRO B O 1
ATOM 5059 N N . PRO B 1 239 ? 17.531 -21.656 -17.078 1 73.62 239 PRO B N 1
ATOM 5060 C CA . PRO B 1 239 ? 18.75 -21.625 -17.906 1 73.62 239 PRO B CA 1
ATOM 5061 C C . PRO B 1 239 ? 20.031 -21.703 -17.078 1 73.62 239 PRO B C 1
ATOM 5063 O O . PRO B 1 239 ? 20.078 -21.219 -15.945 1 73.62 239 PRO B O 1
ATOM 5066 N N . THR B 1 240 ? 21.016 -22.438 -17.516 1 71.81 240 THR B N 1
ATOM 5067 C CA . THR B 1 240 ? 22.312 -22.562 -16.859 1 71.81 240 THR B CA 1
ATOM 5068 C C . THR B 1 240 ? 23.156 -21.297 -17.094 1 71.81 240 THR B C 1
ATOM 5070 O O . THR B 1 240 ? 23.25 -20.812 -18.219 1 71.81 240 THR B O 1
ATOM 5073 N N . PRO B 1 241 ? 23.672 -20.844 -15.906 1 67.81 241 PRO B N 1
ATOM 5074 C CA . PRO B 1 241 ? 24.484 -19.641 -16.047 1 67.81 241 PRO B CA 1
ATOM 5075 C C . PRO B 1 241 ? 25.719 -19.859 -16.922 1 67.81 241 PRO B C 1
ATOM 5077 O O . PRO B 1 241 ? 26.328 -20.938 -16.875 1 67.81 241 PRO B O 1
ATOM 5080 N N . THR B 1 242 ? 25.875 -19.125 -18 1 65.38 242 THR B N 1
ATOM 5081 C CA . THR B 1 242 ? 27.109 -19.125 -18.781 1 65.38 242 THR B CA 1
ATOM 5082 C C . THR B 1 242 ? 28.078 -18.062 -18.25 1 65.38 242 THR B C 1
ATOM 5084 O O . THR B 1 242 ? 27.656 -17.109 -17.594 1 65.38 242 THR B O 1
ATOM 5087 N N . VAL B 1 243 ? 29.391 -18.359 -18.281 1 62.44 243 VAL B N 1
ATOM 5088 C CA . VAL B 1 243 ? 30.438 -17.406 -17.875 1 62.44 243 VAL B CA 1
ATOM 5089 C C . VAL B 1 243 ? 30.188 -16.062 -18.547 1 62.44 243 VAL B C 1
ATOM 5091 O O . VAL B 1 243 ? 30.078 -15.984 -19.781 1 62.44 243 VAL B O 1
ATOM 5094 N N . LEU B 1 244 ? 29.828 -15.102 -17.625 1 65.94 244 LEU B N 1
ATOM 5095 C CA . LEU B 1 244 ? 29.531 -13.789 -18.188 1 65.94 244 LEU B CA 1
ATOM 5096 C C . LEU B 1 244 ? 30.781 -12.898 -18.156 1 65.94 244 LEU B C 1
ATOM 5098 O O . LEU B 1 244 ? 31.406 -12.758 -17.109 1 65.94 244 LEU B O 1
ATOM 5102 N N . GLU B 1 245 ? 31.438 -12.656 -19.266 1 67.81 245 GLU B N 1
ATOM 5103 C CA . GLU B 1 245 ? 32.406 -11.562 -19.328 1 67.81 245 GLU B CA 1
ATOM 5104 C C . GLU B 1 245 ? 31.719 -10.211 -19.172 1 67.81 245 GLU B C 1
ATOM 5106 O O . GLU B 1 245 ? 30.547 -10.047 -19.516 1 67.81 245 GLU B O 1
ATOM 5111 N N . GLN B 1 246 ? 32.344 -9.328 -18.438 1 74.44 246 GLN B N 1
ATOM 5112 C CA . GLN B 1 246 ? 31.797 -7.98 -18.281 1 74.44 246 GLN B CA 1
ATOM 5113 C C . GLN B 1 246 ? 31.562 -7.316 -19.641 1 74.44 246 GLN B C 1
ATOM 5115 O O . GLN B 1 246 ? 32.531 -7.047 -20.375 1 74.44 246 GLN B O 1
ATOM 5120 N N . PRO B 1 247 ? 30.328 -7.102 -19.891 1 75.94 247 PRO B N 1
ATOM 5121 C CA . PRO B 1 247 ? 30.031 -6.586 -21.219 1 75.94 247 PRO B CA 1
ATOM 5122 C C . PRO B 1 247 ? 30.359 -5.102 -21.375 1 75.94 247 PRO B C 1
ATOM 5124 O O . PRO B 1 247 ? 30.297 -4.352 -20.391 1 75.94 247 PRO B O 1
ATOM 5127 N N . LEU B 1 248 ? 30.938 -4.688 -22.469 1 84.69 248 LEU B N 1
ATOM 5128 C CA . LEU B 1 248 ? 31.031 -3.277 -22.828 1 84.69 248 LEU B CA 1
ATOM 5129 C C . LEU B 1 248 ? 29.672 -2.717 -23.219 1 84.69 248 LEU B C 1
ATOM 5131 O O . LEU B 1 248 ? 28.953 -3.324 -24 1 84.69 248 LEU B O 1
ATOM 5135 N N . ILE B 1 249 ? 29.328 -1.649 -22.516 1 89.5 249 ILE B N 1
ATOM 5136 C CA . ILE B 1 249 ? 28.031 -1.038 -22.781 1 89.5 249 ILE B CA 1
ATOM 5137 C C . ILE B 1 249 ? 28.156 -0.021 -23.906 1 89.5 249 ILE B C 1
ATOM 5139 O O . ILE B 1 249 ? 28.938 0.927 -23.812 1 89.5 249 ILE B O 1
ATOM 5143 N N . LYS B 1 250 ? 27.469 -0.236 -24.922 1 91.19 250 LYS B N 1
ATOM 5144 C CA . LYS B 1 250 ? 27.453 0.663 -26.062 1 91.19 250 LYS B CA 1
ATOM 5145 C C . LYS B 1 250 ? 26.453 1.797 -25.875 1 91.19 250 LYS B C 1
ATOM 5147 O O . LYS B 1 250 ? 25.734 1.827 -24.875 1 91.19 250 LYS B O 1
ATOM 5152 N N . GLU B 1 251 ? 26.391 2.779 -26.781 1 89.38 251 GLU B N 1
ATOM 5153 C CA . GLU B 1 251 ? 25.594 3.998 -26.672 1 89.38 251 GLU B CA 1
ATOM 5154 C C . GLU B 1 251 ? 24.109 3.676 -26.594 1 89.38 251 GLU B C 1
ATOM 5156 O O . GLU B 1 251 ? 23.359 4.32 -25.859 1 89.38 251 GLU B O 1
ATOM 5161 N N . ASN B 1 252 ? 23.609 2.711 -27.25 1 91.38 252 ASN B N 1
ATOM 5162 C CA . ASN B 1 252 ? 22.188 2.367 -27.266 1 91.38 252 ASN B CA 1
ATOM 5163 C C . ASN B 1 252 ? 21.891 1.203 -26.328 1 91.38 252 ASN B C 1
ATOM 5165 O O . ASN B 1 252 ? 20.938 0.457 -26.531 1 91.38 252 ASN B O 1
ATOM 5169 N N . GLN B 1 253 ? 22.828 1.108 -25.328 1 94.88 253 GLN B N 1
ATOM 5170 C CA . GLN B 1 253 ? 22.672 0.029 -24.359 1 94.88 253 GLN B CA 1
ATOM 5171 C C . GLN B 1 253 ? 22.719 0.56 -22.938 1 94.88 253 GLN B C 1
ATOM 5173 O O . GLN B 1 253 ? 23.312 1.609 -22.672 1 94.88 253 GLN B O 1
ATOM 5178 N N . VAL B 1 254 ? 21.969 -0.137 -22.125 1 96.25 254 VAL B N 1
ATOM 5179 C CA . VAL B 1 254 ? 22.031 0.2 -20.703 1 96.25 254 VAL B CA 1
ATOM 5180 C C . VAL B 1 254 ? 22.25 -1.068 -19.891 1 96.25 254 VAL B C 1
ATOM 5182 O O . VAL B 1 254 ? 21.844 -2.158 -20.297 1 96.25 254 VAL B O 1
ATOM 5185 N N . LYS B 1 255 ? 22.906 -0.875 -18.766 1 96.5 255 LYS B N 1
ATOM 5186 C CA . LYS B 1 255 ? 23.016 -1.985 -17.828 1 96.5 255 LYS B CA 1
ATOM 5187 C C . LYS B 1 255 ? 21.656 -2.342 -17.219 1 96.5 255 LYS B C 1
ATOM 5189 O O . LYS B 1 255 ? 20.891 -1.457 -16.859 1 96.5 255 LYS B O 1
ATOM 5194 N N . MET B 1 256 ? 21.391 -3.617 -17.109 1 97.06 256 MET B N 1
ATOM 5195 C CA . MET B 1 256 ? 20.141 -4.055 -16.5 1 97.06 256 MET B CA 1
ATOM 5196 C C . MET B 1 256 ? 19.984 -3.498 -15.094 1 97.06 256 MET B C 1
ATOM 5198 O O . MET B 1 256 ? 18.906 -3.027 -14.719 1 97.06 256 MET B O 1
ATOM 5202 N N . SER B 1 257 ? 21.062 -3.482 -14.383 1 95.69 257 SER B N 1
ATOM 5203 C CA . SER B 1 257 ? 21.047 -3.025 -12.992 1 95.69 257 SER B CA 1
ATOM 5204 C C . SER B 1 257 ? 20.656 -1.552 -12.906 1 95.69 257 SER B C 1
ATOM 5206 O O . SER B 1 257 ? 20.109 -1.109 -11.891 1 95.69 257 SER B O 1
ATOM 5208 N N . SER B 1 258 ? 20.938 -0.796 -13.914 1 96.12 258 SER B N 1
ATOM 5209 C CA . SER B 1 258 ? 20.641 0.632 -13.906 1 96.12 258 SER B CA 1
ATOM 5210 C C . SER B 1 258 ? 19.141 0.885 -14.031 1 96.12 258 SER B C 1
ATOM 5212 O O . SER B 1 258 ? 18.672 2.002 -13.797 1 96.12 258 SER B O 1
ATOM 5214 N N . THR B 1 259 ? 18.328 -0.134 -14.352 1 97.94 259 THR B N 1
ATOM 5215 C CA . THR B 1 259 ? 16.891 0.008 -14.523 1 97.94 259 THR B CA 1
ATOM 5216 C C . THR B 1 259 ? 16.141 -0.374 -13.242 1 97.94 259 THR B C 1
ATOM 5218 O O . THR B 1 259 ? 14.914 -0.33 -13.195 1 97.94 259 THR B O 1
ATOM 5221 N N . ARG B 1 260 ? 16.844 -0.647 -12.227 1 98.12 260 ARG B N 1
ATOM 5222 C CA . ARG B 1 260 ? 16.281 -1.247 -11.016 1 98.12 260 ARG B CA 1
ATOM 5223 C C . ARG B 1 260 ? 15.375 -0.261 -10.289 1 98.12 260 ARG B C 1
ATOM 5225 O O . ARG B 1 260 ? 15.727 0.908 -10.117 1 98.12 260 ARG B O 1
ATOM 5232 N N . VAL B 1 261 ? 14.219 -0.709 -9.93 1 98.44 261 VAL B N 1
ATOM 5233 C CA . VAL B 1 261 ? 13.266 0.005 -9.086 1 98.44 261 VAL B CA 1
ATOM 5234 C C . VAL B 1 261 ? 12.898 -0.854 -7.879 1 98.44 261 VAL B C 1
ATOM 5236 O O . VAL B 1 261 ? 12.633 -2.051 -8.016 1 98.44 261 VAL B O 1
ATOM 5239 N N . GLU B 1 262 ? 12.875 -0.23 -6.695 1 98.38 262 GLU B N 1
ATOM 5240 C CA . GLU B 1 262 ? 12.641 -1.011 -5.48 1 98.38 262 GLU B CA 1
ATOM 5241 C C . GLU B 1 262 ? 11.406 -0.516 -4.734 1 98.38 262 GLU B C 1
ATOM 5243 O O . GLU B 1 262 ? 11.078 0.671 -4.781 1 98.38 262 GLU B O 1
ATOM 5248 N N . HIS B 1 263 ? 10.742 -1.424 -4.133 1 98.5 263 HIS B N 1
ATOM 5249 C CA . HIS B 1 263 ? 9.609 -1.225 -3.24 1 98.5 263 HIS B CA 1
ATOM 5250 C C . HIS B 1 263 ? 9.758 -2.047 -1.965 1 98.5 263 HIS B C 1
ATOM 5252 O O . HIS B 1 263 ? 9.625 -3.273 -1.992 1 98.5 263 HIS B O 1
ATOM 5258 N N . THR B 1 264 ? 10.062 -1.379 -0.832 1 98.56 264 THR B N 1
ATOM 5259 C CA . THR B 1 264 ? 10.258 -2.059 0.443 1 98.56 264 THR B CA 1
ATOM 5260 C C . THR B 1 264 ? 9.164 -1.684 1.434 1 98.56 264 THR B C 1
ATOM 5262 O O . THR B 1 264 ? 8.758 -0.521 1.511 1 98.56 264 THR B O 1
ATOM 5265 N N . MET B 1 265 ? 8.703 -2.676 2.166 1 97.38 265 MET B N 1
ATOM 5266 C CA . MET B 1 265 ? 7.645 -2.4 3.131 1 97.38 265 MET B CA 1
ATOM 5267 C C . MET B 1 265 ? 7.633 -3.443 4.242 1 97.38 265 MET B C 1
ATOM 5269 O O . MET B 1 265 ? 8.227 -4.512 4.102 1 97.38 265 MET B O 1
ATOM 5273 N N . VAL B 1 266 ? 7.016 -3.082 5.348 1 97.06 266 VAL B N 1
ATOM 5274 C CA . VAL B 1 266 ? 6.633 -4.039 6.375 1 97.06 266 VAL B CA 1
ATOM 5275 C C . VAL B 1 266 ? 5.238 -4.586 6.082 1 97.06 266 VAL B C 1
ATOM 5277 O O . VAL B 1 266 ? 4.285 -3.82 5.91 1 97.06 266 VAL B O 1
ATOM 5280 N N . VAL B 1 267 ? 5.125 -5.852 6.02 1 97.75 267 VAL B N 1
ATOM 5281 C CA . VAL B 1 267 ? 3.832 -6.445 5.699 1 97.75 267 VAL B CA 1
ATOM 5282 C C . VAL B 1 267 ? 2.887 -6.297 6.891 1 97.75 267 VAL B C 1
ATOM 5284 O O . VAL B 1 267 ? 3.205 -6.727 8 1 97.75 267 VAL B O 1
ATOM 5287 N N . GLN B 1 268 ? 1.714 -5.758 6.625 1 97.44 268 GLN B N 1
ATOM 5288 C CA . GLN B 1 268 ? 0.752 -5.48 7.684 1 97.44 268 GLN B CA 1
ATOM 5289 C C . GLN B 1 268 ? -0.365 -6.52 7.703 1 97.44 268 GLN B C 1
ATOM 5291 O O . GLN B 1 268 ? -0.636 -7.164 6.688 1 97.44 268 GLN B O 1
ATOM 5296 N N . PRO B 1 269 ? -1.089 -6.645 8.828 1 95 269 PRO B N 1
ATOM 5297 C CA . PRO B 1 269 ? -2.184 -7.605 8.969 1 95 269 PRO B CA 1
ATOM 5298 C C . PRO B 1 269 ? -3.311 -7.375 7.965 1 95 269 PRO B C 1
ATOM 5300 O O . PRO B 1 269 ? -4.051 -8.305 7.637 1 95 269 PRO B O 1
ATOM 5303 N N . GLU B 1 270 ? -3.387 -6.168 7.484 1 93.38 270 GLU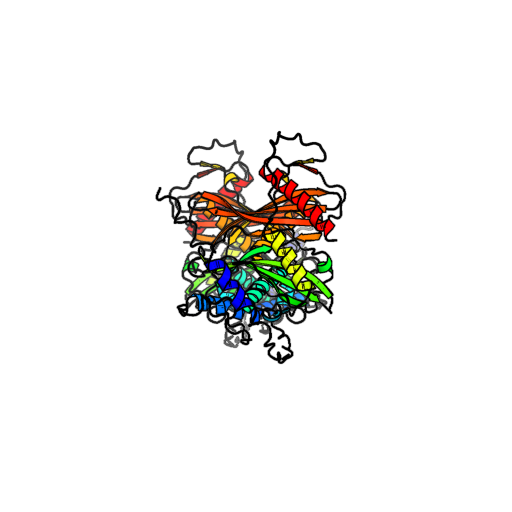 B N 1
ATOM 5304 C CA . GLU B 1 270 ? -4.391 -5.855 6.473 1 93.38 270 GLU B CA 1
ATOM 5305 C C . GLU B 1 270 ? -4.246 -6.762 5.254 1 93.38 270 GLU B C 1
ATOM 5307 O O . GLU B 1 270 ? -5.203 -6.961 4.5 1 93.38 270 GLU B O 1
ATOM 5312 N N . ASN B 1 271 ? -3.066 -7.332 5.066 1 93.69 271 ASN B N 1
ATOM 5313 C CA . ASN B 1 271 ? -2.768 -8.141 3.891 1 93.69 271 ASN B CA 1
ATOM 5314 C C . ASN B 1 271 ? -2.605 -9.617 4.25 1 93.69 271 ASN B C 1
ATOM 5316 O O . ASN B 1 271 ? -1.916 -10.359 3.549 1 93.69 271 ASN B O 1
ATOM 5320 N N . GLU B 1 272 ? -3.219 -9.992 5.305 1 90.94 272 GLU B N 1
ATOM 5321 C CA . GLU B 1 272 ? -3.139 -11.367 5.797 1 90.94 272 GLU B CA 1
ATOM 5322 C C . GLU B 1 272 ? -4.125 -12.273 5.07 1 90.94 272 GLU B C 1
ATOM 5324 O O . GLU B 1 272 ? -5.227 -11.844 4.719 1 90.94 272 GLU B O 1
ATOM 5329 N N . ASN B 1 273 ? -3.695 -13.484 4.828 1 85.44 273 ASN B N 1
ATOM 5330 C CA . ASN B 1 273 ? -4.641 -14.5 4.387 1 85.44 273 ASN B CA 1
ATOM 5331 C C . ASN B 1 273 ? -5.312 -15.195 5.57 1 85.44 273 ASN B C 1
ATOM 5333 O O . ASN B 1 273 ? -5 -14.898 6.727 1 85.44 273 ASN B O 1
ATOM 5337 N N . PRO B 1 274 ? -6.246 -15.977 5.363 1 78.88 274 PRO B N 1
ATOM 5338 C CA . PRO B 1 274 ? -6.984 -16.594 6.469 1 78.88 274 PRO B CA 1
ATOM 5339 C C . PRO B 1 274 ? -6.102 -17.453 7.359 1 78.88 274 PRO B C 1
ATOM 5341 O O . PRO B 1 274 ? -6.504 -17.828 8.469 1 78.88 274 PRO B O 1
ATOM 5344 N N . TYR B 1 275 ? -4.875 -17.75 6.934 1 79.94 275 TYR B N 1
ATOM 5345 C CA . TYR B 1 275 ? -3.992 -18.625 7.691 1 79.94 275 TYR B CA 1
ATOM 5346 C C . TYR B 1 275 ? -3 -17.812 8.523 1 79.94 275 TYR B C 1
ATOM 5348 O O . TYR B 1 275 ? -2.164 -18.375 9.227 1 79.94 275 TYR B O 1
ATOM 5356 N N . GLY B 1 276 ? -3.062 -16.562 8.359 1 84.25 276 GLY B N 1
ATOM 5357 C CA . GLY B 1 276 ? -2.221 -15.711 9.188 1 84.25 276 GLY B CA 1
ATOM 5358 C C . GLY B 1 276 ? -0.91 -15.336 8.523 1 84.25 276 GLY B C 1
ATOM 5359 O O . GLY B 1 276 ? -0.001 -14.82 9.18 1 84.25 276 GLY B O 1
ATOM 5360 N N . THR B 1 277 ? -0.788 -15.711 7.285 1 90.88 277 THR B N 1
ATOM 5361 C CA . THR B 1 277 ? 0.393 -15.32 6.52 1 90.88 277 THR B CA 1
ATOM 5362 C C . THR B 1 277 ? 0.023 -14.336 5.418 1 90.88 277 THR B C 1
ATOM 5364 O O . THR B 1 277 ? -1.133 -13.922 5.312 1 90.88 277 THR B O 1
ATOM 5367 N N . THR B 1 278 ? 0.996 -13.922 4.699 1 94.75 278 THR B N 1
ATOM 5368 C CA . THR B 1 278 ? 0.756 -12.891 3.691 1 94.75 278 THR B CA 1
ATOM 5369 C C . THR B 1 278 ? -0.044 -13.453 2.521 1 94.75 278 THR B C 1
ATOM 5371 O O . THR B 1 278 ? 0.22 -14.57 2.061 1 94.75 278 THR B O 1
ATOM 5374 N N . PHE B 1 279 ? -0.975 -12.711 2.057 1 93.75 279 PHE B N 1
ATOM 5375 C CA . PHE B 1 279 ? -1.819 -13.07 0.921 1 93.75 279 PHE B CA 1
ATOM 5376 C C . PHE B 1 279 ? -1.021 -13.039 -0.377 1 93.75 279 PHE B C 1
ATOM 5378 O O . PHE B 1 279 ? -0.408 -12.023 -0.712 1 93.75 279 PHE B O 1
ATOM 5385 N N . GLY B 1 280 ? -1.068 -14.055 -1.138 1 94.81 280 GLY B N 1
ATOM 5386 C CA . GLY B 1 280 ? -0.307 -14.148 -2.373 1 94.81 280 GLY B CA 1
ATOM 5387 C C . GLY B 1 280 ? -0.708 -13.109 -3.404 1 94.81 280 GLY B C 1
ATOM 5388 O O . GLY B 1 280 ? 0.142 -12.586 -4.125 1 94.81 280 GLY B O 1
ATOM 5389 N N . GLY B 1 281 ? -1.992 -12.93 -3.498 1 96.12 281 GLY B N 1
ATOM 5390 C CA . GLY B 1 281 ? -2.479 -11.93 -4.434 1 96.12 281 GLY B CA 1
ATOM 5391 C C . GLY B 1 281 ? -1.923 -10.539 -4.164 1 96.12 281 GLY B C 1
ATOM 5392 O O . GLY B 1 281 ? -1.689 -9.766 -5.094 1 96.12 281 GLY B O 1
ATOM 5393 N N . PHE B 1 282 ? -1.756 -10.227 -2.873 1 97.31 282 PHE B N 1
ATOM 5394 C CA . PHE B 1 282 ? -1.131 -8.969 -2.482 1 97.31 282 PHE B CA 1
ATOM 5395 C C . PHE B 1 282 ? 0.307 -8.898 -2.984 1 97.31 282 PHE B C 1
ATOM 5397 O O . PHE B 1 282 ? 0.733 -7.875 -3.523 1 97.31 282 PHE B O 1
ATOM 5404 N N . LEU B 1 283 ? 1.045 -9.977 -2.873 1 98.06 283 LEU B N 1
ATOM 5405 C CA . LEU B 1 283 ? 2.43 -10.031 -3.328 1 98.06 283 LEU B CA 1
ATOM 5406 C C . LEU B 1 283 ? 2.514 -9.859 -4.84 1 98.06 283 LEU B C 1
ATOM 5408 O O . LEU B 1 283 ? 3.359 -9.109 -5.34 1 98.06 283 LEU B O 1
ATOM 5412 N N . LEU B 1 284 ? 1.672 -10.539 -5.516 1 98 284 LEU B N 1
ATOM 5413 C CA . LEU B 1 284 ? 1.632 -10.43 -6.969 1 98 284 LEU B CA 1
ATOM 5414 C C . LEU B 1 284 ? 1.351 -8.992 -7.402 1 98 284 LEU B C 1
ATOM 5416 O O . LEU B 1 284 ? 2.016 -8.469 -8.297 1 98 284 LEU B O 1
ATOM 5420 N N . ARG B 1 285 ? 0.378 -8.359 -6.746 1 98 285 ARG B N 1
ATOM 5421 C CA . ARG B 1 285 ? 0.039 -6.984 -7.086 1 98 285 ARG B CA 1
ATOM 5422 C C . ARG B 1 285 ? 1.219 -6.051 -6.828 1 98 285 ARG B C 1
ATOM 5424 O O . ARG B 1 285 ? 1.529 -5.191 -7.656 1 98 285 ARG B O 1
ATOM 5431 N N . GLN B 1 286 ? 1.841 -6.23 -5.707 1 98.31 286 GLN B N 1
ATOM 5432 C CA . GLN B 1 286 ? 2.99 -5.387 -5.387 1 98.31 286 GLN B CA 1
ATOM 5433 C C . GLN B 1 286 ? 4.102 -5.562 -6.418 1 98.31 286 GLN B C 1
ATOM 5435 O O . GLN B 1 286 ? 4.695 -4.578 -6.867 1 98.31 286 GLN B O 1
ATOM 5440 N N . GLY B 1 287 ? 4.383 -6.82 -6.766 1 98.5 287 GLY B N 1
ATOM 5441 C CA . GLY B 1 287 ? 5.367 -7.07 -7.809 1 98.5 287 GLY B CA 1
ATOM 5442 C C . GLY B 1 287 ? 5.016 -6.426 -9.133 1 98.5 287 GLY B C 1
ATOM 5443 O O . GLY B 1 287 ? 5.867 -5.812 -9.781 1 98.5 287 GLY B O 1
ATOM 5444 N N . LEU B 1 288 ? 3.773 -6.559 -9.508 1 98.5 288 LEU B N 1
ATOM 5445 C CA . LEU B 1 288 ? 3.285 -6.02 -10.773 1 98.5 288 LEU B CA 1
ATOM 5446 C C . LEU B 1 288 ? 3.4 -4.496 -10.797 1 98.5 288 LEU B C 1
ATOM 5448 O O . LEU B 1 288 ? 3.889 -3.922 -11.773 1 98.5 288 LEU B O 1
ATOM 5452 N N . GLU B 1 289 ? 2.977 -3.898 -9.758 1 98.06 289 GLU B N 1
ATOM 5453 C CA . GLU B 1 289 ? 2.932 -2.439 -9.742 1 98.06 289 GLU B CA 1
ATOM 5454 C C . GLU B 1 289 ? 4.332 -1.845 -9.641 1 98.06 289 GLU B C 1
ATOM 5456 O O . GLU B 1 289 ? 4.605 -0.779 -10.195 1 98.06 289 GLU B O 1
ATOM 5461 N N . THR B 1 290 ? 5.215 -2.504 -8.938 1 98.62 290 THR B N 1
ATOM 5462 C CA . THR B 1 290 ? 6.621 -2.104 -8.969 1 98.62 290 THR B CA 1
ATOM 5463 C C . THR B 1 290 ? 7.188 -2.242 -10.383 1 98.62 290 THR B C 1
ATOM 5465 O O . THR B 1 290 ? 7.922 -1.367 -10.844 1 98.62 290 THR B O 1
ATOM 5468 N N . ALA B 1 291 ? 6.84 -3.33 -11.047 1 98.69 291 ALA B N 1
ATOM 5469 C CA . ALA B 1 291 ? 7.281 -3.57 -12.422 1 98.69 291 ALA B CA 1
ATOM 5470 C C . ALA B 1 291 ? 6.754 -2.49 -13.359 1 98.69 291 ALA B C 1
ATOM 5472 O O . ALA B 1 291 ? 7.449 -2.074 -14.289 1 98.69 291 ALA B O 1
ATOM 5473 N N . GLU B 1 292 ? 5.539 -2.133 -13.156 1 98.19 292 GLU B N 1
ATOM 5474 C CA . GLU B 1 292 ? 4.961 -1.083 -13.984 1 98.19 292 GLU B CA 1
ATOM 5475 C C . GLU B 1 292 ? 5.742 0.221 -13.852 1 98.19 292 GLU B C 1
ATOM 5477 O O . GLU B 1 292 ? 6.027 0.884 -14.852 1 98.19 292 GLU B O 1
ATOM 5482 N N . ALA B 1 293 ? 6.016 0.607 -12.602 1 98.25 293 ALA B N 1
ATOM 5483 C CA . ALA B 1 293 ? 6.84 1.791 -12.383 1 98.25 293 ALA B CA 1
ATOM 5484 C C . ALA B 1 293 ? 8.18 1.666 -13.109 1 98.25 293 ALA B C 1
ATOM 5486 O O . ALA B 1 293 ? 8.633 2.611 -13.758 1 98.25 293 ALA B O 1
ATOM 5487 N N . CYS B 1 294 ? 8.781 0.521 -13.016 1 98.56 294 CYS B N 1
ATOM 5488 C CA . CYS B 1 294 ? 10.055 0.229 -13.664 1 98.56 294 CYS B CA 1
ATOM 5489 C C . CYS B 1 294 ? 9.953 0.415 -15.172 1 98.56 294 CYS B C 1
ATOM 5491 O O . CYS B 1 294 ? 10.789 1.091 -15.773 1 98.56 294 CYS B O 1
ATOM 5493 N N . ALA B 1 295 ? 8.945 -0.147 -15.75 1 98.12 295 ALA B N 1
ATOM 5494 C CA . ALA B 1 295 ? 8.734 -0.072 -17.203 1 98.12 295 ALA B CA 1
ATOM 5495 C C . ALA B 1 295 ? 8.492 1.367 -17.641 1 98.12 295 ALA B C 1
ATOM 5497 O O . ALA B 1 295 ? 9.031 1.81 -18.656 1 98.12 295 ALA B O 1
ATOM 5498 N N . ARG B 1 296 ? 7.715 2.09 -16.922 1 96.94 296 ARG B N 1
ATOM 5499 C CA . ARG B 1 296 ? 7.395 3.473 -17.266 1 96.94 296 ARG B CA 1
ATOM 5500 C C . ARG B 1 296 ? 8.641 4.352 -17.203 1 96.94 296 ARG B C 1
ATOM 5502 O O . ARG B 1 296 ? 8.836 5.219 -18.062 1 96.94 296 ARG B O 1
ATOM 5509 N N . LEU B 1 297 ? 9.414 4.188 -16.141 1 97.06 297 LEU B N 1
ATOM 5510 C CA . LEU B 1 297 ? 10.641 4.961 -16 1 97.06 297 LEU B CA 1
ATOM 5511 C C . LEU B 1 297 ? 11.609 4.656 -17.141 1 97.06 297 LEU B C 1
ATOM 5513 O O . LEU B 1 297 ? 12.266 5.559 -17.656 1 97.06 297 LEU B O 1
ATOM 5517 N N . PHE B 1 298 ? 11.711 3.391 -17.516 1 96.62 298 PHE B N 1
ATOM 5518 C CA . PHE B 1 298 ? 12.594 2.959 -18.594 1 96.62 298 PHE B CA 1
ATOM 5519 C C . PHE B 1 298 ? 12.133 3.523 -19.922 1 96.62 298 PHE B C 1
ATOM 5521 O O . PHE B 1 298 ? 12.938 4.016 -20.719 1 96.62 298 PHE B O 1
ATOM 5528 N N . ALA B 1 299 ? 10.812 3.465 -20.141 1 95.31 299 ALA B N 1
ATOM 5529 C CA . ALA B 1 299 ? 10.227 3.896 -21.406 1 95.31 299 ALA B CA 1
ATOM 5530 C C . ALA B 1 299 ? 10.125 5.418 -21.469 1 95.31 299 ALA B C 1
ATOM 5532 O O . ALA B 1 299 ? 9.891 5.988 -22.531 1 95.31 299 ALA B O 1
ATOM 5533 N N . LYS B 1 300 ? 10.289 6.082 -20.297 1 92.25 300 LYS B N 1
ATOM 5534 C CA . LYS B 1 300 ? 10.086 7.527 -20.188 1 92.25 300 LYS B CA 1
ATOM 5535 C C . LYS B 1 300 ? 8.719 7.934 -20.734 1 92.25 300 LYS B C 1
ATOM 5537 O O . LYS B 1 300 ? 8.609 8.891 -21.5 1 92.25 300 LYS B O 1
ATOM 5542 N N . GLY B 1 301 ? 7.727 7.105 -20.375 1 90 301 GLY B N 1
ATOM 5543 C CA . GLY B 1 301 ? 6.371 7.32 -20.859 1 90 301 GLY B CA 1
ATOM 5544 C C . GLY B 1 301 ? 5.406 6.227 -20.438 1 90 301 GLY B C 1
ATOM 5545 O O . GLY B 1 301 ? 5.766 5.348 -19.656 1 90 301 GLY B O 1
ATOM 5546 N N . PRO B 1 302 ? 4.234 6.344 -20.922 1 91 302 PRO B N 1
ATOM 5547 C CA . PRO B 1 302 ? 3.217 5.359 -20.547 1 91 302 PRO B CA 1
ATOM 5548 C C . PRO B 1 302 ? 3.479 3.98 -21.156 1 91 302 PRO B C 1
ATOM 5550 O O . PRO B 1 302 ? 4.062 3.877 -22.234 1 91 302 PRO B O 1
ATOM 5553 N N . VAL B 1 303 ? 3.109 2.943 -20.438 1 95.5 303 VAL B N 1
ATOM 5554 C CA . VAL B 1 303 ? 3.166 1.562 -20.906 1 95.5 303 VAL B CA 1
ATOM 5555 C C . VAL B 1 303 ? 1.842 0.862 -20.609 1 95.5 303 VAL B C 1
ATOM 5557 O O . VAL B 1 303 ? 1.045 1.345 -19.797 1 95.5 303 VAL B O 1
ATOM 5560 N N . LYS B 1 304 ? 1.585 -0.227 -21.312 1 95.81 304 LYS B N 1
ATOM 5561 C CA . LYS B 1 304 ? 0.398 -1.049 -21.094 1 95.81 304 LYS B CA 1
ATOM 5562 C C . LYS B 1 304 ? 0.779 -2.496 -20.797 1 95.81 304 LYS B C 1
ATOM 5564 O O . LYS B 1 304 ? 1.559 -3.104 -21.531 1 95.81 304 LYS B O 1
ATOM 5569 N N . LEU B 1 305 ? 0.269 -3 -19.703 1 97.25 305 LEU B N 1
ATOM 5570 C CA . LEU B 1 305 ? 0.513 -4.398 -19.359 1 97.25 305 LEU B CA 1
ATOM 5571 C C . LEU B 1 305 ? -0.093 -5.324 -20.406 1 97.25 305 LEU B C 1
ATOM 5573 O O . LEU B 1 305 ? -1.275 -5.203 -20.75 1 97.25 305 LEU B O 1
ATOM 5577 N N . SER B 1 306 ? 0.684 -6.211 -20.938 1 95.44 306 SER B N 1
ATOM 5578 C CA . SER B 1 306 ? 0.192 -7.129 -21.953 1 95.44 306 SER B CA 1
ATOM 5579 C C . SER B 1 306 ? 0.031 -8.539 -21.406 1 95.44 306 SER B C 1
ATOM 5581 O O . SER B 1 306 ? -0.917 -9.242 -21.75 1 95.44 306 SER B O 1
ATOM 5583 N N . SER B 1 307 ? 0.985 -8.906 -20.5 1 94.88 307 SER B N 1
ATOM 5584 C CA . SER B 1 307 ? 0.88 -10.258 -19.969 1 94.88 307 SER B CA 1
ATOM 5585 C C . SER B 1 307 ? 1.489 -10.344 -18.578 1 94.88 307 SER B C 1
ATOM 5587 O O . SER B 1 307 ? 2.395 -9.578 -18.234 1 94.88 307 SER B O 1
ATOM 5589 N N . VAL B 1 308 ? 0.921 -11.156 -17.766 1 95.62 308 VAL B N 1
ATOM 5590 C CA . VAL B 1 308 ? 1.511 -11.672 -16.531 1 95.62 308 VAL B CA 1
ATOM 5591 C C . VAL B 1 308 ? 2.096 -13.062 -16.797 1 95.62 308 VAL B C 1
ATOM 5593 O O . VAL B 1 308 ? 1.354 -14.031 -16.984 1 95.62 308 VAL B O 1
ATOM 5596 N N . ASP B 1 309 ? 3.363 -13.062 -16.766 1 91.12 309 ASP B N 1
ATOM 5597 C CA . ASP B 1 309 ? 4.016 -14.328 -17.094 1 91.12 309 ASP B CA 1
ATOM 5598 C C . ASP B 1 309 ? 4.121 -15.219 -15.852 1 91.12 309 ASP B C 1
ATOM 5600 O O . ASP B 1 309 ? 3.59 -14.883 -14.789 1 91.12 309 ASP B O 1
ATOM 5604 N N . ASP B 1 310 ? 4.742 -16.344 -16.016 1 88.25 310 ASP B N 1
ATOM 5605 C CA . ASP B 1 310 ? 4.758 -17.344 -14.953 1 88.25 310 ASP B CA 1
ATOM 5606 C C . ASP B 1 310 ? 5.305 -16.766 -13.656 1 88.25 310 ASP B C 1
ATOM 5608 O O . ASP B 1 310 ? 6.402 -16.203 -13.633 1 88.25 310 ASP B O 1
ATOM 5612 N N . SER B 1 311 ? 4.504 -16.844 -12.656 1 91.06 311 SER B N 1
ATOM 5613 C CA . SER B 1 311 ? 4.852 -16.375 -11.32 1 91.06 311 SER B CA 1
ATOM 5614 C C . SER B 1 311 ? 5.094 -17.531 -10.367 1 91.06 311 SER B C 1
ATOM 5616 O O . SER B 1 311 ? 4.367 -18.531 -10.398 1 91.06 311 SER B O 1
ATOM 5618 N N . GLN B 1 312 ? 6.062 -17.391 -9.547 1 94.06 312 GLN B N 1
ATOM 5619 C CA . GLN B 1 312 ? 6.418 -18.438 -8.602 1 94.06 312 GLN B CA 1
ATOM 5620 C C . GLN B 1 312 ? 6.414 -17.906 -7.168 1 94.06 312 GLN B C 1
ATOM 5622 O O . GLN B 1 312 ? 7.023 -16.875 -6.875 1 94.06 312 GLN B O 1
ATOM 5627 N N . PHE B 1 313 ? 5.73 -18.578 -6.348 1 95.38 313 PHE B N 1
ATOM 5628 C CA . PHE B 1 313 ? 5.727 -18.344 -4.91 1 95.38 313 PHE B CA 1
ATOM 5629 C C . PHE B 1 313 ? 6.52 -19.422 -4.176 1 95.38 313 PHE B C 1
ATOM 5631 O O . PHE B 1 313 ? 6.027 -20.531 -3.979 1 95.38 313 PHE B O 1
ATOM 5638 N N . ILE B 1 314 ? 7.656 -19.047 -3.703 1 92.31 314 ILE B N 1
ATOM 5639 C CA . ILE B 1 314 ? 8.648 -20.016 -3.258 1 92.31 314 ILE B CA 1
ATOM 5640 C C . ILE B 1 314 ? 8.516 -20.25 -1.753 1 92.31 314 ILE B C 1
ATOM 5642 O O . ILE B 1 314 ? 8.555 -21.375 -1.28 1 92.31 314 ILE B O 1
ATOM 5646 N N . ASN B 1 315 ? 8.406 -19.141 -1.002 1 91.25 315 ASN B N 1
ATOM 5647 C CA . ASN B 1 315 ? 8.344 -19.234 0.452 1 91.25 315 ASN B CA 1
ATOM 5648 C C . ASN B 1 315 ? 7.195 -18.406 1.016 1 91.25 315 ASN B C 1
ATOM 5650 O O . ASN B 1 315 ? 6.859 -17.344 0.472 1 91.25 315 ASN B O 1
ATOM 5654 N N . ILE B 1 316 ? 6.734 -18.938 2.115 1 90.69 316 ILE B N 1
ATOM 5655 C CA . ILE B 1 316 ? 5.691 -18.219 2.846 1 90.69 316 ILE B CA 1
ATOM 5656 C C . ILE B 1 316 ? 6.273 -16.953 3.465 1 90.69 316 ILE B C 1
ATOM 5658 O O . ILE B 1 316 ? 7.406 -16.953 3.957 1 90.69 316 ILE B O 1
ATOM 5662 N N . VAL B 1 317 ? 5.551 -15.898 3.387 1 94.56 317 VAL B N 1
ATOM 5663 C CA . VAL B 1 317 ? 5.965 -14.625 3.979 1 94.56 317 VAL B CA 1
ATOM 5664 C C . VAL B 1 317 ? 5.105 -14.32 5.203 1 94.56 317 VAL B C 1
ATOM 5666 O O . VAL B 1 317 ? 3.881 -14.227 5.105 1 94.56 317 VAL B O 1
ATOM 5669 N N . ASP B 1 318 ? 5.719 -14.109 6.34 1 94.38 318 ASP B N 1
ATOM 5670 C CA . ASP B 1 318 ? 5.004 -13.836 7.582 1 94.38 318 ASP B CA 1
ATOM 5671 C C . ASP B 1 318 ? 4.551 -12.383 7.648 1 94.38 318 ASP B C 1
ATOM 5673 O O . ASP B 1 318 ? 5.223 -11.492 7.113 1 94.38 318 ASP B O 1
ATOM 5677 N N . ILE B 1 319 ? 3.436 -12.211 8.352 1 95.69 319 ILE B N 1
ATOM 5678 C CA . ILE B 1 319 ? 3.02 -10.852 8.672 1 95.69 319 ILE B CA 1
ATOM 5679 C C . ILE B 1 319 ? 4.066 -10.188 9.555 1 95.69 319 ILE B C 1
ATOM 5681 O O . ILE B 1 319 ? 4.605 -10.812 10.477 1 95.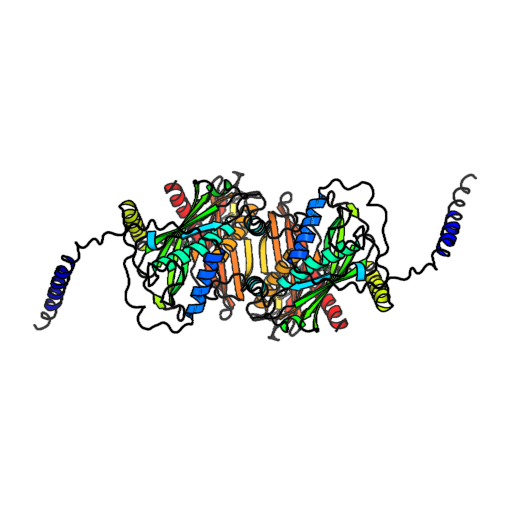69 319 ILE B O 1
ATOM 5685 N N . GLY B 1 320 ? 4.391 -8.914 9.258 1 95.88 320 GLY B N 1
ATOM 5686 C CA . GLY B 1 320 ? 5.398 -8.203 10.023 1 95.88 320 GLY B CA 1
ATOM 5687 C C . GLY B 1 320 ? 6.777 -8.266 9.398 1 95.88 320 GLY B C 1
ATOM 5688 O O . GLY B 1 320 ? 7.676 -7.508 9.781 1 95.88 320 GLY B O 1
ATOM 5689 N N . SER B 1 321 ? 6.949 -9.102 8.383 1 96.62 321 SER B N 1
ATOM 5690 C CA . SER B 1 321 ? 8.234 -9.195 7.691 1 96.62 321 SER B CA 1
ATOM 5691 C C . SER B 1 321 ? 8.5 -7.953 6.848 1 96.62 321 SER B C 1
ATOM 5693 O O . SER B 1 321 ? 7.559 -7.293 6.395 1 96.62 321 SER B O 1
ATOM 5695 N N . ILE B 1 322 ? 9.781 -7.641 6.754 1 97.94 322 ILE B N 1
ATOM 5696 C CA . ILE B 1 322 ? 10.18 -6.652 5.762 1 97.94 322 ILE B CA 1
ATOM 5697 C C . ILE B 1 322 ? 10.383 -7.328 4.406 1 97.94 322 ILE B C 1
ATOM 5699 O O . ILE B 1 322 ? 11.156 -8.281 4.289 1 97.94 322 ILE B O 1
ATOM 5703 N N . ILE B 1 323 ? 9.664 -6.859 3.451 1 98.38 323 ILE B N 1
ATOM 5704 C CA . ILE B 1 323 ? 9.766 -7.418 2.109 1 98.38 323 ILE B CA 1
ATOM 5705 C C . ILE B 1 323 ? 10.227 -6.34 1.133 1 98.38 323 ILE B C 1
ATOM 5707 O O . ILE B 1 323 ? 9.844 -5.176 1.252 1 98.38 323 ILE B O 1
ATOM 5711 N N . ARG B 1 324 ? 11.062 -6.723 0.2 1 98.56 324 ARG B N 1
ATOM 5712 C CA . ARG B 1 324 ? 11.562 -5.84 -0.848 1 98.56 324 ARG B CA 1
ATOM 5713 C C . ARG B 1 324 ? 11.273 -6.41 -2.232 1 98.56 324 ARG B C 1
ATOM 5715 O O . ARG B 1 324 ? 11.633 -7.551 -2.525 1 98.56 324 ARG B O 1
ATOM 5722 N N . PHE B 1 325 ? 10.617 -5.656 -3.023 1 98.62 325 PHE B N 1
ATOM 5723 C CA . PHE B 1 325 ? 10.453 -5.957 -4.441 1 98.62 325 PHE B CA 1
ATOM 5724 C C . PHE B 1 325 ? 11.5 -5.219 -5.273 1 98.62 325 PHE B C 1
ATOM 5726 O O . PHE B 1 325 ? 11.641 -4 -5.156 1 98.62 325 PHE B O 1
ATOM 5733 N N . SER B 1 326 ? 12.242 -5.934 -6.004 1 98.44 326 SER B N 1
ATOM 5734 C CA . SER B 1 326 ? 13.211 -5.367 -6.934 1 98.44 326 SER B CA 1
ATOM 5735 C C . SER B 1 326 ? 12.859 -5.703 -8.375 1 98.44 326 SER B C 1
ATOM 5737 O O . SER B 1 326 ? 12.922 -6.867 -8.781 1 98.44 326 SER B O 1
ATOM 5739 N N . SER B 1 327 ? 12.508 -4.691 -9.109 1 98.62 327 SER B N 1
ATOM 5740 C CA . SER B 1 327 ? 12.148 -4.895 -10.508 1 98.62 327 SER B CA 1
ATOM 5741 C C . SER B 1 327 ? 13.211 -4.344 -11.445 1 98.62 327 SER B C 1
ATOM 5743 O O . SER B 1 327 ? 13.781 -3.277 -11.188 1 98.62 327 SER B O 1
ATOM 5745 N N . VAL B 1 328 ? 13.547 -5.078 -12.484 1 98.62 328 VAL B N 1
ATOM 5746 C CA . VAL B 1 328 ? 14.492 -4.652 -13.516 1 98.62 328 VAL B CA 1
ATOM 5747 C C . VAL B 1 328 ? 13.922 -4.977 -14.891 1 98.62 328 VAL B C 1
ATOM 5749 O O . VAL B 1 328 ? 13.188 -5.957 -15.055 1 98.62 328 VAL B O 1
ATOM 5752 N N . VAL B 1 329 ? 14.25 -4.152 -15.82 1 98.62 329 VAL B N 1
ATOM 5753 C CA . VAL B 1 329 ? 13.945 -4.516 -17.203 1 98.62 329 VAL B CA 1
ATOM 5754 C C . VAL B 1 329 ? 14.844 -5.676 -17.625 1 98.62 329 VAL B C 1
ATOM 5756 O O . VAL B 1 329 ? 16.062 -5.508 -17.781 1 98.62 329 VAL B O 1
ATOM 5759 N N . SER B 1 330 ? 14.234 -6.793 -17.859 1 97.75 330 SER B N 1
ATOM 5760 C CA . SER B 1 330 ? 15.008 -8 -18.109 1 97.75 330 SER B CA 1
ATOM 5761 C C . SER B 1 330 ? 15.25 -8.188 -19.609 1 97.75 330 SER B C 1
ATOM 5763 O O . SER B 1 330 ? 16.219 -8.852 -20 1 97.75 330 SER B O 1
ATOM 5765 N N . ASP B 1 331 ? 14.383 -7.66 -20.391 1 96.19 331 ASP B N 1
ATOM 5766 C CA . ASP B 1 331 ? 14.562 -7.754 -21.844 1 96.19 331 ASP B CA 1
ATOM 5767 C C . ASP B 1 331 ? 13.727 -6.703 -22.562 1 96.19 331 ASP B C 1
ATOM 5769 O O . ASP B 1 331 ? 12.75 -6.191 -22.016 1 96.19 331 ASP B O 1
ATOM 5773 N N . VAL B 1 332 ? 14.203 -6.352 -23.797 1 95.88 332 VAL B N 1
ATOM 5774 C CA . VAL B 1 332 ? 13.492 -5.379 -24.609 1 95.88 332 VAL B CA 1
ATOM 5775 C C . VAL B 1 332 ? 13.461 -5.859 -26.062 1 95.88 332 VAL B C 1
ATOM 5777 O O . VAL B 1 332 ? 14.484 -6.27 -26.609 1 95.88 332 VAL B O 1
ATOM 5780 N N . VAL B 1 333 ? 12.336 -5.895 -26.625 1 89.94 333 VAL B N 1
ATOM 5781 C CA . VAL B 1 333 ? 12.156 -6.055 -28.062 1 89.94 333 VAL B CA 1
ATOM 5782 C C . VAL B 1 333 ? 11.312 -4.906 -28.609 1 89.94 333 VAL B C 1
ATOM 5784 O O . VAL B 1 333 ? 10.703 -4.152 -27.844 1 89.94 333 VAL B O 1
ATOM 5787 N N . PRO B 1 334 ? 11.352 -4.652 -29.828 1 86.94 334 PRO B N 1
ATOM 5788 C CA . PRO B 1 334 ? 10.609 -3.512 -30.359 1 86.94 334 PRO B CA 1
ATOM 5789 C C . PRO B 1 334 ? 9.156 -3.482 -29.875 1 86.94 334 PRO B C 1
ATOM 5791 O O . PRO B 1 334 ? 8.414 -4.441 -30.094 1 86.94 334 PRO B O 1
ATOM 5794 N N . GLY B 1 335 ? 8.875 -2.473 -29.156 1 89.06 335 GLY B N 1
ATOM 5795 C CA . GLY B 1 335 ? 7.512 -2.219 -28.719 1 89.06 335 GLY B CA 1
ATOM 5796 C C . GLY B 1 335 ? 7.152 -2.959 -27.438 1 89.06 335 GLY B C 1
ATOM 5797 O O . GLY B 1 335 ? 6.016 -2.881 -26.969 1 89.06 335 GLY B O 1
ATOM 5798 N N . LYS B 1 336 ? 8.102 -3.725 -26.938 1 93.25 336 LYS B N 1
ATOM 5799 C CA . LYS B 1 336 ? 7.766 -4.531 -25.766 1 93.25 336 LYS B CA 1
ATOM 5800 C C . LYS B 1 336 ? 8.883 -4.48 -24.734 1 93.25 336 LYS B C 1
ATOM 5802 O O . LYS B 1 336 ? 10.062 -4.543 -25.078 1 93.25 336 LYS B O 1
ATOM 5807 N N . ILE B 1 337 ? 8.484 -4.316 -23.531 1 97.19 337 ILE B N 1
ATOM 5808 C CA . ILE B 1 337 ? 9.391 -4.309 -22.391 1 97.19 337 ILE B CA 1
ATOM 5809 C C . ILE B 1 337 ? 9.047 -5.461 -21.453 1 97.19 337 ILE B C 1
ATOM 5811 O O . ILE B 1 337 ? 7.895 -5.617 -21.047 1 97.19 337 ILE B O 1
ATOM 5815 N N . GLN B 1 338 ? 10.016 -6.242 -21.141 1 97.44 338 GLN B N 1
ATOM 5816 C CA . GLN B 1 338 ? 9.836 -7.289 -20.141 1 97.44 338 GLN B CA 1
ATOM 5817 C C . GLN B 1 338 ? 10.531 -6.93 -18.828 1 97.44 338 GLN B C 1
ATOM 5819 O O . GLN B 1 338 ? 11.641 -6.398 -18.844 1 97.44 338 GLN B O 1
ATOM 5824 N N . VAL B 1 339 ? 9.82 -7.156 -17.766 1 98.44 339 VAL B N 1
ATOM 5825 C CA . VAL B 1 339 ? 10.336 -6.789 -16.453 1 98.44 339 VAL B CA 1
ATOM 5826 C C . VAL B 1 339 ? 10.336 -8.016 -15.539 1 98.44 339 VAL B C 1
ATOM 5828 O O . VAL B 1 339 ? 9.359 -8.758 -15.492 1 98.44 339 VAL B O 1
ATOM 5831 N N . PHE B 1 340 ? 11.492 -8.234 -14.953 1 97.75 340 PHE B N 1
ATOM 5832 C CA . PHE B 1 340 ? 11.633 -9.234 -13.898 1 97.75 340 PHE B CA 1
ATOM 5833 C C . PHE B 1 340 ? 11.531 -8.578 -12.523 1 97.75 340 PHE B C 1
ATOM 5835 O O . PHE B 1 340 ? 12.219 -7.594 -12.242 1 97.75 340 PHE B O 1
ATOM 5842 N N . SER B 1 341 ? 10.641 -9.086 -11.641 1 98.25 341 SER B N 1
ATOM 5843 C CA . SER B 1 341 ? 10.492 -8.602 -10.273 1 98.25 341 SER B CA 1
ATOM 5844 C C . SER B 1 341 ? 10.805 -9.703 -9.266 1 98.25 341 SER B C 1
ATOM 5846 O O . SER B 1 341 ? 10.164 -10.758 -9.266 1 98.25 341 SER B O 1
ATOM 5848 N N . LEU B 1 342 ? 11.781 -9.461 -8.445 1 98 342 LEU B N 1
ATOM 5849 C CA . LEU B 1 342 ? 12.172 -10.375 -7.379 1 98 342 LEU B CA 1
ATOM 5850 C C . LEU B 1 342 ? 11.703 -9.859 -6.023 1 98 342 LEU B C 1
ATOM 5852 O O . LEU B 1 342 ? 11.977 -8.711 -5.66 1 98 342 LEU B O 1
ATOM 5856 N N . ALA B 1 343 ? 10.93 -10.656 -5.336 1 98.44 343 ALA B N 1
ATOM 5857 C CA . ALA B 1 343 ? 10.57 -10.352 -3.955 1 98.44 343 ALA B CA 1
ATOM 5858 C C . ALA B 1 343 ? 11.492 -11.07 -2.977 1 98.44 343 ALA B C 1
ATOM 5860 O O . ALA B 1 343 ? 11.766 -12.266 -3.133 1 98.44 343 ALA B O 1
ATOM 5861 N N . GLU B 1 344 ? 11.969 -10.336 -2.027 1 98.31 344 GLU B N 1
ATOM 5862 C CA . GLU B 1 344 ? 12.859 -10.891 -1.006 1 98.31 344 GLU B CA 1
ATOM 5863 C C . GLU B 1 344 ? 12.398 -10.492 0.395 1 98.31 344 GLU B C 1
ATOM 5865 O O . GLU B 1 344 ? 11.914 -9.383 0.605 1 98.31 344 GLU B O 1
ATOM 5870 N N . VAL B 1 345 ? 12.492 -11.398 1.299 1 97.69 345 VAL B N 1
ATOM 5871 C CA . VAL B 1 345 ? 12.141 -11.148 2.693 1 97.69 345 VAL B CA 1
ATOM 5872 C C . VAL B 1 345 ? 13.414 -11.031 3.533 1 97.69 345 VAL B C 1
ATOM 5874 O O . VAL B 1 345 ? 14.367 -11.789 3.334 1 97.69 345 VAL B O 1
ATOM 5877 N N . PHE B 1 346 ? 13.414 -10.086 4.438 1 97.06 346 PHE B N 1
ATOM 5878 C CA . PHE B 1 346 ? 14.57 -9.914 5.309 1 97.06 346 PHE B CA 1
ATOM 5879 C C . PHE B 1 346 ? 14.602 -10.984 6.395 1 97.06 346 PHE B C 1
ATOM 5881 O O . PHE B 1 346 ? 13.648 -11.117 7.164 1 97.06 346 PHE B O 1
ATOM 5888 N N . ASP B 1 347 ? 15.656 -11.695 6.406 1 93.5 347 ASP B N 1
ATOM 5889 C CA . ASP B 1 347 ? 15.891 -12.703 7.438 1 93.5 347 ASP B CA 1
ATOM 5890 C C . ASP B 1 347 ? 16.625 -12.094 8.633 1 93.5 347 ASP B C 1
ATOM 5892 O O . ASP B 1 347 ? 17.812 -11.789 8.539 1 93.5 347 ASP B O 1
ATOM 5896 N N . GLN B 1 348 ? 16 -12.039 9.711 1 88.81 348 GLN B N 1
ATOM 5897 C CA . GLN B 1 348 ? 16.562 -11.383 10.891 1 88.81 348 GLN B CA 1
ATOM 5898 C C . GLN B 1 348 ? 17.781 -12.141 11.422 1 88.81 348 GLN B C 1
ATOM 5900 O O . GLN B 1 348 ? 18.75 -11.539 11.883 1 88.81 348 GLN B O 1
ATOM 5905 N N . ALA B 1 349 ? 17.719 -13.422 11.398 1 89.31 349 ALA B N 1
ATOM 5906 C CA . ALA B 1 349 ? 18.797 -14.258 11.922 1 89.31 349 ALA B CA 1
ATOM 5907 C C . ALA B 1 349 ? 20.047 -14.133 11.062 1 89.31 349 ALA B C 1
ATOM 5909 O O . ALA B 1 349 ? 21.156 -13.961 11.586 1 89.31 349 ALA B O 1
ATOM 5910 N N . LEU B 1 350 ? 19.875 -14.102 9.781 1 92.06 350 LEU B N 1
ATOM 5911 C CA . LEU B 1 350 ? 21 -14.062 8.859 1 92.06 350 LEU B CA 1
ATOM 5912 C C . LEU B 1 350 ? 21.328 -12.625 8.477 1 92.06 350 LEU B C 1
ATOM 5914 O O . LEU B 1 350 ? 22.391 -12.359 7.898 1 92.06 350 LEU B O 1
ATOM 5918 N N . GLN B 1 351 ? 20.438 -11.68 8.75 1 91.38 351 GLN B N 1
ATOM 5919 C CA . GLN B 1 351 ? 20.594 -10.258 8.445 1 91.38 351 GLN B CA 1
ATOM 5920 C C . GLN B 1 351 ? 20.812 -10.039 6.949 1 91.38 351 GLN B C 1
ATOM 5922 O O . GLN B 1 351 ? 21.719 -9.312 6.551 1 91.38 351 GLN B O 1
ATOM 5927 N N . LYS B 1 352 ? 20.062 -10.773 6.16 1 94.81 352 LYS B N 1
ATOM 5928 C CA . LYS B 1 352 ? 20.094 -10.641 4.707 1 94.81 352 LYS B CA 1
ATOM 5929 C C . LYS B 1 352 ? 18.703 -10.883 4.105 1 94.81 352 LYS B C 1
ATOM 5931 O O . LYS B 1 352 ? 17.844 -11.484 4.75 1 94.81 352 LYS B O 1
ATOM 5936 N N . PHE B 1 353 ? 18.562 -10.422 2.959 1 96.25 353 PHE B N 1
ATOM 5937 C CA . PHE B 1 353 ? 17.344 -10.68 2.209 1 96.25 353 PHE B CA 1
ATOM 5938 C C . PHE B 1 353 ? 17.422 -12.031 1.505 1 96.25 353 PHE B C 1
ATOM 5940 O O . PHE B 1 353 ? 18.453 -12.391 0.946 1 96.25 353 PHE B O 1
ATOM 5947 N N . LYS B 1 354 ? 16.297 -12.742 1.561 1 96.44 354 LYS B N 1
ATOM 5948 C CA . LYS B 1 354 ? 16.156 -14.023 0.875 1 96.44 354 LYS B CA 1
ATOM 5949 C C . LYS B 1 354 ? 14.992 -14 -0.108 1 96.44 354 LYS B C 1
ATOM 5951 O O . LYS B 1 354 ? 13.93 -13.461 0.197 1 96.44 354 LYS B O 1
ATOM 5956 N N . PRO B 1 355 ? 15.219 -14.625 -1.277 1 95.94 355 PRO B N 1
ATOM 5957 C CA . PRO B 1 355 ? 14.133 -14.656 -2.262 1 95.94 355 PRO B CA 1
ATOM 5958 C C . PRO B 1 355 ? 12.898 -15.398 -1.758 1 95.94 355 PRO B C 1
ATOM 5960 O O . PRO B 1 355 ? 13.031 -16.438 -1.09 1 95.94 355 PRO B O 1
ATOM 5963 N 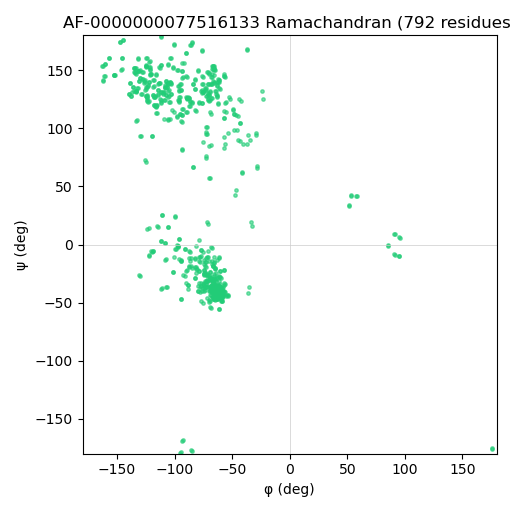N . CYS B 1 356 ? 11.695 -14.859 -2.068 1 96.44 356 CYS B N 1
ATOM 5964 C CA . CYS B 1 356 ? 10.469 -15.555 -1.69 1 96.44 356 CYS B CA 1
ATOM 5965 C C . CYS B 1 356 ? 9.523 -15.664 -2.875 1 96.44 356 CYS B C 1
ATOM 5967 O O . CYS B 1 356 ? 8.688 -16.578 -2.93 1 96.44 356 CYS B O 1
ATOM 5969 N N . ASP B 1 357 ? 9.578 -14.766 -3.816 1 97.25 357 ASP B N 1
ATOM 5970 C CA . ASP B 1 357 ? 8.727 -14.828 -5 1 97.25 357 ASP B CA 1
ATOM 5971 C C . ASP B 1 357 ? 9.453 -14.289 -6.23 1 97.25 357 ASP B C 1
ATOM 5973 O O . ASP B 1 357 ? 10.32 -13.414 -6.113 1 97.25 357 ASP B O 1
ATOM 5977 N N . LYS B 1 358 ? 9.109 -14.789 -7.406 1 96.12 358 LYS B N 1
ATOM 5978 C CA . LYS B 1 358 ? 9.602 -14.336 -8.703 1 96.12 358 LYS B CA 1
ATOM 5979 C C . LYS B 1 358 ? 8.453 -14.055 -9.664 1 96.12 358 LYS B C 1
ATOM 5981 O O . LYS B 1 358 ? 7.562 -14.891 -9.844 1 96.12 358 LYS B O 1
ATOM 5986 N N . PHE B 1 359 ? 8.516 -12.914 -10.234 1 97 359 PHE B N 1
ATOM 5987 C CA . PHE B 1 359 ? 7.457 -12.508 -11.148 1 97 359 PHE B CA 1
ATOM 5988 C C . PHE B 1 359 ? 8.039 -12.008 -12.461 1 97 359 PHE B C 1
ATOM 5990 O O . PHE B 1 359 ? 9.102 -11.375 -12.477 1 97 359 PHE B O 1
ATOM 5997 N N . TYR B 1 360 ? 7.387 -12.289 -13.586 1 96.12 360 TYR B N 1
ATOM 5998 C CA . TYR B 1 360 ? 7.711 -11.781 -14.914 1 96.12 360 TYR B CA 1
ATOM 5999 C C . TYR B 1 360 ? 6.504 -11.102 -15.547 1 96.12 360 TYR B C 1
ATOM 6001 O O . TYR B 1 360 ? 5.395 -11.641 -15.516 1 96.12 360 TYR B O 1
ATOM 6009 N N . PHE B 1 361 ? 6.762 -9.969 -16.078 1 97.38 361 PHE B N 1
ATOM 6010 C CA . PHE B 1 361 ? 5.691 -9.203 -16.703 1 97.38 361 PHE B CA 1
ATOM 6011 C C . PHE B 1 361 ? 6.129 -8.656 -18.047 1 97.38 361 PHE B C 1
ATOM 6013 O O . PHE B 1 361 ? 7.312 -8.398 -18.266 1 97.38 361 PHE B O 1
ATOM 6020 N N . SER B 1 362 ? 5.168 -8.469 -18.938 1 96.69 362 SER B N 1
ATOM 6021 C CA . SER B 1 362 ? 5.418 -7.848 -20.234 1 96.69 362 SER B CA 1
ATOM 6022 C C . SER B 1 362 ? 4.535 -6.617 -20.438 1 96.69 362 SER B C 1
ATOM 6024 O O . SER B 1 362 ? 3.34 -6.652 -20.141 1 96.69 362 SER B O 1
ATOM 6026 N N . PHE B 1 363 ? 5.129 -5.598 -20.938 1 96.88 363 PHE B N 1
ATOM 6027 C CA . PHE B 1 363 ? 4.438 -4.336 -21.188 1 96.88 363 PHE B CA 1
ATOM 6028 C C . PHE B 1 363 ? 4.602 -3.893 -22.625 1 96.88 363 PHE B C 1
ATOM 6030 O O . PHE B 1 363 ? 5.676 -4.047 -23.219 1 96.88 363 PHE B O 1
ATOM 6037 N N . ASP B 1 364 ? 3.561 -3.35 -23.188 1 95.75 364 ASP B N 1
ATOM 6038 C CA . ASP B 1 364 ? 3.627 -2.688 -24.484 1 95.75 364 ASP B CA 1
ATOM 6039 C C . ASP B 1 364 ? 4 -1.215 -24.328 1 95.75 364 ASP B C 1
ATOM 6041 O O . ASP B 1 364 ? 3.373 -0.486 -23.562 1 95.75 364 ASP B O 1
ATOM 6045 N N . ALA B 1 365 ? 5.039 -0.814 -25.031 1 94.25 365 ALA B N 1
ATOM 6046 C CA . ALA B 1 365 ? 5.477 0.579 -25.016 1 94.25 365 ALA B CA 1
ATOM 6047 C C . ALA B 1 365 ? 5.02 1.315 -26.266 1 94.25 365 ALA B C 1
ATOM 6049 O O . ALA B 1 365 ? 4.836 0.702 -27.312 1 94.25 365 ALA B O 1
ATOM 6050 N N . GLN B 1 366 ? 4.832 2.596 -26.172 1 88.06 366 GLN B N 1
ATOM 6051 C CA . GLN B 1 366 ? 4.414 3.4 -27.312 1 88.06 366 GLN B CA 1
ATOM 6052 C C . GLN B 1 366 ? 5.605 3.771 -28.188 1 88.06 366 GLN B C 1
ATOM 6054 O O . GLN B 1 366 ? 5.445 4.047 -29.375 1 88.06 366 GLN B O 1
ATOM 6059 N N . THR B 1 367 ? 6.715 3.854 -27.547 1 83.69 367 THR B N 1
ATOM 6060 C CA . THR B 1 367 ? 7.906 4.207 -28.312 1 83.69 367 THR B CA 1
ATOM 6061 C C . THR B 1 367 ? 8.641 2.953 -28.781 1 83.69 367 THR B C 1
ATOM 6063 O O . THR B 1 367 ? 8.633 1.928 -28.094 1 83.69 367 THR B O 1
ATOM 6066 N N . GLU B 1 368 ? 9.172 3.094 -30.016 1 77.25 368 GLU B N 1
ATOM 6067 C CA . GLU B 1 368 ? 9.945 1.975 -30.547 1 77.25 368 GLU B CA 1
ATOM 6068 C C . GLU B 1 368 ? 11.438 2.148 -30.281 1 77.25 368 GLU B C 1
ATOM 6070 O O . GLU B 1 368 ? 12.203 1.188 -30.375 1 77.25 368 GLU B O 1
ATOM 6075 N N . LYS B 1 369 ? 11.805 3.246 -29.922 1 85.56 369 LYS B N 1
ATOM 6076 C CA . LYS B 1 369 ? 13.219 3.504 -29.688 1 85.56 369 LYS B CA 1
ATOM 6077 C C . LYS B 1 369 ? 13.586 3.283 -28.219 1 85.56 369 LYS B C 1
ATOM 6079 O O . LYS B 1 369 ? 13.594 4.227 -27.422 1 85.56 369 LYS B O 1
ATOM 6084 N N . LEU B 1 370 ? 13.812 2.051 -27.828 1 92.88 370 LEU B N 1
ATOM 6085 C CA . LEU B 1 370 ? 14.227 1.691 -26.484 1 92.88 370 LEU B CA 1
ATOM 6086 C C . LEU B 1 370 ? 15.648 1.13 -26.484 1 92.88 370 LEU B C 1
ATOM 6088 O O . LEU B 1 370 ? 16.031 0.39 -27.391 1 92.88 370 LEU B O 1
ATOM 6092 N N . PRO B 1 371 ? 16.375 1.512 -25.531 1 94.31 371 PRO B N 1
ATOM 6093 C CA . PRO B 1 371 ? 17.719 0.954 -25.469 1 94.31 371 PRO B CA 1
ATOM 6094 C C . PRO B 1 371 ? 17.734 -0.545 -25.172 1 94.31 371 PRO B C 1
ATOM 6096 O O . PRO B 1 371 ? 16.781 -1.064 -24.578 1 94.31 371 PRO B O 1
ATOM 6099 N N . GLU B 1 372 ? 18.797 -1.192 -25.625 1 94.94 372 GLU B N 1
ATOM 6100 C CA . GLU B 1 372 ? 18.984 -2.596 -25.281 1 94.94 372 GLU B CA 1
ATOM 6101 C C . GLU B 1 372 ? 19.469 -2.738 -23.828 1 94.94 372 GLU B C 1
ATOM 6103 O O . GLU B 1 372 ? 20.266 -1.919 -23.359 1 94.94 372 GLU B O 1
ATOM 6108 N N . VAL B 1 373 ? 19.016 -3.775 -23.234 1 96.5 373 VAL B N 1
ATOM 6109 C CA . VAL B 1 373 ? 19.391 -4.004 -21.844 1 96.5 373 VAL B CA 1
ATOM 6110 C C . VAL B 1 373 ? 20.422 -5.137 -21.766 1 96.5 373 VAL B C 1
ATOM 6112 O O . VAL B 1 373 ? 20.203 -6.215 -22.328 1 96.5 373 VAL B O 1
ATOM 6115 N N . ILE B 1 374 ? 21.516 -4.895 -21.016 1 95.12 374 ILE B N 1
ATOM 6116 C CA . ILE B 1 374 ? 22.625 -5.84 -20.953 1 95.12 374 ILE B CA 1
ATOM 6117 C C . ILE B 1 374 ? 22.766 -6.375 -19.531 1 95.12 374 ILE B C 1
ATOM 6119 O O . ILE B 1 374 ? 22.984 -5.605 -18.594 1 95.12 374 ILE B O 1
ATOM 6123 N N . PRO B 1 375 ? 22.594 -7.703 -19.391 1 94.12 375 PRO B N 1
ATOM 6124 C CA . PRO B 1 375 ? 22.859 -8.266 -18.062 1 94.12 375 PRO B CA 1
ATOM 6125 C C . PRO B 1 375 ? 24.328 -8.172 -17.656 1 94.12 375 PRO B C 1
ATOM 6127 O O . PRO B 1 375 ? 25.203 -8.32 -18.5 1 94.12 375 PRO B O 1
ATOM 6130 N N . CYS B 1 376 ? 24.531 -7.965 -16.328 1 90.69 376 CYS B N 1
ATOM 6131 C CA . CYS B 1 376 ? 25.906 -7.762 -15.867 1 90.69 376 CYS B CA 1
ATOM 6132 C C . CYS B 1 376 ? 26.312 -8.836 -14.875 1 90.69 376 CYS B C 1
ATOM 6134 O O . CYS B 1 376 ? 27.469 -8.883 -14.445 1 90.69 376 CYS B O 1
ATOM 6136 N N . ASN B 1 377 ? 25.453 -9.688 -14.461 1 89.25 377 ASN B N 1
ATOM 6137 C CA . ASN B 1 377 ? 25.734 -10.82 -13.586 1 89.25 377 ASN B CA 1
ATOM 6138 C C . ASN B 1 377 ? 24.875 -12.031 -13.938 1 89.25 377 ASN B C 1
ATOM 6140 O O . ASN B 1 377 ? 24.016 -11.961 -14.812 1 89.25 377 ASN B O 1
ATOM 6144 N N . VAL B 1 378 ? 25.109 -13.086 -13.281 1 87.38 378 VAL B N 1
ATOM 6145 C CA . VAL B 1 378 ? 24.484 -14.367 -13.594 1 87.38 378 VAL B CA 1
ATOM 6146 C C . VAL B 1 378 ? 22.984 -14.281 -13.367 1 87.38 378 VAL B C 1
ATOM 6148 O O . VAL B 1 378 ? 22.188 -14.773 -14.172 1 87.38 378 VAL B O 1
ATOM 6151 N N . GLN B 1 379 ? 22.578 -13.711 -12.297 1 88.56 379 GLN B N 1
ATOM 6152 C CA . GLN B 1 379 ? 21.156 -13.594 -11.977 1 88.56 379 GLN B CA 1
ATOM 6153 C C . GLN B 1 379 ? 20.422 -12.82 -13.055 1 88.56 379 GLN B C 1
ATOM 6155 O O . GLN B 1 379 ? 19.312 -13.211 -13.461 1 88.56 379 GLN B O 1
ATOM 6160 N N . GLU B 1 380 ? 21.016 -11.82 -13.508 1 93.19 380 GLU B N 1
ATOM 6161 C CA . GLU B 1 380 ? 20.438 -11.008 -14.57 1 93.19 380 GLU B CA 1
ATOM 6162 C C . GLU B 1 380 ? 20.359 -11.789 -15.883 1 93.19 380 GLU B C 1
ATOM 6164 O O . GLU B 1 380 ? 19.391 -11.664 -16.625 1 93.19 380 GLU B O 1
ATOM 6169 N N . TYR B 1 381 ? 21.391 -12.531 -16.125 1 91.88 381 TYR B N 1
ATOM 6170 C CA . TYR B 1 381 ? 21.406 -13.344 -17.328 1 91.88 381 TYR B CA 1
ATOM 6171 C C . TYR B 1 381 ? 20.266 -14.352 -17.312 1 91.88 381 TYR B C 1
ATOM 6173 O O . TYR B 1 381 ? 19.562 -14.508 -18.328 1 91.88 381 TYR B O 1
ATOM 6181 N N . ILE B 1 382 ? 20.062 -14.961 -16.234 1 90.69 382 ILE B N 1
ATOM 6182 C CA . ILE B 1 382 ? 18.984 -15.93 -16.094 1 90.69 382 ILE B CA 1
ATOM 6183 C C . ILE B 1 382 ? 17.641 -15.234 -16.297 1 90.69 382 ILE B C 1
ATOM 6185 O O . ILE B 1 382 ? 16.766 -15.75 -17 1 90.69 382 ILE B O 1
ATOM 6189 N N . ALA B 1 383 ? 17.5 -14.109 -15.695 1 92.88 383 ALA B N 1
ATOM 6190 C CA . ALA B 1 383 ? 16.266 -13.352 -15.836 1 92.88 383 ALA B CA 1
ATOM 6191 C C . ALA B 1 383 ? 15.984 -13.008 -17.297 1 92.88 383 ALA B C 1
ATOM 6193 O O . ALA B 1 383 ? 14.852 -13.109 -17.766 1 92.88 383 ALA B O 1
ATOM 6194 N N . GLN B 1 384 ? 16.969 -12.617 -18.016 1 94.06 384 GLN B N 1
ATOM 6195 C CA . GLN B 1 384 ? 16.812 -12.25 -19.422 1 94.06 384 GLN B CA 1
ATOM 6196 C C . GLN B 1 384 ? 16.438 -13.469 -20.25 1 94.06 384 GLN B C 1
ATOM 6198 O O . GLN B 1 384 ? 15.5 -13.414 -21.062 1 94.06 384 GLN B O 1
ATOM 6203 N N . LYS B 1 385 ? 17.156 -14.539 -20.016 1 91.62 385 LYS B N 1
ATOM 6204 C CA . LYS B 1 385 ? 16.875 -15.758 -20.781 1 91.62 385 LYS B CA 1
ATOM 6205 C C . LYS B 1 385 ? 15.461 -16.266 -20.484 1 91.62 385 LYS B C 1
ATOM 6207 O O . LYS B 1 385 ? 14.758 -16.703 -21.406 1 91.62 385 LYS B O 1
ATOM 6212 N N . THR B 1 386 ? 15.125 -16.234 -19.234 1 89.69 386 THR B N 1
ATOM 6213 C CA . THR B 1 386 ? 13.789 -16.672 -18.844 1 89.69 386 THR B CA 1
ATOM 6214 C C . THR B 1 386 ? 12.719 -15.812 -19.516 1 89.69 386 THR B C 1
ATOM 6216 O O . THR B 1 386 ? 11.703 -16.328 -19.984 1 89.69 386 THR B O 1
ATOM 6219 N N . SER B 1 387 ? 12.977 -14.555 -19.516 1 90.31 387 SER B N 1
ATOM 6220 C CA . SER B 1 387 ? 12.039 -13.633 -20.156 1 90.31 387 SER B CA 1
ATOM 6221 C C . SER B 1 387 ? 11.891 -13.93 -21.641 1 90.31 387 SER B C 1
ATOM 6223 O O . SER B 1 387 ? 10.781 -13.938 -22.172 1 90.31 387 SER B O 1
ATOM 6225 N N . ARG B 1 388 ? 12.93 -14.219 -22.281 1 88.38 388 ARG B N 1
ATOM 6226 C CA . ARG B 1 388 ? 12.922 -14.516 -23.703 1 88.38 388 ARG B CA 1
ATOM 6227 C C . ARG B 1 388 ? 12.156 -15.805 -23.984 1 88.38 388 ARG B C 1
ATOM 6229 O O . ARG B 1 388 ? 11.398 -15.883 -24.969 1 88.38 388 ARG B O 1
ATOM 6236 N N . GLU B 1 389 ? 12.344 -16.719 -23.125 1 84.19 389 GLU B N 1
ATOM 6237 C CA . GLU B 1 389 ? 11.648 -18 -23.281 1 84.19 389 GLU B CA 1
ATOM 6238 C C . GLU B 1 389 ? 10.148 -17.844 -23.047 1 84.19 389 GLU B C 1
ATOM 6240 O O . GLU B 1 389 ? 9.336 -18.453 -23.75 1 84.19 389 GLU B O 1
ATOM 6245 N N . SER B 1 390 ? 9.828 -17.078 -22.094 1 80.69 390 SER B N 1
ATOM 6246 C CA . SER B 1 390 ? 8.414 -16.859 -21.781 1 80.69 390 SER B CA 1
ATOM 6247 C C . SER B 1 390 ? 7.699 -16.172 -22.922 1 80.69 390 SER B C 1
ATOM 6249 O O . SER B 1 390 ? 6.531 -16.453 -23.203 1 80.69 390 SER B O 1
ATOM 6251 N N . ARG B 1 391 ? 8.328 -15.305 -23.562 1 77.94 391 ARG B N 1
ATOM 6252 C CA . ARG B 1 391 ? 7.754 -14.586 -24.688 1 77.94 391 ARG B CA 1
ATOM 6253 C C . ARG B 1 391 ? 7.457 -15.523 -25.859 1 77.94 391 ARG B C 1
ATOM 6255 O O . ARG B 1 391 ? 6.426 -15.398 -26.516 1 77.94 391 ARG B O 1
ATOM 6262 N N . LYS B 1 392 ? 8.328 -16.406 -26.016 1 72 392 LYS B N 1
ATOM 6263 C CA . LYS B 1 392 ? 8.141 -17.375 -27.109 1 72 392 LYS B CA 1
ATOM 6264 C C . LYS B 1 392 ? 6.926 -18.25 -26.859 1 72 392 LYS B C 1
ATOM 6266 O O . LYS B 1 392 ? 6.18 -18.562 -27.797 1 72 392 LYS B O 1
ATOM 6271 N N . LEU B 1 393 ? 6.73 -18.547 -25.625 1 65.88 393 LEU B N 1
ATOM 6272 C CA . LEU B 1 393 ? 5.598 -19.391 -25.281 1 65.88 393 LEU B CA 1
ATOM 6273 C C . LEU B 1 393 ? 4.285 -18.625 -25.391 1 65.88 393 LEU B C 1
ATOM 6275 O O . LEU B 1 393 ? 3.27 -19.188 -25.812 1 65.88 393 LEU B O 1
ATOM 6279 N N . GLY B 1 394 ? 4.32 -17.375 -24.969 1 60.72 394 GLY B N 1
ATOM 6280 C CA . GLY B 1 394 ? 3.123 -16.562 -25.094 1 60.72 394 GLY B CA 1
ATOM 6281 C C . GLY B 1 394 ? 2.699 -16.328 -26.531 1 60.72 394 GLY B C 1
ATOM 6282 O O . GLY B 1 394 ? 1.504 -16.281 -26.828 1 60.72 394 GLY B O 1
ATOM 6283 N N . LEU B 1 395 ? 3.67 -16.219 -27.359 1 50.09 395 LEU B N 1
ATOM 6284 C CA . LEU B 1 395 ? 3.402 -16.031 -28.781 1 50.09 395 LEU B CA 1
ATOM 6285 C C . LEU B 1 395 ? 2.855 -17.312 -29.406 1 50.09 395 LEU B C 1
ATOM 6287 O O . LEU B 1 395 ? 2.049 -17.25 -30.328 1 50.09 395 LEU B O 1
ATOM 6291 N N . SER B 1 396 ? 3.307 -18.375 -28.844 1 43.38 396 SER B N 1
ATOM 6292 C CA . SER B 1 396 ? 2.836 -19.641 -29.391 1 43.38 396 SER B CA 1
ATOM 6293 C C . SER B 1 396 ? 1.393 -19.922 -29 1 43.38 396 SER B C 1
ATOM 6295 O O . SER B 1 396 ? 0.687 -20.672 -29.672 1 43.38 396 SER B O 1
ATOM 6297 N N . ARG B 1 397 ? 0.951 -19.359 -27.969 1 43.72 397 ARG B N 1
ATOM 6298 C CA . ARG B 1 397 ? -0.419 -19.562 -27.5 1 43.72 397 ARG B CA 1
ATOM 6299 C C . ARG B 1 397 ? -1.383 -18.609 -28.203 1 43.72 397 ARG B C 1
ATOM 6301 O O . ARG B 1 397 ? -2.6 -18.734 -28.047 1 43.72 397 ARG B O 1
ATOM 6308 N N . GLN B 1 398 ? -0.887 -17.469 -28.797 1 39.72 398 GLN B N 1
ATOM 6309 C CA . GLN B 1 398 ? -1.726 -16.625 -29.641 1 39.72 398 GLN B CA 1
ATOM 6310 C C . GLN B 1 398 ? -1.914 -17.234 -31.016 1 39.72 398 GLN B C 1
ATOM 6312 O O . GLN B 1 398 ? -0.997 -17.859 -31.562 1 39.72 398 GLN B O 1
#

pLDDT: mean 82.49, std 21.03, range [19.95, 98.69]